Protein 9J4R (pdb70)

Solvent-accessible surface area: 51980 Å² total; per-residue (Å²): 81,15,2,113,86,0,38,52,28,0,14,73,64,0,107,96,53,75,99,116,63,34,152,92,5,84,137,74,111,84,20,133,80,0,62,155,21,2,93,29,0,10,64,21,0,37,33,51,0,20,127,21,0,49,53,1,0,88,22,1,16,62,1,69,13,208,41,62,169,113,30,4,17,32,0,6,28,0,46,1,10,14,10,10,0,10,0,0,6,18,19,8,2,14,11,130,91,26,50,60,130,97,114,107,62,128,16,56,151,0,0,23,69,8,1,1,21,22,2,0,0,63,0,0,74,23,0,40,65,20,4,91,23,11,16,14,2,10,25,19,2,0,85,14,30,25,10,28,72,163,55,8,64,103,102,0,2,58,29,28,0,65,36,12,21,31,47,2,64,16,42,0,9,15,62,3,6,8,23,2,6,0,0,0,1,17,124,26,37,6,5,0,24,3,0,35,58,36,25,40,69,62,167,51,105,36,7,0,0,22,0,0,32,39,0,33,124,35,6,29,56,50,32,135,102,32,54,39,52,80,194,168,36,71,50,109,187,35,99,37,94,127,45,102,56,53,217,33,58,118,94,34,96,114,10,52,100,68,0,57,96,10,37,75,90,5,14,34,50,6,61,119,2,0,108,50,20,24,166,119,47,46,89,99,17,71,89,16,32,70,90,0,54,34,41,2,69,99,3,0,84,60,0,6,149,70,0,21,41,46,0,52,70,17,2,63,73,25,44,31,137,103,62,80,59,4,191,74,72,37,135,39,3,48,75,2,67,8,12,3,23,1,0,0,0,0,0,13,2,6,19,3,66,116,61,65,87,144,33,92,38,47,61,57,2,0,24,60,0,0,0,21,15,20,9,30,68,0,0,29,32,0,86,76,12,4,78,88,0,38,67,86,3,29,51,0,0,52,15,28,29,5,53,70,88,94,0,48,121,64,0,2,87,20,15,25,125,90,8,17,53,24,0,13,31,35,0,26,12,12,6,12,42,16,3,15,0,3,53,25,6,20,29,150,73,28,26,6,2,0,16,72,0,3,25,26,5,72,110,67,65,38,18,37,0,0,16,0,0,42,51,6,2,35,55,4,30,58,61,24,12,77,30,30,167,64,126,97,207,150,171,93,224,51,45,5,0,49,0,70,26,0,88,27,114,138,67,159,116,40,34,0,94,25,2,79,9,28,0,26,58,20,28,0,0,0,0,0,4,53,79,81,6,6,6,57,21,0,0,32,1,0,3,13,22,41,122,12,83,46,26,116,0,41,10,77,57,131,76,3,31,104,72,52,9,29,151,13,48,6,10,12,2,10,82,74,11,1,19,0,29,32,45,34,1,10,20,0,0,4,7,12,7,146,56,218,82,81,75,45,88,0,107,130,11,1,110,121,15,59,10,69,142,47,24,120,102,107,25,70,111,18,70,41,27,32,40,3,78,0,2,6,1,7,7,23,17,61,58,20,112,1,0,0,0,13,16,3,0,30,73,14,121,78,72,128,56,54,63,6,38,60,67,7,58,107,4,0,86,105,46,51,4,0,0,0,0,0,5,51,60,65,84,6,0,9,34,6,7,38,41,0,0,0,0,131,39,0,81,42,53,18,58,10,52,12,73,104,0,10,100,109,6,99,42,31,44,1,0,93,36,4,15,111,11,6,48,1,81,12,80,0,148,27,196,75,0,63,19,55,6,29,142,0,50,13,32,105,68,86,157,28,127,22,48,0,4,0,20,4,48,8,1,140,14,44,101,76,55,194,48,43,36,0,51,1,46,14,52,48,30,74,3,39,15,1,5,0,85,0,78,19,80,39,151,86,122,164,58,78,0,26,0,34,27,34,55,124,16,120,32,123,72,44,56,114,0,4,10,85,42,66,20,104,0,20,16,1,106,80,138,120,244,63,47,6,0,47,3,94,26,0,97,29,137,107,70,164,120,36,22,0,99,17,0,85,12,32,0,63,39,15,13,0,0,0,0,1,2,65,88,67,2,18,10,54,14,0,0,57,0,0,2,11,24,27,115,17,81,45,17,114,0,48,8,79,64,118,60,1,19,93,66,50,12,34,135,11,48,6,9,14,1,26,82,90,14,0,17,0,30,33,46,34,0,9,14,0,0,2,8,11,4,188,23,193,49,114,94,66,100,0,110,127,14,0,115,125,10,60,11,64,162,70,32,100,92,114,10,82,109,19,63,34,12,48,41,0,51,0,4,2,2,8,6,21,18,55,55,15,121,0,0,0,0,11,30,0,3,62,74,10,91,50,34,81,71,70,56,4,21,90,62,3,57,108,12,0,72,105,58,49,5,0,0,0,0,0,3,90,44,75,92,9,0,26,58,3,6,30,64,0,0,3,0,130,31,0,83,34,33,16,51,5,58,10,37,103,1,8,89,118,9,99,8,30,73,1,0,81,37,2,8,77,13,5,41,0,95,17,74,2,161,30,200,112,1,48,19,48,2,36,146,0,27,9,28,136,75,91,140,24,128,21,49,0,4,0,23,2,45,9,1,129,15,44,101,72,51,178,56,33,29,0,66,4,58,15,65,47,17,32,1,60,9,1,5,0,53,0,86,7,60,76,35,180,98,146,62,62,0,37,0,22,35,32,66,124,16,121,32,135,68,54,63,113,0,0,10,77,32,58,21,116,0,18,16,5,134,58

Nearest PDB structures (foldseek):
  3d31-assembly1_C  TM=8.131E-01  e=1.317E-05  unclassified
  2onk-assembly2_I  TM=7.516E-01  e=1.219E-05  Archaeoglobus fulgidus
  8zx1-assembly1_B  TM=7.953E-01  e=6.969E-05  Escherichia coli
  8y5f-assembly1_C  TM=8.022E-01  e=1.246E-04  Escherichia coli
  4jbw-assembly2_I  TM=7.284E-01  e=1.455E-04  Escherichia coli K-12

Organism: Thermus thermophilus (strain ATCC BAA-163 / DSM 7039 / HB27) (NCBI:txid262724)

Structure (mmCIF, N/CA/C/O backbone):
data_9J4R
#
_entry.id   9J4R
#
_cell.length_a   1.00
_cell.length_b   1.00
_cell.length_c   1.00
_cell.angle_alpha   90.00
_cell.angle_beta   90.00
_cell.angle_gamma   90.00
#
_symmetry.space_group_name_H-M   'P 1'
#
loop_
_entity.id
_entity.type
_entity.pdbx_description
1 polymer 'Iron ABC transporter permease'
2 polymer 'Iron ABC transporter, ATP-binding protein'
#
loop_
_atom_site.group_PDB
_atom_site.id
_atom_site.type_symbol
_atom_site.label_atom_id
_atom_site.label_alt_id
_atom_site.label_comp_id
_atom_site.label_asym_id
_atom_site.label_entity_id
_atom_site.label_seq_id
_atom_site.pdbx_PDB_ins_code
_atom_site.Cartn_x
_atom_site.Cartn_y
_atom_site.Cartn_z
_atom_site.occupancy
_atom_site.B_iso_or_equiv
_atom_site.auth_seq_id
_atom_site.auth_comp_id
_atom_site.auth_asym_id
_atom_site.auth_atom_id
_atom_site.pdbx_PDB_model_num
ATOM 1 N N . ALA A 1 1 ? 150.385 125.687 163.117 1.00 92.72 24 ALA A N 1
ATOM 2 C CA . ALA A 1 1 ? 150.187 125.414 164.536 1.00 92.72 24 ALA A CA 1
ATOM 3 C C . ALA A 1 1 ? 150.160 126.709 165.340 1.00 92.72 24 ALA A C 1
ATOM 4 O O . ALA A 1 1 ? 150.009 126.688 166.561 1.00 92.72 24 ALA A O 1
ATOM 6 N N . GLY A 1 2 ? 150.317 127.836 164.643 1.00 88.81 25 GLY A N 1
ATOM 7 C CA . GLY A 1 2 ? 150.268 129.122 165.319 1.00 88.81 25 GLY A CA 1
ATOM 8 C C . GLY A 1 2 ? 148.906 129.412 165.920 1.00 88.81 25 GLY A C 1
ATOM 9 O O . GLY A 1 2 ? 148.807 129.904 167.047 1.00 88.81 25 GLY A O 1
ATOM 10 N N . VAL A 1 3 ? 147.843 129.116 165.179 1.00 89.84 26 VAL A N 1
ATOM 11 C CA . VAL A 1 3 ? 146.487 129.273 165.686 1.00 89.84 26 VAL A CA 1
ATOM 12 C C . VAL A 1 3 ? 145.663 127.998 165.588 1.00 89.84 26 VAL A C 1
ATOM 13 O O . VAL A 1 3 ? 144.626 127.901 166.264 1.00 89.84 26 VAL A O 1
ATOM 17 N N . LEU A 1 4 ? 146.073 127.015 164.784 1.00 93.55 27 LEU A N 1
ATOM 18 C CA . LEU A 1 4 ? 145.274 125.804 164.631 1.00 93.55 27 LEU A CA 1
ATOM 19 C C . LEU A 1 4 ? 145.157 125.045 165.947 1.00 93.55 27 LEU A C 1
ATOM 20 O O . LEU A 1 4 ? 144.078 124.553 166.293 1.00 93.55 27 LEU A O 1
ATOM 25 N N . LEU A 1 5 ? 146.255 124.936 166.689 1.00 92.51 28 LEU A N 1
ATOM 26 C CA . LEU A 1 5 ? 146.256 124.232 167.967 1.00 92.51 28 LEU A CA 1
ATOM 27 C C . LEU A 1 5 ? 145.711 125.082 169.116 1.00 92.51 28 LEU A C 1
ATOM 28 O O . LEU A 1 5 ? 144.891 124.581 169.896 1.00 92.51 28 LEU A O 1
ATOM 33 N N . PRO A 1 6 ? 146.140 126.363 169.284 1.00 88.33 29 PRO A N 1
ATOM 34 C CA . PRO A 1 6 ? 145.640 127.147 170.425 1.00 88.33 29 PRO A CA 1
ATOM 35 C C . PRO A 1 6 ? 144.126 127.289 170.472 1.00 88.33 29 PRO A C 1
ATOM 36 O O . PRO A 1 6 ? 143.500 126.882 171.455 1.00 88.33 29 PRO A O 1
ATOM 40 N N . VAL A 1 7 ? 143.518 127.856 169.424 1.00 90.34 30 VAL A N 1
ATOM 41 C CA . VAL A 1 7 ? 142.078 128.106 169.458 1.00 90.34 30 VAL A CA 1
ATOM 42 C C . VAL A 1 7 ? 141.257 126.840 169.288 1.00 90.34 30 VAL A C 1
ATOM 43 O O . VAL A 1 7 ? 140.027 126.892 169.413 1.00 90.34 30 VAL A O 1
ATOM 47 N N . ALA A 1 8 ? 141.896 125.705 168.996 1.00 95.05 31 ALA A N 1
ATOM 48 C CA . ALA A 1 8 ? 141.172 124.439 168.958 1.00 95.05 31 ALA A CA 1
ATOM 49 C C . ALA A 1 8 ? 140.685 124.047 170.346 1.00 95.05 31 ALA A C 1
ATOM 50 O O . ALA A 1 8 ? 139.523 123.663 170.522 1.00 95.05 31 ALA A O 1
ATOM 52 N N . TYR A 1 9 ? 141.559 124.141 171.349 1.00 93.93 32 TYR A N 1
ATOM 53 C CA . TYR A 1 9 ? 141.172 123.805 172.712 1.00 93.93 32 TYR A CA 1
ATOM 54 C C . TYR A 1 9 ? 140.300 124.876 173.357 1.00 93.93 32 TYR A C 1
ATOM 55 O O . TYR A 1 9 ? 139.642 124.590 174.363 1.00 93.93 32 TYR A O 1
ATOM 64 N N . LEU A 1 10 ? 140.270 126.090 172.801 1.00 90.61 33 LEU A N 1
ATOM 65 C CA . LEU A 1 10 ? 139.376 127.117 173.324 1.00 90.61 33 LEU A CA 1
ATOM 66 C C . LEU A 1 10 ? 137.921 126.675 173.224 1.00 90.61 33 LEU A C 1
ATOM 67 O O . LEU A 1 10 ? 137.132 126.894 174.150 1.00 90.61 33 LEU A O 1
ATOM 72 N N . GLY A 1 11 ? 137.548 126.051 172.106 1.00 96.33 34 GLY A N 1
ATOM 73 C CA . GLY A 1 11 ? 136.227 125.461 172.003 1.00 96.33 34 GLY A CA 1
ATOM 74 C C . GLY A 1 11 ? 136.097 124.146 172.741 1.00 96.33 34 GLY A C 1
ATOM 75 O O . GLY A 1 11 ? 135.004 123.797 173.197 1.00 96.33 34 GLY A O 1
ATOM 76 N N . VAL A 1 12 ? 137.197 123.399 172.866 1.00 98.28 35 VAL A N 1
ATOM 77 C CA . VAL A 1 12 ? 137.164 122.139 173.602 1.00 98.28 35 VAL A CA 1
ATOM 78 C C . VAL A 1 12 ? 136.982 122.395 175.093 1.00 98.28 35 VAL A C 1
ATOM 79 O O . VAL A 1 12 ? 136.206 121.706 175.766 1.00 98.28 35 VAL A O 1
ATOM 83 N N . ARG A 1 13 ? 137.695 123.387 175.633 1.00 97.29 36 ARG A N 1
ATOM 84 C CA . ARG A 1 13 ? 137.565 123.709 177.051 1.00 97.29 36 ARG A CA 1
ATOM 85 C C . ARG A 1 13 ? 136.150 124.162 177.385 1.00 97.29 36 ARG A C 1
ATOM 86 O O . ARG A 1 13 ? 135.586 123.757 178.409 1.00 97.29 36 ARG A O 1
ATOM 94 N N . ALA A 1 14 ? 135.558 125.001 176.532 1.00 96.76 37 ALA A N 1
ATOM 95 C CA . ALA A 1 14 ? 134.200 125.471 176.780 1.00 96.76 37 ALA A CA 1
ATOM 96 C C . ALA A 1 14 ? 133.206 124.319 176.765 1.00 96.76 37 ALA A C 1
ATOM 97 O O . ALA A 1 14 ? 132.313 124.248 177.618 1.00 96.76 37 ALA A O 1
ATOM 99 N N . LEU A 1 15 ? 133.345 123.403 175.810 1.00 103.46 38 LEU A N 1
ATOM 100 C CA . LEU A 1 15 ? 132.453 122.248 175.713 1.00 103.46 38 LEU A CA 1
ATOM 101 C C . LEU A 1 15 ? 132.924 121.100 176.601 1.00 103.46 38 LEU A C 1
ATOM 102 O O . LEU A 1 15 ? 133.054 119.959 176.161 1.00 103.46 38 LEU A O 1
ATOM 107 N N . GLU A 1 16 ? 133.186 121.403 177.875 1.00 110.39 39 GLU A N 1
ATOM 108 C CA . GLU A 1 16 ? 133.537 120.397 178.880 1.00 110.39 39 GLU A CA 1
ATOM 109 C C . GLU A 1 16 ? 132.678 120.669 180.112 1.00 110.39 39 GLU A C 1
ATOM 110 O O . GLU A 1 16 ? 133.126 121.311 181.065 1.00 110.39 39 GLU A O 1
ATOM 116 N N . ALA A 1 17 ? 131.447 120.155 180.090 1.00 116.75 40 ALA A N 1
ATOM 117 C CA . ALA A 1 17 ? 130.492 120.348 181.175 1.00 116.75 40 ALA A CA 1
ATOM 118 C C . ALA A 1 17 ? 129.229 119.535 180.924 1.00 116.75 40 ALA A C 1
ATOM 119 O O . ALA A 1 17 ? 129.113 118.855 179.899 1.00 116.75 40 ALA A O 1
ATOM 121 N N . ASP A 1 18 ? 128.284 119.598 181.856 1.00 117.28 41 ASP A N 1
ATOM 122 C CA . ASP A 1 18 ? 126.991 118.971 181.650 1.00 117.28 41 ASP A CA 1
ATOM 123 C C . ASP A 1 18 ? 126.257 119.665 180.502 1.00 117.28 41 ASP A C 1
ATOM 124 O O . ASP A 1 18 ? 126.416 120.870 180.295 1.00 117.28 41 ASP A O 1
ATOM 129 N N . PRO A 1 19 ? 125.462 118.921 179.728 1.00 117.22 42 PRO A N 1
ATOM 130 C CA . PRO A 1 19 ? 124.679 119.563 178.659 1.00 117.22 42 PRO A CA 1
ATOM 131 C C . PRO A 1 19 ? 123.744 120.650 179.159 1.00 117.22 42 PRO A C 1
ATOM 132 O O . PRO A 1 19 ? 123.462 121.594 178.411 1.00 117.22 42 PRO A O 1
ATOM 136 N N . LEU A 1 20 ? 123.252 120.550 180.394 1.00 115.46 43 LEU A N 1
ATOM 137 C CA . LEU A 1 20 ? 122.441 121.621 180.959 1.00 115.46 43 LEU A CA 1
ATOM 138 C C . LEU A 1 20 ? 123.277 122.845 181.307 1.00 115.46 43 LEU A C 1
ATOM 139 O O . LEU A 1 20 ? 122.766 123.970 181.269 1.00 115.46 43 LEU A O 1
ATOM 144 N N . VAL A 1 21 ? 124.554 122.650 181.645 1.00 111.10 44 VAL A N 1
ATOM 145 C CA . VAL A 1 21 ? 125.425 123.780 181.962 1.00 111.10 44 VAL A CA 1
ATOM 146 C C . VAL A 1 21 ? 125.622 124.663 180.737 1.00 111.10 44 VAL A C 1
ATOM 147 O O . VAL A 1 21 ? 125.603 125.897 180.833 1.00 111.10 44 VAL A O 1
ATOM 151 N N . LEU A 1 22 ? 125.824 124.050 179.568 1.00 107.53 45 LEU A N 1
ATOM 152 C CA . LEU A 1 22 ? 125.978 124.829 178.344 1.00 107.53 45 LEU A CA 1
ATOM 153 C C . LEU A 1 22 ? 124.708 125.606 178.025 1.00 107.53 45 LEU A C 1
ATOM 154 O O . LEU A 1 22 ? 124.771 126.766 177.599 1.00 107.53 45 LEU A O 1
ATOM 159 N N . ARG A 1 23 ? 123.543 124.984 178.223 1.00 108.46 46 ARG A N 1
ATOM 160 C CA . ARG A 1 23 ? 122.282 125.686 178.010 1.00 108.46 46 ARG A CA 1
ATOM 161 C C . ARG A 1 23 ? 122.137 126.862 178.966 1.00 108.46 46 ARG A C 1
ATOM 162 O O . ARG A 1 23 ? 121.686 127.942 178.569 1.00 108.46 46 ARG A O 1
ATOM 170 N N . GLU A 1 24 ? 122.508 126.668 180.233 1.00 100.56 47 GLU A N 1
ATOM 171 C CA . GLU A 1 24 ? 122.433 127.758 181.199 1.00 100.56 47 GLU A CA 1
ATOM 172 C C . GLU A 1 24 ? 123.368 128.898 180.818 1.00 100.56 47 GLU A C 1
ATOM 173 O O . GLU A 1 24 ? 123.000 130.074 180.923 1.00 100.56 47 GLU A O 1
ATOM 179 N N . ILE A 1 25 ? 124.582 128.570 180.374 1.00 94.28 48 ILE A N 1
ATOM 180 C CA . ILE A 1 25 ? 125.534 129.604 179.977 1.00 94.28 48 ILE A CA 1
ATOM 181 C C . ILE A 1 25 ? 125.017 130.369 178.765 1.00 94.28 48 ILE A C 1
ATOM 182 O O . ILE A 1 25 ? 125.105 131.602 178.706 1.00 94.28 48 ILE A O 1
ATOM 187 N N . LEU A 1 26 ? 124.466 129.654 177.782 1.00 94.55 49 LEU A N 1
ATOM 188 C CA . LEU A 1 26 ? 123.876 130.323 176.628 1.00 94.55 49 LEU A CA 1
ATOM 189 C C . LEU A 1 26 ? 122.675 131.170 177.023 1.00 94.55 49 LEU A C 1
ATOM 190 O O . LEU A 1 26 ? 122.483 132.262 176.476 1.00 94.55 49 LEU A O 1
ATOM 195 N N . LEU A 1 27 ? 121.861 130.691 177.961 1.00 96.05 50 LEU A N 1
ATOM 196 C CA . LEU A 1 27 ? 120.649 131.398 178.374 1.00 96.05 50 LEU A CA 1
ATOM 197 C C . LEU A 1 27 ? 120.939 132.326 179.556 1.00 96.05 50 LEU A C 1
ATOM 198 O O . LEU A 1 27 ? 120.472 132.128 180.676 1.00 96.05 50 LEU A O 1
ATOM 203 N N . ARG A 1 28 ? 121.732 133.360 179.280 1.00 87.32 51 ARG A N 1
ATOM 204 C CA . ARG A 1 28 ? 122.025 134.394 180.260 1.00 87.32 51 ARG A CA 1
ATOM 205 C C . ARG A 1 28 ? 121.723 135.751 179.634 1.00 87.32 51 ARG A C 1
ATOM 206 O O . ARG A 1 28 ? 122.106 135.998 178.478 1.00 87.32 51 ARG A O 1
ATOM 214 N N . PRO A 1 29 ? 121.035 136.645 180.347 1.00 81.09 52 PRO A N 1
ATOM 215 C CA . PRO A 1 29 ? 120.690 137.949 179.752 1.00 81.09 52 PRO A CA 1
ATOM 216 C C . PRO A 1 29 ? 121.895 138.818 179.442 1.00 81.09 52 PRO A C 1
ATOM 217 O O . PRO A 1 29 ? 121.774 139.754 178.643 1.00 81.09 52 PRO A O 1
ATOM 221 N N . LYS A 1 30 ? 123.051 138.548 180.052 1.00 73.58 53 LYS A N 1
ATOM 222 C CA . LYS A 1 30 ? 124.223 139.387 179.841 1.00 73.58 53 LYS A CA 1
ATOM 223 C C . LYS A 1 30 ? 124.788 139.259 178.433 1.00 73.58 53 LYS A C 1
ATOM 224 O O . LYS A 1 30 ? 125.430 140.198 177.952 1.00 73.58 53 LYS A O 1
ATOM 230 N N . ASN A 1 31 ? 124.572 138.124 177.766 1.00 71.82 54 ASN A N 1
ATOM 231 C CA . ASN A 1 31 ? 125.109 137.946 176.421 1.00 71.82 54 ASN A CA 1
ATOM 232 C C . ASN A 1 31 ? 124.505 138.951 175.448 1.00 71.82 54 ASN A C 1
ATOM 233 O O . ASN A 1 31 ? 125.215 139.523 174.611 1.00 71.82 54 ASN A O 1
ATOM 238 N N . LEU A 1 32 ? 123.193 139.173 175.539 1.00 69.51 55 LEU A N 1
ATOM 239 C CA . LEU A 1 32 ? 122.543 140.145 174.668 1.00 69.51 55 LEU A CA 1
ATOM 240 C C . LEU A 1 32 ? 123.039 141.556 174.951 1.00 69.51 55 LEU A C 1
ATOM 241 O O . LEU A 1 32 ? 123.235 142.346 174.021 1.00 69.51 55 LEU A O 1
ATOM 246 N N . GLU A 1 33 ? 123.242 141.893 176.227 1.00 66.43 56 GLU A N 1
ATOM 247 C CA . GLU A 1 33 ? 123.785 143.204 176.569 1.00 66.43 56 GLU A CA 1
ATOM 248 C C . GLU A 1 33 ? 125.178 143.390 175.987 1.00 66.43 56 GLU A C 1
ATOM 249 O O . GLU A 1 33 ? 125.493 144.451 175.438 1.00 66.43 56 GLU A O 1
ATOM 255 N N . LEU A 1 34 ? 126.026 142.365 176.096 1.00 59.65 57 LEU A N 1
ATOM 256 C CA . LEU A 1 34 ? 127.372 142.450 175.540 1.00 59.65 57 LEU A CA 1
ATOM 257 C C . LEU A 1 34 ? 127.338 142.606 174.026 1.00 59.65 57 LEU A C 1
ATOM 258 O O . LEU A 1 34 ? 128.079 143.420 173.462 1.00 59.65 57 LEU A O 1
ATOM 263 N N . LEU A 1 35 ? 126.485 141.832 173.351 1.00 58.90 58 LEU A N 1
ATOM 264 C CA . LEU A 1 35 ? 126.382 141.931 171.899 1.00 58.90 58 LEU A CA 1
ATOM 265 C C . LEU A 1 35 ? 125.893 143.308 171.473 1.00 58.90 58 LEU A C 1
ATOM 266 O O . LEU A 1 35 ? 126.440 143.910 170.540 1.00 58.90 58 LEU A O 1
ATOM 271 N N . ARG A 1 36 ? 124.868 143.827 172.152 1.00 60.40 59 ARG A N 1
ATOM 272 C CA . ARG A 1 36 ? 124.350 145.149 171.825 1.00 60.40 59 ARG A CA 1
ATOM 273 C C . ARG A 1 36 ? 125.404 146.224 172.045 1.00 60.40 59 ARG A C 1
ATOM 274 O O . ARG A 1 36 ? 125.585 147.104 171.197 1.00 60.40 59 ARG A O 1
ATOM 282 N N . ASN A 1 37 ? 126.116 146.165 173.173 1.00 55.29 60 ASN A N 1
ATOM 283 C CA . ASN A 1 37 ? 127.140 147.164 173.458 1.00 55.29 60 ASN A CA 1
ATOM 284 C C . ASN A 1 37 ? 128.252 147.119 172.420 1.00 55.29 60 ASN A C 1
ATOM 285 O O . ASN A 1 37 ? 128.683 148.160 171.907 1.00 55.29 60 ASN A O 1
ATOM 290 N N . THR A 1 38 ? 128.718 145.915 172.085 1.00 56.05 61 THR A N 1
ATOM 291 C CA . THR A 1 38 ? 129.808 145.779 171.128 1.00 56.05 61 THR A CA 1
ATOM 292 C C . THR A 1 38 ? 129.397 146.287 169.751 1.00 56.05 61 THR A C 1
ATOM 293 O O . THR A 1 38 ? 130.141 147.034 169.104 1.00 56.05 61 THR A O 1
ATOM 297 N N . LEU A 1 39 ? 128.203 145.902 169.291 1.00 55.65 62 LEU A N 1
ATOM 298 C CA . LEU A 1 39 ? 127.752 146.327 167.970 1.00 55.65 62 LEU A CA 1
ATOM 299 C C . LEU A 1 39 ? 127.509 147.831 167.919 1.00 55.65 62 LEU A C 1
ATOM 300 O O . LEU A 1 39 ? 127.854 148.484 166.927 1.00 55.65 62 LEU A O 1
ATOM 305 N N . GLY A 1 40 ? 126.917 148.400 168.971 1.00 51.87 63 GLY A N 1
ATOM 306 C CA . GLY A 1 40 ? 126.706 149.837 168.997 1.00 51.87 63 GLY A CA 1
ATOM 307 C C . GLY A 1 40 ? 128.005 150.618 168.992 1.00 51.87 63 GLY A C 1
ATOM 308 O O . GLY A 1 40 ? 128.135 151.622 168.285 1.00 51.87 63 GLY A O 1
ATOM 309 N N . LEU A 1 41 ? 128.988 150.168 169.778 1.00 52.10 64 LEU A N 1
ATOM 310 C CA . LEU A 1 41 ? 130.284 150.836 169.772 1.00 52.10 64 LEU A CA 1
ATOM 311 C C . LEU A 1 41 ? 130.950 150.730 168.408 1.00 52.10 64 LEU A C 1
ATOM 312 O O . LEU A 1 41 ? 131.516 151.710 167.910 1.00 52.10 64 LEU A O 1
ATOM 317 N N . ALA A 1 42 ? 130.892 149.549 167.786 1.00 51.20 65 ALA A N 1
ATOM 318 C CA . ALA A 1 42 ? 131.495 149.387 166.468 1.00 51.20 65 ALA A CA 1
ATOM 319 C C . ALA A 1 42 ? 130.838 150.301 165.444 1.00 51.20 65 ALA A C 1
ATOM 320 O O . ALA A 1 42 ? 131.528 150.940 164.641 1.00 51.20 65 ALA A O 1
ATOM 322 N N . ALA A 1 43 ? 129.505 150.389 165.464 1.00 52.87 66 ALA A N 1
ATOM 323 C CA . ALA A 1 43 ? 128.801 151.247 164.516 1.00 52.87 66 ALA A CA 1
ATOM 324 C C . ALA A 1 43 ? 129.140 152.717 164.731 1.00 52.87 66 ALA A C 1
ATOM 325 O O . ALA A 1 43 ? 129.386 153.452 163.766 1.00 52.87 66 ALA A O 1
ATOM 327 N N . GLY A 1 44 ? 129.155 153.167 165.987 1.00 52.62 67 GLY A N 1
ATOM 328 C CA . GLY A 1 44 ? 129.494 154.556 166.252 1.00 52.62 67 GLY A CA 1
ATOM 329 C C . GLY A 1 44 ? 130.912 154.900 165.843 1.00 52.62 67 GLY A C 1
ATOM 330 O O . GLY A 1 44 ? 131.165 155.965 165.270 1.00 52.62 67 GLY A O 1
ATOM 331 N N . VAL A 1 45 ? 131.858 154.002 166.127 1.00 51.54 68 VAL A N 1
ATOM 332 C CA . VAL A 1 45 ? 133.245 154.238 165.744 1.00 51.54 68 VAL A CA 1
ATOM 333 C C . VAL A 1 45 ? 133.385 154.259 164.228 1.00 51.54 68 VAL A C 1
ATOM 334 O O . VAL A 1 45 ? 134.126 155.078 163.675 1.00 51.54 68 VAL A O 1
ATOM 338 N N . LEU A 1 46 ? 132.674 153.367 163.529 1.00 54.71 69 LEU A N 1
ATOM 339 C CA . LEU A 1 46 ? 132.703 153.378 162.069 1.00 54.71 69 LEU A CA 1
ATOM 340 C C . LEU A 1 46 ? 132.167 154.691 161.518 1.00 54.71 69 LEU A C 1
ATOM 341 O O . LEU A 1 46 ? 132.745 155.265 160.588 1.00 54.71 69 LEU A O 1
ATOM 346 N N . GLY A 1 47 ? 131.064 155.185 162.084 1.00 55.85 70 GLY A N 1
ATOM 347 C CA . GLY A 1 47 ? 130.511 156.448 161.619 1.00 55.85 70 GLY A CA 1
ATOM 348 C C . GLY A 1 47 ? 131.454 157.615 161.836 1.00 55.85 70 GLY A C 1
ATOM 349 O O . GLY A 1 47 ? 131.670 158.434 160.937 1.00 55.85 70 GLY A O 1
ATOM 350 N N . LEU A 1 48 ? 132.036 157.705 163.036 1.00 55.98 71 LEU A N 1
ATOM 351 C CA . LEU A 1 48 ? 132.972 158.790 163.319 1.00 55.98 71 LEU A CA 1
ATOM 352 C C . LEU A 1 48 ? 134.205 158.705 162.424 1.00 55.98 71 LEU A C 1
ATOM 353 O O . LEU A 1 48 ? 134.677 159.724 161.900 1.00 55.98 71 LEU A O 1
ATOM 358 N N . ALA A 1 49 ? 134.736 157.496 162.233 1.00 57.00 72 ALA A N 1
ATOM 359 C CA . ALA A 1 49 ? 135.906 157.324 161.383 1.00 57.00 72 ALA A CA 1
ATOM 360 C C . ALA A 1 49 ? 135.603 157.716 159.945 1.00 57.00 72 ALA A C 1
ATOM 361 O O . ALA A 1 49 ? 136.438 158.335 159.281 1.00 57.00 72 ALA A O 1
ATOM 363 N N . THR A 1 50 ? 134.417 157.364 159.443 1.00 61.22 73 THR A N 1
ATOM 364 C CA . THR A 1 50 ? 134.034 157.780 158.097 1.00 61.22 73 THR A CA 1
ATOM 365 C C . THR A 1 50 ? 133.957 159.297 157.997 1.00 61.22 73 THR A C 1
ATOM 366 O O . THR A 1 50 ? 134.510 159.901 157.068 1.00 61.22 73 THR A O 1
ATOM 370 N N . LEU A 1 51 ? 133.287 159.930 158.966 1.00 62.74 74 LEU A N 1
ATOM 371 C CA . LEU A 1 51 ? 133.129 161.380 158.938 1.00 62.74 74 LEU A CA 1
ATOM 372 C C . LEU A 1 51 ? 134.469 162.096 158.980 1.00 62.74 74 LEU A C 1
ATOM 373 O O . LEU A 1 51 ? 134.610 163.179 158.403 1.00 62.74 74 LEU A O 1
ATOM 378 N N . VAL A 1 52 ? 135.459 161.521 159.661 1.00 62.76 75 VAL A N 1
ATOM 379 C CA . VAL A 1 52 ? 136.763 162.176 159.718 1.00 62.76 75 VAL A CA 1
ATOM 380 C C . VAL A 1 52 ? 137.598 161.852 158.483 1.00 62.76 75 VAL A C 1
ATOM 381 O O . VAL A 1 52 ? 138.343 162.703 157.986 1.00 62.76 75 VAL A O 1
ATOM 385 N N . ALA A 1 53 ? 137.476 160.637 157.950 1.00 65.51 76 ALA A N 1
ATOM 386 C CA . ALA A 1 53 ? 138.410 160.149 156.945 1.00 65.51 76 ALA A CA 1
ATOM 387 C C . ALA A 1 53 ? 138.018 160.512 155.519 1.00 65.51 76 ALA A C 1
ATOM 388 O O . ALA A 1 53 ? 138.898 160.815 154.707 1.00 65.51 76 ALA A O 1
ATOM 390 N N . LEU A 1 54 ? 136.729 160.465 155.174 1.00 70.38 77 LEU A N 1
ATOM 391 C CA . LEU A 1 54 ? 136.348 160.760 153.793 1.00 70.38 77 LEU A CA 1
ATOM 392 C C . LEU A 1 54 ? 136.672 162.194 153.386 1.00 70.38 77 LEU A C 1
ATOM 393 O O . LEU A 1 54 ? 137.347 162.381 152.356 1.00 70.38 77 LEU A O 1
ATOM 398 N N . PRO A 1 55 ? 136.250 163.235 154.119 1.00 70.96 78 PRO A N 1
ATOM 399 C CA . PRO A 1 55 ? 136.647 164.595 153.718 1.00 70.96 78 PRO A CA 1
ATOM 400 C C . PRO A 1 55 ? 138.147 164.811 153.731 1.00 70.96 78 PRO A C 1
ATOM 401 O O . PRO A 1 55 ? 138.668 165.533 152.875 1.00 70.96 78 PRO A O 1
ATOM 405 N N . ALA A 1 56 ? 138.861 164.206 154.681 1.00 70.85 79 ALA A N 1
ATOM 406 C CA . ALA A 1 56 ? 140.310 164.371 154.735 1.00 70.85 79 ALA A CA 1
ATOM 407 C C . ALA A 1 56 ? 140.984 163.749 153.520 1.00 70.85 79 ALA A C 1
ATOM 408 O O . ALA A 1 56 ? 141.896 164.346 152.934 1.00 70.85 79 ALA A O 1
ATOM 410 N N . ALA A 1 57 ? 140.549 162.550 153.127 1.00 72.75 80 ALA A N 1
ATOM 411 C CA . ALA A 1 57 ? 141.101 161.916 151.935 1.00 72.75 80 ALA A CA 1
ATOM 412 C C . ALA A 1 57 ? 140.796 162.733 150.688 1.00 72.75 80 ALA A C 1
ATOM 413 O O . ALA A 1 57 ? 141.660 162.898 149.816 1.00 72.75 80 ALA A O 1
ATOM 415 N N . TYR A 1 58 ? 139.574 163.263 150.587 1.00 78.33 81 TYR A N 1
ATOM 416 C CA . TYR A 1 58 ? 139.240 164.112 149.447 1.00 78.33 81 TYR A CA 1
ATOM 417 C C . TYR A 1 58 ? 140.122 165.355 149.408 1.00 78.33 81 TYR A C 1
ATOM 418 O O . TYR A 1 58 ? 140.651 165.722 148.354 1.00 78.33 81 TYR A O 1
ATOM 427 N N . LEU A 1 59 ? 140.298 166.011 150.557 1.00 77.20 82 LEU A N 1
ATOM 428 C CA . LEU A 1 59 ? 141.084 167.239 150.605 1.00 77.20 82 LEU A CA 1
ATOM 429 C C . LEU A 1 59 ? 142.543 166.981 150.261 1.00 77.20 82 LEU A C 1
ATOM 430 O O . LEU A 1 59 ? 143.172 167.785 149.563 1.00 77.20 82 LEU A O 1
ATOM 435 N N . THR A 1 60 ? 143.103 165.875 150.742 1.00 77.96 83 THR A N 1
ATOM 436 C CA . THR A 1 60 ? 144.503 165.565 150.494 1.00 77.96 83 THR A CA 1
ATOM 437 C C . THR A 1 60 ? 144.731 164.826 149.182 1.00 77.96 83 THR A C 1
ATOM 438 O O . THR A 1 60 ? 145.881 164.505 148.866 1.00 77.96 83 THR A O 1
ATOM 442 N N . THR A 1 61 ? 143.680 164.538 148.418 1.00 80.20 84 THR A N 1
ATOM 443 C CA . THR A 1 61 ? 143.852 163.907 147.115 1.00 80.20 84 THR A CA 1
ATOM 444 C C . THR A 1 61 ? 143.363 164.765 145.958 1.00 80.20 84 THR A C 1
ATOM 445 O O . THR A 1 61 ? 144.098 164.953 144.981 1.00 80.20 84 THR A O 1
ATOM 449 N N . ARG A 1 62 ? 142.148 165.298 146.037 1.00 82.05 85 ARG A N 1
ATOM 450 C CA . ARG A 1 62 ? 141.489 165.940 144.904 1.00 82.05 85 ARG A CA 1
ATOM 451 C C . ARG A 1 62 ? 141.315 167.437 145.132 1.00 82.05 85 ARG A C 1
ATOM 452 O O . ARG A 1 62 ? 140.260 168.007 144.848 1.00 82.05 85 ARG A O 1
ATOM 460 N N . THR A 1 63 ? 142.350 168.088 145.651 1.00 92.01 86 THR A N 1
ATOM 461 C CA . THR A 1 63 ? 142.280 169.504 145.975 1.00 92.01 86 THR A CA 1
ATOM 462 C C . THR A 1 63 ? 143.694 170.066 145.979 1.00 92.01 86 THR A C 1
ATOM 463 O O . THR A 1 63 ? 144.629 169.387 146.406 1.00 92.01 86 THR A O 1
ATOM 467 N N . ASP A 1 64 ? 143.844 171.304 145.505 1.00 101.25 87 ASP A N 1
ATOM 468 C CA . ASP A 1 64 ? 145.147 171.968 145.473 1.00 101.25 87 ASP A CA 1
ATOM 469 C C . ASP A 1 64 ? 145.528 172.356 146.900 1.00 101.25 87 ASP A C 1
ATOM 470 O O . ASP A 1 64 ? 145.481 173.518 147.309 1.00 101.25 87 ASP A O 1
ATOM 475 N N . LEU A 1 65 ? 145.923 171.350 147.670 1.00 96.09 88 LEU A N 1
ATOM 476 C CA . LEU A 1 65 ? 146.286 171.523 149.067 1.00 96.09 88 LEU A CA 1
ATOM 477 C C . LEU A 1 65 ? 147.783 171.772 149.182 1.00 96.09 88 LEU A C 1
ATOM 478 O O . LEU A 1 65 ? 148.585 171.141 148.487 1.00 96.09 88 LEU A O 1
ATOM 483 N N . ARG A 1 66 ? 148.154 172.700 150.060 1.00 102.69 89 ARG A N 1
ATOM 484 C CA . ARG A 1 66 ? 149.557 173.030 150.279 1.00 102.69 89 ARG A CA 1
ATOM 485 C C . ARG A 1 66 ? 150.166 171.995 151.217 1.00 102.69 89 ARG A C 1
ATOM 486 O O . ARG A 1 66 ? 149.831 171.949 152.405 1.00 102.69 89 ARG A O 1
ATOM 494 N N . GLY A 1 67 ? 151.058 171.163 150.686 1.00 95.63 90 GLY A N 1
ATOM 495 C CA . GLY A 1 67 ? 151.713 170.149 151.489 1.00 95.63 90 GLY A CA 1
ATOM 496 C C . GLY A 1 67 ? 150.831 168.954 151.780 1.00 95.63 90 GLY A C 1
ATOM 497 O O . GLY A 1 67 ? 150.509 168.683 152.940 1.00 95.63 90 GLY A O 1
ATOM 498 N N . LYS A 1 68 ? 150.430 168.232 150.732 1.00 93.78 91 LYS A N 1
ATOM 499 C CA . LYS A 1 68 ? 149.566 167.071 150.923 1.00 93.78 91 LYS A CA 1
ATOM 500 C C . LYS A 1 68 ? 150.268 165.981 151.721 1.00 93.78 91 LYS A C 1
ATOM 501 O O . LYS A 1 68 ? 149.642 165.313 152.551 1.00 93.78 91 LYS A O 1
ATOM 507 N N . ARG A 1 69 ? 151.563 165.774 151.475 1.00 96.13 92 ARG A N 1
ATOM 508 C CA . ARG A 1 69 ? 152.298 164.749 152.209 1.00 96.13 92 ARG A CA 1
ATOM 509 C C . ARG A 1 69 ? 152.399 165.089 153.691 1.00 96.13 92 ARG A C 1
ATOM 510 O O . ARG A 1 69 ? 152.276 164.204 154.546 1.00 96.13 92 ARG A O 1
ATOM 518 N N . LEU A 1 70 ? 152.620 166.365 154.015 1.00 87.70 93 LEU A N 1
ATOM 519 C CA . LEU A 1 70 ? 152.686 166.775 155.415 1.00 87.70 93 LEU A CA 1
ATOM 520 C C . LEU A 1 70 ? 151.359 166.527 156.122 1.00 87.70 93 LEU A C 1
ATOM 521 O O . LEU A 1 70 ? 151.326 166.006 157.244 1.00 87.70 93 LEU A O 1
ATOM 526 N N . TRP A 1 71 ? 150.250 166.893 155.477 1.00 85.78 94 TRP A N 1
ATOM 527 C CA . TRP A 1 71 ? 148.941 166.677 156.082 1.00 85.78 94 TRP A CA 1
ATOM 528 C C . TRP A 1 71 ? 148.627 165.193 156.209 1.00 85.78 94 TRP A C 1
ATOM 529 O O . TRP A 1 71 ? 148.038 164.763 157.206 1.00 85.78 94 TRP A O 1
ATOM 540 N N . ALA A 1 72 ? 149.008 164.394 155.211 1.00 81.18 95 ALA A N 1
ATOM 541 C CA . ALA A 1 72 ? 148.796 162.953 155.300 1.00 81.18 95 ALA A CA 1
ATOM 542 C C . ALA A 1 72 ? 149.579 162.355 156.460 1.00 81.18 95 ALA A C 1
ATOM 543 O O . ALA A 1 72 ? 149.064 161.503 157.193 1.00 81.18 95 ALA A O 1
ATOM 545 N N . THR A 1 73 ? 150.827 162.790 156.645 1.00 80.54 96 THR A N 1
ATOM 546 C CA . THR A 1 73 ? 151.616 162.316 157.778 1.00 80.54 96 THR A CA 1
ATOM 547 C C . THR A 1 73 ? 150.987 162.737 159.102 1.00 80.54 96 THR A C 1
ATOM 548 O O . THR A 1 73 ? 150.910 161.938 160.044 1.00 80.54 96 THR A O 1
ATOM 552 N N . LEU A 1 74 ? 150.523 163.986 159.188 1.00 75.45 97 LEU A N 1
ATOM 553 C CA . LEU A 1 74 ? 149.902 164.460 160.421 1.00 75.45 97 LEU A CA 1
ATOM 554 C C . LEU A 1 74 ? 148.634 163.679 160.738 1.00 75.45 97 LEU A C 1
ATOM 555 O O . LEU A 1 74 ? 148.340 163.407 161.908 1.00 75.45 97 LEU A O 1
ATOM 560 N N . LEU A 1 75 ? 147.865 163.318 159.712 1.00 71.64 98 LEU A N 1
ATOM 561 C CA . LEU A 1 75 ? 146.638 162.563 159.933 1.00 71.64 98 LEU A CA 1
ATOM 562 C C . LEU A 1 75 ? 146.910 161.096 160.240 1.00 71.64 98 LEU A C 1
ATOM 563 O O . LEU A 1 75 ? 146.118 160.461 160.944 1.00 71.64 98 LEU A O 1
ATOM 568 N N . THR A 1 76 ? 148.004 160.537 159.721 1.00 69.10 99 THR A N 1
ATOM 569 C CA . THR A 1 76 ? 148.366 159.162 160.043 1.00 69.10 99 THR A CA 1
ATOM 570 C C . THR A 1 76 ? 149.031 159.038 161.409 1.00 69.10 99 THR A C 1
ATOM 571 O O . THR A 1 76 ? 149.026 157.947 161.990 1.00 69.10 99 THR A O 1
ATOM 575 N N . LEU A 1 77 ? 149.591 160.126 161.932 1.00 68.23 100 LEU A N 1
ATOM 576 C CA . LEU A 1 77 ? 150.280 160.073 163.221 1.00 68.23 100 LEU A CA 1
ATOM 577 C C . LEU A 1 77 ? 149.443 159.514 164.370 1.00 68.23 100 LEU A C 1
ATOM 578 O O . LEU A 1 77 ? 150.008 158.771 165.190 1.00 68.23 100 LEU A O 1
ATOM 583 N N . PRO A 1 78 ? 148.132 159.831 164.520 1.00 63.22 101 PRO A N 1
ATOM 584 C CA . PRO A 1 78 ? 147.360 159.259 165.638 1.00 63.22 101 PRO A CA 1
ATOM 585 C C . PRO A 1 78 ? 147.391 157.739 165.748 1.00 63.22 101 PRO A C 1
ATOM 586 O O . PRO A 1 78 ? 146.931 157.190 166.754 1.00 63.22 101 PRO A O 1
ATOM 590 N N . LEU A 1 79 ? 147.911 157.043 164.736 1.00 60.10 102 LEU A N 1
ATOM 591 C CA . LEU A 1 79 ? 148.069 155.596 164.835 1.00 60.10 102 LEU A CA 1
ATOM 592 C C . LEU A 1 79 ? 149.082 155.195 165.898 1.00 60.10 102 LEU A C 1
ATOM 593 O O . LEU A 1 79 ? 149.097 154.032 166.314 1.00 60.10 102 LEU A O 1
ATOM 598 N N . ALA A 1 80 ? 149.931 156.123 166.336 1.00 59.02 103 ALA A N 1
ATOM 599 C CA . ALA A 1 80 ? 150.960 155.825 167.320 1.00 59.02 103 ALA A CA 1
ATOM 600 C C . ALA A 1 80 ? 150.443 155.819 168.751 1.00 59.02 103 ALA A C 1
ATOM 601 O O . ALA A 1 80 ? 151.139 155.319 169.639 1.00 59.02 103 ALA A O 1
ATOM 603 N N . VAL A 1 81 ? 149.254 156.353 169.000 1.00 53.32 104 VAL A N 1
ATOM 604 C CA . VAL A 1 81 ? 148.710 156.462 170.349 1.00 53.32 104 VAL A CA 1
ATOM 605 C C . VAL A 1 81 ? 147.916 155.193 170.644 1.00 53.32 104 VAL A C 1
ATOM 606 O O . VAL A 1 81 ? 146.947 154.904 169.924 1.00 53.32 104 VAL A O 1
ATOM 610 N N . PRO A 1 82 ? 148.285 154.417 171.660 1.00 46.35 105 PRO A N 1
ATOM 611 C CA . PRO A 1 82 ? 147.486 153.246 172.024 1.00 46.35 105 PRO A CA 1
ATOM 612 C C . PRO A 1 82 ? 146.144 153.651 172.613 1.00 46.35 105 PRO A C 1
ATOM 613 O O . PRO A 1 82 ? 145.925 154.795 173.015 1.00 46.35 105 PRO A O 1
ATOM 617 N N . GLY A 1 83 ? 145.228 152.683 172.644 1.00 46.43 106 GLY A N 1
ATOM 618 C CA . GLY A 1 83 ? 143.899 152.956 173.162 1.00 46.43 106 GLY A CA 1
ATOM 619 C C . GLY A 1 83 ? 143.891 153.264 174.646 1.00 46.43 106 GLY A C 1
ATOM 620 O O . GLY A 1 83 ? 143.184 154.169 175.098 1.00 46.43 106 GLY A O 1
ATOM 621 N N . TYR A 1 84 ? 144.670 152.514 175.429 1.00 43.10 107 TYR A N 1
ATOM 622 C CA . TYR A 1 84 ? 144.694 152.746 176.867 1.00 43.10 107 TYR A CA 1
ATOM 623 C C . TYR A 1 84 ? 145.324 154.089 177.207 1.00 43.10 107 TYR A C 1
ATOM 624 O O . TYR A 1 84 ? 144.916 154.728 178.181 1.00 43.10 107 TYR A O 1
ATOM 633 N N . VAL A 1 85 ? 146.299 154.542 176.418 1.00 46.03 108 VAL A N 1
ATOM 634 C CA . VAL A 1 85 ? 146.879 155.862 176.648 1.00 46.03 108 VAL A CA 1
ATOM 635 C C . VAL A 1 85 ? 145.841 156.951 176.410 1.00 46.03 108 VAL A C 1
ATOM 636 O O . VAL A 1 85 ? 145.738 157.909 177.185 1.00 46.03 108 VAL A O 1
ATOM 640 N N . GLY A 1 86 ? 145.053 156.823 175.342 1.00 44.57 109 GLY A N 1
ATOM 641 C CA . GLY A 1 86 ? 143.997 157.791 175.092 1.00 44.57 109 GLY A CA 1
ATOM 642 C C . GLY A 1 86 ? 142.923 157.777 176.163 1.00 44.57 109 GLY A C 1
ATOM 643 O O . GLY A 1 86 ? 142.434 158.830 176.577 1.00 44.57 109 GLY A O 1
ATOM 644 N N . ALA A 1 87 ? 142.539 156.584 176.623 1.00 45.15 110 ALA A N 1
ATOM 645 C CA . ALA A 1 87 ? 141.560 156.489 177.703 1.00 45.15 110 ALA A CA 1
ATOM 646 C C . ALA A 1 87 ? 142.090 157.113 178.987 1.00 45.15 110 ALA A C 1
ATOM 647 O O . ALA A 1 87 ? 141.356 157.804 179.701 1.00 45.15 110 ALA A O 1
ATOM 649 N N . TYR A 1 88 ? 143.366 156.879 179.296 1.00 49.30 111 TYR A N 1
ATOM 650 C CA . TYR A 1 88 ? 143.981 157.481 180.473 1.00 49.30 111 TYR A CA 1
ATOM 651 C C . TYR A 1 88 ? 144.028 159.000 180.362 1.00 49.30 111 TYR A C 1
ATOM 652 O O . TYR A 1 88 ? 143.763 159.708 181.339 1.00 49.30 111 TYR A O 1
ATOM 661 N N . VAL A 1 89 ? 144.358 159.518 179.177 1.00 51.63 112 VAL A N 1
ATOM 662 C CA . VAL A 1 89 ? 144.377 160.965 178.971 1.00 51.63 112 VAL A CA 1
ATOM 663 C C . VAL A 1 89 ? 142.981 161.549 179.144 1.00 51.63 112 VAL A C 1
ATOM 664 O O . VAL A 1 89 ? 142.802 162.595 179.779 1.00 51.63 112 VAL A O 1
ATOM 668 N N . LEU A 1 90 ? 141.968 160.882 178.586 1.00 51.35 113 LEU A N 1
ATOM 669 C CA . LEU A 1 90 ? 140.596 161.360 178.727 1.00 51.35 113 LEU A CA 1
ATOM 670 C C . LEU A 1 90 ? 140.152 161.351 180.185 1.00 51.35 113 LEU A C 1
ATOM 671 O O . LEU A 1 90 ? 139.482 162.282 180.642 1.00 51.35 113 LEU A O 1
ATOM 676 N N . LEU A 1 91 ? 140.503 160.299 180.928 1.00 51.09 114 LEU A N 1
ATOM 677 C CA . LEU A 1 91 ? 140.110 160.224 182.331 1.00 51.09 114 LEU A CA 1
ATOM 678 C C . LEU A 1 91 ? 140.815 161.283 183.166 1.00 51.09 114 LEU A C 1
ATOM 679 O O . LEU A 1 91 ? 140.202 161.892 184.049 1.00 51.09 114 LEU A O 1
ATOM 684 N N . SER A 1 92 ? 142.105 161.510 182.913 1.00 55.25 115 SER A N 1
ATOM 685 C CA . SER A 1 92 ? 142.869 162.446 183.728 1.00 55.25 115 SER A CA 1
ATOM 686 C C . SER A 1 92 ? 142.566 163.899 183.389 1.00 55.25 115 SER A C 1
ATOM 687 O O . SER A 1 92 ? 142.643 164.761 184.270 1.00 55.25 115 SER A O 1
ATOM 690 N N . ALA A 1 93 ? 142.223 164.190 182.137 1.00 62.21 116 ALA A N 1
ATOM 691 C CA . ALA A 1 93 ? 142.024 165.557 181.676 1.00 62.21 116 ALA A CA 1
ATOM 692 C C . ALA A 1 93 ? 140.585 166.036 181.822 1.00 62.21 116 ALA A C 1
ATOM 693 O O . ALA A 1 93 ? 140.267 167.138 181.366 1.00 62.21 116 ALA A O 1
ATOM 695 N N . THR A 1 94 ? 139.711 165.241 182.430 1.00 65.21 117 THR A N 1
ATOM 696 C CA . THR A 1 94 ? 138.314 165.606 182.622 1.00 65.21 117 THR A CA 1
ATOM 697 C C . THR A 1 94 ? 137.911 165.317 184.063 1.00 65.21 117 THR A C 1
ATOM 698 O O . THR A 1 94 ? 138.710 164.841 184.873 1.00 65.21 117 THR A O 1
ATOM 702 N N . GLY A 1 95 ? 136.656 165.619 184.381 1.00 72.27 118 GLY A N 1
ATOM 703 C CA . GLY A 1 95 ? 136.101 165.315 185.677 1.00 72.27 118 GLY A CA 1
ATOM 704 C C . GLY A 1 95 ? 136.629 166.217 186.771 1.00 72.27 118 GLY A C 1
ATOM 705 O O . GLY A 1 95 ? 137.250 167.251 186.511 1.00 72.27 118 GLY A O 1
ATOM 706 N N . PRO A 1 96 ? 136.380 165.842 188.026 1.00 80.27 119 PRO A N 1
ATOM 707 C CA . PRO A 1 96 ? 136.883 166.644 189.150 1.00 80.27 119 PRO A CA 1
ATOM 708 C C . PRO A 1 96 ? 138.395 166.528 189.266 1.00 80.27 119 PRO A C 1
ATOM 709 O O . PRO A 1 96 ? 138.953 165.429 189.221 1.00 80.27 119 PRO A O 1
ATOM 713 N N . GLY A 1 97 ? 139.056 167.671 189.424 1.00 78.28 120 GLY A N 1
ATOM 714 C CA . GLY A 1 97 ? 140.498 167.696 189.521 1.00 78.28 120 GLY A CA 1
ATOM 715 C C . GLY A 1 97 ? 141.231 167.531 188.211 1.00 78.28 120 GLY A C 1
ATOM 716 O O . GLY A 1 97 ? 142.456 167.369 188.223 1.00 78.28 120 GLY A O 1
ATOM 717 N N . GLY A 1 98 ? 140.525 167.568 187.081 1.00 72.43 121 GLY A N 1
ATOM 718 C CA . GLY A 1 98 ? 141.161 167.385 185.796 1.00 72.43 121 GLY A CA 1
ATOM 719 C C . GLY A 1 98 ? 141.790 168.655 185.256 1.00 72.43 121 GLY A C 1
ATOM 720 O O . GLY A 1 98 ? 141.660 169.743 185.815 1.00 72.43 121 GLY A O 1
ATOM 721 N N . LEU A 1 99 ? 142.495 168.495 184.134 1.00 70.54 122 LEU A N 1
ATOM 722 C CA . LEU A 1 99 ? 143.126 169.638 183.484 1.00 70.54 122 LEU A CA 1
ATOM 723 C C . LEU A 1 99 ? 142.089 170.574 182.876 1.00 70.54 122 LEU A C 1
ATOM 724 O O . LEU A 1 99 ? 142.260 171.798 182.898 1.00 70.54 122 LEU A O 1
ATOM 729 N N . LEU A 1 100 ? 141.007 170.019 182.331 1.00 70.56 123 LEU A N 1
ATOM 730 C CA . LEU A 1 100 ? 139.966 170.806 181.694 1.00 70.56 123 LEU A CA 1
ATOM 731 C C . LEU A 1 100 ? 138.720 170.863 182.572 1.00 70.56 123 LEU A C 1
ATOM 732 O O . LEU A 1 100 ? 138.433 169.921 183.316 1.00 70.56 123 LEU A O 1
ATOM 737 N N . PRO A 1 101 ? 137.958 171.959 182.512 1.00 75.55 124 PRO A N 1
ATOM 738 C CA . PRO A 1 101 ? 136.730 172.076 183.318 1.00 75.55 124 PRO A CA 1
ATOM 739 C C . PRO A 1 101 ? 135.528 171.413 182.652 1.00 75.55 124 PRO A C 1
ATOM 740 O O . PRO A 1 101 ? 134.522 172.054 182.335 1.00 75.55 124 PRO A O 1
ATOM 744 N N . LEU A 1 102 ? 135.630 170.103 182.434 1.00 72.65 125 LEU A N 1
ATOM 745 C CA . LEU A 1 102 ? 134.552 169.335 181.834 1.00 72.65 125 LEU A CA 1
ATOM 746 C C . LEU A 1 102 ? 134.299 168.075 182.647 1.00 72.65 125 LEU A C 1
ATOM 747 O O . LEU A 1 102 ? 135.240 167.485 183.191 1.00 72.65 125 LEU A O 1
ATOM 752 N N . PRO A 1 103 ? 133.047 167.639 182.752 1.00 70.64 126 PRO A N 1
ATOM 753 C CA . PRO A 1 103 ? 132.764 166.375 183.435 1.00 70.64 126 PRO A CA 1
ATOM 754 C C . PRO A 1 103 ? 133.153 165.186 182.572 1.00 70.64 126 PRO A C 1
ATOM 755 O O . PRO A 1 103 ? 133.238 165.270 181.345 1.00 70.64 126 PRO A O 1
ATOM 759 N N . ARG A 1 104 ? 133.393 164.065 183.235 1.00 64.96 127 ARG A N 1
ATOM 760 C CA . ARG A 1 104 ? 133.747 162.847 182.519 1.00 64.96 127 ARG A CA 1
ATOM 761 C C . ARG A 1 104 ? 132.530 162.320 181.770 1.00 64.96 127 ARG A C 1
ATOM 762 O O . ARG A 1 104 ? 131.462 162.157 182.371 1.00 64.96 127 ARG A O 1
ATOM 770 N N . PRO A 1 105 ? 132.642 162.046 180.469 1.00 65.07 128 PRO A N 1
ATOM 771 C CA . PRO A 1 105 ? 131.480 161.557 179.717 1.00 65.07 128 PRO A CA 1
ATOM 772 C C . PRO A 1 105 ? 131.111 160.134 180.096 1.00 65.07 128 PRO A C 1
ATOM 773 O O . PRO A 1 105 ? 131.772 159.515 180.935 1.00 65.07 128 PRO A O 1
ATOM 777 N N . GLU A 1 106 ? 130.056 159.607 179.483 1.00 63.82 129 GLU A N 1
ATOM 778 C CA . GLU A 1 106 ? 129.654 158.238 179.745 1.00 63.82 129 GLU A CA 1
ATOM 779 C C . GLU A 1 106 ? 130.712 157.270 179.219 1.00 63.82 129 GLU A C 1
ATOM 780 O O . GLU A 1 106 ? 131.641 157.646 178.500 1.00 63.82 129 GLU A O 1
ATOM 786 N N . GLY A 1 107 ? 130.568 156.003 179.603 1.00 56.71 130 GLY A N 1
ATOM 787 C CA . GLY A 1 107 ? 131.495 154.993 179.123 1.00 56.71 130 GLY A CA 1
ATOM 788 C C . GLY A 1 107 ? 131.436 154.824 177.618 1.00 56.71 130 GLY A C 1
ATOM 789 O O . GLY A 1 107 ? 132.453 154.565 176.973 1.00 56.71 130 GLY A O 1
ATOM 790 N N . TYR A 1 108 ? 130.243 154.968 177.040 1.00 52.56 131 TYR A N 1
ATOM 791 C CA . TYR A 1 108 ? 130.093 154.794 175.600 1.00 52.56 131 TYR A CA 1
ATOM 792 C C . TYR A 1 108 ? 130.765 155.922 174.830 1.00 52.56 131 TYR A C 1
ATOM 793 O O . TYR A 1 108 ? 131.470 155.678 173.846 1.00 52.56 131 TYR A O 1
ATOM 802 N N . TRP A 1 109 ? 130.560 157.166 175.263 1.00 52.68 132 TRP A N 1
ATOM 803 C CA . TRP A 1 109 ? 130.988 158.306 174.460 1.00 52.68 132 TRP A CA 1
ATOM 804 C C . TRP A 1 109 ? 132.499 158.494 174.504 1.00 52.68 132 TRP A C 1
ATOM 805 O O . TRP A 1 109 ? 133.118 158.785 173.475 1.00 52.68 132 TRP A O 1
ATOM 816 N N . GLY A 1 110 ? 133.112 158.333 175.677 1.00 50.81 133 GLY A N 1
ATOM 817 C CA . GLY A 1 110 ? 134.560 158.425 175.751 1.00 50.81 133 GLY A CA 1
ATOM 818 C C . GLY A 1 110 ? 135.251 157.342 174.947 1.00 50.81 133 GLY A C 1
ATOM 819 O O . GLY A 1 110 ? 136.214 157.610 174.221 1.00 50.81 133 GLY A O 1
ATOM 820 N N . ALA A 1 111 ? 134.762 156.105 175.058 1.00 48.43 134 ALA A N 1
ATOM 821 C CA . ALA A 1 111 ? 135.322 155.009 174.276 1.00 48.43 134 ALA A CA 1
ATOM 822 C C . ALA A 1 111 ? 135.132 155.247 172.786 1.00 48.43 134 ALA A C 1
ATOM 823 O O . ALA A 1 111 ? 136.044 155.002 171.992 1.00 48.43 134 ALA A O 1
ATOM 825 N N . LEU A 1 112 ? 133.954 155.733 172.389 1.00 50.39 135 LEU A N 1
ATOM 826 C CA . LEU A 1 112 ? 133.701 156.034 170.985 1.00 50.39 135 LEU A CA 1
ATOM 827 C C . LEU A 1 112 ? 134.667 157.091 170.470 1.00 50.39 135 LEU A C 1
ATOM 828 O O . LEU A 1 112 ? 135.256 156.940 169.396 1.00 50.39 135 LEU A O 1
ATOM 833 N N . LEU A 1 113 ? 134.854 158.164 171.240 1.00 51.04 136 LEU A N 1
ATOM 834 C CA . LEU A 1 113 ? 135.738 159.245 170.819 1.00 51.04 136 LEU A CA 1
ATOM 835 C C . LEU A 1 113 ? 137.172 158.753 170.670 1.00 51.04 136 LEU A C 1
ATOM 836 O O . LEU A 1 113 ? 137.811 158.969 169.632 1.00 51.04 136 LEU A O 1
ATOM 841 N N . VAL A 1 114 ? 137.688 158.068 171.694 1.00 46.75 137 VAL A N 1
ATOM 842 C CA . VAL A 1 114 ? 139.072 157.600 171.652 1.00 46.75 137 VAL A CA 1
ATOM 843 C C . VAL A 1 114 ? 139.266 156.597 170.521 1.00 46.75 137 VAL A C 1
ATOM 844 O O . VAL A 1 114 ? 140.234 156.678 169.755 1.00 46.75 137 VAL A O 1
ATOM 848 N N . LEU A 1 115 ? 138.347 155.637 170.395 1.00 48.43 138 LEU A N 1
ATOM 849 C CA . LEU A 1 115 ? 138.501 154.594 169.392 1.00 48.43 138 LEU A CA 1
ATOM 850 C C . LEU A 1 115 ? 138.404 155.159 167.982 1.00 48.43 138 LEU A C 1
ATOM 851 O O . LEU A 1 115 ? 139.166 154.755 167.101 1.00 48.43 138 LEU A O 1
ATOM 856 N N . GLY A 1 116 ? 137.484 156.096 167.744 1.00 51.11 139 GLY A N 1
ATOM 857 C CA . GLY A 1 116 ? 137.430 156.733 166.439 1.00 51.11 139 GLY A CA 1
ATOM 858 C C . GLY A 1 116 ? 138.693 157.508 166.128 1.00 51.11 139 GLY A C 1
ATOM 859 O O . GLY A 1 116 ? 139.251 157.398 165.031 1.00 51.11 139 GLY A O 1
ATOM 860 N N . LEU A 1 117 ? 139.182 158.280 167.106 1.00 53.33 140 LEU A N 1
ATOM 861 C CA . LEU A 1 117 ? 140.381 159.082 166.890 1.00 53.33 140 LEU A CA 1
ATOM 862 C C . LEU A 1 117 ? 141.605 158.218 166.621 1.00 53.33 140 LEU A C 1
ATOM 863 O O . LEU A 1 117 ? 142.511 158.641 165.897 1.00 53.33 140 LEU A O 1
ATOM 868 N N . ILE A 1 118 ? 141.665 157.017 167.198 1.00 53.14 141 ILE A N 1
ATOM 869 C CA . ILE A 1 118 ? 142.828 156.158 166.993 1.00 53.14 141 ILE A CA 1
ATOM 870 C C . ILE A 1 118 ? 142.648 155.160 165.857 1.00 53.14 141 ILE A C 1
ATOM 871 O O . ILE A 1 118 ? 143.638 154.540 165.436 1.00 53.14 141 ILE A O 1
ATOM 876 N N . THR A 1 119 ? 141.429 154.981 165.341 1.00 57.74 142 THR A N 1
ATOM 877 C CA . THR A 1 119 ? 141.191 154.001 164.293 1.00 57.74 142 THR A CA 1
ATOM 878 C C . THR A 1 119 ? 140.819 154.598 162.943 1.00 57.74 142 THR A C 1
ATOM 879 O O . THR A 1 119 ? 140.755 153.848 161.964 1.00 57.74 142 THR A O 1
ATOM 883 N N . TYR A 1 120 ? 140.569 155.905 162.846 1.00 60.00 143 TYR A N 1
ATOM 884 C CA . TYR A 1 120 ? 140.240 156.459 161.537 1.00 60.00 143 TYR A CA 1
ATOM 885 C C . TYR A 1 120 ? 141.384 156.396 160.521 1.00 60.00 143 TYR A C 1
ATOM 886 O O . TYR A 1 120 ? 141.075 156.291 159.321 1.00 60.00 143 TYR A O 1
ATOM 895 N N . PRO A 1 121 ? 142.675 156.469 160.888 1.00 61.73 144 PRO A N 1
ATOM 896 C CA . PRO A 1 121 ? 143.720 156.494 159.850 1.00 61.73 144 PRO A CA 1
ATOM 897 C C . PRO A 1 121 ? 143.729 155.287 158.932 1.00 61.73 144 PRO A C 1
ATOM 898 O O . PRO A 1 121 ? 144.194 155.417 157.798 1.00 61.73 144 PRO A O 1
ATOM 902 N N . TYR A 1 122 ? 143.231 154.130 159.364 1.00 62.95 145 TYR A N 1
ATOM 903 C CA . TYR A 1 122 ? 143.138 152.989 158.459 1.00 62.95 145 TYR A CA 1
ATOM 904 C C . TYR A 1 122 ? 142.198 153.286 157.296 1.00 62.95 145 TYR A C 1
ATOM 905 O O . TYR A 1 122 ? 142.561 153.108 156.124 1.00 62.95 145 TYR A O 1
ATOM 914 N N . LEU A 1 123 ? 140.989 153.758 157.607 1.00 64.10 146 LEU A N 1
ATOM 915 C CA . LEU A 1 123 ? 140.052 154.155 156.563 1.00 64.10 146 LEU A CA 1
ATOM 916 C C . LEU A 1 123 ? 140.596 155.322 155.753 1.00 64.10 146 LEU A C 1
ATOM 917 O O . LEU A 1 123 ? 140.394 155.389 154.538 1.00 64.10 146 LEU A O 1
ATOM 922 N N . PHE A 1 124 ? 141.284 156.255 156.413 1.00 66.07 147 PHE A N 1
ATOM 923 C CA . PHE A 1 124 ? 141.861 157.392 155.704 1.00 66.07 147 PHE A CA 1
ATOM 924 C C . PHE A 1 124 ? 142.869 156.933 154.657 1.00 66.07 147 PHE A C 1
ATOM 925 O O . PHE A 1 124 ? 142.835 157.382 153.507 1.00 66.07 147 PHE A O 1
ATOM 933 N N . LEU A 1 125 ? 143.768 156.023 155.037 1.00 67.42 148 LEU A N 1
ATOM 934 C CA . LEU A 1 125 ? 144.765 155.515 154.102 1.00 67.42 148 LEU A CA 1
ATOM 935 C C . LEU A 1 125 ? 144.117 154.721 152.976 1.00 67.42 148 LEU A C 1
ATOM 936 O O . LEU A 1 125 ? 144.504 154.861 151.808 1.00 67.42 148 LEU A O 1
ATOM 941 N N . ALA A 1 126 ? 143.131 153.879 153.303 1.00 68.78 149 ALA A N 1
ATOM 942 C CA . ALA A 1 126 ? 142.459 153.106 152.264 1.00 68.78 149 ALA A CA 1
ATOM 943 C C . ALA A 1 126 ? 141.752 154.017 151.267 1.00 68.78 149 ALA A C 1
ATOM 944 O O . ALA A 1 126 ? 141.837 153.807 150.050 1.00 68.78 149 ALA A O 1
ATOM 946 N N . LEU A 1 127 ? 141.061 155.046 151.763 1.00 70.42 150 LEU A N 1
ATOM 947 C CA . LEU A 1 127 ? 140.348 155.961 150.880 1.00 70.42 150 LEU A CA 1
ATOM 948 C C . LEU A 1 127 ? 141.313 156.799 150.054 1.00 70.42 150 LEU A C 1
ATOM 949 O O . LEU A 1 127 ? 141.042 157.092 148.886 1.00 70.42 150 LEU A O 1
ATOM 954 N N . ARG A 1 128 ? 142.443 157.199 150.641 1.00 76.21 151 ARG A N 1
ATOM 955 C CA . ARG A 1 128 ? 143.450 157.926 149.878 1.00 76.21 151 ARG A CA 1
ATOM 956 C C . ARG A 1 128 ? 144.004 157.070 148.745 1.00 76.21 151 ARG A C 1
ATOM 957 O O . ARG A 1 128 ? 144.158 157.547 147.614 1.00 76.21 151 ARG A O 1
ATOM 965 N N . ALA A 1 129 ? 144.300 155.799 149.027 1.00 75.15 152 ALA A N 1
ATOM 966 C CA . ALA A 1 129 ? 144.786 154.908 147.979 1.00 75.15 152 ALA A CA 1
ATOM 967 C C . ALA A 1 129 ? 143.738 154.708 146.891 1.00 75.15 152 ALA A C 1
ATOM 968 O O . ALA A 1 129 ? 144.064 154.700 145.698 1.00 75.15 152 ALA A O 1
ATOM 970 N N . ALA A 1 130 ? 142.472 154.542 147.283 1.00 76.70 153 ALA A N 1
ATOM 971 C CA . ALA A 1 130 ? 141.412 154.365 146.294 1.00 76.70 153 ALA A CA 1
ATOM 972 C C . ALA A 1 130 ? 141.251 155.605 145.427 1.00 76.70 153 ALA A C 1
ATOM 973 O O . ALA A 1 130 ? 141.046 155.501 144.212 1.00 76.70 153 ALA A O 1
ATOM 975 N N . PHE A 1 131 ? 141.329 156.790 146.036 1.00 76.96 154 PHE A N 1
ATOM 976 C CA . PHE A 1 131 ? 141.252 158.028 145.271 1.00 76.96 154 PHE A CA 1
ATOM 977 C C . PHE A 1 131 ? 142.424 158.153 144.306 1.00 76.96 154 PHE A C 1
ATOM 978 O O . PHE A 1 131 ? 142.255 158.599 143.166 1.00 76.96 154 PHE A O 1
ATOM 986 N N . LEU A 1 132 ? 143.626 157.773 144.748 1.00 82.83 155 LEU A N 1
ATOM 987 C CA . LEU A 1 132 ? 144.793 157.831 143.874 1.00 82.83 155 LEU A CA 1
ATOM 988 C C . LEU A 1 132 ? 144.760 156.776 142.777 1.00 82.83 155 LEU A C 1
ATOM 989 O O . LEU A 1 132 ? 145.440 156.941 141.760 1.00 82.83 155 LEU A O 1
ATOM 994 N N . GLY A 1 133 ? 143.992 155.706 142.953 1.00 85.24 156 GLY A N 1
ATOM 995 C CA . GLY A 1 133 ? 144.013 154.610 142.004 1.00 85.24 156 GLY A CA 1
ATOM 996 C C . GLY A 1 133 ? 142.948 154.646 140.926 1.00 85.24 156 GLY A C 1
ATOM 997 O O . GLY A 1 133 ? 142.660 153.616 140.312 1.00 85.24 156 GLY A O 1
ATOM 998 N N . VAL A 1 134 ? 142.354 155.810 140.679 1.00 86.25 157 VAL A N 1
ATOM 999 C CA . VAL A 1 134 ? 141.302 155.943 139.678 1.00 86.25 157 VAL A CA 1
ATOM 1000 C C . VAL A 1 134 ? 141.867 156.628 138.441 1.00 86.25 157 VAL A C 1
ATOM 1001 O O . VAL A 1 134 ? 142.834 157.394 138.510 1.00 86.25 157 VAL A O 1
ATOM 1005 N N . ASP A 1 135 ? 141.250 156.340 137.301 1.00 86.55 158 ASP A N 1
ATOM 1006 C CA . ASP A 1 135 ? 141.640 156.957 136.039 1.00 86.55 158 ASP A CA 1
ATOM 1007 C C . ASP A 1 135 ? 140.841 158.237 135.829 1.00 86.55 158 ASP A C 1
ATOM 1008 O O . ASP A 1 135 ? 139.612 158.172 135.719 1.00 86.55 158 ASP A O 1
ATOM 1013 N N . PRO A 1 136 ? 141.484 159.407 135.761 1.00 85.16 159 PRO A N 1
ATOM 1014 C CA . PRO A 1 136 ? 140.722 160.653 135.567 1.00 85.16 159 PRO A CA 1
ATOM 1015 C C . PRO A 1 136 ? 139.932 160.681 134.275 1.00 85.16 159 PRO A C 1
ATOM 1016 O O . PRO A 1 136 ? 138.935 161.413 134.187 1.00 85.16 159 PRO A O 1
ATOM 1020 N N . SER A 1 137 ? 140.349 159.912 133.267 1.00 78.60 160 SER A N 1
ATOM 1021 C CA . SER A 1 137 ? 139.594 159.848 132.024 1.00 78.60 160 SER A CA 1
ATOM 1022 C C . SER A 1 137 ? 138.202 159.279 132.246 1.00 78.60 160 SER A C 1
ATOM 1023 O O . SER A 1 137 ? 137.277 159.607 131.502 1.00 78.60 160 SER A O 1
ATOM 1026 N N . VAL A 1 138 ? 138.025 158.446 133.273 1.00 76.45 161 VAL A N 1
ATOM 1027 C CA . VAL A 1 138 ? 136.706 157.885 133.554 1.00 76.45 161 VAL A CA 1
ATOM 1028 C C . VAL A 1 138 ? 135.751 158.974 134.035 1.00 76.45 161 VAL A C 1
ATOM 1029 O O . VAL A 1 138 ? 134.614 159.080 133.559 1.00 76.45 161 VAL A O 1
ATOM 1033 N N . GLU A 1 139 ? 136.201 159.808 134.977 1.00 76.74 162 GLU A N 1
ATOM 1034 C CA . GLU A 1 139 ? 135.371 160.926 135.416 1.00 76.74 162 GLU A CA 1
ATOM 1035 C C . GLU A 1 139 ? 135.161 161.932 134.294 1.00 76.74 162 GLU A C 1
ATOM 1036 O O . GLU A 1 139 ? 134.077 162.511 134.167 1.00 76.74 162 GLU A O 1
ATOM 1042 N N . GLU A 1 140 ? 136.185 162.157 133.467 1.00 71.82 163 GLU A N 1
ATOM 1043 C CA . GLU A 1 140 ? 136.024 163.066 132.335 1.00 71.82 163 GLU A CA 1
ATOM 1044 C C . GLU A 1 140 ? 134.985 162.548 131.347 1.00 71.82 163 GLU A C 1
ATOM 1045 O O . GLU A 1 140 ? 134.168 163.319 130.833 1.00 71.82 163 GLU A O 1
ATOM 1051 N N . ALA A 1 141 ? 135.000 161.242 131.070 1.00 63.85 164 ALA A N 1
ATOM 1052 C CA . ALA A 1 141 ? 134.000 160.647 130.190 1.00 63.85 164 ALA A CA 1
ATOM 1053 C C . ALA A 1 141 ? 132.610 160.740 130.796 1.00 63.85 164 ALA A C 1
ATOM 1054 O O . ALA A 1 141 ? 131.634 161.013 130.089 1.00 63.85 164 ALA A O 1
ATOM 1056 N N . ALA A 1 142 ? 132.500 160.503 132.105 1.00 63.44 165 ALA A N 1
ATOM 1057 C CA . ALA A 1 142 ? 131.213 160.646 132.776 1.00 63.44 165 ALA A CA 1
ATOM 1058 C C . ALA A 1 142 ? 130.703 162.075 132.685 1.00 63.44 165 ALA A C 1
ATOM 1059 O O . ALA A 1 142 ? 129.495 162.308 132.571 1.00 63.44 165 ALA A O 1
ATOM 1061 N N . ARG A 1 143 ? 131.611 163.046 132.740 1.00 62.82 166 ARG A N 1
ATOM 1062 C CA . ARG A 1 143 ? 131.218 164.447 132.690 1.00 62.82 166 ARG A CA 1
ATOM 1063 C C . ARG A 1 143 ? 130.857 164.899 131.280 1.00 62.82 166 ARG A C 1
ATOM 1064 O O . ARG A 1 143 ? 129.985 165.758 131.117 1.00 62.82 166 ARG A O 1
ATOM 1072 N N . THR A 1 144 ? 131.510 164.345 130.254 1.00 57.90 167 THR A N 1
ATOM 1073 C CA . THR A 1 144 ? 131.154 164.685 128.880 1.00 57.90 167 THR A CA 1
ATOM 1074 C C . THR A 1 144 ? 129.805 164.111 128.474 1.00 57.90 167 THR A C 1
ATOM 1075 O O . THR A 1 144 ? 129.210 164.588 127.502 1.00 57.90 167 THR A O 1
ATOM 1079 N N . LEU A 1 145 ? 129.311 163.100 129.188 1.00 56.45 168 LEU A N 1
ATOM 1080 C CA . LEU A 1 145 ? 128.015 162.513 128.884 1.00 56.45 168 LEU A CA 1
ATOM 1081 C C . LEU A 1 145 ? 126.857 163.291 129.492 1.00 56.45 168 LEU A C 1
ATOM 1082 O O . LEU A 1 145 ? 125.700 162.970 129.204 1.00 56.45 168 LEU A O 1
ATOM 1087 N N . GLY A 1 146 ? 127.135 164.299 130.317 1.00 61.65 169 GLY A N 1
ATOM 1088 C CA . GLY A 1 146 ? 126.097 165.171 130.830 1.00 61.65 169 GLY A CA 1
ATOM 1089 C C . GLY A 1 146 ? 125.884 165.084 132.326 1.00 61.65 169 GLY A C 1
ATOM 1090 O O . GLY A 1 146 ? 124.777 165.328 132.812 1.00 61.65 169 GLY A O 1
ATOM 1091 N N . HIS A 1 147 ? 126.935 164.748 133.071 1.00 64.41 170 HIS A N 1
ATOM 1092 C CA . HIS A 1 147 ? 126.824 164.539 134.507 1.00 64.41 170 HIS A CA 1
ATOM 1093 C C . HIS A 1 147 ? 127.629 165.587 135.257 1.00 64.41 170 HIS A C 1
ATOM 1094 O O . HIS A 1 147 ? 128.855 165.651 135.089 1.00 64.41 170 HIS A O 1
ATOM 1101 N N . PRO A 1 148 ? 126.998 166.419 136.080 1.00 64.70 171 PRO A N 1
ATOM 1102 C CA . PRO A 1 148 ? 127.743 167.396 136.880 1.00 64.70 171 PRO A CA 1
ATOM 1103 C C . PRO A 1 148 ? 128.665 166.702 137.866 1.00 64.70 171 PRO A C 1
ATOM 1104 O O . PRO A 1 148 ? 128.473 165.516 138.171 1.00 64.70 171 PRO A O 1
ATOM 1108 N N . PRO A 1 149 ? 129.680 167.404 138.382 1.00 67.64 172 PRO A N 1
ATOM 1109 C CA . PRO A 1 149 ? 130.706 166.725 139.195 1.00 67.64 172 PRO A CA 1
ATOM 1110 C C . PRO A 1 149 ? 130.162 165.991 140.408 1.00 67.64 172 PRO A C 1
ATOM 1111 O O . PRO A 1 149 ? 130.709 164.945 140.779 1.00 67.64 172 PRO A O 1
ATOM 1115 N N . TRP A 1 150 ? 129.111 166.506 141.050 1.00 69.91 173 TRP A N 1
ATOM 1116 C CA . TRP A 1 150 ? 128.555 165.811 142.207 1.00 69.91 173 TRP A CA 1
ATOM 1117 C C . TRP A 1 150 ? 127.912 164.489 141.806 1.00 69.91 173 TRP A C 1
ATOM 1118 O O . TRP A 1 150 ? 128.097 163.472 142.485 1.00 69.91 173 TRP A O 1
ATOM 1129 N N . ARG A 1 151 ? 127.168 164.474 140.696 1.00 68.48 174 ARG A N 1
ATOM 1130 C CA . ARG A 1 151 ? 126.592 163.214 140.238 1.00 68.48 174 ARG A CA 1
ATOM 1131 C C . ARG A 1 151 ? 127.663 162.291 139.673 1.00 68.48 174 ARG A C 1
ATOM 1132 O O . ARG A 1 151 ? 127.509 161.065 139.717 1.00 68.48 174 ARG A O 1
ATOM 1140 N N . VAL A 1 152 ? 128.761 162.853 139.165 1.00 66.49 175 VAL A N 1
ATOM 1141 C CA . VAL A 1 152 ? 129.906 162.033 138.777 1.00 66.49 175 VAL A CA 1
ATOM 1142 C C . VAL A 1 152 ? 130.482 161.323 139.995 1.00 66.49 175 VAL A C 1
ATOM 1143 O O . VAL A 1 152 ? 130.764 160.121 139.960 1.00 66.49 175 VAL A O 1
ATOM 1147 N N . PHE A 1 153 ? 130.659 162.058 141.096 1.00 68.46 176 PHE A N 1
ATOM 1148 C CA . PHE A 1 153 ? 131.153 161.438 142.321 1.00 68.46 176 PHE A CA 1
ATOM 1149 C C . PHE A 1 153 ? 130.184 160.381 142.831 1.00 68.46 176 PHE A C 1
ATOM 1150 O O . PHE A 1 153 ? 130.602 159.306 143.278 1.00 68.46 176 PHE A O 1
ATOM 1158 N N . LEU A 1 154 ? 128.883 160.671 142.777 1.00 67.23 177 LEU A N 1
ATOM 1159 C CA . LEU A 1 154 ? 127.892 159.713 143.254 1.00 67.23 177 LEU A CA 1
ATOM 1160 C C . LEU A 1 154 ? 127.903 158.432 142.428 1.00 67.23 177 LEU A C 1
ATOM 1161 O O . LEU A 1 154 ? 127.805 157.330 142.981 1.00 67.23 177 LEU A O 1
ATOM 1166 N N . ARG A 1 155 ? 128.025 158.549 141.106 1.00 69.83 178 ARG A N 1
ATOM 1167 C CA . ARG A 1 155 ? 127.822 157.413 140.216 1.00 69.83 178 ARG A CA 1
ATOM 1168 C C . ARG A 1 155 ? 129.100 156.861 139.598 1.00 69.83 178 ARG A C 1
ATOM 1169 O O . ARG A 1 155 ? 129.033 155.849 138.894 1.00 69.83 178 ARG A O 1
ATOM 1177 N N . VAL A 1 156 ? 130.257 157.481 139.828 1.00 69.66 179 VAL A N 1
ATOM 1178 C CA . VAL A 1 156 ? 131.494 156.976 139.239 1.00 69.66 179 VAL A CA 1
ATOM 1179 C C . VAL A 1 156 ? 132.560 156.757 140.306 1.00 69.66 179 VAL A C 1
ATOM 1180 O O . VAL A 1 156 ? 133.135 155.668 140.405 1.00 69.66 179 VAL A O 1
ATOM 1184 N N . THR A 1 157 ? 132.839 157.789 141.106 1.00 70.78 180 THR A N 1
ATOM 1185 C CA . THR A 1 157 ? 133.931 157.697 142.072 1.00 70.78 180 THR A CA 1
ATOM 1186 C C . THR A 1 157 ? 133.562 156.814 143.260 1.00 70.78 180 THR A C 1
ATOM 1187 O O . THR A 1 157 ? 134.382 156.012 143.722 1.00 70.78 180 THR A O 1
ATOM 1191 N N . LEU A 1 158 ? 132.340 156.953 143.771 1.00 71.64 181 LEU A N 1
ATOM 1192 C CA . LEU A 1 158 ? 131.936 156.189 144.948 1.00 71.64 181 LEU A CA 1
ATOM 1193 C C . LEU A 1 158 ? 131.947 154.676 144.735 1.00 71.64 181 LEU A C 1
ATOM 1194 O O . LEU A 1 158 ? 132.388 153.960 145.653 1.00 71.64 181 LEU A O 1
ATOM 1199 N N . PRO A 1 159 ? 131.455 154.125 143.619 1.00 71.00 182 PRO A N 1
ATOM 1200 C CA . PRO A 1 159 ? 131.574 152.671 143.427 1.00 71.00 182 PRO A CA 1
ATOM 1201 C C . PRO A 1 159 ? 133.007 152.173 143.430 1.00 71.00 182 PRO A C 1
ATOM 1202 O O . PRO A 1 159 ? 133.256 151.037 143.853 1.00 71.00 182 PRO A O 1
ATOM 1206 N N . GLN A 1 160 ? 133.959 152.980 142.963 1.00 75.24 183 GLN A N 1
ATOM 1207 C CA . GLN A 1 160 ? 135.361 152.590 143.044 1.00 75.24 183 GLN A CA 1
ATOM 1208 C C . GLN A 1 160 ? 135.925 152.784 144.445 1.00 75.24 183 GLN A C 1
ATOM 1209 O O . GLN A 1 160 ? 136.879 152.096 144.826 1.00 75.24 183 GLN A O 1
ATOM 1215 N N . LEU A 1 161 ? 135.362 153.715 145.218 1.00 73.18 184 LEU A N 1
ATOM 1216 C CA . LEU A 1 161 ? 135.764 153.875 146.611 1.00 73.18 184 LEU A CA 1
ATOM 1217 C C . LEU A 1 161 ? 135.250 152.749 147.494 1.00 73.18 184 LEU A C 1
ATOM 1218 O O . LEU A 1 161 ? 135.836 152.491 148.550 1.00 73.18 184 LEU A O 1
ATOM 1223 N N . LEU A 1 162 ? 134.164 152.094 147.090 1.00 70.51 185 LEU A N 1
ATOM 1224 C CA . LEU A 1 162 ? 133.528 151.086 147.938 1.00 70.51 185 LEU A CA 1
ATOM 1225 C C . LEU A 1 162 ? 134.461 149.986 148.445 1.00 70.51 185 LEU A C 1
ATOM 1226 O O . LEU A 1 162 ? 134.357 149.637 149.633 1.00 70.51 185 LEU A O 1
ATOM 1231 N N . PRO A 1 163 ? 135.343 149.379 147.636 1.00 72.83 186 PRO A N 1
ATOM 1232 C CA . PRO A 1 163 ? 136.255 148.369 148.209 1.00 72.83 186 PRO A CA 1
ATOM 1233 C C . PRO A 1 163 ? 137.150 148.911 149.312 1.00 72.83 186 PRO A C 1
ATOM 1234 O O . PRO A 1 163 ? 137.412 148.210 150.301 1.00 72.83 186 PRO A O 1
ATOM 1238 N N . ALA A 1 164 ? 137.625 150.150 149.171 1.00 68.98 187 ALA A N 1
ATOM 1239 C CA . ALA A 1 164 ? 138.406 150.766 150.238 1.00 68.98 187 ALA A CA 1
ATOM 1240 C C . ALA A 1 164 ? 137.557 150.970 151.483 1.00 68.98 187 ALA A C 1
ATOM 1241 O O . ALA A 1 164 ? 138.042 150.807 152.609 1.00 68.98 187 ALA A O 1
ATOM 1243 N N . PHE A 1 165 ? 136.286 151.333 151.298 1.00 67.51 188 PHE A N 1
ATOM 1244 C CA . PHE A 1 165 ? 135.380 151.441 152.434 1.00 67.51 188 PHE A CA 1
ATOM 1245 C C . PHE A 1 165 ? 135.243 150.108 153.149 1.00 67.51 188 PHE A C 1
ATOM 1246 O O . PHE A 1 165 ? 135.292 150.052 154.380 1.00 67.51 188 PHE A O 1
ATOM 1254 N N . LEU A 1 166 ? 135.084 149.019 152.394 1.00 69.96 189 LEU A N 1
ATOM 1255 C CA . LEU A 1 166 ? 134.957 147.705 153.019 1.00 69.96 189 LEU A CA 1
ATOM 1256 C C . LEU A 1 166 ? 136.223 147.323 153.775 1.00 69.96 189 LEU A C 1
ATOM 1257 O O . LEU A 1 166 ? 136.152 146.819 154.902 1.00 69.96 189 LEU A O 1
ATOM 1262 N N . SER A 1 167 ? 137.393 147.563 153.179 1.00 69.40 190 SER A N 1
ATOM 1263 C CA . SER A 1 167 ? 138.644 147.200 153.840 1.00 69.40 190 SER A CA 1
ATOM 1264 C C . SER A 1 167 ? 138.849 148.003 155.121 1.00 69.40 190 SER A C 1
ATOM 1265 O O . SER A 1 167 ? 139.151 147.439 156.184 1.00 69.40 190 SER A O 1
ATOM 1268 N N . GLY A 1 168 ? 138.686 149.325 155.041 1.00 64.38 191 GLY A N 1
ATOM 1269 C CA . GLY A 1 168 ? 138.845 150.151 156.225 1.00 64.38 191 GLY A CA 1
ATOM 1270 C C . GLY A 1 168 ? 137.823 149.832 157.297 1.00 64.38 191 GLY A C 1
ATOM 1271 O O . GLY A 1 168 ? 138.141 149.829 158.488 1.00 64.38 191 GLY A O 1
ATOM 1272 N N . TYR A 1 169 ? 136.583 149.555 156.890 1.00 59.63 192 TYR A N 1
ATOM 1273 C CA . TYR A 1 169 ? 135.548 149.198 157.849 1.00 59.63 192 TYR A CA 1
ATOM 1274 C C . TYR A 1 169 ? 135.873 147.887 158.544 1.00 59.63 192 TYR A C 1
ATOM 1275 O O . TYR A 1 169 ? 135.661 147.753 159.752 1.00 59.63 192 TYR A O 1
ATOM 1284 N N . LEU A 1 170 ? 136.387 146.904 157.801 1.00 63.45 193 LEU A N 1
ATOM 1285 C CA . LEU A 1 170 ? 136.783 145.649 158.428 1.00 63.45 193 LEU A CA 1
ATOM 1286 C C . LEU A 1 170 ? 137.903 145.870 159.434 1.00 63.45 193 LEU A C 1
ATOM 1287 O O . LEU A 1 170 ? 137.867 145.332 160.545 1.00 63.45 193 LEU A O 1
ATOM 1292 N N . VAL A 1 171 ? 138.910 146.663 159.062 1.00 60.33 194 VAL A N 1
ATOM 1293 C CA . VAL A 1 171 ? 140.024 146.901 159.980 1.00 60.33 194 VAL A CA 1
ATOM 1294 C C . VAL A 1 171 ? 139.537 147.599 161.246 1.00 60.33 194 VAL A C 1
ATOM 1295 O O . VAL A 1 171 ? 139.895 147.211 162.367 1.00 60.33 194 VAL A O 1
ATOM 1299 N N . ILE A 1 172 ? 138.699 148.625 161.090 1.00 58.14 195 ILE A N 1
ATOM 1300 C CA . ILE A 1 172 ? 138.212 149.375 162.244 1.00 58.14 195 ILE A CA 1
ATOM 1301 C C . ILE A 1 172 ? 137.320 148.504 163.121 1.00 58.14 195 ILE A C 1
ATOM 1302 O O . ILE A 1 172 ? 137.404 148.552 164.354 1.00 58.14 195 ILE A O 1
ATOM 1307 N N . ALA A 1 173 ? 136.449 147.699 162.507 1.00 56.80 196 ALA A N 1
ATOM 1308 C CA . ALA A 1 173 ? 135.570 146.828 163.279 1.00 56.80 196 ALA A CA 1
ATOM 1309 C C . ALA A 1 173 ? 136.362 145.770 164.030 1.00 56.80 196 ALA A C 1
ATOM 1310 O O . ALA A 1 173 ? 136.039 145.450 165.177 1.00 56.80 196 ALA A O 1
ATOM 1312 N N . LEU A 1 174 ? 137.399 145.212 163.402 1.00 59.14 197 LEU A N 1
ATOM 1313 C CA . LEU A 1 174 ? 138.250 144.251 164.094 1.00 59.14 197 LEU A CA 1
ATOM 1314 C C . LEU A 1 174 ? 138.967 144.903 165.268 1.00 59.14 197 LEU A C 1
ATOM 1315 O O . LEU A 1 174 ? 139.092 144.301 166.342 1.00 59.14 197 LEU A O 1
ATOM 1320 N N . HIS A 1 175 ? 139.448 146.134 165.082 1.00 59.77 198 HIS A N 1
ATOM 1321 C CA . HIS A 1 175 ? 140.115 146.837 166.174 1.00 59.77 198 HIS A CA 1
ATOM 1322 C C . HIS A 1 175 ? 139.157 147.114 167.324 1.00 59.77 198 HIS A C 1
ATOM 1323 O O . HIS A 1 175 ? 139.541 147.027 168.495 1.00 59.77 198 HIS A O 1
ATOM 1330 N N . VAL A 1 176 ? 137.909 147.464 167.013 1.00 56.17 199 VAL A N 1
ATOM 1331 C CA . VAL A 1 176 ? 136.926 147.713 168.064 1.00 56.17 199 VAL A CA 1
ATOM 1332 C C . VAL A 1 176 ? 136.558 146.416 168.777 1.00 56.17 199 VAL A C 1
ATOM 1333 O O . VAL A 1 176 ? 136.398 146.393 170.003 1.00 56.17 199 VAL A O 1
ATOM 1337 N N . LEU A 1 177 ? 136.415 145.319 168.027 1.00 57.57 200 LEU A N 1
ATOM 1338 C CA . LEU A 1 177 ? 136.109 144.028 168.638 1.00 57.57 200 LEU A CA 1
ATOM 1339 C C . LEU A 1 177 ? 137.219 143.589 169.582 1.00 57.57 200 LEU A C 1
ATOM 1340 O O . LEU A 1 177 ? 136.957 143.161 170.711 1.00 57.57 200 LEU A O 1
ATOM 1345 N N . GLY A 1 178 ? 138.466 143.685 169.135 1.00 55.58 201 GLY A N 1
ATOM 1346 C CA . GLY A 1 178 ? 139.588 143.235 169.926 1.00 55.58 201 GLY A CA 1
ATOM 1347 C C . GLY A 1 178 ? 140.121 144.220 170.935 1.00 55.58 201 GLY A C 1
ATOM 1348 O O . GLY A 1 178 ? 141.056 143.889 171.669 1.00 55.58 201 GLY A O 1
ATOM 1349 N N . ASP A 1 179 ? 139.561 145.423 171.002 1.00 53.10 202 ASP A N 1
ATOM 1350 C CA . ASP A 1 179 ? 140.060 146.423 171.935 1.00 53.10 202 ASP A CA 1
ATOM 1351 C C . ASP A 1 179 ? 139.668 146.073 173.363 1.00 53.10 202 ASP A C 1
ATOM 1352 O O . ASP A 1 179 ? 138.530 145.683 173.636 1.00 53.10 202 ASP A O 1
ATOM 1357 N N . PHE A 1 180 ? 140.613 146.221 174.268 1.00 47.89 203 PHE A N 1
ATOM 1358 C CA . PHE A 1 180 ? 140.403 145.919 175.677 1.00 47.89 203 PHE A CA 1
ATOM 1359 C C . PHE A 1 180 ? 140.796 147.066 176.595 1.00 47.89 203 PHE A C 1
ATOM 1360 O O . PHE A 1 180 ? 140.119 147.297 177.597 1.00 47.89 203 PHE A O 1
ATOM 1368 N N . GLY A 1 181 ? 141.863 147.800 176.272 1.00 46.64 204 GLY A N 1
ATOM 1369 C CA . GLY A 1 181 ? 142.323 148.852 177.167 1.00 46.64 204 GLY A CA 1
ATOM 1370 C C . GLY A 1 181 ? 141.349 150.010 177.282 1.00 46.64 204 GLY A C 1
ATOM 1371 O O . GLY A 1 181 ? 141.066 150.490 178.383 1.00 46.64 204 GLY A O 1
ATOM 1372 N N . THR A 1 182 ? 140.819 150.472 176.147 1.00 47.24 205 THR A N 1
ATOM 1373 C CA . THR A 1 182 ? 139.937 151.637 176.159 1.00 47.24 205 THR A CA 1
ATOM 1374 C C . THR A 1 182 ? 138.635 151.340 176.890 1.00 47.24 205 THR A C 1
ATOM 1375 O O . THR A 1 182 ? 138.178 152.136 177.717 1.00 47.24 205 THR A O 1
ATOM 1379 N N . VAL A 1 183 ? 138.017 150.197 176.592 1.00 48.56 206 VAL A N 1
ATOM 1380 C CA . VAL A 1 183 ? 136.738 149.872 177.209 1.00 48.56 206 VAL A CA 1
ATOM 1381 C C . VAL A 1 183 ? 136.909 149.533 178.683 1.00 48.56 206 VAL A C 1
ATOM 1382 O O . VAL A 1 183 ? 136.010 149.787 179.492 1.00 48.56 206 VAL A O 1
ATOM 1386 N N . SER A 1 184 ? 138.048 148.950 179.063 1.00 47.34 207 SER A N 1
ATOM 1387 C CA . SER A 1 184 ? 138.266 148.609 180.464 1.00 47.34 207 SER A CA 1
ATOM 1388 C C . SER A 1 184 ? 138.574 149.845 181.298 1.00 47.34 207 SER A C 1
ATOM 1389 O O . SER A 1 184 ? 138.080 149.977 182.423 1.00 47.34 207 SER A O 1
ATOM 1392 N N . LEU A 1 185 ? 139.392 150.759 180.772 1.00 46.89 208 LEU A N 1
ATOM 1393 C CA . LEU A 1 185 ? 139.730 151.954 181.536 1.00 46.89 208 LEU A CA 1
ATOM 1394 C C . LEU A 1 185 ? 138.530 152.878 181.691 1.00 46.89 208 LEU A C 1
ATOM 1395 O O . LEU A 1 185 ? 138.401 153.556 182.715 1.00 46.89 208 LEU A O 1
ATOM 1400 N N . LEU A 1 186 ? 137.647 152.915 180.699 1.00 48.82 209 LEU A N 1
ATOM 1401 C CA . LEU A 1 186 ? 136.422 153.698 180.767 1.00 48.82 209 LEU A CA 1
ATOM 1402 C C . LEU A 1 186 ? 135.233 152.888 181.267 1.00 48.82 209 LEU A C 1
ATOM 1403 O O . LEU A 1 186 ? 134.114 153.411 181.292 1.00 48.82 209 LEU A O 1
ATOM 1408 N N . ARG A 1 187 ? 135.455 151.633 181.663 1.00 56.99 210 ARG A N 1
ATOM 1409 C CA . ARG A 1 187 ? 134.425 150.772 182.247 1.00 56.99 210 ARG A CA 1
ATOM 1410 C C . ARG A 1 187 ? 133.226 150.606 181.313 1.00 56.99 210 ARG A C 1
ATOM 1411 O O . ARG A 1 187 ? 132.070 150.745 181.718 1.00 56.99 210 ARG A O 1
ATOM 1419 N N . TYR A 1 188 ? 133.506 150.299 180.050 1.00 51.47 211 TYR A N 1
ATOM 1420 C CA . TYR A 1 188 ? 132.467 149.999 179.073 1.00 51.47 211 TYR A CA 1
ATOM 1421 C C . TYR A 1 188 ? 132.418 148.494 178.850 1.00 51.47 211 TYR A C 1
ATOM 1422 O O . TYR A 1 188 ? 133.458 147.856 178.660 1.00 51.47 211 TYR A O 1
ATOM 1431 N N . GLU A 1 189 ? 131.209 147.933 178.863 1.00 58.94 212 GLU A N 1
ATOM 1432 C CA . GLU A 1 189 ? 131.020 146.486 178.959 1.00 58.94 212 GLU A CA 1
ATOM 1433 C C . GLU A 1 189 ? 130.819 145.891 177.567 1.00 58.94 212 GLU A C 1
ATOM 1434 O O . GLU A 1 189 ? 129.701 145.727 177.077 1.00 58.94 212 GLU A O 1
ATOM 1440 N N . THR A 1 190 ? 131.933 145.558 176.924 1.00 53.35 213 THR A N 1
ATOM 1441 C CA . THR A 1 190 ? 131.941 144.808 175.679 1.00 53.35 213 THR A CA 1
ATOM 1442 C C . THR A 1 190 ? 132.292 143.348 175.975 1.00 53.35 213 THR A C 1
ATOM 1443 O O . THR A 1 190 ? 132.370 142.933 177.134 1.00 53.35 213 THR A O 1
ATOM 1447 N N . PHE A 1 191 ? 132.490 142.546 174.924 1.00 55.23 214 PHE A N 1
ATOM 1448 C CA . PHE A 1 191 ? 132.916 141.163 175.136 1.00 55.23 214 PHE A CA 1
ATOM 1449 C C . PHE A 1 191 ? 134.294 141.078 175.777 1.00 55.23 214 PHE A C 1
ATOM 1450 O O . PHE A 1 191 ? 134.507 140.253 176.667 1.00 55.23 214 PHE A O 1
ATOM 1458 N N . SER A 1 192 ? 135.251 141.891 175.326 1.00 52.80 215 SER A N 1
ATOM 1459 C CA . SER A 1 192 ? 136.603 141.791 175.871 1.00 52.80 215 SER A CA 1
ATOM 1460 C C . SER A 1 192 ? 136.641 142.165 177.348 1.00 52.80 215 SER A C 1
ATOM 1461 O O . SER A 1 192 ? 137.290 141.485 178.154 1.00 52.80 215 SER A O 1
ATOM 1464 N N . TYR A 1 193 ? 135.943 143.236 177.725 1.00 55.01 216 TYR A N 1
ATOM 1465 C CA . TYR A 1 193 ? 135.888 143.613 179.132 1.00 55.01 216 TYR A CA 1
ATOM 1466 C C . TYR A 1 193 ? 135.233 142.518 179.963 1.00 55.01 216 TYR A C 1
ATOM 1467 O O . TYR A 1 193 ? 135.691 142.209 181.068 1.00 55.01 216 TYR A O 1
ATOM 1476 N N . ALA A 1 194 ? 134.167 141.909 179.439 1.00 54.12 217 ALA A N 1
ATOM 1477 C CA . ALA A 1 194 ? 133.499 140.830 180.159 1.00 54.12 217 ALA A CA 1
ATOM 1478 C C . ALA A 1 194 ? 134.405 139.616 180.312 1.00 54.12 217 ALA A C 1
ATOM 1479 O O . ALA A 1 194 ? 134.414 138.972 181.365 1.00 54.12 217 ALA A O 1
ATOM 1481 N N . ILE A 1 195 ? 135.165 139.280 179.269 1.00 55.73 218 ILE A N 1
ATOM 1482 C CA . ILE A 1 195 ? 136.094 138.155 179.345 1.00 55.73 218 ILE A CA 1
ATOM 1483 C C . ILE A 1 195 ? 137.146 138.412 180.414 1.00 55.73 218 ILE A C 1
ATOM 1484 O O . ILE A 1 195 ? 137.462 137.533 181.225 1.00 55.73 218 ILE A O 1
ATOM 1489 N N . TYR A 1 196 ? 137.708 139.622 180.427 1.00 55.62 219 TYR A N 1
ATOM 1490 C CA . TYR A 1 196 ? 138.708 139.950 181.437 1.00 55.62 219 TYR A CA 1
ATOM 1491 C C . TYR A 1 196 ? 138.114 139.888 182.838 1.00 55.62 219 TYR A C 1
ATOM 1492 O O . TYR A 1 196 ? 138.750 139.381 183.769 1.00 55.62 219 TYR A O 1
ATOM 1501 N N . LEU A 1 197 ? 136.890 140.393 183.005 1.00 59.28 220 LEU A N 1
ATOM 1502 C CA . LEU A 1 197 ? 136.251 140.376 184.316 1.00 59.28 220 LEU A CA 1
ATOM 1503 C C . LEU A 1 197 ? 135.980 138.953 184.786 1.00 59.28 220 LEU A C 1
ATOM 1504 O O . LEU A 1 197 ? 136.171 138.637 185.965 1.00 59.28 220 LEU A O 1
ATOM 1509 N N . GLN A 1 198 ? 135.521 138.081 183.886 1.00 65.45 221 GLN A N 1
ATOM 1510 C CA . GLN A 1 198 ? 135.221 136.711 184.288 1.00 65.45 221 GLN A CA 1
ATOM 1511 C C . GLN A 1 198 ? 136.492 135.932 184.588 1.00 65.45 221 GLN A C 1
ATOM 1512 O O . GLN A 1 198 ? 136.532 135.146 185.540 1.00 65.45 221 GLN A O 1
ATOM 1518 N N . TYR A 1 199 ? 137.541 136.128 183.789 1.00 65.01 222 TYR A N 1
ATOM 1519 C CA . TYR A 1 199 ? 138.778 135.393 184.021 1.00 65.01 222 TYR A CA 1
ATOM 1520 C C . TYR A 1 199 ? 139.466 135.858 185.298 1.00 65.01 222 TYR A C 1
ATOM 1521 O O . TYR A 1 199 ? 139.899 135.038 186.115 1.00 65.01 222 TYR A O 1
ATOM 1530 N N . SER A 1 200 ? 139.573 137.172 185.491 1.00 64.49 223 SER A N 1
ATOM 1531 C CA . SER A 1 200 ? 140.334 137.714 186.611 1.00 64.49 223 SER A CA 1
ATOM 1532 C C . SER A 1 200 ? 139.465 137.929 187.847 1.00 64.49 223 SER A C 1
ATOM 1533 O O . SER A 1 200 ? 139.719 137.341 188.902 1.00 64.49 223 SER A O 1
ATOM 1536 N N . ALA A 1 201 ? 138.433 138.764 187.729 1.00 69.99 224 ALA A N 1
ATOM 1537 C CA . ALA A 1 201 ? 137.656 139.152 188.901 1.00 69.99 224 ALA A CA 1
ATOM 1538 C C . ALA A 1 201 ? 136.755 138.018 189.373 1.00 69.99 224 ALA A C 1
ATOM 1539 O O . ALA A 1 201 ? 136.877 137.542 190.507 1.00 69.99 224 ALA A O 1
ATOM 1541 N N . ALA A 1 202 ? 135.839 137.570 188.514 1.00 70.54 225 ALA A N 1
ATOM 1542 C CA . ALA A 1 202 ? 134.840 136.594 188.929 1.00 70.54 225 ALA A CA 1
ATOM 1543 C C . ALA A 1 202 ? 135.392 135.180 189.040 1.00 70.54 225 ALA A C 1
ATOM 1544 O O . ALA A 1 202 ? 134.767 134.344 189.700 1.00 70.54 225 ALA A O 1
ATOM 1546 N N . PHE A 1 203 ? 136.536 134.898 188.420 1.00 74.39 226 PHE A N 1
ATOM 1547 C CA . PHE A 1 203 ? 137.131 133.562 188.405 1.00 74.39 226 PHE A CA 1
ATOM 1548 C C . PHE A 1 203 ? 136.130 132.535 187.875 1.00 74.39 226 PHE A C 1
ATOM 1549 O O . PHE A 1 203 ? 135.713 131.605 188.566 1.00 74.39 226 PHE A O 1
ATOM 1557 N N . ASP A 1 204 ? 135.749 132.733 186.617 1.00 74.56 227 ASP A N 1
ATOM 1558 C CA . ASP A 1 204 ? 134.682 131.994 185.949 1.00 74.56 227 ASP A CA 1
ATOM 1559 C C . ASP A 1 204 ? 135.162 131.491 184.595 1.00 74.56 227 ASP A C 1
ATOM 1560 O O . ASP A 1 204 ? 134.527 131.711 183.563 1.00 74.56 227 ASP A O 1
ATOM 1565 N N . ARG A 1 205 ? 136.317 130.817 184.599 1.00 78.05 228 ARG A N 1
ATOM 1566 C CA . ARG A 1 205 ? 137.037 130.488 183.369 1.00 78.05 228 ARG A CA 1
ATOM 1567 C C . ARG A 1 205 ? 136.136 129.904 182.285 1.00 78.05 228 ARG A C 1
ATOM 1568 O O . ARG A 1 205 ? 136.343 130.166 181.096 1.00 78.05 228 ARG A O 1
ATOM 1576 N N . VAL A 1 206 ? 135.144 129.099 182.667 1.00 78.70 229 VAL A N 1
ATOM 1577 C CA . VAL A 1 206 ? 134.286 128.462 181.670 1.00 78.70 229 VAL A CA 1
ATOM 1578 C C . VAL A 1 206 ? 133.443 129.504 180.941 1.00 78.70 229 VAL A C 1
ATOM 1579 O O . VAL A 1 206 ? 133.337 129.493 179.707 1.00 78.70 229 VAL A O 1
ATOM 1583 N N . TYR A 1 207 ? 132.835 130.426 181.689 1.00 72.97 230 TYR A N 1
ATOM 1584 C CA . TYR A 1 207 ? 132.033 131.466 181.054 1.00 72.97 230 TYR A CA 1
ATOM 1585 C C . TYR A 1 207 ? 132.907 132.430 180.263 1.00 72.97 230 TYR A C 1
ATOM 1586 O O . TYR A 1 207 ? 132.477 132.949 179.227 1.00 72.97 230 TYR A O 1
ATOM 1595 N N . ALA A 1 208 ? 134.140 132.663 180.719 1.00 68.80 231 ALA A N 1
ATOM 1596 C CA . ALA A 1 208 ? 135.085 133.451 179.933 1.00 68.80 231 ALA A CA 1
ATOM 1597 C C . ALA A 1 208 ? 135.408 132.766 178.612 1.00 68.80 231 ALA A C 1
ATOM 1598 O O . ALA A 1 208 ? 135.507 133.423 177.570 1.00 68.80 231 ALA A O 1
ATOM 1600 N N . ALA A 1 209 ? 135.578 131.442 178.634 1.00 73.42 232 ALA A N 1
ATOM 1601 C CA . ALA A 1 209 ? 135.826 130.703 177.401 1.00 73.42 232 ALA A CA 1
ATOM 1602 C C . ALA A 1 209 ? 134.628 130.778 176.466 1.00 73.42 232 ALA A C 1
ATOM 1603 O O . ALA A 1 209 ? 134.789 130.896 175.246 1.00 73.42 232 ALA A O 1
ATOM 1605 N N . TRP A 1 210 ? 133.418 130.701 177.017 1.00 75.69 233 TRP A N 1
ATOM 1606 C CA . TRP A 1 210 ? 132.228 130.818 176.178 1.00 75.69 233 TRP A CA 1
ATOM 1607 C C . TRP A 1 210 ? 132.120 132.206 175.554 1.00 75.69 233 TRP A C 1
ATOM 1608 O O . TRP A 1 210 ? 131.765 132.339 174.376 1.00 75.69 233 TRP A O 1
ATOM 1619 N N . LEU A 1 211 ? 132.424 133.253 176.324 1.00 64.21 234 LEU A N 1
ATOM 1620 C CA . LEU A 1 211 ? 132.416 134.602 175.766 1.00 64.21 234 LEU A CA 1
ATOM 162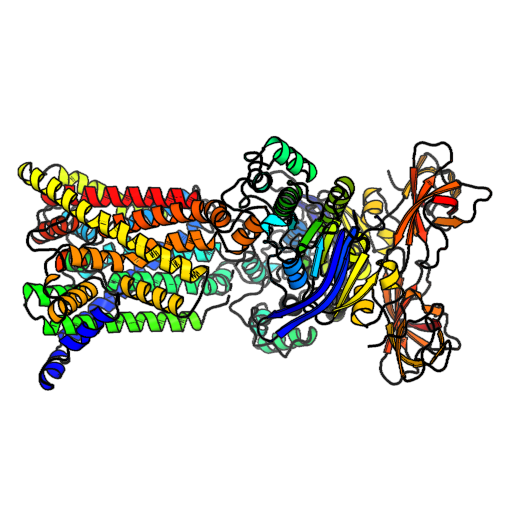1 C C . LEU A 1 211 ? 133.482 134.757 174.689 1.00 64.21 234 LEU A C 1
ATOM 1622 O O . LEU A 1 211 ? 133.259 135.424 173.671 1.00 64.21 234 LEU A O 1
ATOM 1627 N N . ALA A 1 212 ? 134.650 134.146 174.895 1.00 65.51 235 ALA A N 1
ATOM 1628 C CA . ALA A 1 212 ? 135.682 134.159 173.866 1.00 65.51 235 ALA A CA 1
ATOM 1629 C C . ALA A 1 212 ? 135.206 133.456 172.601 1.00 65.51 235 ALA A C 1
ATOM 1630 O O . ALA A 1 212 ? 135.482 133.912 171.488 1.00 65.51 235 ALA A O 1
ATOM 1632 N N . LEU A 1 213 ? 134.495 132.337 172.752 1.00 70.78 236 LEU A N 1
ATOM 1633 C CA . LEU A 1 213 ? 133.941 131.655 171.585 1.00 70.78 236 LEU A CA 1
ATOM 1634 C C . LEU A 1 213 ? 132.940 132.538 170.853 1.00 70.78 236 LEU A C 1
ATOM 1635 O O . LEU A 1 213 ? 132.925 132.577 169.618 1.00 70.78 236 LEU A O 1
ATOM 1640 N N . PHE A 1 214 ? 132.092 133.252 171.596 1.00 65.41 237 PHE A N 1
ATOM 1641 C CA . PHE A 1 214 ? 131.180 134.202 170.961 1.00 65.41 237 PHE A CA 1
ATOM 1642 C C . PHE A 1 214 ? 131.951 135.265 170.185 1.00 65.41 237 PHE A C 1
ATOM 1643 O O . PHE A 1 214 ? 131.561 135.650 169.075 1.00 65.41 237 PHE A O 1
ATOM 1651 N N . LEU A 1 215 ? 133.048 135.755 170.764 1.00 61.46 238 LEU A N 1
ATOM 1652 C CA . LEU A 1 215 ? 133.832 136.800 170.113 1.00 61.46 238 LEU A CA 1
ATOM 1653 C C . LEU A 1 215 ? 134.491 136.292 168.831 1.00 61.46 238 LEU A C 1
ATOM 1654 O O . LEU A 1 215 ? 134.494 136.992 167.810 1.00 61.46 238 LEU A O 1
ATOM 1659 N N . LEU A 1 216 ? 135.054 135.080 168.859 1.00 66.31 239 LEU A N 1
ATOM 1660 C CA . LEU A 1 216 ? 135.581 134.497 167.625 1.00 66.31 239 LEU A CA 1
ATOM 1661 C C . LEU A 1 216 ? 134.489 134.217 166.601 1.00 66.31 239 LEU A C 1
ATOM 1662 O O . LEU A 1 216 ? 134.744 134.318 165.397 1.00 66.31 239 LEU A O 1
ATOM 1667 N N . LEU A 1 217 ? 133.282 133.853 167.037 1.00 65.00 240 LEU A N 1
ATOM 1668 C CA . LEU A 1 217 ? 132.194 133.694 166.077 1.00 65.00 240 LEU A CA 1
ATOM 1669 C C . LEU A 1 217 ? 131.866 135.017 165.397 1.00 65.00 240 LEU A C 1
ATOM 1670 O O . LEU A 1 217 ? 131.653 135.060 164.180 1.00 65.00 240 LEU A O 1
ATOM 1675 N N . LEU A 1 218 ? 131.829 136.111 166.164 1.00 64.99 241 LEU A N 1
ATOM 1676 C CA . LEU A 1 218 ? 131.616 137.423 165.554 1.00 64.99 241 LEU A CA 1
ATOM 1677 C C . LEU A 1 218 ? 132.736 137.776 164.584 1.00 64.99 241 LEU A C 1
ATOM 1678 O O . LEU A 1 218 ? 132.481 138.308 163.498 1.00 64.99 241 LEU A O 1
ATOM 1683 N N . THR A 1 219 ? 133.986 137.506 164.967 1.00 67.60 242 THR A N 1
ATOM 1684 C CA . THR A 1 219 ? 135.109 137.811 164.084 1.00 67.60 242 THR A CA 1
ATOM 1685 C C . THR A 1 219 ? 135.026 137.015 162.786 1.00 67.60 242 THR A C 1
ATOM 1686 O O . THR A 1 219 ? 135.236 137.561 161.695 1.00 67.60 242 THR A O 1
ATOM 1690 N N . GLY A 1 220 ? 134.706 135.724 162.884 1.00 69.06 243 GLY A N 1
ATOM 1691 C CA . GLY A 1 220 ? 134.572 134.910 161.690 1.00 69.06 243 GLY A CA 1
ATOM 1692 C C . GLY A 1 220 ? 133.423 135.352 160.807 1.00 69.06 243 GLY A C 1
ATOM 1693 O O . GLY A 1 220 ? 133.545 135.368 159.580 1.00 69.06 243 GLY A O 1
ATOM 1694 N N . SER A 1 221 ? 132.289 135.711 161.414 1.00 69.16 244 SER A N 1
ATOM 1695 C CA . SER A 1 221 ? 131.160 136.197 160.629 1.00 69.16 244 SER A CA 1
ATOM 1696 C C . SER A 1 221 ? 131.509 137.495 159.913 1.00 69.16 244 SER A C 1
ATOM 1697 O O . SER A 1 221 ? 131.139 137.688 158.750 1.00 69.16 244 SER A O 1
ATOM 1700 N N . LEU A 1 222 ? 132.220 138.400 160.591 1.00 71.40 245 LEU A N 1
ATOM 1701 C CA . LEU A 1 222 ? 132.639 139.640 159.946 1.00 71.40 245 LEU A CA 1
ATOM 1702 C C . LEU A 1 222 ? 133.588 139.368 158.786 1.00 71.40 245 LEU A C 1
ATOM 1703 O O . LEU A 1 222 ? 133.473 139.988 157.722 1.00 71.40 245 LEU A O 1
ATOM 1708 N N . LEU A 1 223 ? 134.538 138.448 158.972 1.00 72.06 246 LEU A N 1
ATOM 1709 C CA . LEU A 1 223 ? 135.458 138.119 157.886 1.00 72.06 246 LEU A CA 1
ATOM 1710 C C . LEU A 1 223 ? 134.720 137.509 156.698 1.00 72.06 246 LEU A C 1
ATOM 1711 O O . LEU A 1 223 ? 134.995 137.853 155.542 1.00 72.06 246 LEU A O 1
ATOM 1716 N N . LEU A 1 224 ? 133.775 136.602 156.965 1.00 75.94 247 LEU A N 1
ATOM 1717 C CA . LEU A 1 224 ? 132.999 135.996 155.886 1.00 75.94 247 LEU A CA 1
ATOM 1718 C C . LEU A 1 224 ? 132.160 137.036 155.155 1.00 75.94 247 LEU A C 1
ATOM 1719 O O . LEU A 1 224 ? 132.066 137.013 153.922 1.00 75.94 247 LEU A O 1
ATOM 1724 N N . LEU A 1 225 ? 131.531 137.949 155.899 1.00 76.98 248 LEU A N 1
ATOM 1725 C CA . LEU A 1 225 ? 130.739 139.001 155.275 1.00 76.98 248 LEU A CA 1
ATOM 1726 C C . LEU A 1 225 ? 131.606 139.898 154.404 1.00 76.98 248 LEU A C 1
ATOM 1727 O O . LEU A 1 225 ? 131.210 140.267 153.292 1.00 76.98 248 LEU A O 1
ATOM 1732 N N . GLU A 1 226 ? 132.794 140.261 154.893 1.00 78.78 249 GLU A N 1
ATOM 1733 C CA . GLU A 1 226 ? 133.692 141.088 154.096 1.00 78.78 249 GLU A CA 1
ATOM 1734 C C . GLU A 1 226 ? 134.128 140.364 152.829 1.00 78.78 249 GLU A C 1
ATOM 1735 O O . GLU A 1 226 ? 134.186 140.968 151.753 1.00 78.78 249 GLU A O 1
ATOM 1741 N N . ALA A 1 227 ? 134.436 139.069 152.934 1.00 83.02 250 ALA A N 1
ATOM 1742 C CA . ALA A 1 227 ? 134.829 138.310 151.749 1.00 83.02 250 ALA A CA 1
ATOM 1743 C C . ALA A 1 227 ? 133.692 138.234 150.736 1.00 83.02 250 ALA A C 1
ATOM 1744 O O . ALA A 1 227 ? 133.914 138.397 149.529 1.00 83.02 250 ALA A O 1
ATOM 1746 N N . ALA A 1 228 ? 132.468 137.987 151.208 1.00 85.34 251 ALA A N 1
ATOM 1747 C CA . ALA A 1 228 ? 131.326 137.913 150.302 1.00 85.34 251 ALA A CA 1
ATOM 1748 C C . ALA A 1 228 ? 131.075 139.250 149.615 1.00 85.34 251 ALA A C 1
ATOM 1749 O O . ALA A 1 228 ? 130.834 139.299 148.403 1.00 85.34 251 ALA A O 1
ATOM 1751 N N . LEU A 1 229 ? 131.131 140.348 150.371 1.00 85.41 252 LEU A N 1
ATOM 1752 C CA . LEU A 1 229 ? 130.925 141.660 149.767 1.00 85.41 252 LEU A CA 1
ATOM 1753 C C . LEU A 1 229 ? 132.033 141.993 148.776 1.00 85.41 252 LEU A C 1
ATOM 1754 O O . LEU A 1 229 ? 131.769 142.572 147.717 1.00 85.41 252 LEU A O 1
ATOM 1759 N N . LEU A 1 230 ? 133.278 141.637 149.098 1.00 90.14 253 LEU A N 1
ATOM 1760 C CA . LEU A 1 230 ? 134.384 141.911 148.188 1.00 90.14 253 LEU A CA 1
ATOM 1761 C C . LEU A 1 230 ? 134.247 141.112 146.898 1.00 90.14 253 LEU A C 1
ATOM 1762 O O . LEU A 1 230 ? 134.533 141.627 145.812 1.00 90.14 253 LEU A O 1
ATOM 1767 N N . ARG A 1 231 ? 133.819 139.850 146.993 1.00 94.28 254 ARG A N 1
ATOM 1768 C CA . ARG A 1 231 ? 133.614 139.066 145.780 1.00 94.28 254 ARG A CA 1
ATOM 1769 C C . ARG A 1 231 ? 132.398 139.553 145.001 1.00 94.28 254 ARG A C 1
ATOM 1770 O O . ARG A 1 231 ? 132.328 139.359 143.782 1.00 94.28 254 ARG A O 1
ATOM 1778 N N . ARG A 1 232 ? 131.434 140.182 145.679 1.00 95.64 255 ARG A N 1
ATOM 1779 C CA . ARG A 1 232 ? 130.273 140.722 144.978 1.00 95.64 255 ARG A CA 1
ATOM 1780 C C . ARG A 1 232 ? 130.652 141.926 144.124 1.00 95.64 255 ARG A C 1
ATOM 1781 O O . ARG A 1 232 ? 130.152 142.080 143.004 1.00 95.64 255 ARG A O 1
ATOM 1789 N N . LEU A 1 233 ? 131.528 142.788 144.632 1.00 93.14 256 LEU A N 1
ATOM 1790 C CA . LEU A 1 233 ? 131.878 144.054 143.993 1.00 93.14 256 LEU A CA 1
ATOM 1791 C C . LEU A 1 233 ? 133.387 144.151 143.788 1.00 93.14 256 LEU A C 1
ATOM 1792 O O . LEU A 1 233 ? 134.018 145.182 144.027 1.00 93.14 256 LEU A O 1
ATOM 1797 N N . SER A 1 234 ? 133.979 143.064 143.285 1.00 97.43 257 SER A N 1
ATOM 1798 C CA . SER A 1 234 ? 135.422 143.035 143.065 1.00 97.43 257 SER A CA 1
ATOM 1799 C C . SER A 1 234 ? 135.858 144.113 142.080 1.00 97.43 257 SER A C 1
ATOM 1800 O O . SER A 1 234 ? 136.893 144.761 142.279 1.00 97.43 257 SER A O 1
ATOM 1803 N N . LEU A 1 235 ? 135.098 144.298 141.000 1.00 94.87 258 LEU A N 1
ATOM 1804 C CA . LEU A 1 235 ? 135.264 145.354 140.003 1.00 94.87 258 LEU A CA 1
ATOM 1805 C C . LEU A 1 235 ? 136.490 145.137 139.121 1.00 94.87 258 LEU A C 1
ATOM 1806 O O . LEU A 1 235 ? 136.637 145.830 138.107 1.00 94.87 258 LEU A O 1
ATOM 1811 N N . GLY A 1 236 ? 137.342 144.166 139.433 1.00 102.38 259 GLY A N 1
ATOM 1812 C CA . GLY A 1 236 ? 138.527 143.905 138.637 1.00 102.38 259 GLY A CA 1
ATOM 1813 C C . GLY A 1 236 ? 139.554 145.019 138.697 1.00 102.38 259 GLY A C 1
ATOM 1814 O O . GLY A 1 236 ? 140.122 145.407 137.677 1.00 102.38 259 GLY A O 1
ATOM 1815 N N . ARG A 1 240 ? 143.650 151.287 136.951 1.00 103.82 263 ARG A N 1
ATOM 1816 C CA . ARG A 1 240 ? 144.544 152.379 137.315 1.00 103.82 263 ARG A CA 1
ATOM 1817 C C . ARG A 1 240 ? 144.516 153.488 136.269 1.00 103.82 263 ARG A C 1
ATOM 1818 O O . ARG A 1 240 ? 144.373 154.664 136.602 1.00 103.82 263 ARG A O 1
ATOM 1826 N N . GLY A 1 241 ? 144.654 153.104 135.003 1.00 104.14 264 GLY A N 1
ATOM 1827 C CA . GLY A 1 241 ? 144.668 154.078 133.922 1.00 104.14 264 GLY A CA 1
ATOM 1828 C C . GLY A 1 241 ? 145.835 155.038 133.987 1.00 104.14 264 GLY A C 1
ATOM 1829 O O . GLY A 1 241 ? 145.670 156.231 133.701 1.00 104.14 264 GLY A O 1
ATOM 1830 N N . ALA A 1 242 ? 147.006 154.546 134.402 1.00 107.79 265 ALA A N 1
ATOM 1831 C CA . ALA A 1 242 ? 148.257 155.299 134.468 1.00 107.79 265 ALA A CA 1
ATOM 1832 C C . ALA A 1 242 ? 148.237 156.339 135.583 1.00 107.79 265 ALA A C 1
ATOM 1833 O O . ALA A 1 242 ? 149.268 156.955 135.874 1.00 107.79 265 ALA A O 1
ATOM 1835 N N . ALA A 1 243 ? 147.079 156.521 136.221 1.00 106.85 266 ALA A N 1
ATOM 1836 C CA . ALA A 1 243 ? 146.917 157.423 137.362 1.00 106.85 266 ALA A CA 1
ATOM 1837 C C . ALA A 1 243 ? 147.497 158.807 137.073 1.00 106.85 266 ALA A C 1
ATOM 1838 O O . ALA A 1 243 ? 148.238 159.381 137.874 1.00 106.85 266 ALA A O 1
ATOM 1840 N N . ARG A 1 244 ? 147.154 159.346 135.906 1.00 101.27 267 ARG A N 1
ATOM 1841 C CA . ARG A 1 244 ? 147.670 160.649 135.518 1.00 101.27 26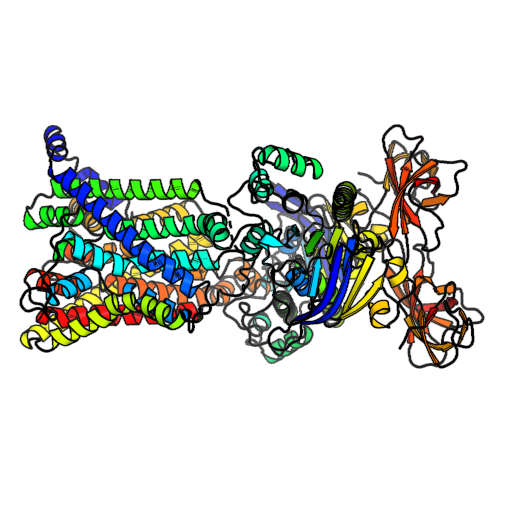7 ARG A CA 1
ATOM 1842 C C . ARG A 1 244 ? 147.037 161.751 136.364 1.00 101.27 267 ARG A C 1
ATOM 1843 O O . ARG A 1 244 ? 146.011 161.559 137.021 1.00 101.27 267 ARG A O 1
ATOM 1851 N N . THR A 1 245 ? 147.674 162.917 136.350 1.00 109.24 268 THR A N 1
ATOM 1852 C CA . THR A 1 245 ? 147.224 164.035 137.166 1.00 109.24 268 THR A CA 1
ATOM 1853 C C . THR A 1 245 ? 146.104 164.797 136.468 1.00 109.24 268 THR A C 1
ATOM 1854 O O . THR A 1 245 ? 146.171 165.071 135.266 1.00 109.24 268 THR A O 1
ATOM 1858 N N . SER A 1 246 ? 145.070 165.137 137.234 1.00 110.15 269 SER A N 1
ATOM 1859 C CA . SER A 1 246 ? 143.940 165.928 136.783 1.00 110.15 269 SER A CA 1
ATOM 1860 C C . SER A 1 246 ? 143.913 167.258 137.529 1.00 110.15 269 SER A C 1
ATOM 1861 O O . SER A 1 246 ? 144.360 167.331 138.678 1.00 110.15 269 SER A O 1
ATOM 1864 N N . PRO A 1 247 ? 143.418 168.325 136.906 1.00 109.85 270 PRO A N 1
ATOM 1865 C CA . PRO A 1 247 ? 143.381 169.632 137.578 1.00 109.85 270 PRO A CA 1
ATOM 1866 C C . PRO A 1 247 ? 142.561 169.572 138.854 1.00 109.85 270 PRO A C 1
ATOM 1867 O O . PRO A 1 247 ? 141.354 169.286 138.817 1.00 109.85 270 PRO A O 1
ATOM 1871 N N . PRO A 1 248 ? 143.180 169.835 140.001 1.00 105.49 271 PRO A N 1
ATOM 1872 C CA . PRO A 1 248 ? 142.453 169.758 141.272 1.00 105.49 271 PRO A CA 1
ATOM 1873 C C . PRO A 1 248 ? 141.419 170.865 141.402 1.00 105.49 271 PRO A C 1
ATOM 1874 O O . PRO A 1 248 ? 141.536 171.944 140.818 1.00 105.49 271 PRO A O 1
ATOM 1878 N N . ALA A 1 249 ? 140.388 170.575 142.192 1.00 103.94 272 ALA A N 1
ATOM 1879 C CA . ALA A 1 249 ? 139.323 171.541 142.423 1.00 103.94 272 ALA A CA 1
ATOM 1880 C C . ALA A 1 249 ? 139.831 172.694 143.279 1.00 103.94 272 ALA A C 1
ATOM 1881 O O . ALA A 1 249 ? 140.443 172.479 144.329 1.00 103.94 272 ALA A O 1
ATOM 1883 N N . ARG A 1 250 ? 139.569 173.918 142.832 1.00 109.36 273 ARG A N 1
ATOM 1884 C CA . ARG A 1 250 ? 140.056 175.095 143.538 1.00 109.36 273 ARG A CA 1
ATOM 1885 C C . ARG A 1 250 ? 139.250 175.341 144.807 1.00 109.36 273 ARG A C 1
ATOM 1886 O O . ARG A 1 250 ? 138.042 175.096 144.854 1.00 109.36 273 ARG A O 1
ATOM 1894 N N . LEU A 1 251 ? 139.931 175.830 145.844 1.00 111.45 274 LEU A N 1
ATOM 1895 C CA . LEU A 1 251 ? 139.278 176.155 147.109 1.00 111.45 274 LEU A CA 1
ATOM 1896 C C . LEU A 1 251 ? 138.878 177.627 147.175 1.00 111.45 274 LEU A C 1
ATOM 1897 O O . LEU A 1 251 ? 137.697 177.950 147.333 1.00 111.45 274 LEU A O 1
ATOM 1902 N N . GLY A 1 252 ? 139.851 178.525 147.054 1.00 112.18 275 GLY A N 1
ATOM 1903 C CA . GLY A 1 252 ? 139.595 179.941 147.152 1.00 112.18 275 GLY A CA 1
ATOM 1904 C C . GLY A 1 252 ? 139.555 180.411 148.591 1.00 112.18 275 GLY A C 1
ATOM 1905 O O . GLY A 1 252 ? 140.566 180.403 149.300 1.00 112.18 275 GLY A O 1
ATOM 1906 N N . PRO A 1 253 ? 138.377 180.837 149.052 1.00 112.70 276 PRO A N 1
ATOM 1907 C CA . PRO A 1 253 ? 138.233 181.265 150.448 1.00 112.70 276 PRO A CA 1
ATOM 1908 C C . PRO A 1 253 ? 138.080 180.121 151.436 1.00 112.70 276 PRO A C 1
ATOM 1909 O O . PRO A 1 253 ? 137.984 180.378 152.642 1.00 112.70 276 PRO A O 1
ATOM 1913 N N . LEU A 1 254 ? 138.052 178.876 150.968 1.00 109.40 277 LEU A N 1
ATOM 1914 C CA . LEU A 1 254 ? 137.924 177.716 151.837 1.00 109.40 277 LEU A CA 1
ATOM 1915 C C . LEU A 1 254 ? 139.269 177.134 152.252 1.00 109.40 277 LEU A C 1
ATOM 1916 O O . LEU A 1 254 ? 139.297 176.148 152.994 1.00 109.40 277 LEU A O 1
ATOM 1921 N N . ALA A 1 255 ? 140.376 177.708 151.785 1.00 104.05 278 ALA A N 1
ATOM 1922 C CA . ALA A 1 255 ? 141.691 177.198 152.168 1.00 104.05 278 ALA A CA 1
ATOM 1923 C C . ALA A 1 255 ? 141.956 177.298 153.666 1.00 104.05 278 ALA A C 1
ATOM 1924 O O . ALA A 1 255 ? 142.399 176.297 154.255 1.00 104.05 278 ALA A O 1
ATOM 1926 N N . PRO A 1 256 ? 141.736 178.435 154.339 1.00 103.10 279 PRO A N 1
ATOM 1927 C CA . PRO A 1 256 ? 141.942 178.449 155.798 1.00 103.10 279 PRO A CA 1
ATOM 1928 C C . PRO A 1 256 ? 141.007 177.518 156.548 1.00 103.10 279 PRO A C 1
ATOM 1929 O O . PRO A 1 256 ? 141.399 176.961 157.581 1.00 103.10 279 PRO A O 1
ATOM 1933 N N . LEU A 1 257 ? 139.777 177.336 156.063 1.00 97.57 280 LEU A N 1
ATOM 1934 C CA . LEU A 1 257 ? 138.829 176.470 156.754 1.00 97.57 280 LEU A CA 1
ATOM 1935 C C . LEU A 1 257 ? 139.247 175.008 156.660 1.00 97.57 280 LEU A C 1
ATOM 1936 O O . LEU A 1 257 ? 139.284 174.297 157.671 1.00 97.57 280 LEU A O 1
ATOM 1941 N N . ALA A 1 258 ? 139.583 174.547 155.452 1.00 93.54 281 ALA A N 1
ATOM 1942 C CA . ALA A 1 258 ? 139.941 173.144 155.266 1.00 93.54 281 ALA A CA 1
ATOM 1943 C C . ALA A 1 258 ? 141.144 172.766 156.118 1.00 93.54 281 ALA A C 1
ATOM 1944 O O . ALA A 1 258 ? 141.149 171.708 156.761 1.00 93.54 281 ALA A O 1
ATOM 1946 N N . HIS A 1 259 ? 142.164 173.628 156.150 1.00 93.74 282 HIS A N 1
ATOM 1947 C CA . HIS A 1 259 ? 143.309 173.397 157.024 1.00 93.74 282 HIS A CA 1
ATOM 1948 C C . HIS A 1 259 ? 142.860 173.175 158.460 1.00 93.74 282 HIS A C 1
ATOM 1949 O O . HIS A 1 259 ? 143.346 172.261 159.138 1.00 93.74 282 HIS A O 1
ATOM 1956 N N . LEU A 1 260 ? 141.906 173.982 158.930 1.00 88.81 283 LEU A N 1
ATOM 1957 C CA . LEU A 1 260 ? 141.381 173.798 160.277 1.00 88.81 283 LEU A CA 1
ATOM 1958 C C . LEU A 1 260 ? 140.790 172.404 160.441 1.00 88.81 283 LEU A C 1
ATOM 1959 O O . LEU A 1 260 ? 141.063 171.713 161.430 1.00 88.81 283 LEU A O 1
ATOM 1964 N N . PHE A 1 261 ? 140.002 171.957 159.458 1.00 82.59 284 PHE A N 1
ATOM 1965 C CA . PHE A 1 261 ? 139.446 170.611 159.528 1.00 82.59 284 PHE A CA 1
ATOM 1966 C C . PHE A 1 261 ? 140.542 169.558 159.501 1.00 82.59 284 PHE A C 1
ATOM 1967 O O . PHE A 1 261 ? 140.372 168.471 160.062 1.00 82.59 284 PHE A O 1
ATOM 1975 N N . LEU A 1 262 ? 141.669 169.858 158.864 1.00 82.41 285 LEU A N 1
ATOM 1976 C CA . LEU A 1 262 ? 142.777 168.916 158.834 1.00 82.41 285 LEU A CA 1
ATOM 1977 C C . LEU A 1 262 ? 143.639 168.995 160.084 1.00 82.41 285 LEU A C 1
ATOM 1978 O O . LEU A 1 262 ? 144.588 168.215 160.215 1.00 82.41 285 LEU A O 1
ATOM 1983 N N . LEU A 1 263 ? 143.333 169.915 161.002 1.00 82.23 286 LEU A N 1
ATOM 1984 C CA . LEU A 1 263 ? 144.096 170.068 162.231 1.00 82.23 286 LEU A CA 1
ATOM 1985 C C . LEU A 1 263 ? 143.371 169.561 163.468 1.00 82.23 286 LEU A C 1
ATOM 1986 O O . LEU A 1 263 ? 144.035 169.215 164.449 1.00 82.23 286 LEU A O 1
ATOM 1991 N N . LEU A 1 264 ? 142.040 169.513 163.448 1.00 80.13 287 LEU A N 1
ATOM 1992 C CA . LEU A 1 264 ? 141.302 169.023 164.610 1.00 80.13 287 LEU A CA 1
ATOM 1993 C C . LEU A 1 264 ? 141.661 167.593 164.997 1.00 80.13 287 LEU A C 1
ATOM 1994 O O . LEU A 1 264 ? 141.822 167.339 166.203 1.00 80.13 287 LEU A O 1
ATOM 1999 N N . PRO A 1 265 ? 141.781 166.627 164.077 1.00 76.79 288 PRO A N 1
ATOM 2000 C CA . PRO A 1 265 ? 142.202 165.282 164.512 1.00 76.79 288 PRO A CA 1
ATOM 2001 C C . PRO A 1 265 ? 143.579 165.261 165.154 1.00 76.79 288 PRO A C 1
ATOM 2002 O O . PRO A 1 265 ? 143.721 164.796 166.293 1.00 76.79 288 PRO A O 1
ATOM 2006 N N . PHE A 1 266 ? 144.597 165.778 164.460 1.00 75.01 289 PHE A N 1
ATOM 2007 C CA . PHE A 1 266 ? 145.962 165.717 164.976 1.00 75.01 289 PHE A CA 1
ATOM 2008 C C . PHE A 1 266 ? 146.078 166.411 166.326 1.00 75.01 289 PHE A C 1
ATOM 2009 O O . PHE A 1 266 ? 146.766 165.920 167.228 1.00 75.01 289 PHE A O 1
ATOM 2017 N N . LEU A 1 267 ? 145.417 167.559 166.483 1.00 74.36 290 LEU A N 1
ATOM 2018 C CA . LEU A 1 267 ? 145.439 168.247 167.768 1.00 74.36 290 LEU A CA 1
ATOM 2019 C C . LEU A 1 267 ? 144.792 167.402 168.856 1.00 74.36 290 LEU A C 1
ATOM 2020 O O . LEU A 1 267 ? 145.270 167.372 169.995 1.00 74.36 290 LEU A O 1
ATOM 2025 N N . LEU A 1 268 ? 143.703 166.707 168.525 1.00 70.30 291 LEU A N 1
ATOM 2026 C CA . LEU A 1 268 ? 142.963 165.968 169.542 1.00 70.30 291 LEU A CA 1
ATOM 2027 C C . LEU A 1 268 ? 143.654 164.671 169.939 1.00 70.30 291 LEU A C 1
ATOM 2028 O O . LEU A 1 268 ? 143.570 164.264 171.101 1.00 70.30 291 LEU A O 1
ATOM 2033 N N . ALA A 1 269 ? 144.337 164.015 169.004 1.00 65.16 292 ALA A N 1
ATOM 2034 C CA . ALA A 1 269 ? 144.882 162.689 169.253 1.00 65.16 292 ALA A CA 1
ATOM 2035 C C . ALA A 1 269 ? 146.382 162.672 169.506 1.00 65.16 292 ALA A C 1
ATOM 2036 O O . ALA A 1 269 ? 146.892 161.661 169.999 1.00 65.16 292 ALA A O 1
ATOM 2038 N N . VAL A 1 270 ? 147.104 163.745 169.186 1.00 70.10 293 VAL A N 1
ATOM 2039 C CA . VAL A 1 270 ? 148.557 163.735 169.329 1.00 70.10 293 VAL A CA 1
ATOM 2040 C C . VAL A 1 270 ? 149.034 164.890 170.201 1.00 70.10 293 VAL A C 1
ATOM 2041 O O . VAL A 1 270 ? 149.721 164.676 171.205 1.00 70.10 293 VAL A O 1
ATOM 2045 N N . ALA A 1 271 ? 148.689 166.121 169.819 1.00 69.87 294 ALA A N 1
ATOM 2046 C CA . ALA A 1 271 ? 149.217 167.286 170.523 1.00 69.87 294 ALA A CA 1
ATOM 2047 C C . ALA A 1 271 ? 148.627 167.411 171.922 1.00 69.87 294 ALA A C 1
ATOM 2048 O O . ALA A 1 271 ? 149.360 167.610 172.900 1.00 69.87 294 ALA A O 1
ATOM 2050 N N . PHE A 1 272 ? 147.303 167.314 172.038 1.00 68.44 295 PHE A N 1
ATOM 2051 C CA . PHE A 1 272 ? 146.681 167.396 173.357 1.00 68.44 295 PHE A CA 1
ATOM 2052 C C . PHE A 1 272 ? 147.095 166.263 174.289 1.00 68.44 295 PHE A C 1
ATOM 2053 O O . PHE A 1 272 ? 147.328 166.543 175.477 1.00 68.44 295 PHE A O 1
ATOM 2061 N N . PRO A 1 273 ? 147.157 164.993 173.864 1.00 66.85 296 PRO A N 1
ATOM 2062 C CA . PRO A 1 273 ? 147.702 163.972 174.771 1.00 66.85 296 PRO A CA 1
ATOM 2063 C C . PRO A 1 273 ? 149.109 164.278 175.243 1.00 66.85 296 PRO A C 1
ATOM 2064 O O . PRO A 1 273 ? 149.417 164.073 176.422 1.00 66.85 296 PRO A O 1
ATOM 2068 N N . LEU A 1 274 ? 149.972 164.782 174.359 1.00 67.87 297 LEU A N 1
ATOM 2069 C CA . LEU A 1 274 ? 151.333 165.114 174.768 1.00 67.87 297 LEU A CA 1
ATOM 2070 C C . LEU A 1 274 ? 151.341 166.238 175.793 1.00 67.87 297 LEU A C 1
ATOM 2071 O O . LEU A 1 274 ? 152.071 166.174 176.789 1.00 67.87 297 LEU A O 1
ATOM 2076 N N . TYR A 1 275 ? 150.533 167.277 175.567 1.00 69.75 298 TYR A N 1
ATOM 2077 C CA . TYR A 1 275 ? 150.468 168.374 176.526 1.00 69.75 298 TYR A CA 1
ATOM 2078 C C . TYR A 1 275 ? 149.929 167.903 177.869 1.00 69.75 298 TYR A C 1
ATOM 2079 O O . TYR A 1 275 ? 150.437 168.300 178.923 1.00 69.75 298 TYR A O 1
ATOM 2088 N N . ALA A 1 276 ? 148.897 167.057 177.853 1.00 64.46 299 ALA A N 1
ATOM 2089 C CA . ALA A 1 276 ? 148.342 166.542 179.101 1.00 64.46 299 ALA A CA 1
ATOM 2090 C C . ALA A 1 276 ? 149.360 165.697 179.853 1.00 64.46 299 ALA A C 1
ATOM 2091 O O . ALA A 1 276 ? 149.495 165.818 181.075 1.00 64.46 299 ALA A O 1
ATOM 2093 N N . LEU A 1 277 ? 150.088 164.835 179.140 1.00 61.44 300 LEU A N 1
ATOM 2094 C CA . LEU A 1 277 ? 151.095 164.002 179.789 1.00 61.44 300 LEU A CA 1
ATOM 2095 C C . LEU A 1 277 ? 152.229 164.842 180.359 1.00 61.44 300 LEU A C 1
ATOM 2096 O O . LEU A 1 277 ? 152.719 164.565 181.458 1.00 61.44 300 LEU A O 1
ATOM 2101 N N . LEU A 1 278 ? 152.666 165.870 179.628 1.00 65.17 301 LEU A N 1
ATOM 2102 C CA . LEU A 1 278 ? 153.726 166.731 180.140 1.00 65.17 301 LEU A CA 1
ATOM 2103 C C . LEU A 1 278 ? 153.254 167.557 181.331 1.00 65.17 301 LEU A C 1
ATOM 2104 O O . LEU A 1 278 ? 154.046 167.846 182.234 1.00 65.17 301 LEU A O 1
ATOM 2109 N N . HIS A 1 279 ? 151.979 167.948 181.349 1.00 70.76 302 HIS A N 1
ATOM 2110 C CA . HIS A 1 279 ? 151.436 168.663 182.499 1.00 70.76 302 HIS A CA 1
ATOM 2111 C C . HIS A 1 279 ? 151.305 167.747 183.709 1.00 70.76 302 HIS A C 1
ATOM 2112 O O . HIS A 1 279 ? 151.497 168.184 184.849 1.00 70.76 302 HIS A O 1
ATOM 2119 N N . LEU A 1 280 ? 150.969 166.476 183.482 1.00 64.60 303 LEU A N 1
ATOM 2120 C CA . LEU A 1 280 ? 150.791 165.535 184.583 1.00 64.60 303 LEU A CA 1
ATOM 2121 C C . LEU A 1 280 ? 152.122 165.059 185.151 1.00 64.60 303 LEU A C 1
ATOM 2122 O O . LEU A 1 280 ? 152.239 164.842 186.361 1.00 64.60 303 LEU A O 1
ATOM 2127 N N . ALA A 1 281 ? 153.133 164.887 184.298 1.00 67.67 304 ALA A N 1
ATOM 2128 C CA . ALA A 1 281 ? 154.409 164.339 184.736 1.00 67.67 304 ALA A CA 1
ATOM 2129 C C . ALA A 1 281 ? 155.205 165.301 185.605 1.00 67.67 304 ALA A C 1
ATOM 2130 O O . ALA A 1 281 ? 156.232 164.896 186.158 1.00 67.67 304 ALA A O 1
ATOM 2132 N N . ARG A 1 282 ? 154.772 166.557 185.727 1.00 75.30 305 ARG A N 1
ATOM 2133 C CA . ARG A 1 282 ? 155.485 167.499 186.582 1.00 75.30 305 ARG A CA 1
ATOM 2134 C C . ARG A 1 282 ? 155.464 167.046 188.036 1.00 75.30 305 ARG A C 1
ATOM 2135 O O . ARG A 1 282 ? 156.473 167.157 188.743 1.00 75.30 305 ARG A O 1
ATOM 2143 N N . ARG A 1 283 ? 154.327 166.539 188.501 1.00 74.09 306 ARG A N 1
ATOM 2144 C CA . ARG A 1 283 ? 154.215 165.992 189.853 1.00 74.09 306 ARG A CA 1
ATOM 2145 C C . ARG A 1 283 ? 154.468 164.487 189.874 1.00 74.09 306 ARG A C 1
ATOM 2146 O O . ARG A 1 283 ? 153.676 163.708 190.400 1.00 74.09 306 ARG A O 1
ATOM 2154 N N . PHE A 1 284 ? 155.596 164.071 189.301 1.00 70.98 307 PHE A N 1
ATOM 2155 C CA . PHE A 1 284 ? 155.970 162.663 189.271 1.00 70.98 307 PHE A CA 1
ATOM 2156 C C . PHE A 1 284 ? 156.817 162.338 190.493 1.00 70.98 307 PHE A C 1
ATOM 2157 O O . PHE A 1 284 ? 157.899 162.918 190.652 1.00 70.98 307 PHE A O 1
ATOM 2165 N N . PRO A 1 285 ? 156.376 161.438 191.370 1.00 73.05 308 PRO A N 1
ATOM 2166 C CA . PRO A 1 285 ? 157.153 161.152 192.580 1.00 73.05 308 PRO A CA 1
ATOM 2167 C C . PRO A 1 285 ? 158.468 160.468 192.247 1.00 73.05 308 PRO A C 1
ATOM 2168 O O . PRO A 1 285 ? 158.524 159.555 191.421 1.00 73.05 308 PRO A O 1
ATOM 2172 N N . ALA A 1 286 ? 159.536 160.918 192.910 1.00 77.23 309 ALA A N 1
ATOM 2173 C CA . ALA A 1 286 ? 160.853 160.339 192.678 1.00 77.23 309 ALA A CA 1
ATOM 2174 C C . ALA A 1 286 ? 160.960 158.915 193.204 1.00 77.23 309 ALA A C 1
ATOM 2175 O O . ALA A 1 286 ? 161.877 158.190 192.805 1.00 77.23 309 ALA A O 1
ATOM 2177 N N . SER A 1 287 ? 160.051 158.501 194.089 1.00 77.76 310 SER A N 1
ATOM 2178 C CA . SER A 1 287 ? 160.073 157.129 194.586 1.00 77.76 310 SER A CA 1
ATOM 2179 C C . SER A 1 287 ? 159.740 156.136 193.480 1.00 77.76 310 SER A C 1
ATOM 2180 O O . SER A 1 287 ? 160.210 154.992 193.502 1.00 77.76 310 SER A O 1
ATOM 2183 N N . ALA A 1 288 ? 158.931 156.553 192.506 1.00 72.57 311 ALA A N 1
ATOM 2184 C CA . ALA A 1 288 ? 158.527 155.680 191.412 1.00 72.57 311 ALA A CA 1
ATOM 2185 C C . ALA A 1 288 ? 159.543 155.629 190.280 1.00 72.57 311 ALA A C 1
ATOM 2186 O O . ALA A 1 288 ? 159.305 154.926 189.293 1.00 72.57 311 ALA A O 1
ATOM 2188 N N . THR A 1 289 ? 160.656 156.357 190.392 1.00 70.01 312 THR A N 1
ATOM 2189 C CA . THR A 1 289 ? 161.651 156.366 189.324 1.00 70.01 312 THR A CA 1
ATOM 2190 C C . THR A 1 289 ? 162.257 154.984 189.117 1.00 70.01 312 THR A C 1
ATOM 2191 O O . THR A 1 289 ? 162.563 154.596 187.983 1.00 70.01 312 THR A O 1
ATOM 2195 N N . SER A 1 290 ? 162.439 154.226 190.201 1.00 68.76 313 SER A N 1
ATOM 2196 C CA . SER A 1 290 ? 163.047 152.904 190.092 1.00 68.76 313 SER A CA 1
ATOM 2197 C C . SER A 1 290 ? 162.180 151.943 189.289 1.00 68.76 313 SER A C 1
ATOM 2198 O O . SER A 1 290 ? 162.709 151.073 188.590 1.00 68.76 313 SER A O 1
ATOM 2201 N N . GLY A 1 291 ? 160.857 152.076 189.379 1.00 62.40 314 GLY A N 1
ATOM 2202 C CA . GLY A 1 291 ? 159.961 151.221 188.625 1.00 62.40 314 GLY A CA 1
ATOM 2203 C C . GLY A 1 291 ? 159.799 151.586 187.169 1.00 62.40 314 GLY A C 1
ATOM 2204 O O . GLY A 1 291 ? 159.282 150.774 186.397 1.00 62.40 314 GLY A O 1
ATOM 2205 N N . LEU A 1 292 ? 160.212 152.792 186.777 1.00 55.59 315 LEU A N 1
ATOM 2206 C CA . LEU A 1 292 ? 160.178 153.167 185.368 1.00 55.59 315 LEU A CA 1
ATOM 2207 C C . LEU A 1 292 ? 161.297 152.488 184.589 1.00 55.59 315 LEU A C 1
ATOM 2208 O O . LEU A 1 292 ? 161.077 151.985 183.480 1.00 55.59 315 LEU A O 1
ATOM 2213 N N . ALA A 1 293 ? 162.503 152.458 185.159 1.00 56.24 316 ALA A N 1
ATOM 2214 C CA . ALA A 1 293 ? 163.621 151.793 184.499 1.00 56.24 316 ALA A CA 1
ATOM 2215 C C . ALA A 1 293 ? 163.376 150.297 184.376 1.00 56.24 316 ALA A C 1
ATOM 2216 O O . ALA A 1 293 ? 163.676 149.693 183.340 1.00 56.24 316 ALA A O 1
ATOM 2218 N N . GLU A 1 294 ? 162.830 149.680 185.425 1.00 59.19 317 GLU A N 1
ATOM 2219 C CA . GLU A 1 294 ? 162.512 148.258 185.370 1.00 59.19 317 GLU A CA 1
ATOM 2220 C C . GLU A 1 294 ? 161.466 147.967 184.304 1.00 59.19 317 GLU A C 1
ATOM 2221 O O . GLU A 1 294 ? 161.581 146.985 183.563 1.00 59.19 317 GLU A O 1
ATOM 2227 N N . ALA A 1 295 ? 160.433 148.809 184.215 1.00 52.81 318 ALA A N 1
ATOM 2228 C CA . ALA A 1 295 ? 159.397 148.610 183.207 1.00 52.81 318 ALA A CA 1
ATOM 2229 C C . ALA A 1 295 ? 159.958 148.759 181.799 1.00 52.81 318 ALA A C 1
ATOM 2230 O O . ALA A 1 295 ? 159.632 147.968 180.907 1.00 52.81 318 ALA A O 1
ATOM 2232 N N . LEU A 1 296 ? 160.805 149.768 181.580 1.00 54.15 319 LEU A N 1
ATOM 2233 C CA . LEU A 1 296 ? 161.417 149.942 180.265 1.00 54.15 319 LEU A CA 1
ATOM 2234 C C . LEU A 1 296 ? 162.313 148.761 179.909 1.00 54.15 319 LEU A C 1
ATOM 2235 O O . LEU A 1 296 ? 162.301 148.284 178.767 1.00 54.15 319 LEU A O 1
ATOM 2240 N N . GLY A 1 297 ? 163.094 148.271 180.874 1.00 54.06 320 GLY A N 1
ATOM 2241 C CA . GLY A 1 297 ? 163.933 147.113 180.616 1.00 54.06 320 GLY A CA 1
ATOM 2242 C C . GLY A 1 297 ? 163.132 145.866 180.301 1.00 54.06 320 GLY A C 1
ATOM 2243 O O . GLY A 1 297 ? 163.490 145.099 179.406 1.00 54.06 320 GLY A O 1
ATOM 2244 N N . HIS A 1 298 ? 162.038 145.645 181.033 1.00 52.84 321 HIS A N 1
ATOM 2245 C CA . HIS A 1 298 ? 161.174 144.501 180.754 1.00 52.84 321 HIS A CA 1
ATOM 2246 C C . HIS A 1 298 ? 160.544 144.609 179.372 1.00 52.84 321 HIS A C 1
ATOM 2247 O O . HIS A 1 298 ? 160.460 143.617 178.635 1.00 52.84 321 HIS A O 1
ATOM 2254 N N . ALA A 1 299 ? 160.097 145.811 179.001 1.00 51.39 322 ALA A N 1
ATOM 2255 C CA . ALA A 1 299 ? 159.515 146.009 177.681 1.00 51.39 322 ALA A CA 1
ATOM 2256 C C . ALA A 1 299 ? 160.531 145.734 176.581 1.00 51.39 322 ALA A C 1
ATOM 2257 O O . ALA A 1 299 ? 160.202 145.095 175.577 1.00 51.39 322 ALA A O 1
ATOM 2259 N N . LEU A 1 300 ? 161.771 146.205 176.750 1.00 52.91 323 LEU A N 1
ATOM 2260 C CA . LEU A 1 300 ? 162.813 145.922 175.764 1.00 52.91 323 LEU A CA 1
ATOM 2261 C C . LEU A 1 300 ? 163.110 144.430 175.683 1.00 52.91 323 LEU A C 1
ATOM 2262 O O . LEU A 1 300 ? 163.223 143.864 174.586 1.00 52.91 323 LEU A O 1
ATOM 2267 N N . LEU A 1 301 ? 163.247 143.780 176.842 1.00 48.31 324 LEU A N 1
ATOM 2268 C CA . LEU A 1 301 ? 163.575 142.363 176.900 1.00 48.31 324 LEU A CA 1
ATOM 2269 C C . LEU A 1 301 ? 162.492 141.497 176.279 1.00 48.31 324 LEU A C 1
ATOM 2270 O O . LEU A 1 301 ? 162.796 140.416 175.765 1.00 48.31 324 LEU A O 1
ATOM 2275 N N . VAL A 1 302 ? 161.239 141.934 176.321 1.00 49.92 325 VAL A N 1
ATOM 2276 C CA . VAL A 1 302 ? 160.187 141.214 175.612 1.00 49.92 325 VAL A CA 1
ATOM 2277 C C . VAL A 1 302 ? 160.170 141.565 174.128 1.00 49.92 325 VAL A C 1
ATOM 2278 O O . VAL A 1 302 ? 160.047 140.680 173.281 1.00 49.92 325 VAL A O 1
ATOM 2282 N N . ALA A 1 303 ? 160.321 142.848 173.784 1.00 50.92 326 ALA A N 1
ATOM 2283 C CA . ALA A 1 303 ? 160.092 143.284 172.412 1.00 50.92 326 ALA A CA 1
ATOM 2284 C C . ALA A 1 303 ? 161.199 142.845 171.464 1.00 50.92 326 ALA A C 1
ATOM 2285 O O . ALA A 1 303 ? 160.940 142.655 170.271 1.00 50.92 326 ALA A O 1
ATOM 2287 N N . LEU A 1 304 ? 162.439 142.691 171.955 1.00 55.85 327 LEU A N 1
ATOM 2288 C CA . LEU A 1 304 ? 163.525 142.313 171.047 1.00 55.85 327 LEU A CA 1
ATOM 2289 C C . LEU A 1 304 ? 163.345 140.902 170.490 1.00 55.85 327 LEU A C 1
ATOM 2290 O O . LEU A 1 304 ? 163.270 140.746 169.255 1.00 55.85 327 LEU A O 1
ATOM 2295 N N . PRO A 1 305 ? 163.269 139.844 171.309 1.00 52.09 328 PRO A N 1
ATOM 2296 C CA . PRO A 1 305 ? 163.082 138.505 170.730 1.00 52.09 328 PRO A CA 1
ATOM 2297 C C . PRO A 1 305 ? 161.796 138.368 169.942 1.00 52.09 328 PRO A C 1
ATOM 2298 O O . PRO A 1 305 ? 161.755 137.596 168.979 1.00 52.09 328 PRO A O 1
ATOM 2302 N N . VAL A 1 306 ? 160.741 139.092 170.322 1.00 53.10 329 VAL A N 1
ATOM 2303 C CA . VAL A 1 306 ? 159.496 139.052 169.560 1.00 53.10 329 VAL A CA 1
ATOM 2304 C C . VAL A 1 306 ? 159.721 139.570 168.147 1.00 53.10 329 VAL A C 1
ATOM 2305 O O . VAL A 1 306 ? 159.270 138.965 167.170 1.00 53.10 329 VAL A O 1
ATOM 2309 N N . ALA A 1 307 ? 160.430 140.694 168.017 1.00 54.90 330 ALA A N 1
ATOM 2310 C CA . ALA A 1 307 ? 160.716 141.232 166.691 1.00 54.90 330 ALA A CA 1
ATOM 2311 C C . ALA A 1 307 ? 161.577 140.274 165.879 1.00 54.90 330 ALA A C 1
ATOM 2312 O O . ALA A 1 307 ? 161.301 140.026 164.696 1.00 54.90 330 ALA A O 1
ATOM 2314 N N . PHE A 1 308 ? 162.619 139.713 166.502 1.00 58.21 331 PHE A N 1
ATOM 2315 C CA . PHE A 1 308 ? 163.490 138.797 165.770 1.00 58.21 331 PHE A CA 1
ATOM 2316 C C . PHE A 1 308 ? 162.739 137.554 165.308 1.00 58.21 331 PHE A C 1
ATOM 2317 O O . PHE A 1 308 ? 162.896 137.119 164.163 1.00 58.21 331 PHE A O 1
ATOM 2325 N N . LEU A 1 309 ? 161.902 136.978 166.174 1.00 57.47 332 LEU A N 1
ATOM 2326 C CA . LEU A 1 309 ? 161.159 135.778 165.800 1.00 57.47 332 LEU A CA 1
ATOM 2327 C C . LEU A 1 309 ? 160.086 136.086 164.765 1.00 57.47 332 LEU A C 1
ATOM 2328 O O . LEU A 1 309 ? 159.826 135.270 163.872 1.00 57.47 332 LEU A O 1
ATOM 2333 N N . SER A 1 310 ? 159.451 137.256 164.862 1.00 55.55 333 SER A N 1
ATOM 2334 C CA . SER A 1 310 ? 158.460 137.639 163.867 1.00 55.55 333 SER A CA 1
ATOM 2335 C C . SER A 1 310 ? 159.092 137.774 162.491 1.00 55.55 333 SER A C 1
ATOM 2336 O O . SER A 1 310 ? 158.531 137.302 161.497 1.00 55.55 333 SER A O 1
ATOM 2339 N N . VAL A 1 311 ? 160.269 138.399 162.412 1.00 59.66 334 VAL A N 1
ATOM 2340 C CA . VAL A 1 311 ? 160.961 138.491 161.127 1.00 59.66 334 VAL A CA 1
ATOM 2341 C C . VAL A 1 311 ? 161.406 137.112 160.652 1.00 59.66 334 VAL A C 1
ATOM 2342 O O . VAL A 1 311 ? 161.292 136.782 159.463 1.00 59.66 334 VAL A O 1
ATOM 2346 N N . GLY A 1 312 ? 161.931 136.289 161.562 1.00 59.50 335 GLY A N 1
ATOM 2347 C CA . GLY A 1 312 ? 162.389 134.964 161.191 1.00 59.50 335 GLY A CA 1
ATOM 2348 C C . GLY A 1 312 ? 161.290 134.040 160.721 1.00 59.50 335 GLY A C 1
ATOM 2349 O O . GLY A 1 312 ? 161.574 133.077 160.004 1.00 59.50 335 GLY A O 1
ATOM 2350 N N . MET A 1 313 ? 160.048 134.292 161.127 1.00 60.96 336 MET A N 1
ATOM 2351 C CA . MET A 1 313 ? 158.927 133.538 160.578 1.00 60.96 336 MET A CA 1
ATOM 2352 C C . MET A 1 313 ? 158.320 134.199 159.350 1.00 60.96 336 MET A C 1
ATOM 2353 O O . MET A 1 313 ? 157.749 133.502 158.504 1.00 60.96 336 MET A O 1
ATOM 2358 N N . ALA A 1 314 ? 158.423 135.524 159.231 1.00 60.83 337 ALA A N 1
ATOM 2359 C CA . ALA A 1 314 ? 157.847 136.219 158.088 1.00 60.83 337 ALA A CA 1
ATOM 2360 C C . ALA A 1 314 ? 158.672 136.038 156.824 1.00 60.83 337 ALA A C 1
ATOM 2361 O O . ALA A 1 314 ? 158.105 135.974 155.729 1.00 60.83 337 ALA A O 1
ATOM 2363 N N . LEU A 1 315 ? 159.997 135.969 156.946 1.00 63.92 338 LEU A N 1
ATOM 2364 C CA . LEU A 1 315 ? 160.831 135.829 155.753 1.00 63.92 338 LEU A CA 1
ATOM 2365 C C . LEU A 1 315 ? 160.543 134.549 154.976 1.00 63.92 338 LEU A C 1
ATOM 2366 O O . LEU A 1 315 ? 160.301 134.637 153.758 1.00 63.92 338 LEU A O 1
ATOM 2371 N N . PRO A 1 316 ? 160.548 133.350 155.580 1.00 62.95 339 PRO A N 1
ATOM 2372 C CA . PRO A 1 316 ? 160.209 132.154 154.790 1.00 62.95 339 PRO A CA 1
ATOM 2373 C C . PRO A 1 316 ? 158.801 132.182 154.226 1.00 62.95 339 PRO A C 1
ATOM 2374 O O . PRO A 1 316 ? 158.586 131.730 153.096 1.00 62.95 339 PRO A O 1
ATOM 2378 N N . ILE A 1 317 ? 157.834 132.708 154.979 1.00 64.92 340 ILE A N 1
ATOM 2379 C CA . ILE A 1 317 ? 156.453 132.734 154.505 1.00 64.92 340 ILE A CA 1
ATOM 2380 C C . ILE A 1 317 ? 156.337 133.603 153.261 1.00 64.92 340 ILE A C 1
ATOM 2381 O O . ILE A 1 317 ? 155.740 133.204 152.256 1.00 64.92 340 ILE A O 1
ATOM 2386 N N . ALA A 1 318 ? 156.923 134.801 153.306 1.00 67.12 341 ALA A N 1
ATOM 2387 C CA . ALA A 1 318 ? 156.865 135.696 152.155 1.00 67.12 341 ALA A CA 1
ATOM 2388 C C . ALA A 1 318 ? 157.644 135.134 150.973 1.00 67.12 341 ALA A C 1
ATOM 2389 O O . ALA A 1 318 ? 157.205 135.253 149.822 1.00 67.12 341 ALA A O 1
ATOM 2391 N N . TYR A 1 319 ? 158.802 134.521 151.232 1.00 69.70 342 TYR A N 1
ATOM 2392 C CA . TYR A 1 319 ? 159.588 133.960 150.139 1.00 69.70 342 TYR A CA 1
ATOM 2393 C C . TYR A 1 319 ? 158.846 132.823 149.448 1.00 69.70 342 TYR A C 1
ATOM 2394 O O . TYR A 1 319 ? 158.840 132.738 148.216 1.00 69.70 342 TYR A O 1
ATOM 2403 N N . LEU A 1 320 ? 158.216 131.937 150.221 1.00 71.88 343 LEU A N 1
ATOM 2404 C CA . LEU A 1 320 ? 157.429 130.866 149.618 1.00 71.88 343 LEU A CA 1
ATOM 2405 C C . LEU A 1 320 ? 156.196 131.412 148.910 1.00 71.88 343 LEU A C 1
ATOM 2406 O O . LEU A 1 320 ? 155.802 130.896 147.860 1.00 71.88 343 LEU A O 1
ATOM 2411 N N . ALA A 1 321 ? 155.567 132.450 149.464 1.00 73.84 344 ALA A N 1
ATOM 2412 C CA . ALA A 1 321 ? 154.391 133.022 148.819 1.00 73.84 344 ALA A CA 1
ATOM 2413 C C . ALA A 1 321 ? 154.743 133.641 147.473 1.00 73.84 344 ALA A C 1
ATOM 2414 O O . ALA A 1 321 ? 153.970 133.534 146.514 1.00 73.84 344 ALA A O 1
ATOM 2416 N N . SER A 1 322 ? 155.900 134.296 147.381 1.00 74.17 345 SER A N 1
ATOM 2417 C CA . SER A 1 322 ? 156.269 134.967 146.139 1.00 74.17 345 SER A CA 1
ATOM 2418 C C . SER A 1 322 ? 156.900 134.001 145.140 1.00 74.17 345 SER A C 1
ATOM 2419 O O . SER A 1 322 ? 156.391 133.820 144.029 1.00 74.17 345 SER A O 1
ATOM 2422 N N . ARG A 1 323 ? 158.015 133.374 145.518 1.00 72.49 346 ARG A N 1
ATOM 2423 C CA . ARG A 1 323 ? 158.803 132.609 144.556 1.00 72.49 346 ARG A CA 1
ATOM 2424 C C . ARG A 1 323 ? 158.120 131.300 144.174 1.00 72.49 346 ARG A C 1
ATOM 2425 O O . ARG A 1 323 ? 158.058 130.948 142.991 1.00 72.49 346 ARG A O 1
ATOM 2433 N N . TYR A 1 324 ? 157.596 130.564 145.153 1.00 79.70 347 TYR A N 1
ATOM 2434 C CA . TYR A 1 324 ? 157.011 129.242 144.920 1.00 79.70 347 TYR A CA 1
ATOM 2435 C C . TYR A 1 324 ? 155.587 129.211 145.458 1.00 79.70 347 TYR A C 1
ATOM 2436 O O . TYR A 1 324 ? 155.311 128.574 146.481 1.00 79.70 347 TYR A O 1
ATOM 2445 N N . PRO A 1 325 ? 154.649 129.875 144.781 1.00 83.05 348 PRO A N 1
ATOM 2446 C CA . PRO A 1 325 ? 153.266 129.919 145.284 1.00 83.05 348 PRO A CA 1
ATOM 2447 C C . PRO A 1 325 ? 152.611 128.547 145.202 1.00 83.05 348 PRO A C 1
ATOM 2448 O O . PRO A 1 325 ? 152.454 127.981 144.119 1.00 83.05 348 PRO A O 1
ATOM 2452 N N . SER A 1 326 ? 152.230 128.018 146.362 1.00 86.36 349 SER A N 1
ATOM 2453 C CA . SER A 1 326 ? 151.559 126.730 146.461 1.00 86.36 349 SER A CA 1
ATOM 2454 C C . SER A 1 326 ? 150.497 126.833 147.548 1.00 86.36 349 SER A C 1
ATOM 2455 O O . SER A 1 326 ? 150.365 127.863 148.214 1.00 86.36 349 SER A O 1
ATOM 2458 N N . ALA A 1 327 ? 149.725 125.756 147.719 1.00 88.06 350 ALA A N 1
ATOM 2459 C CA . ALA A 1 327 ? 148.658 125.768 148.716 1.00 88.06 350 ALA A CA 1
ATOM 2460 C C . ALA A 1 327 ? 149.200 126.050 150.110 1.00 88.06 350 ALA A C 1
ATOM 2461 O O . ALA A 1 327 ? 148.521 126.687 150.927 1.00 88.06 350 ALA A O 1
ATOM 2463 N N . ALA A 1 328 ? 150.425 125.600 150.393 1.00 88.23 351 ALA A N 1
ATOM 2464 C CA . ALA A 1 328 ? 151.045 125.899 151.677 1.00 88.23 351 ALA A CA 1
ATOM 2465 C C . ALA A 1 328 ? 151.193 127.400 151.878 1.00 88.23 351 ALA A C 1
ATOM 2466 O O . ALA A 1 328 ? 151.029 127.901 152.996 1.00 88.23 351 ALA A O 1
ATOM 2468 N N . SER A 1 329 ? 151.490 128.137 150.805 1.00 87.08 352 SER A N 1
ATOM 2469 C CA . SER A 1 329 ? 151.664 129.582 150.920 1.00 87.08 352 SER A CA 1
ATOM 2470 C C . SER A 1 329 ? 150.373 130.263 151.361 1.00 87.08 352 SER A C 1
ATOM 2471 O O . SER A 1 329 ? 150.372 131.054 152.313 1.00 87.08 352 SER A O 1
ATOM 2474 N N . ARG A 1 330 ? 149.261 129.972 150.679 1.00 89.90 353 ARG A N 1
ATOM 2475 C CA . ARG A 1 330 ? 147.991 130.569 151.083 1.00 89.90 353 ARG A CA 1
ATOM 2476 C C . ARG A 1 330 ? 147.571 130.116 152.474 1.00 89.90 353 ARG A C 1
ATOM 2477 O O . ARG A 1 330 ? 147.038 130.916 153.251 1.00 89.90 353 ARG A O 1
ATOM 2485 N N . THR A 1 331 ? 147.787 128.841 152.814 1.00 87.26 354 THR A N 1
ATOM 2486 C CA . THR A 1 331 ? 147.413 128.397 154.155 1.00 87.26 354 THR A CA 1
ATOM 2487 C C . THR A 1 331 ? 148.208 129.140 155.223 1.00 87.26 354 THR A C 1
ATOM 2488 O O . THR A 1 331 ? 147.641 129.586 156.228 1.00 87.26 354 THR A O 1
ATOM 2492 N N . LEU A 1 332 ? 149.517 129.304 155.015 1.00 80.24 355 LEU A N 1
ATOM 2493 C CA . LEU A 1 332 ? 150.337 130.022 155.985 1.00 80.24 355 LEU A CA 1
ATOM 2494 C C . LEU A 1 332 ? 149.926 131.486 156.085 1.00 80.24 355 LEU A C 1
ATOM 2495 O O . LEU A 1 332 ? 149.867 132.047 157.186 1.00 80.24 355 LEU A O 1
ATOM 2500 N N . GLU A 1 333 ? 149.653 132.126 154.947 1.00 82.13 356 GLU A N 1
ATOM 2501 C CA . GLU A 1 333 ? 149.266 133.533 154.976 1.00 82.13 356 GLU A CA 1
ATOM 2502 C C . GLU A 1 333 ? 147.923 133.725 155.671 1.00 82.13 356 GLU A C 1
ATOM 2503 O O . GLU A 1 333 ? 147.750 134.672 156.449 1.00 82.13 356 GLU A O 1
ATOM 2509 N N . ARG A 1 334 ? 146.961 132.835 155.414 1.00 81.90 357 ARG A N 1
ATOM 2510 C CA . ARG A 1 334 ? 145.681 132.920 156.109 1.00 81.90 357 ARG A CA 1
ATOM 2511 C C . ARG A 1 334 ? 145.845 132.660 157.600 1.00 81.90 357 ARG A C 1
ATOM 2512 O O . ARG A 1 334 ? 145.180 133.301 158.419 1.00 81.90 357 ARG A O 1
ATOM 2520 N N . LEU A 1 335 ? 146.717 131.721 157.974 1.00 76.71 358 LEU A N 1
ATOM 2521 C CA . LEU A 1 335 ? 146.964 131.473 159.391 1.00 76.71 358 LEU A CA 1
ATOM 2522 C C . LEU A 1 335 ? 147.562 132.700 160.071 1.00 76.71 358 LEU A C 1
ATOM 2523 O O . LEU A 1 335 ? 147.169 133.052 161.189 1.00 76.71 358 LEU A O 1
ATOM 2528 N N . ALA A 1 336 ? 148.510 133.366 159.408 1.00 72.47 359 ALA A N 1
ATOM 2529 C CA . ALA A 1 336 ? 149.079 134.591 159.961 1.00 72.47 359 ALA A CA 1
ATOM 2530 C C . ALA A 1 336 ? 148.023 135.683 160.092 1.00 72.47 359 ALA A C 1
ATOM 2531 O O . ALA A 1 336 ? 147.973 136.398 161.104 1.00 72.47 359 ALA A O 1
ATOM 2533 N N . TYR A 1 337 ? 147.167 135.827 159.077 1.00 73.02 360 TYR A N 1
ATOM 2534 C CA . TYR A 1 337 ? 146.114 136.834 159.145 1.00 73.02 360 TYR A CA 1
ATOM 2535 C C . TYR A 1 337 ? 145.144 136.546 160.282 1.00 73.02 360 TYR A C 1
ATOM 2536 O O . TYR A 1 337 ? 144.708 137.466 160.979 1.00 73.02 360 TYR A O 1
ATOM 2545 N N . LEU A 1 338 ? 144.780 135.277 160.475 1.00 70.16 361 LEU A N 1
ATOM 2546 C CA . LEU A 1 338 ? 143.903 134.921 161.587 1.00 70.16 361 LEU A CA 1
ATOM 2547 C C . LEU A 1 338 ? 144.573 135.181 162.928 1.00 70.16 361 LEU A C 1
ATOM 2548 O O . LEU A 1 338 ? 143.921 135.629 163.877 1.00 70.16 361 LEU A O 1
ATOM 2553 N N . ALA A 1 339 ? 145.873 134.898 163.031 1.00 66.15 362 ALA A N 1
ATOM 2554 C CA . ALA A 1 339 ? 146.593 135.198 164.265 1.00 66.15 362 ALA A CA 1
ATOM 2555 C C . ALA A 1 339 ? 146.560 136.688 164.567 1.00 66.15 362 ALA A C 1
ATOM 2556 O O . ALA A 1 339 ? 146.440 137.092 165.729 1.00 66.15 362 ALA A O 1
ATOM 2558 N N . TYR A 1 340 ? 146.671 137.522 163.532 1.00 67.56 363 TYR A N 1
ATOM 2559 C CA . TYR A 1 340 ? 146.610 138.965 163.747 1.00 67.56 363 TYR A CA 1
ATOM 2560 C C . TYR A 1 340 ? 145.194 139.445 164.045 1.00 67.56 363 TYR A C 1
ATOM 2561 O O . TYR A 1 340 ? 145.014 140.384 164.828 1.00 67.56 363 TYR A O 1
ATOM 2570 N N . ALA A 1 341 ? 144.182 138.819 163.444 1.00 64.30 364 ALA A N 1
ATOM 2571 C CA . ALA A 1 341 ? 142.813 139.320 163.506 1.00 64.30 364 ALA A CA 1
ATOM 2572 C C . ALA A 1 341 ? 142.026 138.813 164.706 1.00 64.30 364 ALA A C 1
ATOM 2573 O O . ALA A 1 341 ? 141.045 139.456 165.094 1.00 64.30 364 ALA A O 1
ATOM 2575 N N . ILE A 1 342 ? 142.414 137.682 165.289 1.00 62.92 365 ILE A N 1
ATOM 2576 C CA . ILE A 1 342 ? 141.725 137.209 166.494 1.00 62.92 365 ILE A CA 1
ATOM 2577 C C . ILE A 1 342 ? 141.921 138.230 167.606 1.00 62.92 365 ILE A C 1
ATOM 2578 O O . ILE A 1 342 ? 143.041 138.757 167.766 1.00 62.92 365 ILE A O 1
ATOM 2583 N N . PRO A 1 343 ? 140.889 138.573 168.376 1.00 58.78 366 PRO A N 1
ATOM 2584 C CA . PRO A 1 343 ? 141.055 139.551 169.456 1.00 58.78 366 PRO A CA 1
ATOM 2585 C C . PRO A 1 343 ? 142.138 139.117 170.426 1.00 58.78 366 PRO A C 1
ATOM 2586 O O . PRO A 1 343 ? 142.199 137.942 170.817 1.00 58.78 366 PRO A O 1
ATOM 2590 N N . PRO A 1 344 ? 143.010 140.040 170.836 1.00 55.41 367 PRO A N 1
ATOM 2591 C CA . PRO A 1 344 ? 144.186 139.640 171.625 1.00 55.41 367 PRO A CA 1
ATOM 2592 C C . PRO A 1 344 ? 143.850 138.964 172.939 1.00 55.41 367 PRO A C 1
ATOM 2593 O O . PRO A 1 344 ? 144.609 138.098 173.386 1.00 55.41 367 PRO A O 1
ATOM 2597 N N . LEU A 1 345 ? 142.738 139.328 173.576 1.00 58.12 368 LEU A N 1
ATOM 2598 C CA . LEU A 1 345 ? 142.417 138.736 174.870 1.00 58.12 368 LEU A CA 1
ATOM 2599 C C . LEU A 1 345 ? 141.952 137.293 174.710 1.00 58.12 368 LEU A C 1
ATOM 2600 O O . LEU A 1 345 ? 142.375 136.409 175.466 1.00 58.12 368 LEU A O 1
ATOM 2605 N N . ALA A 1 346 ? 141.102 137.029 173.716 1.00 58.07 369 ALA A N 1
ATOM 2606 C CA . ALA A 1 346 ? 140.711 135.654 173.420 1.00 58.07 369 ALA A CA 1
ATOM 2607 C C . ALA A 1 346 ? 141.893 134.845 172.901 1.00 58.07 369 ALA A C 1
ATOM 2608 O O . ALA A 1 346 ? 142.002 133.646 173.179 1.00 58.07 369 ALA A O 1
ATOM 2610 N N . TYR A 1 347 ? 142.787 135.483 172.143 1.00 58.57 370 TYR A N 1
ATOM 2611 C CA . TYR A 1 347 ? 144.007 134.821 171.692 1.00 58.57 370 TYR A CA 1
ATOM 2612 C C . TYR A 1 347 ? 144.866 134.387 172.876 1.00 58.57 370 TYR A C 1
ATOM 2613 O O . TYR A 1 347 ? 145.359 133.253 172.925 1.00 58.57 370 TYR A O 1
ATOM 2622 N N . ALA A 1 348 ? 145.039 135.279 173.852 1.00 56.54 371 ALA A N 1
ATOM 2623 C CA . ALA A 1 348 ? 145.826 134.947 175.033 1.00 56.54 371 ALA A CA 1
ATOM 2624 C C . ALA A 1 348 ? 145.145 133.872 175.870 1.00 56.54 371 ALA A C 1
ATOM 2625 O O . ALA A 1 348 ? 145.820 133.014 176.446 1.00 56.54 371 ALA A O 1
ATOM 2627 N N . LEU A 1 349 ? 143.813 133.903 175.961 1.00 60.76 372 LEU A N 1
ATOM 2628 C CA . LEU A 1 349 ? 143.107 132.841 176.676 1.00 60.76 372 LEU A CA 1
ATOM 2629 C C . LEU A 1 349 ? 143.276 131.494 175.986 1.00 60.76 372 LEU A C 1
ATOM 2630 O O . LEU A 1 349 ? 143.448 130.466 176.652 1.00 60.76 372 LEU A O 1
ATOM 2635 N N . ALA A 1 350 ? 143.212 131.475 174.654 1.00 65.66 373 ALA A N 1
ATOM 2636 C CA . ALA A 1 350 ? 143.451 130.238 173.920 1.00 65.66 373 ALA A CA 1
ATOM 2637 C C . ALA A 1 350 ? 144.861 129.724 174.167 1.00 65.66 373 ALA A C 1
ATOM 2638 O O . ALA A 1 350 ? 145.068 128.519 174.348 1.00 65.66 373 ALA A O 1
ATOM 2640 N N . TRP A 1 351 ? 145.845 130.628 174.187 1.00 61.31 374 TRP A N 1
ATOM 2641 C CA . TRP A 1 351 ? 147.215 130.220 174.486 1.00 61.31 374 TRP A CA 1
ATOM 2642 C C . TRP A 1 351 ? 147.335 129.662 175.899 1.00 61.31 374 TRP A C 1
ATOM 2643 O O . TRP A 1 351 ? 148.020 128.658 176.117 1.00 61.31 374 TRP A O 1
ATOM 2654 N N . ILE A 1 352 ? 146.681 130.301 176.871 1.00 64.50 375 ILE A N 1
ATOM 2655 C CA . ILE A 1 352 ? 146.735 129.825 178.253 1.00 64.50 375 ILE A CA 1
ATOM 2656 C C . ILE A 1 352 ? 146.151 128.424 178.352 1.00 64.50 375 ILE A C 1
ATOM 2657 O O . ILE A 1 352 ? 146.739 127.523 178.963 1.00 64.50 375 ILE A O 1
ATOM 2662 N N . PHE A 1 353 ? 144.978 128.226 177.750 1.00 73.67 376 PHE A N 1
ATOM 2663 C CA . PHE A 1 353 ? 144.316 126.928 177.809 1.00 73.67 376 PHE A CA 1
ATOM 2664 C C . PHE A 1 353 ? 145.147 125.854 177.115 1.00 73.67 376 PHE A C 1
ATOM 2665 O O . PHE A 1 353 ? 145.297 124.741 177.635 1.00 73.67 376 PHE A O 1
ATOM 2673 N N . PHE A 1 354 ? 145.715 126.178 175.950 1.00 78.18 377 PHE A N 1
ATOM 2674 C CA . PHE A 1 354 ? 146.547 125.222 175.227 1.00 78.18 377 PHE A CA 1
ATOM 2675 C C . PHE A 1 354 ? 147.784 124.849 176.036 1.00 78.18 377 PHE A C 1
ATOM 2676 O O . PHE A 1 354 ? 148.143 123.671 176.134 1.00 78.18 377 PHE A O 1
ATOM 2684 N N . SER A 1 355 ? 148.452 125.845 176.624 1.00 71.73 378 SER A N 1
ATOM 2685 C CA . SER A 1 355 ? 149.660 125.569 177.394 1.00 71.73 378 SER A CA 1
ATOM 2686 C C . SER A 1 355 ? 149.351 124.738 178.631 1.00 71.73 378 SER A C 1
ATOM 2687 O O . SER A 1 355 ? 150.118 123.839 178.986 1.00 71.73 378 SER A O 1
ATOM 2690 N N . LEU A 1 356 ? 148.235 125.021 179.307 1.00 75.94 379 LEU A N 1
ATOM 2691 C CA . LEU A 1 356 ? 147.864 124.208 180.460 1.00 75.94 379 LEU A CA 1
ATOM 2692 C C . LEU A 1 356 ? 147.526 122.780 180.050 1.00 75.94 379 LEU A C 1
ATOM 2693 O O . LEU A 1 356 ? 147.862 121.828 180.763 1.00 75.94 379 LEU A O 1
ATOM 2698 N N . ARG A 1 357 ? 146.859 122.606 178.906 1.00 85.11 380 ARG A N 1
ATOM 2699 C CA . ARG A 1 357 ? 146.449 121.266 178.497 1.00 85.11 380 ARG A CA 1
ATOM 2700 C C . ARG A 1 357 ? 147.646 120.434 178.046 1.00 85.11 380 ARG A C 1
ATOM 2701 O O . ARG A 1 357 ? 147.783 119.267 178.430 1.00 85.11 380 ARG A O 1
ATOM 2709 N N . THR A 1 358 ? 148.526 121.017 177.232 1.00 82.40 381 THR A N 1
ATOM 2710 C CA . THR A 1 358 ? 149.548 120.264 176.515 1.00 82.40 381 THR A CA 1
ATOM 2711 C C . THR A 1 358 ? 150.954 120.454 177.063 1.00 82.40 381 THR A C 1
ATOM 2712 O O . THR A 1 358 ? 151.661 119.469 177.293 1.00 82.40 381 THR A O 1
ATOM 2716 N N . LEU A 1 359 ? 151.384 121.696 177.286 1.00 81.95 382 LEU A N 1
ATOM 2717 C CA . LEU A 1 359 ? 152.772 122.010 177.622 1.00 81.95 382 LEU A CA 1
ATOM 2718 C C . LEU A 1 359 ? 152.807 122.807 178.921 1.00 81.95 382 LEU A C 1
ATOM 2719 O O . LEU A 1 359 ? 153.056 124.020 178.912 1.00 81.95 382 LEU A O 1
ATOM 2724 N N . PRO A 1 360 ? 152.559 122.154 180.060 1.00 80.10 383 PRO A N 1
ATOM 2725 C CA . PRO A 1 360 ? 152.446 122.899 181.325 1.00 80.10 383 PRO A CA 1
ATOM 2726 C C . PRO A 1 360 ? 153.708 123.641 181.723 1.00 80.10 383 PRO A C 1
ATOM 2727 O O . PRO A 1 360 ? 153.617 124.618 182.477 1.00 80.10 383 PRO A O 1
ATOM 2731 N N . PHE A 1 361 ? 154.880 123.218 181.248 1.00 80.53 384 PHE A N 1
ATOM 2732 C CA . PHE A 1 361 ? 156.115 123.899 181.613 1.00 80.53 384 PHE A CA 1
ATOM 2733 C C . PHE A 1 361 ? 156.248 125.271 180.966 1.00 80.53 384 PHE A C 1
ATOM 2734 O O . PHE A 1 361 ? 157.108 126.052 181.387 1.00 80.53 384 PHE A O 1
ATOM 2742 N N . LEU A 1 362 ? 155.428 125.585 179.961 1.00 73.00 385 LEU A N 1
ATOM 2743 C CA . LEU A 1 362 ? 155.474 126.893 179.322 1.00 73.00 385 LEU A CA 1
ATOM 2744 C C . LEU A 1 362 ? 154.569 127.920 179.986 1.00 73.00 385 LEU A C 1
ATOM 2745 O O . LEU A 1 362 ? 154.746 129.120 179.750 1.00 73.00 385 LEU A O 1
ATOM 2750 N N . TYR A 1 363 ? 153.614 127.487 180.804 1.00 72.21 386 TYR A N 1
ATOM 2751 C CA . TYR A 1 363 ? 152.688 128.421 181.429 1.00 72.21 386 TYR A CA 1
ATOM 2752 C C . TYR A 1 363 ? 153.398 129.246 182.494 1.00 72.21 386 TYR A C 1
ATOM 2753 O O . TYR A 1 363 ? 154.128 128.705 183.330 1.00 72.21 386 TYR A O 1
ATOM 2762 N N . GLY A 1 364 ? 153.173 130.557 182.469 1.00 66.32 387 GLY A N 1
ATOM 2763 C CA . GLY A 1 364 ? 153.811 131.443 183.421 1.00 66.32 387 GLY A CA 1
ATOM 2764 C C . GLY A 1 364 ? 155.264 131.735 183.140 1.00 66.32 387 GLY A C 1
ATOM 2765 O O . GLY A 1 364 ? 156.000 132.100 184.061 1.00 66.32 387 GLY A O 1
ATOM 2766 N N . THR A 1 365 ? 155.703 131.581 181.896 1.00 63.20 388 THR A N 1
ATOM 2767 C CA . THR A 1 365 ? 157.081 131.821 181.505 1.00 63.20 388 THR A CA 1
ATOM 2768 C C . THR A 1 365 ? 157.135 132.932 180.465 1.00 63.20 388 THR A C 1
ATOM 2769 O O . THR A 1 365 ? 156.121 133.308 179.873 1.00 63.20 388 THR A O 1
ATOM 2773 N N . LEU A 1 366 ? 158.339 133.465 180.257 1.00 57.33 389 LEU A N 1
ATOM 2774 C CA . LEU A 1 366 ? 158.548 134.459 179.214 1.00 57.33 389 LEU A CA 1
ATOM 2775 C C . LEU A 1 366 ? 158.565 133.850 177.821 1.00 57.33 389 LEU A C 1
ATOM 2776 O O . LEU A 1 366 ? 158.287 134.558 176.848 1.00 57.33 389 LEU A O 1
ATOM 2781 N N . ALA A 1 367 ? 158.890 132.561 177.702 1.00 55.37 390 ALA A N 1
ATOM 2782 C CA . ALA A 1 367 ? 158.915 131.920 176.393 1.00 55.37 390 ALA A CA 1
ATOM 2783 C C . ALA A 1 367 ? 157.532 131.904 175.756 1.00 55.37 390 ALA A C 1
ATOM 2784 O O . ALA A 1 367 ? 157.388 132.193 174.563 1.00 55.37 390 ALA A O 1
ATOM 2786 N N . LEU A 1 368 ? 156.503 131.562 176.536 1.00 56.47 391 LEU A N 1
ATOM 2787 C CA . LEU A 1 368 ? 155.146 131.522 176.000 1.00 56.47 391 LEU A CA 1
ATOM 2788 C C . LEU A 1 368 ? 154.688 132.903 175.553 1.00 56.47 391 LEU A C 1
ATOM 2789 O O . LEU A 1 368 ? 154.081 133.048 174.485 1.00 56.47 391 LEU A O 1
ATOM 2794 N N . LEU A 1 369 ? 154.971 133.929 176.357 1.00 49.73 392 LEU A N 1
ATOM 2795 C CA . LEU A 1 369 ? 154.602 135.290 175.986 1.00 49.73 392 LEU A CA 1
ATOM 2796 C C . LEU A 1 369 ? 155.330 135.737 174.726 1.00 49.73 392 LEU A C 1
ATOM 2797 O O . LEU A 1 369 ? 154.728 136.347 173.835 1.00 49.73 392 LEU A O 1
ATOM 2802 N N . VAL A 1 370 ? 156.627 135.439 174.631 1.00 51.00 393 VAL A N 1
ATOM 2803 C CA . VAL A 1 370 ? 157.399 135.844 173.460 1.00 51.00 393 VAL A CA 1
ATOM 2804 C C . VAL A 1 370 ? 156.878 135.146 172.211 1.00 51.00 393 VAL A C 1
ATOM 2805 O O . VAL A 1 370 ? 156.726 135.769 171.155 1.00 51.00 393 VAL A O 1
ATOM 2809 N N . LEU A 1 371 ? 156.584 133.849 172.312 1.00 51.94 394 LEU A N 1
ATOM 2810 C CA . LEU A 1 371 ? 156.063 133.113 171.165 1.00 51.94 394 LEU A CA 1
ATOM 2811 C C . LEU A 1 371 ? 154.692 133.633 170.742 1.00 51.94 394 LEU A C 1
ATOM 2812 O O . LEU A 1 371 ? 154.426 133.799 169.544 1.00 51.94 394 LEU A O 1
ATOM 2817 N N . ALA A 1 372 ? 153.811 133.905 171.710 1.00 49.50 395 ALA A N 1
ATOM 2818 C CA . ALA A 1 372 ? 152.483 134.415 171.387 1.00 49.50 395 ALA A CA 1
ATOM 2819 C C . ALA A 1 372 ? 152.557 135.790 170.739 1.00 49.50 395 ALA A C 1
ATOM 2820 O O . ALA A 1 372 ? 151.823 136.074 169.786 1.00 49.50 395 ALA A O 1
ATOM 2822 N N . LEU A 1 373 ? 153.433 136.661 171.242 1.00 49.04 396 LEU A N 1
ATOM 2823 C CA . LEU A 1 373 ? 153.573 137.983 170.644 1.00 49.04 396 LEU A CA 1
ATOM 2824 C C . LEU A 1 373 ? 154.233 137.915 169.274 1.00 49.04 396 LEU A C 1
ATOM 2825 O O . LEU A 1 373 ? 153.923 138.728 168.398 1.00 49.04 396 LEU A O 1
ATOM 2830 N N . ALA A 1 374 ? 155.148 136.965 169.070 1.00 50.68 397 ALA A N 1
ATOM 2831 C CA . ALA A 1 374 ? 155.754 136.793 167.755 1.00 50.68 397 ALA A CA 1
ATOM 2832 C C . ALA A 1 374 ? 154.730 136.315 166.736 1.00 50.68 397 ALA A C 1
ATOM 2833 O O . ALA A 1 374 ? 154.749 136.749 165.579 1.00 50.68 397 ALA A O 1
ATOM 2835 N N . LEU A 1 375 ? 153.833 135.415 167.143 1.00 54.68 398 LEU A N 1
ATOM 2836 C CA . LEU A 1 375 ? 152.787 134.965 166.230 1.00 54.68 398 LEU A CA 1
ATOM 2837 C C . LEU A 1 375 ? 151.728 136.036 166.007 1.00 54.68 398 LEU A C 1
ATOM 2838 O O . LEU A 1 375 ? 151.139 136.102 164.923 1.00 54.68 398 LEU A O 1
ATOM 2843 N N . HIS A 1 376 ? 151.466 136.874 167.011 1.00 51.86 399 HIS A N 1
ATOM 2844 C CA . HIS A 1 376 ? 150.458 137.918 166.858 1.00 51.86 399 HIS A CA 1
ATOM 2845 C C . HIS A 1 376 ? 150.915 139.014 165.905 1.00 51.86 399 HIS A C 1
ATOM 2846 O O . HIS A 1 376 ? 150.095 139.577 165.172 1.00 51.86 399 HIS A O 1
ATOM 2853 N N . PHE A 1 377 ? 152.210 139.333 165.897 1.00 52.40 400 PHE A N 1
ATOM 2854 C CA . PHE A 1 377 ? 152.761 140.369 165.033 1.00 52.40 400 PHE A CA 1
ATOM 2855 C C . PHE A 1 377 ? 153.405 139.794 163.777 1.00 52.40 400 PHE A C 1
ATOM 2856 O O . PHE A 1 377 ? 154.340 140.386 163.231 1.00 52.40 400 PHE A O 1
ATOM 2864 N N . LEU A 1 378 ? 152.923 138.641 163.311 1.00 60.95 401 LEU A N 1
ATOM 2865 C CA . LEU A 1 378 ? 153.471 138.044 162.100 1.00 60.95 401 LEU A CA 1
ATOM 2866 C C . LEU A 1 378 ? 153.078 138.840 160.862 1.00 60.95 401 LEU A C 1
ATOM 2867 O O . LEU A 1 378 ? 153.904 139.055 159.971 1.00 60.95 401 LEU A O 1
ATOM 2872 N N . THR A 1 379 ? 151.822 139.286 160.788 1.00 66.21 402 THR A N 1
ATOM 2873 C CA . THR A 1 379 ? 151.374 140.068 159.638 1.00 66.21 402 THR A CA 1
ATOM 2874 C C . THR A 1 379 ? 152.022 141.447 159.622 1.00 66.21 402 THR A C 1
ATOM 2875 O O . THR A 1 379 ? 152.357 141.978 158.552 1.00 66.21 402 THR A O 1
ATOM 2879 N N . GLU A 1 380 ? 152.214 142.034 160.805 1.00 68.69 403 GLU A N 1
ATOM 2880 C CA . GLU A 1 380 ? 152.782 143.372 160.904 1.00 68.69 403 GLU A CA 1
ATOM 2881 C C . GLU A 1 380 ? 154.182 143.411 160.305 1.00 68.69 403 GLU A C 1
ATOM 2882 O O . GLU A 1 380 ? 154.544 144.364 159.606 1.00 68.69 403 GLU A O 1
ATOM 2888 N N . SER A 1 381 ? 154.985 142.378 160.570 1.00 65.28 404 SER A N 1
ATOM 2889 C CA . SER A 1 381 ? 156.296 142.246 159.945 1.00 65.28 404 SER A CA 1
ATOM 2890 C C . SER A 1 381 ? 156.202 141.754 158.507 1.00 65.28 404 SER A C 1
ATOM 2891 O O . SER A 1 381 ? 157.020 142.143 157.668 1.00 65.28 404 SER A O 1
ATOM 2894 N N . LEU A 1 382 ? 155.219 140.903 158.210 1.00 64.39 405 LEU A N 1
ATOM 2895 C CA . LEU A 1 382 ? 155.099 140.290 156.894 1.00 64.39 405 LEU A CA 1
ATOM 2896 C C . LEU A 1 382 ? 154.723 141.294 155.816 1.00 64.39 405 LEU A C 1
ATOM 2897 O O . LEU A 1 382 ? 154.978 141.039 154.635 1.00 64.39 405 LEU A O 1
ATOM 2902 N N . GLY A 1 383 ? 154.112 142.413 156.190 1.00 66.85 406 GLY A N 1
ATOM 2903 C CA . GLY A 1 383 ? 153.766 143.446 155.238 1.00 66.85 406 GLY A CA 1
ATOM 2904 C C . GLY A 1 383 ? 154.942 143.978 154.433 1.00 66.85 406 GLY A C 1
ATOM 2905 O O . GLY A 1 383 ? 155.004 143.829 153.205 1.00 66.85 406 GLY A O 1
ATOM 2906 N N . PRO A 1 384 ? 155.889 144.638 155.110 1.00 67.95 407 PRO A N 1
ATOM 2907 C CA . PRO A 1 384 ? 157.056 145.183 154.394 1.00 67.95 407 PRO A CA 1
ATOM 2908 C C . PRO A 1 384 ? 157.876 144.137 153.659 1.00 67.95 407 PRO A C 1
ATOM 2909 O O . PRO A 1 384 ? 158.411 144.431 152.583 1.00 67.95 407 PRO A O 1
ATOM 2913 N N . VAL A 1 385 ? 158.002 142.927 154.207 1.00 66.66 408 VAL A N 1
ATOM 2914 C CA . VAL A 1 385 ? 158.709 141.864 153.496 1.00 66.66 408 VAL A CA 1
ATOM 2915 C C . VAL A 1 385 ? 157.972 141.509 152.213 1.00 66.66 408 VAL A C 1
ATOM 2916 O O . VAL A 1 385 ? 158.589 141.285 151.163 1.00 66.66 408 VAL A O 1
ATOM 2920 N N . ARG A 1 386 ? 156.640 141.449 152.279 1.00 67.26 409 ARG A N 1
ATOM 2921 C CA . ARG A 1 386 ? 155.845 141.206 151.082 1.00 67.26 409 ARG A CA 1
ATOM 2922 C C . ARG A 1 386 ? 156.083 142.287 150.038 1.00 67.26 409 ARG A C 1
ATOM 2923 O O . ARG A 1 386 ? 156.246 141.986 148.852 1.00 67.26 409 ARG A O 1
ATOM 2931 N N . SER A 1 387 ? 156.106 143.553 150.461 1.00 68.32 410 SER A N 1
ATOM 2932 C CA . SER A 1 387 ? 156.348 144.638 149.512 1.00 68.32 410 SER A CA 1
ATOM 2933 C C . SER A 1 387 ? 157.732 144.528 148.881 1.00 68.32 410 SER A C 1
ATOM 2934 O O . SER A 1 387 ? 157.883 144.676 147.661 1.00 68.32 410 SER A O 1
ATOM 2937 N N . ALA A 1 388 ? 158.753 144.256 149.698 1.00 66.06 411 ALA A N 1
ATOM 2938 C CA . ALA A 1 388 ? 160.115 144.162 149.183 1.00 66.06 411 ALA A CA 1
ATOM 2939 C C . ALA A 1 388 ? 160.260 143.013 148.194 1.00 66.06 411 ALA A C 1
ATOM 2940 O O . ALA A 1 388 ? 160.946 143.147 147.175 1.00 66.06 411 ALA A O 1
ATOM 2942 N N . LEU A 1 389 ? 159.631 141.870 148.479 1.00 66.56 412 LEU A N 1
ATOM 2943 C CA . LEU A 1 389 ? 159.725 140.744 147.555 1.00 66.56 412 LEU A CA 1
ATOM 2944 C C . LEU A 1 389 ? 158.877 140.958 146.310 1.00 66.56 412 LEU A C 1
ATOM 2945 O O . LEU A 1 389 ? 159.213 140.439 145.240 1.00 66.56 412 LEU A O 1
ATOM 2950 N N . ALA A 1 390 ? 157.777 141.705 146.422 1.00 67.52 413 ALA A N 1
ATOM 2951 C CA . ALA A 1 390 ? 156.971 141.997 145.243 1.00 67.52 413 ALA A CA 1
ATOM 2952 C C . ALA A 1 390 ? 157.659 143.002 144.335 1.00 67.52 413 ALA A C 1
ATOM 2953 O O . ALA A 1 390 ? 157.412 143.014 143.125 1.00 67.52 413 ALA A O 1
ATOM 2955 N N . GLN A 1 391 ? 158.521 143.850 144.895 1.00 70.36 414 GLN A N 1
ATOM 2956 C CA . GLN A 1 391 ? 159.255 144.803 144.074 1.00 70.36 414 GLN A CA 1
ATOM 2957 C C . GLN A 1 391 ? 160.398 144.145 143.303 1.00 70.36 414 GLN A C 1
ATOM 2958 O O . GLN A 1 391 ? 160.912 144.742 142.351 1.00 70.36 414 GLN A O 1
ATOM 2964 N N . VAL A 1 392 ? 160.785 142.925 143.668 1.00 67.16 415 VAL A N 1
ATOM 2965 C CA . VAL A 1 392 ? 161.837 142.194 142.964 1.00 67.16 415 VAL A CA 1
ATOM 2966 C C . VAL A 1 392 ? 161.323 140.812 142.571 1.00 67.16 415 VAL A C 1
ATOM 2967 O O . VAL A 1 392 ? 161.367 139.879 143.387 1.00 67.16 415 VAL A O 1
ATOM 2971 N N . PRO A 1 393 ? 160.812 140.637 141.357 1.00 67.91 416 PRO A N 1
ATOM 2972 C CA . PRO A 1 393 ? 160.361 139.311 140.915 1.00 67.91 416 PRO A CA 1
ATOM 2973 C C . PRO A 1 393 ? 161.539 138.414 140.581 1.00 67.91 416 PRO A C 1
ATOM 2974 O O . PRO A 1 393 ? 162.667 138.897 140.406 1.00 67.91 416 PRO A O 1
ATOM 2978 N N . PRO A 1 394 ? 161.325 137.096 140.498 1.00 69.70 417 PRO A N 1
ATOM 2979 C CA . PRO A 1 394 ? 162.421 136.199 140.090 1.00 69.70 417 PRO A CA 1
ATOM 2980 C C . PRO A 1 394 ? 162.895 136.416 138.661 1.00 69.70 417 PRO A C 1
ATOM 2981 O O . PRO A 1 394 ? 164.004 135.978 138.319 1.00 69.70 417 PRO A O 1
ATOM 2985 N N . ARG A 1 395 ? 162.093 137.064 137.813 1.00 71.27 418 ARG A N 1
ATOM 2986 C CA . ARG A 1 395 ? 162.561 137.407 136.475 1.00 71.27 418 ARG A CA 1
ATOM 2987 C C . ARG A 1 395 ? 163.768 138.333 136.532 1.00 71.27 418 ARG A C 1
ATOM 2988 O O . ARG A 1 395 ? 164.626 138.293 135.643 1.00 71.27 418 ARG A O 1
ATOM 2996 N N . LEU A 1 396 ? 163.866 139.156 137.577 1.00 63.64 419 LEU A N 1
ATOM 2997 C CA . LEU A 1 396 ? 165.062 139.968 137.764 1.00 63.64 419 LEU A CA 1
ATOM 2998 C C . LEU A 1 396 ? 166.272 139.095 138.066 1.00 63.64 419 LEU A C 1
ATOM 2999 O O . LEU A 1 396 ? 167.385 139.387 137.616 1.00 63.64 419 LEU A O 1
ATOM 3004 N N . GLU A 1 397 ? 166.075 138.017 138.827 1.00 63.53 420 GLU A N 1
ATOM 3005 C CA . GLU A 1 397 ? 167.170 137.085 139.070 1.00 63.53 420 GLU A CA 1
ATOM 3006 C C . GLU A 1 397 ? 167.579 136.376 137.787 1.00 63.53 420 GLU A C 1
ATOM 3007 O O . GLU A 1 397 ? 168.768 136.128 137.562 1.00 63.53 420 GLU A O 1
ATOM 3013 N N . GLU A 1 398 ? 166.610 136.052 136.927 1.00 61.25 421 GLU A N 1
ATOM 3014 C CA . GLU A 1 398 ? 166.946 135.505 135.613 1.00 61.25 421 GLU A CA 1
ATOM 3015 C C . GLU A 1 398 ? 167.766 136.496 134.795 1.00 61.25 421 GLU A C 1
ATOM 3016 O O . GLU A 1 398 ? 168.764 136.123 134.165 1.00 61.25 421 GLU A O 1
ATOM 3022 N N . ALA A 1 399 ? 167.357 137.766 134.797 1.00 55.25 422 ALA A N 1
ATOM 3023 C CA . ALA A 1 399 ? 168.092 138.796 134.069 1.00 55.25 422 ALA A CA 1
ATOM 3024 C C . ALA A 1 399 ? 169.513 138.935 134.593 1.00 55.25 422 ALA A C 1
ATOM 3025 O O . ALA A 1 399 ? 170.455 139.119 133.815 1.00 55.25 422 ALA A O 1
ATOM 3027 N N . ALA A 1 400 ? 169.685 138.868 135.914 1.00 53.64 423 ALA A N 1
ATOM 3028 C CA . ALA A 1 400 ? 171.023 138.893 136.494 1.00 53.64 423 ALA A CA 1
ATOM 3029 C C . ALA A 1 400 ? 171.819 137.651 136.121 1.00 53.64 423 ALA A C 1
ATOM 3030 O O . ALA A 1 400 ? 173.045 137.720 135.989 1.00 53.64 423 ALA A O 1
ATOM 3032 N N . ARG A 1 401 ? 171.147 136.509 135.963 1.00 51.88 424 ARG A N 1
ATOM 3033 C CA . ARG A 1 401 ? 171.839 135.288 135.567 1.00 51.88 424 ARG A CA 1
ATOM 3034 C C . ARG A 1 401 ? 172.319 135.353 134.125 1.00 51.88 424 ARG A C 1
ATOM 3035 O O . ARG A 1 401 ? 173.365 134.782 133.799 1.00 51.88 424 ARG A O 1
ATOM 3043 N N . THR A 1 402 ? 171.572 136.025 133.246 1.00 49.78 425 THR A N 1
ATOM 3044 C CA . THR A 1 402 ? 172.039 136.185 131.873 1.00 49.78 425 THR A CA 1
ATOM 3045 C C . THR A 1 402 ? 173.260 137.091 131.777 1.00 49.78 425 THR A C 1
ATOM 3046 O O . THR A 1 402 ? 174.014 136.989 130.806 1.00 49.78 425 THR A O 1
ATOM 3050 N N . LEU A 1 403 ? 173.472 137.968 132.758 1.00 51.20 426 LEU A N 1
ATOM 3051 C CA . LEU A 1 403 ? 174.579 138.915 132.710 1.00 51.20 426 LEU A CA 1
ATOM 3052 C C . LEU A 1 403 ? 175.891 138.337 133.224 1.00 51.20 426 LEU A C 1
ATOM 3053 O O . LEU A 1 403 ? 176.940 138.952 133.011 1.00 51.20 426 LEU A O 1
ATOM 3058 N N . GLY A 1 404 ? 175.868 137.182 133.880 1.00 53.07 427 GLY A N 1
ATOM 3059 C CA . GLY A 1 404 ? 177.099 136.566 134.329 1.00 53.07 427 GLY A CA 1
ATOM 3060 C C . GLY A 1 404 ? 177.129 136.229 135.805 1.00 53.07 427 GLY A C 1
ATOM 3061 O O . GLY A 1 404 ? 178.206 136.033 136.376 1.00 53.07 427 GLY A O 1
ATOM 3062 N N . ASP A 1 405 ? 175.960 136.149 136.433 1.00 57.25 428 ASP A N 1
ATOM 3063 C CA . ASP A 1 405 ? 175.849 135.936 137.870 1.00 57.25 428 ASP A CA 1
ATOM 3064 C C . ASP A 1 405 ? 175.301 134.546 138.158 1.00 57.25 428 ASP A C 1
ATOM 3065 O O . ASP A 1 405 ? 174.288 134.140 137.581 1.00 57.25 428 ASP A O 1
ATOM 3070 N N . THR A 1 406 ? 175.967 133.828 139.059 1.00 57.34 429 THR A N 1
ATOM 3071 C CA . THR A 1 406 ? 175.464 132.557 139.546 1.00 57.34 429 THR A CA 1
ATOM 3072 C C . THR A 1 406 ? 174.205 132.795 140.379 1.00 57.34 429 THR A C 1
ATOM 3073 O O . THR A 1 406 ? 173.932 133.926 140.786 1.00 57.34 429 THR A O 1
ATOM 3077 N N . PRO A 1 407 ? 173.397 131.752 140.618 1.00 56.58 430 PRO A N 1
ATOM 3078 C CA . PRO A 1 407 ? 172.149 131.973 141.372 1.00 56.58 430 PRO A CA 1
ATOM 3079 C C . PRO A 1 407 ? 172.363 132.609 142.735 1.00 56.58 430 PRO A C 1
ATOM 3080 O O . PRO A 1 407 ? 171.564 133.457 143.152 1.00 56.58 430 PRO A O 1
ATOM 3084 N N . THR A 1 408 ? 173.432 132.232 143.438 1.00 58.82 431 THR A N 1
ATOM 3085 C CA . THR A 1 408 ? 173.731 132.856 144.722 1.00 58.82 431 THR A CA 1
ATOM 3086 C C . THR A 1 408 ? 174.053 134.336 144.551 1.00 58.82 431 THR A C 1
ATOM 3087 O O . THR A 1 408 ? 173.553 135.181 145.300 1.00 58.82 431 THR A O 1
ATOM 3091 N N . ARG A 1 409 ? 174.883 134.671 143.559 1.00 57.34 432 ARG A N 1
ATOM 3092 C CA . ARG A 1 409 ? 175.208 136.074 143.323 1.00 57.34 432 ARG A CA 1
ATOM 3093 C C . ARG A 1 409 ? 174.019 136.839 142.762 1.00 57.34 432 ARG A C 1
ATOM 3094 O O . ARG A 1 409 ? 173.853 138.027 143.059 1.00 57.34 432 ARG A O 1
ATOM 3102 N N . ALA A 1 410 ? 173.187 136.182 141.952 1.00 58.66 433 ALA A N 1
ATOM 3103 C CA . ALA A 1 410 ? 171.968 136.821 141.470 1.00 58.66 433 ALA A CA 1
ATOM 3104 C C . ALA A 1 410 ? 171.032 137.151 142.624 1.00 58.66 433 ALA A C 1
ATOM 3105 O O . ALA A 1 410 ? 170.352 138.182 142.606 1.00 58.66 433 ALA A O 1
ATOM 3107 N N . PHE A 1 411 ? 170.974 136.279 143.633 1.00 58.86 434 PHE A N 1
ATOM 3108 C CA . PHE A 1 411 ? 170.190 136.579 144.827 1.00 58.86 434 PHE A CA 1
ATOM 3109 C C . PHE A 1 411 ? 170.817 137.715 145.626 1.00 58.86 434 PHE A C 1
ATOM 3110 O O . PHE A 1 411 ? 170.130 138.662 146.023 1.00 58.86 434 PHE A O 1
ATOM 3118 N N . PHE A 1 412 ? 172.126 137.642 145.862 1.00 57.50 435 PHE A N 1
ATOM 3119 C CA . PHE A 1 412 ? 172.798 138.584 146.747 1.00 57.50 435 PHE A CA 1
ATOM 3120 C C . PHE A 1 412 ? 173.034 139.948 146.115 1.00 57.50 435 PHE A C 1
ATOM 3121 O O . PHE A 1 412 ? 173.433 140.876 146.827 1.00 57.50 435 PHE A O 1
ATOM 3129 N N . ARG A 1 413 ? 172.806 140.098 144.811 1.00 59.52 436 ARG A N 1
ATOM 3130 C CA . ARG A 1 413 ? 172.985 141.378 144.143 1.00 59.52 436 ARG A CA 1
ATOM 3131 C C . ARG A 1 413 ? 171.683 142.006 143.671 1.00 59.52 436 ARG A C 1
ATOM 3132 O O . ARG A 1 413 ? 171.691 143.178 143.282 1.00 59.52 436 ARG A O 1
ATOM 3140 N N . VAL A 1 414 ? 170.571 141.272 143.696 1.00 62.80 437 VAL A N 1
ATOM 3141 C CA . VAL A 1 414 ? 169.282 141.762 143.225 1.00 62.80 437 VAL A CA 1
ATOM 3142 C C . VAL A 1 414 ? 168.227 141.706 144.325 1.00 62.80 437 VAL A C 1
ATOM 3143 O O . VAL A 1 414 ? 167.520 142.688 144.574 1.00 62.80 437 VAL A O 1
ATOM 3147 N N . THR A 1 415 ? 168.105 140.560 144.995 1.00 63.99 438 THR A N 1
ATOM 3148 C CA . THR A 1 415 ? 167.055 140.351 145.984 1.00 63.99 438 THR A CA 1
ATOM 3149 C C . THR A 1 415 ? 167.455 140.811 147.380 1.00 63.99 438 THR A C 1
ATOM 3150 O O . THR A 1 415 ? 166.657 141.457 148.067 1.00 63.99 438 THR A O 1
ATOM 3154 N N . PHE A 1 416 ? 168.672 140.486 147.811 1.00 64.41 439 PHE A N 1
ATOM 3155 C CA . PHE A 1 416 ? 169.089 140.803 149.175 1.00 64.41 439 PHE A CA 1
ATOM 3156 C C . PHE A 1 416 ? 169.037 142.290 149.517 1.00 64.41 439 PHE A C 1
ATOM 3157 O O . PHE A 1 416 ? 168.554 142.618 150.616 1.00 64.41 439 PHE A O 1
ATOM 3165 N N . PRO A 1 417 ? 169.508 143.221 148.673 1.00 66.31 440 PRO A N 1
ATOM 3166 C CA . PRO A 1 417 ? 169.501 144.636 149.085 1.00 66.31 440 PRO A CA 1
ATOM 3167 C C . PRO A 1 417 ? 168.125 145.181 149.421 1.00 66.31 440 PRO A C 1
ATOM 3168 O O . PRO A 1 417 ? 168.027 146.121 150.218 1.00 66.31 440 PRO A O 1
ATOM 3172 N N . LEU A 1 418 ? 167.060 144.635 148.839 1.00 67.26 441 LEU A N 1
ATOM 3173 C CA . LEU A 1 418 ? 165.712 145.019 149.242 1.00 67.26 441 LEU A CA 1
ATOM 3174 C C . LEU A 1 418 ? 165.151 144.109 150.323 1.00 67.26 441 LEU A C 1
ATOM 3175 O O . LEU A 1 418 ? 164.361 144.562 151.162 1.00 67.26 441 LEU A O 1
ATOM 3180 N N . LEU A 1 419 ? 165.548 142.835 150.316 1.00 67.67 442 LEU A N 1
ATOM 3181 C CA . LEU A 1 419 ? 165.046 141.891 151.306 1.00 67.67 442 LEU A CA 1
ATOM 3182 C C . LEU A 1 419 ? 165.458 142.292 152.715 1.00 67.67 442 LEU A C 1
ATOM 3183 O O . LEU A 1 419 ? 164.644 142.240 153.643 1.00 67.67 442 LEU A O 1
ATOM 3188 N N . TRP A 1 420 ? 166.715 142.703 152.899 1.00 67.79 443 TRP A N 1
ATOM 3189 C CA . TRP A 1 420 ? 167.157 143.054 154.244 1.00 67.79 443 TRP A CA 1
ATOM 3190 C C . TRP A 1 420 ? 166.529 144.359 154.721 1.00 67.79 443 TRP A C 1
ATOM 3191 O O . TRP A 1 420 ? 166.244 144.504 155.914 1.00 67.79 443 TRP A O 1
ATOM 3202 N N . ARG A 1 421 ? 166.283 145.306 153.815 1.00 71.08 444 ARG A N 1
ATOM 3203 C CA . ARG A 1 421 ? 165.589 146.530 154.206 1.00 71.08 444 ARG A CA 1
ATOM 3204 C C . ARG A 1 421 ? 164.143 146.246 154.598 1.00 71.08 444 ARG A C 1
ATOM 3205 O O . ARG A 1 421 ? 163.638 146.803 155.583 1.00 71.08 444 ARG A O 1
ATOM 3213 N N . GLY A 1 422 ? 163.462 145.378 153.847 1.00 66.41 445 GLY A N 1
ATOM 3214 C CA . GLY A 1 422 ? 162.122 144.977 154.242 1.00 66.41 445 GLY A CA 1
ATOM 3215 C C . GLY A 1 422 ? 162.104 144.254 155.575 1.00 66.41 445 GLY A C 1
ATOM 3216 O O . GLY A 1 422 ? 161.206 144.463 156.396 1.00 66.41 445 GLY A O 1
ATOM 3217 N N . ALA A 1 423 ? 163.100 143.397 155.810 1.00 64.07 446 ALA A N 1
ATOM 3218 C CA . ALA A 1 423 ? 163.202 142.707 157.091 1.00 64.07 446 ALA A CA 1
ATOM 3219 C C . ALA A 1 423 ? 163.419 143.690 158.234 1.00 64.07 446 ALA A C 1
ATOM 3220 O O . ALA A 1 423 ? 162.832 143.538 159.309 1.00 64.07 446 ALA A O 1
ATOM 3222 N N . ALA A 1 424 ? 164.263 144.702 158.024 1.00 62.63 447 ALA A N 1
ATOM 3223 C CA . ALA A 1 424 ? 164.481 145.709 159.058 1.00 62.63 447 ALA A CA 1
ATOM 3224 C C . ALA A 1 424 ? 163.206 146.489 159.352 1.00 62.63 447 ALA A C 1
ATOM 3225 O O . ALA A 1 424 ? 162.887 146.757 160.518 1.00 62.63 447 ALA A O 1
ATOM 3227 N N . ALA A 1 425 ? 162.464 146.866 158.307 1.00 64.16 448 ALA A N 1
ATOM 3228 C CA . ALA A 1 425 ? 161.211 147.586 158.521 1.00 64.16 448 ALA A CA 1
ATOM 3229 C C . ALA A 1 425 ? 160.204 146.734 159.286 1.00 64.16 448 ALA A C 1
ATOM 3230 O O . ALA A 1 425 ? 159.551 147.216 160.223 1.00 64.16 448 ALA A O 1
ATOM 3232 N N . GLY A 1 426 ? 160.070 145.460 158.909 1.00 62.65 449 GLY A N 1
ATOM 3233 C CA . GLY A 1 426 ? 159.161 144.579 159.626 1.00 62.65 449 GLY A CA 1
ATOM 3234 C C . GLY A 1 426 ? 159.580 144.353 161.066 1.00 62.65 449 GLY A C 1
ATOM 3235 O O . GLY A 1 426 ? 158.737 144.278 161.964 1.00 62.65 449 GLY A O 1
ATOM 3236 N N . GLY A 1 427 ? 160.886 144.235 161.305 1.00 60.39 450 GLY A N 1
ATOM 3237 C CA . GLY A 1 427 ? 161.370 144.097 162.666 1.00 60.39 450 GLY A CA 1
ATOM 3238 C C . GLY A 1 427 ? 161.067 145.311 163.516 1.00 60.39 450 GLY A C 1
ATOM 3239 O O . GLY A 1 427 ? 160.675 145.183 164.675 1.00 60.39 450 GLY A O 1
ATOM 3240 N N . SER A 1 428 ? 161.238 146.507 162.950 1.00 61.53 451 SER A N 1
ATOM 3241 C CA . SER A 1 428 ? 160.886 147.720 163.682 1.00 61.53 451 SER A CA 1
ATOM 3242 C C . SER A 1 428 ? 159.394 147.765 163.988 1.00 61.53 451 SER A C 1
ATOM 3243 O O . SER A 1 428 ? 158.985 148.149 165.095 1.00 61.53 451 SER A O 1
ATOM 3246 N N . LEU A 1 429 ? 158.564 147.377 163.016 1.00 59.97 452 LEU A N 1
ATOM 3247 C CA . LEU A 1 429 ? 157.120 147.372 163.231 1.00 59.97 452 LEU A CA 1
ATOM 3248 C C . LEU A 1 429 ? 156.734 146.419 164.357 1.00 59.97 452 LEU A C 1
ATOM 3249 O O . LEU A 1 429 ? 155.963 146.779 165.255 1.00 59.97 452 LEU A O 1
ATOM 3254 N N . ALA A 1 430 ? 157.275 145.198 164.335 1.00 55.89 453 ALA A N 1
ATOM 3255 C CA . ALA A 1 430 ? 156.987 144.244 165.402 1.00 55.89 453 ALA A CA 1
ATOM 3256 C C . ALA A 1 430 ? 157.544 144.712 166.741 1.00 55.89 453 ALA A C 1
ATOM 3257 O O . ALA A 1 430 ? 156.933 144.462 167.785 1.00 55.89 453 ALA A O 1
ATOM 3259 N N . PHE A 1 431 ? 158.692 145.391 166.729 1.00 54.18 454 PHE A N 1
ATOM 3260 C CA . PHE A 1 431 ? 159.275 145.920 167.956 1.00 54.18 454 PHE A CA 1
ATOM 3261 C C . PHE A 1 431 ? 158.338 146.917 168.622 1.00 54.18 454 PHE A C 1
ATOM 3262 O O . PHE A 1 431 ? 158.022 146.792 169.812 1.00 54.18 454 PHE A O 1
ATOM 3270 N N . ILE A 1 432 ? 157.866 147.910 167.864 1.00 58.26 455 ILE A N 1
ATOM 3271 C CA . ILE A 1 432 ? 156.967 148.887 168.477 1.00 58.26 455 ILE A CA 1
ATOM 3272 C C . ILE A 1 432 ? 155.621 148.261 168.808 1.00 58.26 455 ILE A C 1
ATOM 3273 O O . ILE A 1 432 ? 154.963 148.677 169.767 1.00 58.26 455 ILE A O 1
ATOM 3278 N N . GLY A 1 433 ? 155.177 147.272 168.033 1.00 53.14 456 GLY A N 1
ATOM 3279 C CA . GLY A 1 433 ? 153.942 146.594 168.383 1.00 53.14 456 GLY A CA 1
ATOM 3280 C C . GLY A 1 433 ? 154.032 145.890 169.722 1.00 53.14 456 GLY A C 1
ATOM 3281 O O . GLY A 1 433 ? 153.126 145.987 170.552 1.00 53.14 456 GLY A O 1
ATOM 3282 N N . ALA A 1 434 ? 155.133 145.173 169.953 1.00 50.77 457 ALA A N 1
ATOM 3283 C CA . ALA A 1 434 ? 155.310 144.441 171.199 1.00 50.77 457 ALA A CA 1
ATOM 3284 C C . ALA A 1 434 ? 155.713 145.340 172.357 1.00 50.77 457 ALA A C 1
ATOM 3285 O O . ALA A 1 434 ? 155.633 144.910 173.511 1.00 50.77 457 ALA A O 1
ATOM 3287 N N . MET A 1 435 ? 156.152 146.569 172.077 1.00 54.41 458 MET A N 1
ATOM 3288 C CA . MET A 1 435 ? 156.468 147.497 173.157 1.00 54.41 458 MET A CA 1
ATOM 3289 C C . MET A 1 435 ? 155.216 148.026 173.846 1.00 54.41 458 MET A C 1
ATOM 3290 O O . MET A 1 435 ? 155.261 148.354 175.037 1.00 54.41 458 MET A O 1
ATOM 3295 N N . LYS A 1 436 ? 154.103 148.120 173.128 1.00 52.57 459 LYS A N 1
ATOM 3296 C CA . LYS A 1 436 ? 152.883 148.737 173.632 1.00 52.57 459 LYS A CA 1
ATOM 3297 C C . LYS A 1 436 ? 151.694 147.787 173.535 1.00 52.57 459 LYS A C 1
ATOM 3298 O O . LYS A 1 436 ? 150.591 148.179 173.153 1.00 52.57 459 LYS A O 1
ATOM 3304 N N . GLU A 1 437 ? 151.900 146.522 173.889 1.00 52.87 460 GLU A N 1
ATOM 3305 C CA . GLU A 1 437 ? 150.845 145.516 173.855 1.00 52.87 460 GLU A CA 1
ATOM 3306 C C . GLU A 1 437 ? 150.305 145.327 175.268 1.00 52.87 460 GLU A C 1
ATOM 3307 O O . GLU A 1 437 ? 151.015 144.835 176.149 1.00 52.87 460 GLU A O 1
ATOM 3313 N N . LEU A 1 438 ? 149.060 145.741 175.489 1.00 45.79 461 LEU A N 1
ATOM 3314 C CA . LEU A 1 438 ? 148.437 145.576 176.796 1.00 45.79 461 LEU A CA 1
ATOM 3315 C C . LEU A 1 438 ? 147.864 144.178 177.035 1.00 45.79 461 LEU A C 1
ATOM 3316 O O . LEU A 1 438 ? 148.277 143.517 177.994 1.00 45.79 461 LEU A O 1
ATOM 3321 N N . PRO A 1 439 ? 146.927 143.670 176.195 1.00 48.09 462 PRO A N 1
ATOM 3322 C CA . PRO A 1 439 ? 146.155 142.483 176.605 1.00 48.09 462 PRO A CA 1
ATOM 3323 C C . PRO A 1 439 ? 146.969 141.203 176.711 1.00 48.09 462 PRO A C 1
ATOM 3324 O O . PRO A 1 439 ? 146.913 140.510 177.733 1.00 48.09 462 PRO A O 1
ATOM 3328 N N . ILE A 1 440 ? 147.718 140.875 175.656 1.00 47.62 463 ILE A N 1
ATOM 3329 C CA . ILE A 1 440 ? 148.497 139.640 175.651 1.00 47.62 463 ILE A CA 1
ATOM 3330 C C . ILE A 1 440 ? 149.558 139.675 176.741 1.00 47.62 463 ILE A C 1
ATOM 3331 O O . ILE A 1 440 ? 149.765 138.690 177.457 1.00 47.62 463 ILE A O 1
ATOM 3336 N N . THR A 1 441 ? 150.249 140.807 176.882 1.00 46.57 464 THR A N 1
ATOM 3337 C CA . THR A 1 441 ? 151.248 140.931 177.937 1.00 46.57 464 THR A CA 1
ATOM 3338 C C . THR A 1 441 ? 150.606 140.876 179.317 1.00 46.57 464 THR A C 1
ATOM 3339 O O . THR A 1 441 ? 151.137 140.238 180.229 1.00 46.57 464 THR A O 1
ATOM 3343 N N . LEU A 1 442 ? 149.459 141.535 179.488 1.00 45.71 465 LEU A N 1
ATOM 3344 C CA . LEU A 1 442 ? 148.789 141.517 180.784 1.00 45.71 465 LEU A CA 1
ATOM 3345 C C . LEU A 1 442 ? 148.394 140.103 181.182 1.00 45.71 465 LEU A C 1
ATOM 3346 O O . LEU A 1 442 ? 148.531 139.717 182.348 1.00 45.71 465 LEU A O 1
ATOM 3351 N N . LEU A 1 443 ? 147.909 139.314 180.226 1.00 48.86 466 LEU A N 1
ATOM 3352 C CA . LEU A 1 443 ? 147.306 138.031 180.552 1.00 48.86 466 LEU A CA 1
ATOM 3353 C C . LEU A 1 443 ? 148.286 136.863 180.471 1.00 48.86 466 LEU A C 1
ATOM 3354 O O . LEU A 1 443 ? 148.013 135.806 181.048 1.00 48.86 466 LEU A O 1
ATOM 3359 N N . LEU A 1 444 ? 149.429 137.030 179.799 1.00 47.45 467 LEU A N 1
ATOM 3360 C CA . LEU A 1 444 ? 150.380 135.944 179.604 1.00 47.45 467 LEU A CA 1
ATOM 3361 C C . LEU A 1 444 ? 151.719 136.133 180.305 1.00 47.45 467 LEU A C 1
ATOM 3362 O O . LEU A 1 444 ? 152.481 135.165 180.402 1.00 47.45 467 LEU A O 1
ATOM 3367 N N . ALA A 1 445 ? 152.039 137.333 180.782 1.00 48.71 468 ALA A N 1
ATOM 3368 C CA . ALA A 1 445 ? 153.323 137.562 181.417 1.00 48.71 468 ALA A CA 1
ATOM 3369 C C . ALA A 1 445 ? 153.394 136.844 182.763 1.00 48.71 468 ALA A C 1
ATOM 3370 O O . ALA A 1 445 ? 152.367 136.560 183.382 1.00 48.71 468 ALA A O 1
ATOM 3372 N N . PRO A 1 446 ? 154.601 136.532 183.232 1.00 54.03 469 PRO A N 1
ATOM 3373 C CA . PRO A 1 446 ? 154.740 135.925 184.559 1.00 54.03 469 PRO A CA 1
ATOM 3374 C C . PRO A 1 446 ? 154.296 136.882 185.653 1.00 54.03 469 PRO A C 1
ATOM 3375 O O . PRO A 1 446 ? 154.300 138.104 185.492 1.00 54.03 469 PRO A O 1
ATOM 3379 N N . THR A 1 447 ? 153.892 136.302 186.779 1.00 60.08 470 THR A N 1
ATOM 3380 C CA . THR A 1 447 ? 153.512 137.108 187.930 1.00 60.08 470 THR A CA 1
ATOM 3381 C C . THR A 1 447 ? 154.709 137.917 188.415 1.00 60.08 470 THR A C 1
ATOM 3382 O O . THR A 1 447 ? 155.811 137.385 188.572 1.00 60.08 470 THR A O 1
ATOM 3386 N N . GLY A 1 448 ? 154.488 139.208 188.652 1.00 62.48 471 GLY A N 1
ATOM 3387 C CA . GLY A 1 448 ? 155.554 140.110 189.026 1.00 62.48 471 GLY A CA 1
ATOM 3388 C C . GLY A 1 448 ? 156.329 140.700 187.868 1.00 62.48 471 GLY A C 1
ATOM 3389 O O . GLY A 1 448 ? 157.296 141.436 188.103 1.00 62.48 471 GLY A O 1
ATOM 3390 N N . PHE A 1 449 ? 155.942 140.400 186.633 1.00 53.31 472 PHE A N 1
ATOM 3391 C CA . PHE A 1 449 ? 156.583 140.937 185.440 1.00 53.31 472 PHE A CA 1
ATOM 3392 C C . PHE A 1 449 ? 155.663 141.986 184.834 1.00 53.31 472 PHE A C 1
ATOM 3393 O O . PHE A 1 449 ? 154.528 141.676 184.458 1.00 53.31 472 PHE A O 1
ATOM 3401 N N . SER A 1 450 ? 156.151 143.220 184.737 1.00 49.45 473 SER A N 1
ATOM 3402 C CA . SER A 1 450 ? 155.352 144.341 184.263 1.00 49.45 473 SER A CA 1
ATOM 3403 C C . SER A 1 450 ? 156.154 145.165 183.270 1.00 49.45 473 SER A C 1
ATOM 3404 O O . SER A 1 450 ? 157.318 145.488 183.524 1.00 49.45 473 SER A O 1
ATOM 3407 N N . THR A 1 451 ? 155.530 145.500 182.146 1.00 46.25 474 THR A N 1
ATOM 3408 C CA . THR A 1 451 ? 156.097 146.376 181.137 1.00 46.25 474 THR A CA 1
ATOM 3409 C C . THR A 1 451 ? 155.446 147.753 181.254 1.00 46.25 474 THR A C 1
ATOM 3410 O O . THR A 1 451 ? 154.659 148.008 182.165 1.00 46.25 474 THR A O 1
ATOM 3414 N N . LEU A 1 452 ? 155.766 148.656 180.325 1.00 46.69 475 LEU A N 1
ATOM 3415 C CA . LEU A 1 452 ? 155.233 150.015 180.405 1.00 46.69 475 LEU A CA 1
ATOM 3416 C C . LEU A 1 452 ? 153.712 150.029 180.292 1.00 46.69 475 LEU A C 1
ATOM 3417 O O . LEU A 1 452 ? 153.033 150.740 181.044 1.00 46.69 475 LEU A O 1
ATOM 3422 N N . ALA A 1 453 ? 153.161 149.252 179.357 1.00 42.71 476 ALA A N 1
ATOM 3423 C CA . ALA A 1 453 ? 151.718 149.249 179.138 1.00 42.71 476 ALA A CA 1
ATOM 3424 C C . ALA A 1 453 ? 150.969 148.743 180.361 1.00 42.71 476 ALA A C 1
ATOM 3425 O O . ALA A 1 453 ? 149.937 149.306 180.746 1.00 42.71 476 ALA A O 1
ATOM 3427 N N . THR A 1 454 ? 151.469 147.674 180.982 1.00 44.32 477 THR A N 1
ATOM 3428 C CA . THR A 1 454 ? 150.821 147.144 182.173 1.00 44.32 477 THR A CA 1
ATOM 3429 C C . THR A 1 454 ? 150.911 148.116 183.340 1.00 44.32 477 THR A C 1
ATOM 3430 O O . THR A 1 454 ? 149.969 148.215 184.129 1.00 44.32 477 THR A O 1
ATOM 3434 N N . ARG A 1 455 ? 152.027 148.839 183.471 1.00 46.33 478 ARG A N 1
ATOM 3435 C CA . ARG A 1 455 ? 152.123 149.851 184.519 1.00 46.33 478 ARG A CA 1
ATOM 3436 C C . ARG A 1 455 ? 151.129 150.981 184.287 1.00 46.33 478 ARG A C 1
ATOM 3437 O O . ARG A 1 455 ? 150.493 151.455 185.233 1.00 46.33 478 ARG A O 1
ATOM 3445 N N . VAL A 1 456 ? 150.972 151.422 183.035 1.00 44.55 479 VAL A N 1
ATOM 3446 C CA . VAL A 1 456 ? 149.981 152.457 182.734 1.00 44.55 479 VAL A CA 1
ATOM 3447 C C . VAL A 1 456 ? 148.581 151.969 183.084 1.00 44.55 479 VAL A C 1
ATOM 3448 O O . VAL A 1 456 ? 147.795 152.682 183.720 1.00 44.55 479 VAL A O 1
ATOM 3452 N N . PHE A 1 457 ? 148.251 150.743 182.672 1.00 46.42 480 PHE A N 1
ATOM 3453 C CA . PHE A 1 457 ? 146.927 150.189 182.944 1.00 46.42 480 PHE A CA 1
ATOM 3454 C C . PHE A 1 457 ? 146.673 150.069 184.442 1.00 46.42 480 PHE A C 1
ATOM 3455 O O . PHE A 1 457 ? 145.607 150.452 184.937 1.00 46.42 480 PHE A O 1
ATOM 3463 N N . GLY A 1 458 ? 147.652 149.551 185.185 1.00 48.36 481 GLY A N 1
ATOM 3464 C CA . GLY A 1 458 ? 147.474 149.378 186.616 1.00 48.36 481 GLY A CA 1
ATOM 3465 C C . GLY A 1 458 ? 147.380 150.691 187.366 1.00 48.36 481 GLY A C 1
ATOM 3466 O O . GLY A 1 458 ? 146.593 150.819 188.306 1.00 48.36 481 GLY A O 1
ATOM 3467 N N . TYR A 1 459 ? 148.186 151.681 186.975 1.00 52.96 482 TYR A N 1
ATOM 3468 C CA . TYR A 1 459 ? 148.131 152.980 187.635 1.00 52.96 482 TYR A CA 1
ATOM 3469 C C . TYR A 1 459 ? 146.825 153.699 187.332 1.00 52.96 482 TYR A C 1
ATOM 3470 O O . TYR A 1 459 ? 146.239 154.329 188.218 1.00 52.96 482 TYR A O 1
ATOM 3479 N N . THR A 1 460 ? 146.354 153.627 186.084 1.00 51.42 483 THR A N 1
ATOM 3480 C CA . THR A 1 460 ? 145.083 154.253 185.739 1.00 51.42 483 THR A CA 1
ATOM 3481 C C . THR A 1 460 ? 143.909 153.537 186.392 1.00 51.42 483 THR A C 1
ATOM 3482 O O . THR A 1 460 ? 142.887 154.165 186.685 1.00 51.42 483 THR A O 1
ATOM 3486 N N . GLN A 1 461 ? 144.031 152.230 186.627 1.00 56.20 484 GLN A N 1
ATOM 3487 C CA . GLN A 1 461 ? 142.953 151.502 187.284 1.00 56.20 484 GLN A CA 1
ATOM 3488 C C . GLN A 1 461 ? 142.794 151.921 188.739 1.00 56.20 484 GLN A C 1
ATOM 3489 O O . GLN A 1 461 ? 141.685 151.857 189.279 1.00 56.20 484 GLN A O 1
ATOM 3495 N N . GLU A 1 462 ? 143.878 152.339 189.389 1.00 59.86 485 GLU A N 1
ATOM 3496 C CA . GLU A 1 462 ? 143.821 152.864 190.745 1.00 59.86 485 GLU A CA 1
ATOM 3497 C C . GLU A 1 462 ? 143.917 154.384 190.784 1.00 59.86 485 GLU A C 1
ATOM 3498 O O . GLU A 1 462 ? 144.099 154.956 191.862 1.00 59.86 485 GLU A O 1
ATOM 3504 N N . ALA A 1 463 ? 143.814 155.042 189.627 1.00 57.03 486 ALA A N 1
ATOM 3505 C CA . ALA A 1 463 ? 143.717 156.500 189.526 1.00 57.03 486 ALA A CA 1
ATOM 3506 C C . ALA A 1 463 ? 144.957 157.200 190.082 1.00 57.03 486 ALA A C 1
ATOM 3507 O O . ALA A 1 463 ? 144.869 158.083 190.937 1.00 57.03 486 ALA A O 1
ATOM 3509 N N . MET A 1 464 ? 146.124 156.807 189.580 1.00 61.04 487 MET A N 1
ATOM 3510 C CA . MET A 1 464 ? 147.379 157.514 189.832 1.00 61.04 487 MET A CA 1
ATOM 3511 C C . MET A 1 464 ? 147.884 158.013 188.482 1.00 61.04 487 MET A C 1
ATOM 3512 O O . MET A 1 464 ? 148.694 157.356 187.825 1.00 61.04 487 MET A O 1
ATOM 3517 N N . PHE A 1 465 ? 147.401 159.186 188.072 1.00 56.49 488 PHE A N 1
ATOM 3518 C CA . PHE A 1 465 ? 147.705 159.701 186.741 1.00 56.49 488 PHE A CA 1
ATOM 3519 C C . PHE A 1 465 ? 149.127 160.244 186.645 1.00 56.49 488 PHE A C 1
ATOM 3520 O O . PHE A 1 465 ? 149.822 160.001 185.649 1.00 56.49 488 PHE A O 1
ATOM 3528 N N . ALA A 1 466 ? 149.575 160.976 187.666 1.00 60.23 489 ALA A N 1
ATOM 3529 C CA . ALA A 1 466 ? 150.918 161.544 187.633 1.00 60.23 489 ALA A CA 1
ATOM 3530 C C . ALA A 1 466 ? 151.980 160.453 187.619 1.00 60.23 489 ALA A C 1
ATOM 3531 O O . ALA A 1 466 ? 153.009 160.587 186.949 1.00 60.23 489 ALA A O 1
ATOM 3533 N N . GLU A 1 467 ? 151.752 159.368 188.363 1.00 60.96 490 GLU A N 1
ATOM 3534 C CA . GLU A 1 467 ? 152.693 158.253 188.356 1.00 60.96 490 GLU A CA 1
ATOM 3535 C C . GLU A 1 467 ? 152.761 157.591 186.986 1.00 60.96 490 GLU A C 1
ATOM 3536 O O . GLU A 1 467 ? 153.847 157.228 186.521 1.00 60.96 490 GLU A O 1
ATOM 3542 N N . ALA A 1 468 ? 151.615 157.420 186.329 1.00 53.90 491 ALA A N 1
ATOM 3543 C CA . ALA A 1 468 ? 151.567 156.771 185.026 1.00 53.90 491 ALA A CA 1
ATOM 3544 C C . ALA A 1 468 ? 151.994 157.683 183.886 1.00 53.90 491 ALA A C 1
ATOM 3545 O O . ALA A 1 468 ? 152.166 157.196 182.765 1.00 53.90 491 ALA A O 1
ATOM 3547 N N . ALA A 1 469 ? 152.155 158.983 184.137 1.00 53.24 492 ALA A N 1
ATOM 3548 C CA . ALA A 1 469 ? 152.503 159.905 183.057 1.00 53.24 492 ALA A CA 1
ATOM 3549 C C . ALA A 1 469 ? 153.816 159.569 182.354 1.00 53.24 492 ALA A C 1
ATOM 3550 O O . ALA A 1 469 ? 153.830 159.558 181.111 1.00 53.24 492 ALA A O 1
ATOM 3552 N N . PRO A 1 470 ? 154.941 159.320 183.043 1.00 55.34 493 PRO A N 1
ATOM 3553 C CA . PRO A 1 470 ? 156.185 159.032 182.300 1.00 55.34 493 PRO A CA 1
ATOM 3554 C C . PRO A 1 470 ? 156.126 157.775 181.447 1.00 55.34 493 PRO A C 1
ATOM 3555 O O . PRO A 1 470 ? 156.723 157.740 180.363 1.00 55.34 493 PRO A O 1
ATOM 3559 N N . PHE A 1 471 ? 155.430 156.735 181.908 1.00 52.15 494 PHE A N 1
ATOM 3560 C CA . PHE A 1 471 ? 155.321 155.509 181.123 1.00 52.15 494 PHE A CA 1
ATOM 3561 C C . PHE A 1 471 ? 154.588 155.768 179.813 1.00 52.15 494 PHE A C 1
ATOM 3562 O O . PHE A 1 471 ? 155.034 155.345 178.737 1.00 52.15 494 PHE A O 1
ATOM 3570 N N . ALA A 1 472 ? 153.457 156.473 179.886 1.00 53.95 495 ALA A N 1
ATOM 3571 C CA . ALA A 1 472 ? 152.720 156.828 178.681 1.00 53.95 495 ALA A CA 1
ATOM 3572 C C . ALA A 1 472 ? 153.517 157.777 177.798 1.00 53.95 495 ALA A C 1
ATOM 3573 O O . ALA A 1 472 ? 153.423 157.700 176.569 1.00 53.95 495 ALA A O 1
ATOM 3575 N N . LEU A 1 473 ? 154.300 158.675 178.400 1.00 55.07 496 LEU A N 1
ATOM 3576 C CA . LEU A 1 473 ? 155.163 159.550 177.615 1.00 55.07 496 LEU A CA 1
ATOM 3577 C C . LEU A 1 473 ? 156.169 158.743 176.810 1.00 55.07 496 LEU A C 1
ATOM 3578 O O . LEU A 1 473 ? 156.377 159.000 175.621 1.00 55.07 496 LEU A O 1
ATOM 3583 N N . LEU A 1 474 ? 156.802 157.754 177.445 1.00 54.29 497 LEU A N 1
ATOM 3584 C CA . LEU A 1 474 ? 157.739 156.894 176.728 1.00 54.29 497 LEU A CA 1
ATOM 3585 C C . LEU A 1 474 ? 157.039 156.135 175.610 1.00 54.29 497 LEU A C 1
ATOM 3586 O O . LEU A 1 474 ? 157.534 156.072 174.477 1.00 54.29 497 LEU A O 1
ATOM 3591 N N . ILE A 1 475 ? 155.873 155.558 175.909 1.00 53.31 498 ILE A N 1
ATOM 3592 C CA . ILE A 1 475 ? 155.156 154.776 174.905 1.00 53.31 498 ILE A CA 1
ATOM 3593 C C . ILE A 1 475 ? 154.831 155.642 173.694 1.00 53.31 498 ILE A C 1
ATOM 3594 O O . ILE A 1 475 ? 155.131 155.280 172.549 1.00 53.31 498 ILE A O 1
ATOM 3599 N N . VAL A 1 476 ? 154.240 156.813 173.935 1.00 57.80 499 VAL A N 1
ATOM 3600 C CA . VAL A 1 476 ? 153.832 157.690 172.843 1.00 57.80 499 VAL A CA 1
ATOM 3601 C C . VAL A 1 476 ? 155.045 158.203 172.079 1.00 57.80 499 VAL A C 1
ATOM 3602 O O . VAL A 1 476 ? 155.029 158.270 170.846 1.00 57.80 499 VAL A O 1
ATOM 3606 N N . GLY A 1 477 ? 156.117 158.569 172.787 1.00 58.46 500 GLY A N 1
ATOM 3607 C CA . GLY A 1 477 ? 157.289 159.092 172.108 1.00 58.46 500 GLY A CA 1
ATOM 3608 C C . GLY A 1 477 ? 157.927 158.080 171.178 1.00 58.46 500 GLY A C 1
ATOM 3609 O O . GLY A 1 477 ? 158.175 158.369 170.004 1.00 58.46 500 GLY A O 1
ATOM 3610 N N . LEU A 1 478 ? 158.191 156.871 171.685 1.00 62.47 501 LEU A N 1
ATOM 3611 C CA . LEU A 1 478 ? 158.772 155.842 170.825 1.00 62.47 501 LEU A CA 1
ATOM 3612 C C . LEU A 1 478 ? 157.836 155.467 169.684 1.00 62.47 501 LEU A C 1
ATOM 3613 O O . LEU A 1 478 ? 158.283 155.300 168.542 1.00 62.47 501 LEU A O 1
ATOM 3618 N N . SER A 1 479 ? 156.534 155.339 169.960 1.00 62.33 502 SER A N 1
ATOM 3619 C CA . SER A 1 479 ? 155.599 154.972 168.903 1.00 62.33 502 SER A CA 1
ATOM 3620 C C . SER A 1 479 ? 155.574 156.023 167.800 1.00 62.33 502 SER A C 1
ATOM 3621 O O . SER A 1 479 ? 155.658 155.693 166.613 1.00 62.33 502 SER A O 1
ATOM 3624 N N . ALA A 1 480 ? 155.468 157.300 168.177 1.00 67.86 503 ALA A N 1
ATOM 3625 C CA . ALA A 1 480 ? 155.413 158.367 167.186 1.00 67.86 503 ALA A CA 1
ATOM 3626 C C . ALA A 1 480 ? 156.715 158.467 166.405 1.00 67.86 503 ALA A C 1
ATOM 3627 O O . ALA A 1 480 ? 156.698 158.647 165.181 1.00 67.86 503 ALA A O 1
ATOM 3629 N N . ALA A 1 481 ? 157.855 158.352 167.091 1.00 71.97 504 ALA A N 1
ATOM 3630 C CA . ALA A 1 481 ? 159.137 158.421 166.400 1.00 71.97 504 ALA A CA 1
ATOM 3631 C C . ALA A 1 481 ? 159.271 157.295 165.384 1.00 71.97 504 ALA A C 1
ATOM 3632 O O . ALA A 1 481 ? 159.690 157.521 164.242 1.00 71.97 504 ALA A O 1
ATOM 3634 N N . PHE A 1 482 ? 158.906 156.071 165.776 1.00 72.24 505 PHE A N 1
ATOM 3635 C CA . PHE A 1 482 ? 159.020 154.952 164.849 1.00 72.24 505 PHE A CA 1
ATOM 3636 C C . PHE A 1 482 ? 158.051 155.089 163.681 1.00 72.24 505 PHE A C 1
ATOM 3637 O O . PHE A 1 482 ? 158.415 154.801 162.537 1.00 72.24 505 PHE A O 1
ATOM 3645 N N . VAL A 1 483 ? 156.815 155.524 163.941 1.00 78.79 506 VAL A N 1
ATOM 3646 C CA . VAL A 1 483 ? 155.866 155.713 162.846 1.00 78.79 506 VAL A CA 1
ATOM 3647 C C . VAL A 1 483 ? 156.383 156.758 161.868 1.00 78.79 506 VAL A C 1
ATOM 3648 O O . VAL A 1 483 ? 156.322 156.568 160.647 1.00 78.79 506 VAL A O 1
ATOM 3652 N N . GLY A 1 484 ? 156.916 157.869 162.382 1.00 85.66 507 GLY A N 1
ATOM 3653 C CA . GLY A 1 484 ? 157.459 158.888 161.500 1.00 85.66 507 GLY A CA 1
ATOM 3654 C C . GLY A 1 484 ? 158.636 158.392 160.682 1.00 85.66 507 GLY A C 1
ATOM 3655 O O . GLY A 1 484 ? 158.727 158.661 159.481 1.00 85.66 507 GLY A O 1
ATOM 3656 N N . VAL A 1 485 ? 159.551 157.655 161.318 1.00 88.04 508 VAL A N 1
ATOM 3657 C CA . VAL A 1 485 ? 160.725 157.156 160.606 1.00 88.04 508 VAL A CA 1
ATOM 3658 C C . VAL A 1 485 ? 160.317 156.168 159.520 1.00 88.04 508 VAL A C 1
ATOM 3659 O O . VAL A 1 485 ? 160.825 156.219 158.393 1.00 88.04 508 VAL A O 1
ATOM 3663 N N . LEU A 1 486 ? 159.398 155.252 159.837 1.00 89.57 509 LEU A N 1
ATOM 3664 C CA . LEU A 1 486 ? 158.941 154.296 158.831 1.00 89.57 509 LEU A CA 1
ATOM 3665 C C . LEU A 1 486 ? 158.194 154.985 157.696 1.00 89.57 509 LEU A C 1
ATOM 3666 O O . LEU A 1 486 ? 158.345 154.600 156.532 1.00 89.57 509 LEU A O 1
ATOM 3671 N N . LEU A 1 487 ? 157.385 156.003 158.003 1.00 95.25 510 LEU A N 1
ATOM 3672 C CA . LEU A 1 487 ? 156.707 156.736 156.938 1.00 95.25 510 LEU A CA 1
ATOM 3673 C C . LEU A 1 487 ? 157.708 157.442 156.031 1.00 95.25 510 LEU A C 1
ATOM 3674 O O . LEU A 1 487 ? 157.571 157.412 154.801 1.00 95.25 510 LEU A O 1
ATOM 3679 N N . TRP A 1 488 ? 158.729 158.073 156.618 1.00 101.47 511 TRP A N 1
ATOM 3680 C CA . TRP A 1 488 ? 159.750 158.734 155.809 1.00 101.47 511 TRP A CA 1
ATOM 3681 C C . TRP A 1 488 ? 160.504 157.732 154.944 1.00 101.47 511 TRP A C 1
ATOM 3682 O O . TRP A 1 488 ? 160.776 157.997 153.767 1.00 101.47 511 TRP A O 1
ATOM 3693 N N . ASN A 1 489 ? 160.850 156.574 155.510 1.00 102.61 512 ASN A N 1
ATOM 3694 C CA . ASN A 1 489 ? 161.561 155.558 154.741 1.00 102.61 512 ASN A CA 1
ATOM 3695 C C . ASN A 1 489 ? 160.702 155.022 153.602 1.00 102.61 512 ASN A C 1
ATOM 3696 O O . ASN A 1 489 ? 161.204 154.776 152.499 1.00 102.61 512 ASN A O 1
ATOM 3701 N N . GLU A 1 490 ? 159.405 154.823 153.852 1.00 106.98 513 GLU A N 1
ATOM 3702 C CA . GLU A 1 490 ? 158.513 154.364 152.793 1.00 106.98 513 GLU A CA 1
ATOM 3703 C C . GLU A 1 490 ? 158.384 155.408 151.691 1.00 106.98 513 GLU A C 1
ATOM 3704 O O . GLU A 1 490 ? 158.337 155.063 150.504 1.00 106.98 513 GLU A O 1
ATOM 3710 N N . ARG A 1 491 ? 158.318 156.690 152.062 1.00 107.10 514 ARG A N 1
ATOM 3711 C CA . ARG A 1 491 ? 158.271 157.742 151.052 1.00 107.10 514 ARG A CA 1
ATOM 3712 C C . ARG A 1 491 ? 159.563 157.785 150.246 1.00 107.10 514 ARG A C 1
ATOM 3713 O O . ARG A 1 491 ? 159.543 158.061 149.041 1.00 107.10 514 ARG A O 1
ATOM 3721 N N . ARG A 1 492 ? 160.700 157.521 150.897 1.00 109.83 515 ARG A N 1
ATOM 3722 C CA . ARG A 1 492 ? 161.959 157.410 150.167 1.00 109.83 515 ARG A CA 1
ATOM 3723 C C . ARG A 1 492 ? 161.923 156.252 149.177 1.00 109.83 515 ARG A C 1
ATOM 3724 O O . ARG A 1 492 ? 162.406 156.377 148.046 1.00 109.83 515 ARG A O 1
ATOM 3732 N N . PHE A 1 493 ? 161.358 155.120 149.584 1.00 109.48 516 PHE A N 1
ATOM 3733 C CA . PHE A 1 493 ? 161.287 153.947 148.720 1.00 109.48 516 PHE A CA 1
ATOM 3734 C C . PHE A 1 493 ? 160.022 153.976 147.869 1.00 109.48 516 PHE A C 1
ATOM 3735 O O . PHE A 1 493 ? 159.702 153.006 147.182 1.00 109.48 516 PHE A O 1
ATOM 3743 N N . MET B 2 1 ? 131.824 171.823 102.317 1.00 96.23 1 MET B N 1
ATOM 3744 C CA . MET B 2 1 ? 131.300 173.176 102.460 1.00 96.23 1 MET B CA 1
ATOM 3745 C C . MET B 2 1 ? 129.776 173.178 102.466 1.00 96.23 1 MET B C 1
ATOM 3746 O O . MET B 2 1 ? 129.139 173.158 101.413 1.00 96.23 1 MET B O 1
ATOM 3751 N N . GLU B 2 2 ? 129.197 173.201 103.663 1.00 94.69 2 GLU B N 1
ATOM 3752 C CA . GLU B 2 2 ? 127.753 173.249 103.837 1.00 94.69 2 GLU B CA 1
ATOM 3753 C C . GLU B 2 2 ? 127.235 174.681 103.911 1.00 94.69 2 GLU B C 1
ATOM 3754 O O . GLU B 2 2 ? 126.021 174.886 104.014 1.00 94.69 2 GLU B O 1
ATOM 3760 N N . ARG B 2 3 ? 128.128 175.669 103.815 1.00 98.20 3 ARG B N 1
ATOM 3761 C CA . ARG B 2 3 ? 127.882 177.104 103.944 1.00 98.20 3 ARG B CA 1
ATOM 3762 C C . ARG B 2 3 ? 127.601 177.522 105.380 1.00 98.20 3 ARG B C 1
ATOM 3763 O O . ARG B 2 3 ? 127.411 178.716 105.635 1.00 98.20 3 ARG B O 1
ATOM 3771 N N . ALA B 2 4 ? 127.571 176.588 106.325 1.00 87.56 4 ALA B N 1
ATOM 3772 C CA . ALA B 2 4 ? 127.368 176.905 107.731 1.00 87.56 4 ALA B CA 1
ATOM 3773 C C . ALA B 2 4 ? 128.157 175.920 108.584 1.00 87.56 4 ALA B C 1
ATOM 3774 O O . ALA B 2 4 ? 127.798 174.738 108.660 1.00 87.56 4 ALA B O 1
ATOM 3776 N N . PRO B 2 5 ? 129.237 176.360 109.225 1.00 81.74 5 PRO B N 1
ATOM 3777 C CA . PRO B 2 5 ? 130.065 175.428 109.995 1.00 81.74 5 PRO B CA 1
ATOM 3778 C C . PRO B 2 5 ? 129.328 174.882 111.206 1.00 81.74 5 PRO B C 1
ATOM 3779 O O . PRO B 2 5 ? 128.471 175.541 111.798 1.00 81.74 5 PRO B O 1
ATOM 3783 N N . LEU B 2 6 ? 129.676 173.649 111.567 1.00 73.13 6 LEU B N 1
ATOM 3784 C CA . LEU B 2 6 ? 129.173 173.027 112.784 1.00 73.13 6 LEU B CA 1
ATOM 3785 C C . LEU B 2 6 ? 130.055 173.393 113.973 1.00 73.13 6 LEU B C 1
ATOM 3786 O O . LEU B 2 6 ? 129.596 174.028 114.925 1.00 73.13 6 LEU B O 1
ATOM 3791 N N . LEU B 2 7 ? 131.327 173.017 113.915 1.00 69.29 7 LEU B N 1
ATOM 3792 C CA . LEU B 2 7 ? 132.317 173.394 114.911 1.00 69.29 7 LEU B CA 1
ATOM 3793 C C . LEU B 2 7 ? 133.246 174.432 114.303 1.00 69.29 7 LEU B C 1
ATOM 3794 O O . LEU B 2 7 ? 133.723 174.255 113.178 1.00 69.29 7 LEU B O 1
ATOM 3799 N N . GLU B 2 8 ? 133.498 175.511 115.037 1.00 71.37 8 GLU B N 1
ATOM 3800 C CA . GLU B 2 8 ? 134.346 176.586 114.532 1.00 71.37 8 GLU B CA 1
ATOM 3801 C C . GLU B 2 8 ? 135.143 177.174 115.688 1.00 71.37 8 GLU B C 1
ATOM 3802 O O . GLU B 2 8 ? 134.569 177.781 116.596 1.00 71.37 8 GLU B O 1
ATOM 3808 N N . LEU B 2 9 ? 136.457 176.987 115.659 1.00 69.74 9 LEU B N 1
ATOM 3809 C CA . LEU B 2 9 ? 137.346 177.575 116.648 1.00 69.74 9 LEU B CA 1
ATOM 3810 C C . LEU B 2 9 ? 137.920 178.873 116.102 1.00 69.74 9 LEU B C 1
ATOM 3811 O O . LEU B 2 9 ? 138.212 178.981 114.909 1.00 69.74 9 LEU B O 1
ATOM 3816 N N . LYS B 2 10 ? 138.076 179.863 116.979 1.00 73.60 10 LYS B N 1
ATOM 3817 C CA . LYS B 2 10 ? 138.517 181.194 116.561 1.00 73.60 10 LYS B CA 1
ATOM 3818 C C . LYS B 2 10 ? 139.597 181.667 117.528 1.00 73.60 10 LYS B C 1
ATOM 3819 O O . LYS B 2 10 ? 139.295 182.129 118.631 1.00 73.60 10 LYS B O 1
ATOM 3825 N N . GLY B 2 11 ? 140.852 181.544 117.109 1.00 77.23 11 GLY B N 1
ATOM 3826 C CA . GLY B 2 11 ? 141.974 182.032 117.891 1.00 77.23 11 GLY B CA 1
ATOM 3827 C C . GLY B 2 11 ? 142.185 181.334 119.216 1.00 77.23 11 GLY B C 1
ATOM 3828 O O . GLY B 2 11 ? 142.558 181.987 120.198 1.00 77.23 11 GLY B O 1
ATOM 3829 N N . ILE B 2 12 ? 141.972 180.020 119.267 1.00 77.32 12 ILE B N 1
ATOM 3830 C CA . ILE B 2 12 ? 142.126 179.284 120.516 1.00 77.32 12 ILE B CA 1
ATOM 3831 C C . ILE B 2 12 ? 143.580 179.332 120.961 1.00 77.32 12 ILE B C 1
ATOM 3832 O O . ILE B 2 12 ? 144.491 179.012 120.188 1.00 77.32 12 ILE B O 1
ATOM 3837 N N . ARG B 2 13 ? 143.802 179.739 122.209 1.00 82.62 13 ARG B N 1
ATOM 3838 C CA . ARG B 2 13 ? 145.128 179.801 122.803 1.00 82.62 13 ARG B CA 1
ATOM 3839 C C . ARG B 2 13 ? 145.096 179.113 124.159 1.00 82.62 13 ARG B C 1
ATOM 3840 O O . ARG B 2 13 ? 144.066 179.101 124.838 1.00 82.62 13 ARG B O 1
ATOM 3848 N N . LYS B 2 14 ? 146.228 178.533 124.549 1.00 85.54 14 LYS B N 1
ATOM 3849 C CA . LYS B 2 14 ? 146.310 177.843 125.830 1.00 85.54 14 LYS B CA 1
ATOM 3850 C C . LYS B 2 14 ? 147.773 177.720 126.224 1.00 85.54 14 LYS B C 1
ATOM 3851 O O . LYS B 2 14 ? 148.592 177.243 125.433 1.00 85.54 14 LYS B O 1
ATOM 3857 N N . ARG B 2 15 ? 148.092 178.146 127.444 1.00 94.73 15 ARG B N 1
ATOM 3858 C CA . ARG B 2 15 ? 149.456 178.159 127.954 1.00 94.73 15 ARG B CA 1
ATOM 3859 C C . ARG B 2 15 ? 149.552 177.210 129.139 1.00 94.73 15 ARG B C 1
ATOM 3860 O O . ARG B 2 15 ? 148.788 177.336 130.102 1.00 94.73 15 ARG B O 1
ATOM 3868 N N . PHE B 2 16 ? 150.490 176.267 129.070 1.00 101.28 16 PHE B N 1
ATOM 3869 C CA . PHE B 2 16 ? 150.748 175.335 130.167 1.00 101.28 16 PHE B CA 1
ATOM 3870 C C . PHE B 2 16 ? 152.068 175.734 130.811 1.00 101.28 16 PHE B C 1
ATOM 3871 O O . PHE B 2 16 ? 153.147 175.339 130.368 1.00 101.28 16 PHE B O 1
ATOM 3879 N N . GLY B 2 17 ? 151.982 176.520 131.879 1.00 103.44 17 GLY B N 1
ATOM 3880 C CA . GLY B 2 17 ? 153.177 177.105 132.460 1.00 103.44 17 GLY B CA 1
ATOM 3881 C C . GLY B 2 17 ? 153.848 178.097 131.535 1.00 103.44 17 GLY B C 1
ATOM 3882 O O . GLY B 2 17 ? 155.081 178.093 131.417 1.00 103.44 17 GLY B O 1
ATOM 3883 N N . GLU B 2 18 ? 153.059 178.946 130.872 1.00 102.41 18 GLU B N 1
ATOM 3884 C CA . GLU B 2 18 ? 153.561 179.921 129.902 1.00 102.41 18 GLU B CA 1
ATOM 3885 C C . GLU B 2 18 ? 154.340 179.242 128.778 1.00 102.41 18 GLU B C 1
ATOM 3886 O O . GLU B 2 18 ? 155.349 179.761 128.295 1.00 102.41 18 GLU B O 1
ATOM 3892 N N . LEU B 2 19 ? 153.869 178.067 128.359 1.00 98.56 19 LEU B N 1
ATOM 3893 C CA . LEU B 2 19 ? 154.440 177.357 127.224 1.00 98.56 19 LEU B CA 1
ATOM 3894 C C . LEU B 2 19 ? 153.674 177.587 125.929 1.00 98.56 19 LEU B C 1
ATOM 3895 O O . LEU B 2 19 ? 154.209 177.291 124.856 1.00 98.56 19 LEU B O 1
ATOM 3900 N N . GLU B 2 20 ? 152.448 178.104 126.004 1.00 92.37 20 GLU B N 1
ATOM 3901 C CA . GLU B 2 20 ? 151.624 178.409 124.833 1.00 92.37 20 GLU B CA 1
ATOM 3902 C C . GLU B 2 20 ? 151.506 177.191 123.914 1.00 92.37 20 GLU B C 1
ATOM 3903 O O . GLU B 2 20 ? 152.054 177.141 122.814 1.00 92.37 20 GLU B O 1
ATOM 3909 N N . VAL B 2 21 ? 150.791 176.187 124.423 1.00 86.51 21 VAL B N 1
ATOM 3910 C CA . VAL B 2 21 ? 150.595 174.958 123.661 1.00 86.51 21 VAL B CA 1
ATOM 3911 C C . VAL B 2 21 ? 149.880 175.250 122.347 1.00 86.51 21 VAL B C 1
ATOM 3912 O O . VAL B 2 21 ? 150.194 174.654 121.311 1.00 86.51 21 VAL B O 1
ATOM 3916 N N . LEU B 2 22 ? 148.923 176.174 122.361 1.00 82.93 22 LEU B N 1
ATOM 3917 C CA . LEU B 2 22 ? 148.159 176.544 121.176 1.00 82.93 22 LEU B CA 1
ATOM 3918 C C . LEU B 2 22 ? 148.381 178.017 120.865 1.00 82.93 22 LEU B C 1
ATOM 3919 O O . LEU B 2 22 ? 148.309 178.860 121.763 1.00 82.93 22 LEU B O 1
ATOM 3924 N N . ARG B 2 23 ? 148.642 178.324 119.596 1.00 86.93 23 ARG B N 1
ATOM 3925 C CA . ARG B 2 23 ? 148.925 179.687 119.146 1.00 86.93 23 ARG B CA 1
ATOM 3926 C C . ARG B 2 23 ? 147.839 180.094 118.156 1.00 86.93 23 ARG B C 1
ATOM 3927 O O . ARG B 2 23 ? 148.026 179.980 116.942 1.00 86.93 23 ARG B O 1
ATOM 3935 N N . GLY B 2 24 ? 146.713 180.578 118.667 1.00 80.95 24 GLY B N 1
ATOM 3936 C CA . GLY B 2 24 ? 145.671 181.089 117.789 1.00 80.95 24 GLY B CA 1
ATOM 3937 C C . GLY B 2 24 ? 145.103 180.065 116.831 1.00 80.95 24 GLY B C 1
ATOM 3938 O O . GLY B 2 24 ? 144.904 180.368 115.649 1.00 80.95 24 GLY B O 1
ATOM 3939 N N . VAL B 2 25 ? 144.832 178.854 117.318 1.00 78.23 25 VAL B N 1
ATOM 3940 C CA . VAL B 2 25 ? 144.306 177.798 116.461 1.00 78.23 25 VAL B CA 1
ATOM 3941 C C . VAL B 2 25 ? 142.931 178.197 115.944 1.00 78.23 25 VAL B C 1
ATOM 3942 O O . VAL B 2 25 ? 142.059 178.623 116.712 1.00 78.23 25 VAL B O 1
ATOM 3946 N N . ASP B 2 26 ? 142.734 178.064 114.636 1.00 74.70 26 ASP B N 1
ATOM 3947 C CA . ASP B 2 26 ? 141.459 178.337 113.993 1.00 74.70 26 ASP B CA 1
ATOM 3948 C C . ASP B 2 26 ? 141.052 177.121 113.177 1.00 74.70 26 ASP B C 1
ATOM 3949 O O . ASP B 2 26 ? 141.903 176.433 112.605 1.00 74.70 26 ASP B O 1
ATOM 3954 N N . LEU B 2 27 ? 139.750 176.858 113.127 1.00 70.56 27 LEU B N 1
ATOM 3955 C CA . LEU B 2 27 ? 139.233 175.671 112.467 1.00 70.56 27 LEU B CA 1
ATOM 3956 C C . LEU B 2 27 ? 137.774 175.910 112.114 1.00 70.56 27 LEU B C 1
ATOM 3957 O O . LEU B 2 27 ? 137.113 176.765 112.706 1.00 70.56 27 LEU B O 1
ATOM 3962 N N . ALA B 2 28 ? 137.280 175.157 111.132 1.00 66.08 28 ALA B N 1
ATOM 3963 C CA . ALA B 2 28 ? 135.873 175.222 110.730 1.00 66.08 28 ALA B CA 1
ATOM 3964 C C . ALA B 2 28 ? 135.466 173.841 110.224 1.00 66.08 28 ALA B C 1
ATOM 3965 O O . ALA B 2 28 ? 135.646 173.521 109.047 1.00 66.08 28 ALA B O 1
ATOM 3967 N N . LEU B 2 29 ? 134.917 173.028 111.119 1.00 67.13 29 LEU B N 1
ATOM 3968 C CA . LEU B 2 29 ? 134.370 171.742 110.726 1.00 67.13 29 LEU B CA 1
ATOM 3969 C C . LEU B 2 29 ? 132.951 171.923 110.198 1.00 67.13 29 LEU B C 1
ATOM 3970 O O . LEU B 2 29 ? 132.251 172.877 110.539 1.00 67.13 29 LEU B O 1
ATOM 3975 N N . TYR B 2 30 ? 132.527 170.992 109.358 1.00 75.13 30 TYR B N 1
ATOM 3976 C CA . TYR B 2 30 ? 131.247 171.077 108.679 1.00 75.13 30 TYR B CA 1
ATOM 3977 C C . TYR B 2 30 ? 130.418 169.831 108.958 1.00 75.13 30 TYR B C 1
ATOM 3978 O O . TYR B 2 30 ? 130.964 168.780 109.312 1.00 75.13 30 TYR B O 1
ATOM 3987 N N . PRO B 2 31 ? 129.092 169.920 108.837 1.00 73.20 31 PRO B N 1
ATOM 3988 C CA . PRO B 2 31 ? 128.247 168.761 109.142 1.00 73.20 31 PRO B CA 1
ATOM 3989 C C . PRO B 2 31 ? 128.614 167.546 108.303 1.00 73.20 31 PRO B C 1
ATOM 3990 O O . PRO B 2 31 ? 128.745 167.624 107.081 1.00 73.20 31 PRO B O 1
ATOM 3994 N N . GLY B 2 32 ? 128.778 166.413 108.980 1.00 69.79 32 GLY B N 1
ATOM 3995 C CA . GLY B 2 32 ? 129.067 165.156 108.330 1.00 69.79 32 GLY B CA 1
ATOM 3996 C C . GLY B 2 32 ? 130.521 164.912 107.994 1.00 69.79 32 GLY B C 1
ATOM 3997 O O . GLY B 2 32 ? 130.853 163.813 107.535 1.00 69.79 32 GLY B O 1
ATOM 3998 N N . GLU B 2 33 ? 131.402 165.884 108.216 1.00 65.81 33 GLU B N 1
ATOM 3999 C CA . GLU B 2 33 ? 132.800 165.747 107.838 1.00 65.81 33 GLU B CA 1
ATOM 4000 C C . GLU B 2 33 ? 133.607 165.039 108.914 1.00 65.81 33 GLU B C 1
ATOM 4001 O O . GLU B 2 33 ? 133.327 165.148 110.109 1.00 65.81 33 GLU B O 1
ATOM 4007 N N . ILE B 2 34 ? 134.629 164.316 108.469 1.00 58.88 34 ILE B N 1
ATOM 4008 C CA . ILE B 2 34 ? 135.652 163.754 109.338 1.00 58.88 34 ILE B CA 1
ATOM 4009 C C . ILE B 2 34 ? 136.948 164.495 109.046 1.00 58.88 34 ILE B C 1
ATOM 4010 O O . ILE B 2 34 ? 137.468 164.434 107.925 1.00 58.88 34 ILE B O 1
ATOM 4015 N N . LEU B 2 35 ? 137.461 165.205 110.045 1.00 56.71 35 LEU B N 1
ATOM 4016 C CA . LEU B 2 35 ? 138.685 165.983 109.916 1.00 56.71 35 LEU B CA 1
ATOM 4017 C C . LEU B 2 35 ? 139.715 165.394 110.865 1.00 56.71 35 LEU B C 1
ATOM 4018 O O . LEU B 2 35 ? 139.464 165.294 112.070 1.00 56.71 35 LEU B O 1
ATOM 4023 N N . ALA B 2 36 ? 140.866 165.005 110.327 1.00 57.81 36 ALA B N 1
ATOM 4024 C CA . ALA B 2 36 ? 141.912 164.359 111.106 1.00 57.81 36 ALA B CA 1
ATOM 4025 C C . ALA B 2 36 ? 143.081 165.312 111.291 1.00 57.81 36 ALA B C 1
ATOM 4026 O O . ALA B 2 36 ? 143.556 165.914 110.322 1.00 57.81 36 ALA B O 1
ATOM 4028 N N . LEU B 2 37 ? 143.545 165.435 112.530 1.00 63.29 37 LEU B N 1
ATOM 4029 C CA . LEU B 2 37 ? 144.664 166.301 112.872 1.00 63.29 37 LEU B CA 1
ATOM 4030 C C . LEU B 2 37 ? 145.914 165.453 113.066 1.00 63.29 37 LEU B C 1
ATOM 4031 O O . LEU B 2 37 ? 145.955 164.594 113.953 1.00 63.29 37 LEU B O 1
ATOM 4036 N N . LEU B 2 38 ? 146.924 165.696 112.239 1.00 72.88 38 LEU B N 1
ATOM 4037 C CA . LEU B 2 38 ? 148.220 165.049 112.347 1.00 72.88 38 LEU B CA 1
ATOM 4038 C C . LEU B 2 38 ? 149.250 166.038 112.870 1.00 72.88 38 LEU B C 1
ATOM 4039 O O . LEU B 2 38 ? 149.042 167.251 112.849 1.00 72.88 38 LEU B O 1
ATOM 4044 N N . GLY B 2 39 ? 150.370 165.502 113.341 1.00 78.48 39 GLY B N 1
ATOM 4045 C CA . GLY B 2 39 ? 151.465 166.323 113.790 1.00 78.48 39 GLY B CA 1
ATOM 4046 C C . GLY B 2 39 ? 152.441 165.563 114.661 1.00 78.48 39 GLY B C 1
ATOM 4047 O O . GLY B 2 39 ? 152.200 164.418 115.056 1.00 78.48 39 GLY B O 1
ATOM 4048 N N . PRO B 2 40 ? 153.574 166.188 114.968 1.00 83.31 40 PRO B N 1
ATOM 4049 C CA . PRO B 2 40 ? 154.517 165.578 115.909 1.00 83.31 40 PRO B CA 1
ATOM 4050 C C . PRO B 2 40 ? 153.927 165.521 117.307 1.00 83.31 40 PRO B C 1
ATOM 4051 O O . PRO B 2 40 ? 153.028 166.289 117.657 1.00 83.31 40 PRO B O 1
ATOM 4055 N N . SER B 2 41 ? 154.435 164.585 118.105 1.00 88.76 41 SER B N 1
ATOM 4056 C CA . SER B 2 41 ? 153.954 164.436 119.472 1.00 88.76 41 SER B CA 1
ATOM 4057 C C . SER B 2 41 ? 154.163 165.727 120.253 1.00 88.76 41 SER B C 1
ATOM 4058 O O . SER B 2 41 ? 155.238 166.331 120.206 1.00 88.76 41 SER B O 1
ATOM 4061 N N . GLY B 2 42 ? 153.125 166.151 120.968 1.00 86.81 42 GLY B N 1
ATOM 4062 C CA . GLY B 2 42 ? 153.189 167.368 121.749 1.00 86.81 42 GLY B CA 1
ATOM 4063 C C . GLY B 2 42 ? 152.948 168.649 120.986 1.00 86.81 42 GLY B C 1
ATOM 4064 O O . GLY B 2 42 ? 153.423 169.705 121.419 1.00 86.81 42 GLY B O 1
ATOM 4065 N N . CYS B 2 43 ? 152.231 168.598 119.864 1.00 83.06 43 CYS B N 1
ATOM 4066 C CA . CYS B 2 43 ? 151.946 169.785 119.070 1.00 83.06 43 CYS B CA 1
ATOM 4067 C C . CYS B 2 43 ? 150.594 170.407 119.398 1.00 83.06 43 CYS B C 1
ATOM 4068 O O . CYS B 2 43 ? 150.199 171.379 118.747 1.00 83.06 43 CYS B O 1
ATOM 4071 N N . GLY B 2 44 ? 149.878 169.874 120.385 1.00 77.30 44 GLY B N 1
ATOM 4072 C CA . GLY B 2 44 ? 148.648 170.489 120.843 1.00 77.30 44 GLY B CA 1
ATOM 4073 C C . GLY B 2 44 ? 147.367 169.949 120.251 1.00 77.30 44 GLY B C 1
ATOM 4074 O O . GLY B 2 44 ? 146.335 170.621 120.346 1.00 77.30 44 GLY B O 1
ATOM 4075 N N . LYS B 2 45 ? 147.394 168.769 119.630 1.00 70.50 45 LYS B N 1
ATOM 4076 C CA . LYS B 2 45 ? 146.164 168.186 119.102 1.00 70.50 45 LYS B CA 1
ATOM 4077 C C . LYS B 2 45 ? 145.252 167.710 120.227 1.00 70.50 45 LYS B C 1
ATOM 4078 O O . LYS B 2 45 ? 144.048 167.996 120.232 1.00 70.50 45 LYS B O 1
ATOM 4084 N N . THR B 2 46 ? 145.811 166.965 121.183 1.00 68.47 46 THR B N 1
ATOM 4085 C CA . THR B 2 46 ? 145.020 166.487 122.311 1.00 68.47 46 THR B CA 1
ATOM 4086 C C . THR B 2 46 ? 144.500 167.649 123.143 1.00 68.47 46 THR B C 1
ATOM 4087 O O . THR B 2 46 ? 143.358 167.626 123.616 1.00 68.47 46 THR B O 1
ATOM 4091 N N . THR B 2 47 ? 145.331 168.675 123.334 1.00 70.16 47 THR B N 1
ATOM 4092 C CA . THR B 2 47 ? 144.870 169.887 124.001 1.00 70.16 47 THR B CA 1
ATOM 4093 C C . THR B 2 47 ? 143.734 170.535 123.223 1.00 70.16 47 THR B C 1
ATOM 4094 O O . THR B 2 47 ? 142.790 171.065 123.816 1.00 70.16 47 THR B O 1
ATOM 4098 N N . LEU B 2 48 ? 143.803 170.496 121.892 1.00 65.31 48 LEU B N 1
ATOM 4099 C CA . LEU B 2 48 ? 142.719 171.041 121.082 1.00 65.31 48 LEU B CA 1
ATOM 4100 C C . LEU B 2 48 ? 141.422 170.272 121.304 1.00 65.31 48 LEU B C 1
ATOM 4101 O O . LEU B 2 48 ? 140.352 170.875 121.450 1.00 65.31 48 LEU B O 1
ATOM 4106 N N . LEU B 2 49 ? 141.496 168.939 121.334 1.00 62.34 49 LEU B N 1
ATOM 4107 C CA . LEU B 2 49 ? 140.295 168.147 121.592 1.00 62.34 49 LEU B CA 1
ATOM 4108 C C . LEU B 2 49 ? 139.731 168.433 122.975 1.00 62.34 49 LEU B C 1
ATOM 4109 O O . LEU B 2 49 ? 138.512 168.543 123.145 1.00 62.34 49 LEU B O 1
ATOM 4114 N N . ARG B 2 50 ? 140.602 168.542 123.980 1.00 66.64 50 ARG B N 1
ATOM 4115 C CA . ARG B 2 50 ? 140.134 168.826 125.332 1.00 66.64 50 ARG B CA 1
ATOM 4116 C C . ARG B 2 50 ? 139.495 170.205 125.419 1.00 66.64 50 ARG B C 1
ATOM 4117 O O . ARG B 2 50 ? 138.491 170.387 126.115 1.00 66.64 50 ARG B O 1
ATOM 4125 N N . VAL B 2 51 ? 140.063 171.192 124.725 1.00 64.10 51 VAL B N 1
ATOM 4126 C CA . VAL B 2 51 ? 139.479 172.529 124.716 1.00 64.10 51 VAL B CA 1
ATOM 4127 C C . VAL B 2 51 ? 138.110 172.509 124.049 1.00 64.10 51 VAL B C 1
ATOM 4128 O O . VAL B 2 51 ? 137.156 173.126 124.538 1.00 64.10 51 VAL B O 1
ATOM 4132 N N . VAL B 2 52 ? 137.989 171.801 122.922 1.00 61.65 52 VAL B N 1
ATOM 4133 C CA . VAL B 2 52 ? 136.701 171.723 122.234 1.00 61.65 52 VAL B CA 1
ATOM 4134 C C . VAL B 2 52 ? 135.666 171.034 123.113 1.00 61.65 52 VAL B C 1
ATOM 4135 O O . VAL B 2 52 ? 134.512 171.471 123.199 1.00 61.65 52 VAL B O 1
ATOM 4139 N N . ALA B 2 53 ? 136.059 169.948 123.781 1.00 62.01 53 ALA B N 1
ATOM 4140 C CA . ALA B 2 53 ? 135.139 169.200 124.627 1.00 62.01 53 ALA B CA 1
ATOM 4141 C C . ALA B 2 53 ? 134.801 169.918 125.923 1.00 62.01 53 ALA B C 1
ATOM 4142 O O . ALA B 2 53 ? 133.861 169.506 126.609 1.00 62.01 53 ALA B O 1
ATOM 4144 N N . GLY B 2 54 ? 135.533 170.970 126.276 1.00 61.90 54 GLY B N 1
ATOM 4145 C CA . GLY B 2 54 ? 135.330 171.651 127.534 1.00 61.90 54 GLY B CA 1
ATOM 4146 C C . GLY B 2 54 ? 136.158 171.124 128.681 1.00 61.90 54 GLY B C 1
ATOM 4147 O O . GLY B 2 54 ? 136.089 171.685 129.781 1.00 61.90 54 GLY B O 1
ATOM 4148 N N . LEU B 2 55 ? 136.938 170.065 128.463 1.00 65.47 55 LEU B N 1
ATOM 4149 C CA . LEU B 2 55 ? 137.791 169.525 129.511 1.00 65.47 55 LEU B CA 1
ATOM 4150 C C . LEU B 2 55 ? 138.943 170.453 129.867 1.00 65.47 55 LEU B C 1
ATOM 4151 O O . LEU B 2 55 ? 139.622 170.211 130.869 1.00 65.47 55 LEU B O 1
ATOM 4156 N N . GLU B 2 56 ? 139.183 171.495 129.073 1.00 70.43 56 GLU B N 1
ATOM 4157 C CA . GLU B 2 56 ? 140.198 172.491 129.377 1.00 70.43 56 GLU B CA 1
ATOM 4158 C C . GLU B 2 56 ? 139.675 173.867 128.997 1.00 70.43 56 GLU B C 1
ATOM 4159 O O . GLU B 2 56 ? 138.785 174.007 128.155 1.00 70.43 56 GLU B O 1
ATOM 4165 N N . VAL B 2 57 ? 140.241 174.885 129.630 1.00 75.88 57 VAL B N 1
ATOM 4166 C CA . VAL B 2 57 ? 139.805 176.268 129.464 1.00 75.88 57 VAL B CA 1
ATOM 4167 C C . VAL B 2 57 ? 140.808 176.978 128.561 1.00 75.88 57 VAL B C 1
ATOM 4168 O O . VAL B 2 57 ? 141.994 177.055 128.917 1.00 75.88 57 VAL B O 1
ATOM 4172 N N . PRO B 2 58 ? 140.396 177.490 127.404 1.00 78.98 58 PRO B N 1
ATOM 4173 C CA . PRO B 2 58 ? 141.324 178.265 126.577 1.00 78.98 58 PRO B CA 1
ATOM 4174 C C . PRO B 2 58 ? 141.586 179.633 127.186 1.00 78.98 58 PRO B C 1
ATOM 4175 O O . PRO B 2 58 ? 140.684 180.276 127.727 1.00 78.98 58 PRO B O 1
ATOM 4179 N N . ASP B 2 59 ? 142.843 180.072 127.101 1.00 82.27 59 ASP B N 1
ATOM 4180 C CA . ASP B 2 59 ? 143.187 181.405 127.583 1.00 82.27 59 ASP B CA 1
ATOM 4181 C C . ASP B 2 59 ? 142.479 182.480 126.770 1.00 82.27 59 ASP B C 1
ATOM 4182 O O . ASP B 2 59 ? 141.969 183.458 127.328 1.00 82.27 59 ASP B O 1
ATOM 4187 N N . ALA B 2 60 ? 142.433 182.314 125.449 1.00 77.15 60 ALA B N 1
ATOM 4188 C CA . ALA B 2 60 ? 141.729 183.231 124.566 1.00 77.15 60 ALA B CA 1
ATOM 4189 C C . ALA B 2 60 ? 140.962 182.417 123.532 1.00 77.15 60 ALA B C 1
ATOM 4190 O O . ALA B 2 60 ? 140.882 181.188 123.611 1.00 77.15 60 ALA B O 1
ATOM 4192 N N . GLY B 2 61 ? 140.385 183.114 122.559 1.00 76.41 61 GLY B N 1
ATOM 4193 C CA . GLY B 2 61 ? 139.661 182.473 121.485 1.00 76.41 61 GLY B CA 1
ATOM 4194 C C . GLY B 2 61 ? 138.238 182.115 121.867 1.00 76.41 61 GLY B C 1
ATOM 4195 O O . GLY B 2 61 ? 137.802 182.260 123.010 1.00 76.41 61 GLY B O 1
ATOM 4196 N N . ARG B 2 62 ? 137.499 181.633 120.871 1.00 74.48 62 ARG B N 1
ATOM 4197 C CA . ARG B 2 62 ? 136.112 181.234 121.046 1.00 74.48 62 ARG B CA 1
ATOM 4198 C C . ARG B 2 62 ? 135.870 179.893 120.371 1.00 74.48 62 ARG B C 1
ATOM 4199 O O . ARG B 2 62 ? 136.579 179.511 119.438 1.00 74.48 62 ARG B O 1
ATOM 4207 N N . VAL B 2 63 ? 134.864 179.176 120.865 1.00 69.81 63 VAL B N 1
ATOM 4208 C CA . VAL B 2 63 ? 134.421 177.912 120.288 1.00 69.81 63 VAL B CA 1
ATOM 4209 C C . VAL B 2 63 ? 132.944 178.052 119.955 1.00 69.81 63 VAL B C 1
ATOM 4210 O O . VAL B 2 63 ? 132.135 178.377 120.831 1.00 69.81 63 VAL B O 1
ATOM 4214 N N . PHE B 2 64 ? 132.589 177.803 118.698 1.00 71.97 64 PHE B N 1
ATOM 4215 C CA . PHE B 2 64 ? 131.216 177.908 118.229 1.00 71.97 64 PHE B CA 1
ATOM 4216 C C . PHE B 2 64 ? 130.725 176.531 117.819 1.00 71.97 64 PHE B C 1
ATOM 4217 O O . PHE B 2 64 ? 131.370 175.854 117.013 1.00 71.97 64 PHE B O 1
ATOM 4225 N N . LEU B 2 65 ? 129.588 176.121 118.373 1.00 72.34 65 LEU B N 1
ATOM 4226 C CA . LEU B 2 65 ? 128.919 174.886 117.985 1.00 72.34 65 LEU B CA 1
ATOM 4227 C C . LEU B 2 65 ? 127.523 175.240 117.500 1.00 72.34 65 LEU B C 1
ATOM 4228 O O . LEU B 2 65 ? 126.705 175.746 118.276 1.00 72.34 65 LEU B O 1
ATOM 4233 N N . GLU B 2 66 ? 127.258 174.980 116.220 1.00 77.57 66 GLU B N 1
ATOM 4234 C CA . GLU B 2 66 ? 125.988 175.326 115.582 1.00 77.57 66 GLU B CA 1
ATOM 4235 C C . GLU B 2 66 ? 125.686 176.818 115.693 1.00 77.57 66 GLU B C 1
ATOM 4236 O O . GLU B 2 66 ? 124.525 177.224 115.782 1.00 77.57 66 GLU B O 1
ATOM 4242 N N . GLY B 2 67 ? 126.729 177.646 115.686 1.00 78.38 67 GLY B N 1
ATOM 4243 C CA . GLY B 2 67 ? 126.583 179.080 115.768 1.00 78.38 67 GLY B CA 1
ATOM 4244 C C . GLY B 2 67 ? 126.556 179.643 117.172 1.00 78.38 67 GLY B C 1
ATOM 4245 O O . GLY B 2 67 ? 126.755 180.850 117.344 1.00 78.38 67 GLY B O 1
ATOM 4246 N N . ARG B 2 68 ? 126.331 178.805 118.181 1.00 74.49 68 ARG B N 1
ATOM 4247 C CA . ARG B 2 68 ? 126.227 179.259 119.560 1.00 74.49 68 ARG B CA 1
ATOM 4248 C C . ARG B 2 68 ? 127.576 179.129 120.253 1.00 74.49 68 ARG B C 1
ATOM 4249 O O . ARG B 2 68 ? 128.169 178.047 120.267 1.00 74.49 68 ARG B O 1
ATOM 4257 N N . ASP B 2 69 ? 128.054 180.232 120.822 1.00 71.43 69 ASP B N 1
ATOM 4258 C CA . ASP B 2 69 ? 129.301 180.203 121.575 1.00 71.43 69 ASP B CA 1
ATOM 4259 C C . ASP B 2 69 ? 129.168 179.260 122.764 1.00 71.43 69 ASP B C 1
ATOM 4260 O O . ASP B 2 69 ? 128.201 179.334 123.526 1.00 71.43 69 ASP B O 1
ATOM 4265 N N . ILE B 2 70 ? 130.145 178.369 122.919 1.00 66.13 70 ILE B N 1
ATOM 4266 C CA . ILE B 2 70 ? 130.123 177.391 124.001 1.00 66.13 70 ILE B CA 1
ATOM 4267 C C . ILE B 2 70 ? 131.445 177.427 124.754 1.00 66.13 70 ILE B C 1
ATOM 4268 O O . ILE B 2 70 ? 131.793 176.473 125.458 1.00 66.13 70 ILE B O 1
ATOM 4273 N N . THR B 2 71 ? 132.190 178.525 124.615 1.00 67.23 71 THR B N 1
ATOM 4274 C CA . THR B 2 71 ? 133.501 178.607 125.252 1.00 67.23 71 THR B CA 1
ATOM 4275 C C . THR B 2 71 ? 133.384 178.577 126.770 1.00 67.23 71 THR B C 1
ATOM 4276 O O . THR B 2 71 ? 134.208 177.957 127.452 1.00 67.23 71 THR B O 1
ATOM 4280 N N . ALA B 2 72 ? 132.370 179.243 127.317 1.00 67.14 72 ALA B N 1
ATOM 4281 C CA . ALA B 2 72 ? 132.176 179.330 128.757 1.00 67.14 72 ALA B CA 1
ATOM 4282 C C . ALA B 2 72 ? 131.309 178.210 129.316 1.00 67.14 72 ALA B C 1
ATOM 4283 O O . ALA B 2 72 ? 131.121 178.143 130.534 1.00 67.14 72 ALA B O 1
ATOM 4285 N N . LEU B 2 73 ? 130.780 177.336 128.467 1.00 63.35 73 LEU B N 1
ATOM 4286 C CA . LEU B 2 73 ? 129.928 176.257 128.934 1.00 63.35 73 LEU B CA 1
ATOM 4287 C C . LEU B 2 73 ? 130.758 175.146 129.576 1.00 63.35 73 LEU B C 1
ATOM 4288 O O . LEU B 2 73 ? 131.932 174.967 129.246 1.00 63.35 73 LEU B O 1
ATOM 4293 N N . PRO B 2 74 ? 130.172 174.400 130.506 1.00 63.23 74 PRO B N 1
ATOM 4294 C CA . PRO B 2 74 ? 130.850 173.228 131.056 1.00 63.23 74 PRO B CA 1
ATOM 4295 C C . PRO B 2 74 ? 130.669 172.030 130.143 1.00 63.23 74 PRO B C 1
ATOM 4296 O O . PRO B 2 74 ? 129.839 172.067 129.223 1.00 63.23 74 PRO B O 1
ATOM 4300 N N . PRO B 2 75 ? 131.426 170.949 130.355 1.00 61.33 75 PRO B N 1
ATOM 4301 C CA . PRO B 2 75 ? 131.293 169.779 129.472 1.00 61.33 75 PRO B CA 1
ATOM 4302 C C . PRO B 2 75 ? 129.903 169.167 129.459 1.00 61.33 75 PRO B C 1
ATOM 4303 O O . PRO B 2 75 ? 129.541 168.522 128.468 1.00 61.33 75 PRO B O 1
ATOM 4307 N N . GLU B 2 76 ? 129.116 169.336 130.523 1.00 62.33 76 GLU B N 1
ATOM 4308 C CA . GLU B 2 76 ? 127.783 168.744 130.550 1.00 62.33 76 GLU B CA 1
ATOM 4309 C C . GLU B 2 76 ? 126.871 169.384 129.512 1.00 62.33 76 GLU B C 1
ATOM 4310 O O . GLU B 2 76 ? 126.067 168.695 128.873 1.00 62.33 76 GLU B O 1
ATOM 4316 N N . LYS B 2 77 ? 126.975 170.699 129.335 1.00 63.07 77 LYS B N 1
ATOM 4317 C CA . LYS B 2 77 ? 126.023 171.455 128.535 1.00 63.07 77 LYS B CA 1
ATOM 4318 C C . LYS B 2 77 ? 126.406 171.556 127.065 1.00 63.07 77 LYS B C 1
ATOM 4319 O O . LYS B 2 77 ? 125.598 172.041 126.266 1.00 63.07 77 LYS B O 1
ATOM 4325 N N . ARG B 2 78 ? 127.610 171.120 126.688 1.00 61.73 78 ARG B N 1
ATOM 4326 C CA . ARG B 2 78 ? 128.028 171.224 125.293 1.00 61.73 78 ARG B CA 1
ATOM 4327 C C . ARG B 2 78 ? 127.332 170.186 124.421 1.00 61.73 78 ARG B C 1
ATOM 4328 O O . ARG B 2 78 ? 126.885 170.499 123.312 1.00 61.73 78 ARG B O 1
ATOM 4336 N N . GLY B 2 79 ? 127.225 168.952 124.902 1.00 61.70 79 GLY B N 1
ATOM 4337 C CA . GLY B 2 79 ? 126.617 167.896 124.115 1.00 61.70 79 GLY B CA 1
ATOM 4338 C C . GLY B 2 79 ? 127.498 167.335 123.021 1.00 61.70 79 GLY B C 1
ATOM 4339 O O . GLY B 2 79 ? 126.995 166.965 121.954 1.00 61.70 79 GLY B O 1
ATOM 4340 N N . ILE B 2 80 ? 128.804 167.258 123.258 1.00 56.92 80 ILE B N 1
ATOM 4341 C CA . ILE B 2 80 ? 129.770 166.771 122.279 1.00 56.92 80 ILE B CA 1
ATOM 4342 C C . ILE B 2 80 ? 130.301 165.432 122.766 1.00 56.92 80 ILE B C 1
ATOM 4343 O O . ILE B 2 80 ? 130.811 165.331 123.888 1.00 56.92 80 ILE B O 1
ATOM 4348 N N . GLY B 2 81 ? 130.190 164.407 121.924 1.00 53.80 81 GLY B N 1
ATOM 4349 C CA . GLY B 2 81 ? 130.738 163.113 122.268 1.00 53.80 81 GLY B CA 1
ATOM 4350 C C . GLY B 2 81 ? 132.252 163.132 122.315 1.00 53.80 81 GLY B C 1
ATOM 4351 O O . GLY B 2 81 ? 132.909 164.041 121.810 1.00 53.80 81 GLY B O 1
ATOM 4352 N N . PHE B 2 82 ? 132.819 162.108 122.946 1.00 51.11 82 PHE B N 1
ATOM 4353 C CA . PHE B 2 82 ? 134.267 162.033 123.118 1.00 51.11 82 PHE B CA 1
ATOM 4354 C C . PHE B 2 82 ? 134.648 160.578 123.339 1.00 51.11 82 PHE B C 1
ATOM 4355 O O . PHE B 2 82 ? 134.228 159.972 124.327 1.00 51.11 82 PHE B O 1
ATOM 4363 N N . VAL B 2 83 ? 135.442 160.027 122.430 1.00 54.96 83 VAL B N 1
ATOM 4364 C CA . VAL B 2 83 ? 136.000 158.690 122.592 1.00 54.96 83 VAL B CA 1
ATOM 4365 C C . VAL B 2 83 ? 137.434 158.842 123.082 1.00 54.96 83 VAL B C 1
ATOM 4366 O O . VAL B 2 83 ? 138.274 159.429 122.393 1.00 54.96 83 VAL B O 1
ATOM 4370 N N . PHE B 2 84 ? 137.711 158.321 124.270 1.00 62.93 84 PHE B N 1
ATOM 4371 C CA . PHE B 2 84 ? 139.018 158.472 124.887 1.00 62.93 84 PHE B CA 1
ATOM 4372 C C . PHE B 2 84 ? 139.978 157.401 124.382 1.00 62.93 84 PHE B C 1
ATOM 4373 O O . PHE B 2 84 ? 139.571 156.360 123.862 1.00 62.93 84 PHE B O 1
ATOM 4381 N N . GLN B 2 85 ? 141.275 157.679 124.534 1.00 77.49 85 GLN B N 1
ATOM 4382 C CA . GLN B 2 85 ? 142.293 156.762 124.032 1.00 77.49 85 GLN B CA 1
ATOM 4383 C C . GLN B 2 85 ? 142.241 155.422 124.756 1.00 77.49 85 GLN B C 1
ATOM 4384 O O . GLN B 2 85 ? 142.420 154.368 124.135 1.00 77.49 85 GLN B O 1
ATOM 4390 N N . ASP B 2 86 ? 142.005 155.442 126.064 1.00 79.75 86 ASP B N 1
ATOM 4391 C CA . ASP B 2 86 ? 141.818 154.231 126.849 1.00 79.75 86 ASP B CA 1
ATOM 4392 C C . ASP B 2 86 ? 140.358 153.805 126.915 1.00 79.75 86 ASP B C 1
ATOM 4393 O O . ASP B 2 86 ? 140.025 152.890 127.675 1.00 79.75 86 ASP B O 1
ATOM 4398 N N . TYR B 2 87 ? 139.487 154.481 126.161 1.00 79.76 87 TYR B N 1
ATOM 4399 C CA . TYR B 2 87 ? 138.057 154.210 126.037 1.00 79.76 87 TYR B CA 1
ATOM 4400 C C . TYR B 2 87 ? 137.284 154.632 127.281 1.00 79.76 87 TYR B C 1
ATOM 4401 O O . TYR B 2 87 ? 136.052 154.702 127.242 1.00 79.76 87 TYR B O 1
ATOM 4410 N N . ALA B 2 88 ? 137.999 154.959 128.355 1.00 73.05 88 ALA B N 1
ATOM 4411 C CA . ALA B 2 88 ? 137.438 155.496 129.598 1.00 73.05 88 ALA B CA 1
ATOM 4412 C C . ALA B 2 88 ? 136.113 154.828 129.965 1.00 73.05 88 ALA B C 1
ATOM 4413 O O . ALA B 2 88 ? 135.078 155.474 130.126 1.00 73.05 88 ALA B O 1
ATOM 4415 N N . LEU B 2 89 ? 136.163 153.506 130.093 1.00 72.40 89 LEU B N 1
ATOM 4416 C CA . LEU B 2 89 ? 134.971 152.716 130.364 1.00 72.40 89 LEU B CA 1
ATOM 4417 C C . LEU B 2 89 ? 134.768 152.557 131.864 1.00 72.40 89 LEU B C 1
ATOM 4418 O O . LEU B 2 89 ? 135.718 152.299 132.607 1.00 72.40 89 LEU B O 1
ATOM 4423 N N . PHE B 2 90 ? 133.525 152.711 132.302 1.00 71.73 90 PHE B N 1
ATOM 4424 C CA . PHE B 2 90 ? 133.202 152.561 133.717 1.00 71.73 90 PHE B CA 1
ATOM 4425 C C . PHE B 2 90 ? 133.306 151.093 134.107 1.00 71.73 90 PHE B C 1
ATOM 4426 O O . PHE B 2 90 ? 132.589 150.260 133.538 1.00 71.73 90 PHE B O 1
ATOM 4434 N N . PRO B 2 91 ? 134.166 150.729 135.063 1.00 80.11 91 PRO B N 1
ATOM 4435 C CA . PRO B 2 91 ? 134.355 149.305 135.373 1.00 80.11 91 PRO B CA 1
ATOM 4436 C C . PRO B 2 91 ? 133.244 148.693 136.206 1.00 80.11 91 PRO B C 1
ATOM 4437 O O . PRO B 2 91 ? 133.147 147.460 136.258 1.00 80.11 91 PRO B O 1
ATOM 4441 N N . HIS B 2 92 ? 132.405 149.500 136.850 1.00 79.01 92 HIS B N 1
ATOM 4442 C CA . HIS B 2 92 ? 131.346 148.996 137.712 1.00 79.01 92 HIS B CA 1
ATOM 4443 C C . HIS B 2 92 ? 130.031 148.785 136.974 1.00 79.01 92 HIS B C 1
ATOM 4444 O O . HIS B 2 92 ? 129.010 148.522 137.616 1.00 79.01 92 HIS B O 1
ATOM 4451 N N . LEU B 2 93 ? 130.030 148.897 135.648 1.00 79.99 93 LEU B N 1
ATOM 4452 C CA . LEU B 2 93 ? 128.826 148.743 134.848 1.00 79.99 93 LEU B CA 1
ATOM 4453 C C . LEU B 2 93 ? 129.078 147.735 133.736 1.00 79.99 93 LEU B C 1
ATOM 4454 O O . LEU B 2 93 ? 130.218 147.491 133.337 1.00 79.99 93 LEU B O 1
ATOM 4459 N N . THR B 2 94 ? 127.995 147.143 133.243 1.00 80.96 94 THR B N 1
ATOM 4460 C CA . THR B 2 94 ? 128.084 146.259 132.095 1.00 80.96 94 THR B CA 1
ATOM 4461 C C . THR B 2 94 ? 128.181 147.077 130.809 1.00 80.96 94 THR B C 1
ATOM 4462 O O . THR B 2 94 ? 128.093 148.307 130.814 1.00 80.96 94 THR B O 1
ATOM 4466 N N . ALA B 2 95 ? 128.374 146.374 129.690 1.00 77.32 95 ALA B N 1
ATOM 4467 C CA . ALA B 2 95 ? 128.491 147.052 128.404 1.00 77.32 95 ALA B CA 1
ATOM 4468 C C . ALA B 2 95 ? 127.216 147.815 128.069 1.00 77.32 95 ALA B C 1
ATOM 4469 O O . ALA B 2 95 ? 127.264 148.974 127.641 1.00 77.32 95 ALA B O 1
ATOM 4471 N N . LEU B 2 96 ? 126.060 147.182 128.270 1.00 75.97 96 LEU B N 1
ATOM 4472 C CA . LEU B 2 96 ? 124.794 147.880 128.076 1.00 75.97 96 LEU B CA 1
ATOM 4473 C C . LEU B 2 96 ? 124.632 149.007 129.087 1.00 75.97 96 LEU B C 1
ATOM 4474 O O . LEU B 2 96 ? 124.131 150.087 128.752 1.00 75.97 96 LEU B O 1
ATOM 4479 N N . GLY B 2 97 ? 125.051 148.774 130.331 1.00 73.34 97 GLY B N 1
ATOM 4480 C CA . GLY B 2 97 ? 125.011 149.833 131.325 1.00 73.34 97 GLY B CA 1
ATOM 4481 C C . GLY B 2 97 ? 125.964 150.967 131.005 1.00 73.34 97 GLY B C 1
ATOM 4482 O O . GLY B 2 97 ? 125.673 152.132 131.289 1.00 73.34 97 GLY B O 1
ATOM 4483 N N . ASN B 2 98 ? 127.123 150.643 130.428 1.00 68.87 98 ASN B N 1
ATOM 4484 C CA . ASN B 2 98 ? 128.041 151.680 129.968 1.00 68.87 98 ASN B CA 1
ATOM 4485 C C . ASN B 2 98 ? 127.413 152.509 128.855 1.00 68.87 98 ASN B C 1
ATOM 4486 O O . ASN B 2 98 ? 127.482 153.742 128.868 1.00 68.87 98 ASN B O 1
ATOM 4491 N N . VAL B 2 99 ? 126.784 151.842 127.885 1.00 65.35 99 VAL B N 1
ATOM 4492 C CA . VAL B 2 99 ? 126.213 152.548 126.743 1.00 65.35 99 VAL B CA 1
ATOM 4493 C C . VAL B 2 99 ? 125.037 153.415 127.177 1.00 65.35 99 VAL B C 1
ATOM 4494 O O . VAL B 2 99 ? 124.851 154.528 126.671 1.00 65.35 99 VAL B O 1
ATOM 4498 N N . ALA B 2 100 ? 124.237 152.935 128.126 1.00 68.76 100 ALA B N 1
ATOM 4499 C CA . ALA B 2 100 ? 123.059 153.670 128.570 1.00 68.76 100 ALA B CA 1
ATOM 4500 C C . ALA B 2 100 ? 123.376 154.767 129.579 1.00 68.76 100 ALA B C 1
ATOM 4501 O O . ALA B 2 100 ? 122.444 155.392 130.095 1.00 68.76 100 ALA B O 1
ATOM 4503 N N . PHE B 2 101 ? 124.655 155.011 129.876 1.00 67.38 101 PHE B N 1
ATOM 4504 C CA . PHE B 2 101 ? 125.011 156.016 130.874 1.00 67.38 101 PHE B CA 1
ATOM 4505 C C . PHE B 2 101 ? 124.600 157.416 130.433 1.00 67.38 101 PHE B C 1
ATOM 4506 O O . PHE B 2 101 ? 124.066 158.193 131.231 1.00 67.38 101 PHE B O 1
ATOM 4514 N N . GLY B 2 102 ? 124.843 157.758 129.172 1.00 66.96 102 GLY B N 1
ATOM 4515 C CA . GLY B 2 102 ? 124.553 159.085 128.677 1.00 66.96 102 GLY B CA 1
ATOM 4516 C C . GLY B 2 102 ? 123.152 159.309 128.166 1.00 66.96 102 GLY B C 1
ATOM 4517 O O . GLY B 2 102 ? 122.838 160.415 127.715 1.00 66.96 102 GLY B O 1
ATOM 4518 N N . LEU B 2 103 ? 122.292 158.300 128.223 1.00 73.26 103 LEU B N 1
ATOM 4519 C CA . LEU B 2 103 ? 120.943 158.401 127.689 1.00 73.26 103 LEU B CA 1
ATOM 4520 C C . LEU B 2 103 ? 119.973 158.887 128.758 1.00 73.26 103 LEU B C 1
ATOM 4521 O O . LEU B 2 103 ? 120.225 158.764 129.959 1.00 73.26 103 LEU B O 1
ATOM 4526 N N . LYS B 2 104 ? 118.856 159.452 128.304 1.00 86.23 104 LYS B N 1
ATOM 4527 C CA . LYS B 2 104 ? 117.811 159.940 129.191 1.00 86.23 104 LYS B CA 1
ATOM 4528 C C . LYS B 2 104 ? 116.453 159.591 128.600 1.00 86.23 104 LYS B C 1
ATOM 4529 O O . LYS B 2 104 ? 116.305 159.425 127.387 1.00 86.23 104 LYS B O 1
ATOM 4535 N N . GLY B 2 105 ? 115.456 159.481 129.477 1.00 93.74 105 GLY B N 1
ATOM 4536 C CA . GLY B 2 105 ? 114.095 159.225 129.068 1.00 93.74 105 GLY B CA 1
ATOM 4537 C C . GLY B 2 105 ? 113.516 158.054 129.827 1.00 93.74 105 GLY B C 1
ATOM 4538 O O . GLY B 2 105 ? 114.028 157.652 130.878 1.00 93.74 105 GLY B O 1
ATOM 4539 N N . LYS B 2 106 ? 112.432 157.501 129.282 1.00 99.14 106 LYS B N 1
ATOM 4540 C CA . LYS B 2 106 ? 111.747 156.367 129.887 1.00 99.14 106 LYS B CA 1
ATOM 4541 C C . LYS B 2 106 ? 112.174 155.028 129.305 1.00 99.14 106 LYS B C 1
ATOM 4542 O O . LYS B 2 106 ? 111.910 153.990 129.922 1.00 99.14 106 LYS B O 1
ATOM 4548 N N . ASP B 2 107 ? 112.821 155.026 128.143 1.00 94.21 107 ASP B N 1
ATOM 4549 C CA . ASP B 2 107 ? 113.217 153.813 127.434 1.00 94.21 107 ASP B CA 1
ATOM 4550 C C . ASP B 2 107 ? 114.698 153.864 127.074 1.00 94.21 107 ASP B C 1
ATOM 4551 O O . ASP B 2 107 ? 115.104 153.596 125.942 1.00 94.21 107 ASP B O 1
ATOM 4556 N N . ARG B 2 108 ? 115.528 154.213 128.061 1.00 87.35 108 ARG B N 1
ATOM 4557 C CA . ARG B 2 108 ? 116.962 154.341 127.821 1.00 87.35 108 ARG B CA 1
ATOM 4558 C C . ARG B 2 108 ? 117.573 153.018 127.381 1.00 87.35 108 ARG B C 1
ATOM 4559 O O . ARG B 2 108 ? 118.473 152.994 126.535 1.00 87.35 108 ARG B O 1
ATOM 4567 N N . LEU B 2 109 ? 117.112 151.907 127.961 1.00 86.53 109 LEU B N 1
ATOM 4568 C CA . LEU B 2 109 ? 117.737 150.618 127.686 1.00 86.53 109 LEU B CA 1
ATOM 4569 C C . LEU B 2 109 ? 117.491 150.176 126.249 1.00 86.53 109 LEU B C 1
ATOM 4570 O O . LEU B 2 109 ? 118.378 149.596 125.614 1.00 86.53 109 LEU B O 1
ATOM 4575 N N . ALA B 2 110 ? 116.297 150.443 125.716 1.00 86.79 110 ALA B N 1
ATOM 4576 C CA . ALA B 2 110 ? 116.025 150.118 124.319 1.00 86.79 110 ALA B CA 1
ATOM 4577 C C . ALA B 2 110 ? 116.920 150.918 123.381 1.00 86.79 110 ALA B C 1
ATOM 4578 O O . ALA B 2 110 ? 117.427 150.384 122.387 1.00 86.79 110 ALA B O 1
ATOM 4580 N N . ARG B 2 111 ? 117.125 152.203 123.677 1.00 86.34 111 ARG B N 1
ATOM 4581 C CA . ARG B 2 111 ? 117.998 153.020 122.841 1.00 86.34 111 ARG B CA 1
ATOM 4582 C C . ARG B 2 111 ? 119.450 152.572 122.954 1.00 86.34 111 ARG B C 1
ATOM 4583 O O . ARG B 2 111 ? 120.191 152.606 121.967 1.00 86.34 111 ARG B O 1
ATOM 4591 N N . ALA B 2 112 ? 119.876 152.152 124.146 1.00 82.71 112 ALA B N 1
ATOM 4592 C CA . ALA B 2 112 ? 121.217 151.593 124.290 1.00 82.71 112 ALA B CA 1
ATOM 4593 C C . ALA B 2 112 ? 121.364 150.310 123.483 1.00 82.71 112 ALA B C 1
ATOM 4594 O O . ALA B 2 112 ? 122.409 150.068 122.867 1.00 82.71 112 ALA B O 1
ATOM 4596 N N . ARG B 2 113 ? 120.324 149.475 123.474 1.00 87.76 113 ARG B N 1
ATOM 4597 C CA . ARG B 2 113 ? 120.359 148.257 122.672 1.00 87.76 113 ARG B CA 1
ATOM 4598 C C . ARG B 2 113 ? 120.427 148.579 121.184 1.00 87.76 113 ARG B C 1
ATOM 4599 O O . ARG B 2 113 ? 121.150 147.917 120.434 1.00 87.76 113 ARG B O 1
ATOM 4607 N N . LYS B 2 114 ? 119.684 149.594 120.738 1.00 87.01 114 LYS B N 1
ATOM 4608 C CA . LYS B 2 114 ? 119.768 150.006 119.338 1.00 87.01 114 LYS B CA 1
ATOM 4609 C C . LYS B 2 114 ? 121.154 150.546 118.999 1.00 87.01 114 LYS B C 1
ATOM 4610 O O . LYS B 2 114 ? 121.689 150.271 117.918 1.00 87.01 114 LYS B O 1
ATOM 4616 N N . ALA B 2 115 ? 121.744 151.330 119.905 1.00 83.94 115 ALA B N 1
ATOM 4617 C CA . ALA B 2 115 ? 123.087 151.852 119.678 1.00 83.94 115 ALA B CA 1
ATOM 4618 C C . ALA B 2 115 ? 124.122 150.738 119.645 1.00 83.94 115 ALA B C 1
ATOM 4619 O O . ALA B 2 115 ? 125.146 150.862 118.965 1.00 83.94 115 ALA B O 1
ATOM 4621 N N . LEU B 2 116 ? 123.888 149.655 120.387 1.00 87.40 116 LEU B N 1
ATOM 4622 C CA . LEU B 2 116 ? 124.756 148.489 120.266 1.00 87.40 116 LEU B CA 1
ATOM 4623 C C . LEU B 2 116 ? 124.481 147.721 118.979 1.00 87.40 116 LEU B C 1
ATOM 4624 O O . LEU B 2 116 ? 125.387 147.077 118.437 1.00 87.40 116 LEU B O 1
ATOM 4629 N N . GLU B 2 117 ? 123.240 147.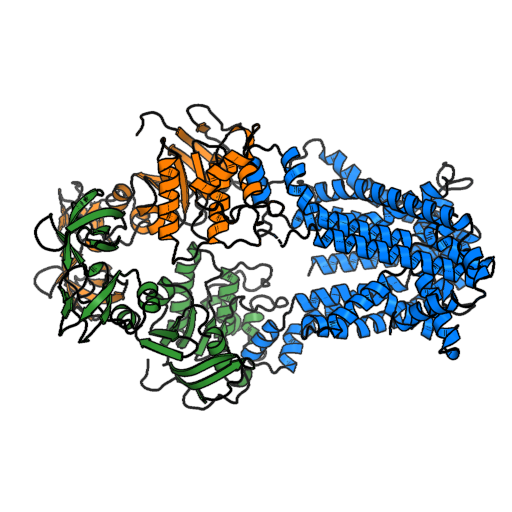762 118.486 1.00 92.10 117 GLU B N 1
ATOM 4630 C CA . GLU B 2 117 ? 122.933 147.171 117.186 1.00 92.10 117 GLU B CA 1
ATOM 4631 C C . GLU B 2 117 ? 123.679 147.886 116.068 1.00 92.10 117 GLU B C 1
ATOM 4632 O O . GLU B 2 117 ? 124.182 147.244 115.139 1.00 92.10 117 GLU B O 1
ATOM 4638 N N . ARG B 2 118 ? 123.744 149.220 116.133 1.00 88.18 118 ARG B N 1
ATOM 4639 C CA . ARG B 2 118 ? 124.457 149.976 115.107 1.00 88.18 118 ARG B CA 1
ATOM 4640 C C . ARG B 2 118 ? 125.916 149.553 115.032 1.00 88.18 118 ARG B C 1
ATOM 4641 O O . ARG B 2 118 ? 126.456 149.344 113.941 1.00 88.18 118 ARG B O 1
ATOM 4649 N N . VAL B 2 119 ? 126.571 149.425 116.185 1.00 87.69 119 VAL B N 1
ATOM 4650 C CA . VAL B 2 119 ? 127.904 148.836 116.212 1.00 87.69 119 VAL B CA 1
ATOM 4651 C C . VAL B 2 119 ? 127.828 147.348 115.897 1.00 87.69 119 VAL B C 1
ATOM 4652 O O . VAL B 2 119 ? 128.700 146.797 115.215 1.00 87.69 119 VAL B O 1
ATOM 4656 N N . GLY B 2 120 ? 126.783 146.678 116.377 1.00 93.00 120 GLY B N 1
ATOM 4657 C CA . GLY B 2 120 ? 126.604 145.264 116.120 1.00 93.00 120 GLY B CA 1
ATOM 4658 C C . GLY B 2 120 ? 127.181 144.394 117.214 1.00 93.00 120 GLY B C 1
ATOM 4659 O O . GLY B 2 120 ? 127.935 143.456 116.938 1.00 93.00 120 GLY B O 1
ATOM 4660 N N . MET B 2 121 ? 126.839 144.695 118.464 1.00 97.09 121 MET B N 1
ATOM 4661 C CA . MET B 2 121 ? 127.398 143.988 119.610 1.00 97.09 121 MET B CA 1
ATOM 4662 C C . MET B 2 121 ? 126.290 143.702 120.626 1.00 97.09 121 MET B C 1
ATOM 4663 O O . MET B 2 121 ? 126.417 143.960 121.823 1.00 97.09 121 MET B O 1
ATOM 4668 N N . THR B 2 122 ? 125.163 143.183 120.147 1.00 99.45 122 THR B N 1
ATOM 4669 C CA . THR B 2 122 ? 124.089 142.764 121.049 1.00 99.45 122 THR B CA 1
ATOM 4670 C C . THR B 2 122 ? 124.237 141.297 121.438 1.00 99.45 122 THR B C 1
ATOM 4671 O O . THR B 2 122 ? 123.300 140.504 121.363 1.00 99.45 122 THR B O 1
ATOM 4675 N N . LEU B 2 123 ? 125.443 140.937 121.867 1.00 102.40 123 LEU B N 1
ATOM 4676 C CA . LEU B 2 123 ? 125.730 139.599 122.363 1.00 102.40 123 LEU B CA 1
ATOM 4677 C C . LEU B 2 123 ? 126.407 139.705 123.721 1.00 102.40 123 LEU B C 1
ATOM 4678 O O . LEU B 2 123 ? 126.193 138.868 124.604 1.00 102.40 123 LEU B O 1
ATOM 4683 N N . PHE B 2 124 ? 127.226 140.743 123.889 1.00 100.23 124 PHE B N 1
ATOM 4684 C CA . PHE B 2 124 ? 127.985 140.975 125.110 1.00 100.23 124 PHE B CA 1
ATOM 4685 C C . PHE B 2 124 ? 127.411 142.123 125.934 1.00 100.23 124 PHE B C 1
ATOM 4686 O O . PHE B 2 124 ? 128.164 142.861 126.577 1.00 100.23 124 PHE B O 1
ATOM 4694 N N . GLN B 2 125 ? 126.086 142.287 125.919 1.00 93.40 125 GLN B N 1
ATOM 4695 C CA . GLN B 2 125 ? 125.463 143.396 126.635 1.00 93.40 125 GLN B CA 1
ATOM 4696 C C . GLN B 2 125 ? 125.686 143.287 128.137 1.00 93.40 125 GLN B C 1
ATOM 4697 O O . GLN B 2 125 ? 125.865 144.301 128.820 1.00 93.40 125 GLN B O 1
ATOM 4703 N N . ASP B 2 126 ? 125.675 142.066 128.671 1.00 99.03 126 ASP B N 1
ATOM 4704 C CA . ASP B 2 126 ? 125.770 141.834 130.106 1.00 99.03 126 ASP B CA 1
ATOM 4705 C C . ASP B 2 126 ? 127.186 141.480 130.546 1.00 99.03 126 ASP B C 1
ATOM 4706 O O . ASP B 2 126 ? 127.367 140.677 131.467 1.00 99.03 126 ASP B O 1
ATOM 4711 N N . ARG B 2 127 ? 128.196 142.060 129.904 1.00 95.67 127 ARG B N 1
ATOM 4712 C CA . ARG B 2 127 ? 129.590 141.801 130.236 1.00 95.67 127 ARG B CA 1
ATOM 4713 C C . ARG B 2 127 ? 130.268 143.099 130.643 1.00 95.67 127 ARG B C 1
ATOM 4714 O O . ARG B 2 127 ? 130.214 144.091 129.910 1.00 95.67 127 ARG B O 1
ATOM 4722 N N . ARG B 2 128 ? 130.904 143.086 131.810 1.00 90.05 128 ARG B N 1
ATOM 4723 C CA . ARG B 2 128 ? 131.638 144.242 132.289 1.00 90.05 128 ARG B CA 1
ATOM 4724 C C . ARG B 2 128 ? 132.913 144.426 131.469 1.00 90.05 128 ARG B C 1
ATOM 4725 O O . ARG B 2 128 ? 133.369 143.495 130.802 1.00 90.05 128 ARG B O 1
ATOM 4733 N N . PRO B 2 129 ? 133.515 145.625 131.498 1.00 91.01 129 PRO B N 1
ATOM 4734 C CA . PRO B 2 129 ? 134.743 145.832 130.718 1.00 91.01 129 PRO B CA 1
ATOM 4735 C C . PRO B 2 129 ? 135.961 145.178 131.350 1.00 91.01 129 PRO B C 1
ATOM 4736 O O . PRO B 2 129 ? 137.038 145.777 131.424 1.00 91.01 129 PRO B O 1
ATOM 4740 N N . GLY B 2 130 ? 135.791 143.941 131.809 1.00 95.14 130 GLY B N 1
ATOM 4741 C CA . GLY B 2 130 ? 136.901 143.078 132.152 1.00 95.14 130 GLY B CA 1
ATOM 4742 C C . GLY B 2 130 ? 136.785 141.786 131.374 1.00 95.14 130 GLY B C 1
ATOM 4743 O O . GLY B 2 130 ? 137.785 141.125 131.080 1.00 95.14 130 GLY B O 1
ATOM 4744 N N . GLU B 2 131 ? 135.551 141.423 131.035 1.00 98.16 131 GLU B N 1
ATOM 4745 C CA . GLU B 2 131 ? 135.273 140.319 130.118 1.00 98.16 131 GLU B CA 1
ATOM 4746 C C . GLU B 2 131 ? 135.110 140.831 128.691 1.00 98.16 131 GLU B C 1
ATOM 4747 O O . GLU B 2 131 ? 134.148 140.502 127.999 1.00 98.16 131 GLU B O 1
ATOM 4753 N N . LEU B 2 132 ? 136.065 141.640 128.239 1.00 94.00 132 LEU B N 1
ATOM 4754 C CA . LEU B 2 132 ? 135.963 142.294 126.944 1.00 94.00 132 LEU B CA 1
ATOM 4755 C C . LEU B 2 132 ? 137.358 142.477 126.370 1.00 94.00 132 LEU B C 1
ATOM 4756 O O . LEU B 2 132 ? 138.281 142.880 127.083 1.00 94.00 132 LEU B O 1
ATOM 4761 N N . SER B 2 133 ? 137.505 142.180 125.083 1.00 91.69 133 SER B N 1
ATOM 4762 C CA . SER B 2 133 ? 138.775 142.389 124.411 1.00 91.69 133 SER B CA 1
ATOM 4763 C C . SER B 2 133 ? 138.954 143.863 124.060 1.00 91.69 133 SER B C 1
ATOM 4764 O O . SER B 2 133 ? 138.003 144.649 124.053 1.00 91.69 133 SER B O 1
ATOM 4767 N N . GLY B 2 134 ? 140.202 144.233 123.767 1.00 90.92 134 GLY B N 1
ATOM 4768 C CA . GLY B 2 134 ? 140.498 145.609 123.409 1.00 90.92 134 GLY B CA 1
ATOM 4769 C C . GLY B 2 134 ? 139.840 146.067 122.126 1.00 90.92 134 GLY B C 1
ATOM 4770 O O . GLY B 2 134 ? 139.615 147.269 121.953 1.00 90.92 134 GLY B O 1
ATOM 4771 N N . GLY B 2 135 ? 139.527 145.137 121.220 1.00 89.51 135 GLY B N 1
ATOM 4772 C CA . GLY B 2 135 ? 138.851 145.498 119.988 1.00 89.51 135 GLY B CA 1
ATOM 4773 C C . GLY B 2 135 ? 137.363 145.723 120.130 1.00 89.51 135 GLY B C 1
ATOM 4774 O O . GLY B 2 135 ? 136.753 146.327 119.243 1.00 89.51 135 GLY B O 1
ATOM 4775 N N . GLN B 2 136 ? 136.763 145.249 121.224 1.00 89.63 136 GLN B N 1
ATOM 4776 C CA . GLN B 2 136 ? 135.346 145.460 121.480 1.00 89.63 136 GLN B CA 1
ATOM 4777 C C . GLN B 2 136 ? 135.071 146.396 122.647 1.00 89.63 136 GLN B C 1
ATOM 4778 O O . GLN B 2 136 ? 133.970 146.949 122.726 1.00 89.63 136 GLN B O 1
ATOM 4784 N N . GLN B 2 137 ? 136.049 146.623 123.527 1.00 85.12 137 GLN B N 1
ATOM 4785 C CA . GLN B 2 137 ? 135.948 147.752 124.444 1.00 85.12 137 GLN B CA 1
ATOM 4786 C C . GLN B 2 137 ? 135.883 149.064 123.674 1.00 85.12 137 GLN B C 1
ATOM 4787 O O . GLN B 2 137 ? 135.159 149.988 124.062 1.00 85.12 137 GLN B O 1
ATOM 4793 N N . GLN B 2 138 ? 136.633 149.162 122.574 1.00 82.30 138 GLN B N 1
ATOM 4794 C CA . GLN B 2 138 ? 136.549 150.345 121.726 1.00 82.30 138 GLN B CA 1
ATOM 4795 C C . GLN B 2 138 ? 135.163 150.489 121.114 1.00 82.30 138 GLN B C 1
ATOM 4796 O O . GLN B 2 138 ? 134.643 151.603 120.993 1.00 82.30 138 GLN B O 1
ATOM 4802 N N . ARG B 2 139 ? 134.561 149.376 120.696 1.00 79.54 139 ARG B N 1
ATOM 4803 C CA . ARG B 2 139 ? 133.209 149.432 120.151 1.00 79.54 139 ARG B CA 1
ATOM 4804 C C . ARG B 2 139 ? 132.207 149.862 121.213 1.00 79.54 139 ARG B C 1
ATOM 4805 O O . ARG B 2 139 ? 131.275 150.622 120.927 1.00 79.54 139 ARG B O 1
ATOM 4813 N N . VAL B 2 140 ? 132.384 149.384 122.446 1.00 74.33 140 VAL B N 1
ATOM 4814 C CA . VAL B 2 140 ? 131.528 149.827 123.544 1.00 74.33 140 VAL B CA 1
ATOM 4815 C C . VAL B 2 140 ? 131.690 151.324 123.775 1.00 74.33 140 VAL B C 1
ATOM 4816 O O . VAL B 2 140 ? 130.708 152.042 123.988 1.00 74.33 140 VAL B O 1
ATOM 4820 N N . ALA B 2 141 ? 132.931 151.816 123.737 1.00 67.50 141 ALA B N 1
ATOM 4821 C CA . ALA B 2 141 ? 133.173 153.245 123.922 1.00 67.50 141 ALA B CA 1
ATOM 4822 C C . ALA B 2 141 ? 132.532 154.067 122.812 1.00 67.50 141 ALA B C 1
ATOM 4823 O O . ALA B 2 141 ? 131.937 155.119 123.072 1.00 67.50 141 ALA B O 1
ATOM 4825 N N . LEU B 2 142 ? 132.651 153.606 121.565 1.00 62.65 142 LEU B N 1
ATOM 4826 C CA . LEU B 2 142 ? 132.045 154.320 120.446 1.00 62.65 142 LEU B CA 1
ATOM 4827 C C . LEU B 2 142 ? 130.527 154.337 120.559 1.00 62.65 142 LEU B C 1
ATOM 4828 O O . LEU B 2 142 ? 129.889 155.367 120.309 1.00 62.65 142 LEU B O 1
ATOM 4833 N N . ALA B 2 143 ? 129.929 153.205 120.937 1.00 61.30 143 ALA B N 1
ATOM 4834 C CA . ALA B 2 143 ? 128.481 153.156 121.108 1.00 61.30 143 ALA B CA 1
ATOM 4835 C C . ALA B 2 143 ? 128.029 154.049 122.255 1.00 61.30 143 ALA B C 1
ATOM 4836 O O . ALA B 2 143 ? 126.972 154.681 122.175 1.00 61.30 143 ALA B O 1
ATOM 4838 N N . ARG B 2 144 ? 128.811 154.104 123.335 1.00 58.36 144 ARG B N 1
ATOM 4839 C CA . ARG B 2 144 ? 128.487 154.989 124.448 1.00 58.36 144 ARG B CA 1
ATOM 4840 C C . ARG B 2 144 ? 128.553 156.449 124.027 1.00 58.36 144 ARG B C 1
ATOM 4841 O O . ARG B 2 144 ? 127.699 157.255 124.415 1.00 58.36 144 ARG B O 1
ATOM 4849 N N . ALA B 2 145 ? 129.568 156.810 123.238 1.00 54.90 145 ALA B N 1
ATOM 4850 C CA . ALA B 2 145 ? 129.701 158.188 122.775 1.00 54.90 145 ALA B CA 1
ATOM 4851 C C . ALA B 2 145 ? 128.576 158.572 121.823 1.00 54.90 145 ALA B C 1
ATOM 4852 O O . ALA B 2 145 ? 128.053 159.689 121.893 1.00 54.90 145 ALA B O 1
ATOM 4854 N N . LEU B 2 146 ? 128.190 157.666 120.927 1.00 55.37 146 LEU B N 1
ATOM 4855 C CA . LEU B 2 146 ? 127.193 157.972 119.909 1.00 55.37 146 LEU B CA 1
ATOM 4856 C C . LEU B 2 146 ? 125.760 157.706 120.354 1.00 55.37 146 LEU B C 1
ATOM 4857 O O . LEU B 2 146 ? 124.831 158.059 119.620 1.00 55.37 146 LEU B O 1
ATOM 4862 N N . ALA B 2 147 ? 125.556 157.097 121.522 1.00 56.84 147 ALA B N 1
ATOM 4863 C CA . ALA B 2 147 ? 124.204 156.764 121.967 1.00 56.84 147 ALA B CA 1
ATOM 4864 C C . ALA B 2 147 ? 123.316 157.984 122.183 1.00 56.84 147 ALA B C 1
ATOM 4865 O O . ALA B 2 147 ? 122.162 157.963 121.720 1.00 56.84 147 ALA B O 1
ATOM 4867 N N . PRO B 2 148 ? 123.750 159.054 122.864 1.00 55.31 148 PRO B N 1
ATOM 4868 C CA . PRO B 2 148 ? 122.868 160.224 123.005 1.00 55.31 148 PRO B CA 1
ATOM 4869 C C . PRO B 2 148 ? 122.520 160.881 121.685 1.00 55.31 148 PRO B C 1
ATOM 4870 O O . PRO B 2 148 ? 121.555 161.653 121.627 1.00 55.31 148 PRO B O 1
ATOM 4874 N N . GLY B 2 149 ? 123.277 160.607 120.629 1.00 54.79 149 GLY B N 1
ATOM 4875 C CA . GLY B 2 149 ? 123.029 161.177 119.328 1.00 54.79 149 GLY B CA 1
ATOM 4876 C C . GLY B 2 149 ? 123.537 162.596 119.191 1.00 54.79 149 GLY B C 1
ATOM 4877 O O . GLY B 2 149 ? 122.765 163.526 118.940 1.00 54.79 149 GLY B O 1
ATOM 4878 N N . PRO B 2 150 ? 124.842 162.798 119.350 1.00 56.62 150 PRO B N 1
ATOM 4879 C CA . PRO B 2 150 ? 125.405 164.133 119.161 1.00 56.62 150 PRO B CA 1
ATOM 4880 C C . PRO B 2 150 ? 125.669 164.417 117.690 1.00 56.62 150 PRO B C 1
ATOM 4881 O O . PRO B 2 150 ? 125.675 163.524 116.841 1.00 56.62 150 PRO B O 1
ATOM 4885 N N . LYS B 2 151 ? 125.879 165.696 117.397 1.00 62.12 151 LYS B N 1
ATOM 4886 C CA . LYS B 2 151 ? 126.222 166.115 116.048 1.00 62.12 151 LYS B CA 1
ATOM 4887 C C . LYS B 2 151 ? 127.724 166.152 115.801 1.00 62.12 151 LYS B C 1
ATOM 4888 O O . LYS B 2 151 ? 128.141 166.341 114.655 1.00 62.12 151 LYS B O 1
ATOM 4894 N N . LEU B 2 152 ? 128.540 165.965 116.836 1.00 55.13 152 LEU B N 1
ATOM 4895 C CA . LEU B 2 152 ? 129.987 166.016 116.701 1.00 55.13 152 LEU B CA 1
ATOM 4896 C C . LEU B 2 152 ? 130.609 165.068 117.714 1.00 55.13 152 LEU B C 1
ATOM 4897 O O . LEU B 2 152 ? 130.184 165.022 118.870 1.00 55.13 152 LEU B O 1
ATOM 4902 N N . VAL B 2 153 ? 131.612 164.314 117.272 1.00 53.74 153 VAL B N 1
ATOM 4903 C CA . VAL B 2 153 ? 132.297 163.334 118.105 1.00 53.74 153 VAL B CA 1
ATOM 4904 C C . VAL B 2 153 ? 133.796 163.573 118.001 1.00 53.74 153 VAL B C 1
ATOM 4905 O O . VAL B 2 153 ? 134.331 163.698 116.895 1.00 53.74 153 VAL B O 1
ATOM 4909 N N . LEU B 2 154 ? 134.469 163.634 119.145 1.00 50.48 154 LEU B N 1
ATOM 4910 C CA . LEU B 2 154 ? 135.913 163.807 119.201 1.00 50.48 154 LEU B CA 1
ATOM 4911 C C . LEU B 2 154 ? 136.574 162.459 119.449 1.00 50.48 154 LEU B C 1
ATOM 4912 O O . LEU B 2 154 ? 136.243 161.771 120.418 1.00 50.48 154 LEU B O 1
ATOM 4917 N N . LEU B 2 155 ? 137.507 162.085 118.575 1.00 58.51 155 LEU B N 1
ATOM 4918 C CA . LEU B 2 155 ? 138.143 160.771 118.596 1.00 58.51 155 LEU B CA 1
ATOM 4919 C C . LEU B 2 155 ? 139.629 160.946 118.881 1.00 58.51 155 LEU B C 1
ATOM 4920 O O . LEU B 2 155 ? 140.390 161.360 118.000 1.00 58.51 155 LEU B O 1
ATOM 4925 N N . ASP B 2 156 ? 140.045 160.593 120.098 1.00 71.23 156 ASP B N 1
ATOM 4926 C CA . ASP B 2 156 ? 141.430 160.752 120.537 1.00 71.23 156 ASP B CA 1
ATOM 4927 C C . ASP B 2 156 ? 142.164 159.427 120.350 1.00 71.23 156 ASP B C 1
ATOM 4928 O O . ASP B 2 156 ? 142.322 158.634 121.277 1.00 71.23 156 ASP B O 1
ATOM 4933 N N . GLU B 2 157 ? 142.634 159.203 119.120 1.00 76.48 157 GLU B N 1
ATOM 4934 C CA . GLU B 2 157 ? 143.365 158.001 118.729 1.00 76.48 157 GLU B CA 1
ATOM 4935 C C . GLU B 2 157 ? 142.598 156.743 119.118 1.00 76.48 157 GLU B C 1
ATOM 4936 O O . GLU B 2 157 ? 143.019 156.016 120.026 1.00 76.48 157 GLU B O 1
ATOM 4942 N N . PRO B 2 158 ? 141.477 156.449 118.460 1.00 77.15 158 PRO B N 1
ATOM 4943 C CA . PRO B 2 158 ? 140.655 155.309 118.884 1.00 77.15 158 PRO B CA 1
ATOM 4944 C C . PRO B 2 158 ? 141.143 153.972 118.345 1.00 77.15 158 PRO B C 1
ATOM 4945 O O . PRO B 2 158 ? 140.929 152.932 118.976 1.00 77.15 158 PRO B O 1
ATOM 4949 N N . PHE B 2 159 ? 141.796 153.979 117.185 1.00 81.25 159 PHE B N 1
ATOM 4950 C CA . PHE B 2 159 ? 142.256 152.754 116.548 1.00 81.25 159 PHE B CA 1
ATOM 4951 C C . PHE B 2 159 ? 143.719 152.440 116.831 1.00 81.25 159 PHE B C 1
ATOM 4952 O O . PHE B 2 159 ? 144.235 151.448 116.309 1.00 81.25 159 PHE B O 1
ATOM 4960 N N . SER B 2 160 ? 144.400 153.256 117.638 1.00 87.14 160 SER B N 1
ATOM 4961 C CA . SER B 2 160 ? 145.820 153.027 117.887 1.00 87.14 160 SER B CA 1
ATOM 4962 C C . SER B 2 160 ? 146.048 151.772 118.721 1.00 87.14 160 SER B C 1
ATOM 4963 O O . SER B 2 160 ? 146.985 151.009 118.459 1.00 87.14 160 SER B O 1
ATOM 4966 N N . SER B 2 161 ? 145.205 151.541 119.730 1.00 91.62 161 SER B N 1
ATOM 4967 C CA . SER B 2 161 ? 145.418 150.419 120.637 1.00 91.62 161 SER B CA 1
ATOM 4968 C C . SER B 2 161 ? 145.093 149.075 120.000 1.00 91.62 161 SER B C 1
ATOM 4969 O O . SER B 2 161 ? 145.514 148.039 120.525 1.00 91.62 161 SER B O 1
ATOM 4972 N N . LEU B 2 162 ? 144.360 149.064 118.892 1.00 92.93 162 LEU B N 1
ATOM 4973 C CA . LEU B 2 162 ? 143.943 147.814 118.280 1.00 92.93 162 LEU B CA 1
ATOM 4974 C C . LEU B 2 162 ? 145.108 147.134 117.567 1.00 92.93 162 LEU B C 1
ATOM 4975 O O . LEU B 2 162 ? 146.097 147.766 117.184 1.00 92.93 162 LEU B O 1
ATOM 4980 N N . ASP B 2 163 ? 144.975 145.822 117.395 1.00 100.97 163 ASP B N 1
ATOM 4981 C CA . ASP B 2 163 ? 145.945 145.066 116.618 1.00 100.97 163 ASP B CA 1
ATOM 4982 C C . ASP B 2 163 ? 145.877 145.481 115.154 1.00 100.97 163 ASP B C 1
ATOM 4983 O O . ASP B 2 163 ? 144.798 145.745 114.616 1.00 100.97 163 ASP B O 1
ATOM 4988 N N . ALA B 2 164 ? 147.042 145.531 114.505 1.00 96.87 164 ALA B N 1
ATOM 4989 C CA . ALA B 2 164 ? 147.124 146.020 113.135 1.00 96.87 164 ALA B CA 1
ATOM 4990 C C . ALA B 2 164 ? 146.397 145.131 112.135 1.00 96.87 164 ALA B C 1
ATOM 4991 O O . ALA B 2 164 ? 146.153 145.575 111.008 1.00 96.87 164 ALA B O 1
ATOM 4993 N N . GLY B 2 165 ? 146.052 143.899 112.510 1.00 97.84 165 GLY B N 1
ATOM 4994 C CA . GLY B 2 165 ? 145.365 143.021 111.578 1.00 97.84 165 GLY B CA 1
ATOM 4995 C C . GLY B 2 165 ? 143.972 143.503 111.221 1.00 97.84 165 GLY B C 1
ATOM 4996 O O . GLY B 2 165 ? 143.578 143.481 110.052 1.00 97.84 165 GLY B O 1
ATOM 4997 N N . LEU B 2 166 ? 143.209 143.950 112.218 1.00 97.95 166 LEU B N 1
ATOM 4998 C CA . LEU B 2 166 ? 141.829 144.375 112.020 1.00 97.95 166 LEU B CA 1
ATOM 4999 C C . LEU B 2 166 ? 141.660 145.887 112.093 1.00 97.95 166 LEU B C 1
ATOM 5000 O O . LEU B 2 166 ? 140.523 146.369 112.163 1.00 97.95 166 LEU B O 1
ATOM 5005 N N . ARG B 2 167 ? 142.760 146.645 112.088 1.00 93.20 167 ARG B N 1
ATOM 5006 C CA . ARG B 2 167 ? 142.657 148.097 112.187 1.00 93.20 167 ARG B CA 1
ATOM 5007 C C . ARG B 2 167 ? 141.894 148.683 111.008 1.00 93.20 167 ARG B C 1
ATOM 5008 O O . ARG B 2 167 ? 141.039 149.553 111.190 1.00 93.20 167 ARG B O 1
ATOM 5016 N N . ALA B 2 168 ? 142.193 148.225 109.790 1.00 88.43 168 ALA B N 1
ATOM 5017 C CA . ALA B 2 168 ? 141.523 148.769 108.612 1.00 88.43 168 ALA B CA 1
ATOM 5018 C C . ALA B 2 168 ? 140.033 148.449 108.624 1.00 88.43 168 ALA B C 1
ATOM 5019 O O . ALA B 2 168 ? 139.202 149.304 108.292 1.00 88.43 168 ALA B O 1
ATOM 5021 N N . ALA B 2 169 ? 139.677 147.218 108.999 1.00 87.59 169 ALA B N 1
ATOM 5022 C CA . ALA B 2 169 ? 138.268 146.849 109.080 1.00 87.59 169 ALA B CA 1
ATOM 5023 C C . ALA B 2 169 ? 137.543 147.676 110.133 1.00 87.59 169 ALA B C 1
ATOM 5024 O O . ALA B 2 169 ? 136.417 148.136 109.906 1.00 87.59 169 ALA B O 1
ATOM 5026 N N . THR B 2 170 ? 138.175 147.880 111.293 1.00 86.93 170 THR B N 1
ATOM 5027 C CA . THR B 2 170 ? 137.561 148.702 112.330 1.00 86.93 170 THR B CA 1
ATOM 5028 C C . THR B 2 170 ? 137.394 150.143 111.864 1.00 86.93 170 THR B C 1
ATOM 5029 O O . THR B 2 170 ? 136.360 150.768 112.119 1.00 86.93 170 THR B O 1
ATOM 5033 N N . ARG B 2 171 ? 138.403 150.685 111.180 1.00 81.06 171 ARG B N 1
ATOM 5034 C CA . ARG B 2 171 ? 138.312 152.050 110.674 1.00 81.06 171 ARG B CA 1
ATOM 5035 C C . ARG B 2 171 ? 137.165 152.190 109.688 1.00 81.06 171 ARG B C 1
ATOM 5036 O O . ARG B 2 171 ? 136.394 153.154 109.748 1.00 81.06 171 ARG B O 1
ATOM 5044 N N . GLU B 2 172 ? 137.037 151.234 108.766 1.00 83.52 172 GLU B N 1
ATOM 5045 C CA . GLU B 2 172 ? 135.972 151.324 107.775 1.00 83.52 172 GLU B CA 1
ATOM 5046 C C . GLU B 2 172 ? 134.601 151.169 108.423 1.00 83.52 172 GLU B C 1
ATOM 5047 O O . GLU B 2 172 ? 133.654 151.875 108.056 1.00 83.52 172 GLU B O 1
ATOM 5053 N N . GLU B 2 173 ? 134.475 150.264 109.399 1.00 82.26 173 GLU B N 1
ATOM 5054 C CA . GLU B 2 173 ? 133.205 150.113 110.105 1.00 82.26 173 GLU B CA 1
ATOM 5055 C C . GLU B 2 173 ? 132.835 151.382 110.864 1.00 82.26 173 GLU B C 1
ATOM 5056 O O . GLU B 2 173 ? 131.676 151.814 110.840 1.00 82.26 173 GLU B O 1
ATOM 5062 N N . VAL B 2 174 ? 133.808 151.994 111.544 1.00 74.60 174 VAL B N 1
ATOM 5063 C CA . VAL B 2 174 ? 133.544 153.221 112.290 1.00 74.60 174 VAL B CA 1
ATOM 5064 C C . VAL B 2 174 ? 133.151 154.344 111.343 1.00 74.60 174 VAL B C 1
ATOM 5065 O O . VAL B 2 174 ? 132.238 155.128 111.630 1.00 74.60 174 VAL B O 1
ATOM 5069 N N . ARG B 2 175 ? 133.835 154.444 110.202 1.00 70.50 175 ARG B N 1
ATOM 5070 C CA . ARG B 2 175 ? 133.490 155.471 109.228 1.00 70.50 175 ARG B CA 1
ATOM 5071 C C . ARG B 2 175 ? 132.085 155.260 108.682 1.00 70.50 175 ARG B C 1
ATOM 5072 O O . ARG B 2 175 ? 131.334 156.224 108.501 1.00 70.50 175 ARG B O 1
ATOM 5080 N N . LYS B 2 176 ? 131.707 154.006 108.418 1.00 78.76 176 LYS B N 1
ATOM 5081 C CA . LYS B 2 176 ? 130.346 153.727 107.964 1.00 78.76 176 LYS B CA 1
ATOM 5082 C C . LYS B 2 176 ? 129.320 154.105 109.023 1.00 78.76 176 LYS B C 1
ATOM 5083 O O . LYS B 2 176 ? 128.266 154.663 108.701 1.00 78.76 176 LYS B O 1
ATOM 5089 N N . VAL B 2 177 ? 129.606 153.802 110.292 1.00 75.73 177 VAL B N 1
ATOM 5090 C CA . VAL B 2 177 ? 128.684 154.163 111.369 1.00 75.73 177 VAL B CA 1
ATOM 5091 C C . VAL B 2 177 ? 128.514 155.676 111.437 1.00 75.73 177 VAL B C 1
ATOM 5092 O O . VAL B 2 177 ? 127.391 156.194 111.500 1.00 75.73 177 VAL B O 1
ATOM 5096 N N . LEU B 2 178 ? 129.630 156.407 111.407 1.00 68.95 178 LEU B N 1
ATOM 5097 C CA . LEU B 2 178 ? 129.565 157.862 111.500 1.00 68.95 178 LEU B CA 1
ATOM 5098 C C . LEU B 2 178 ? 128.859 158.463 110.292 1.00 68.95 178 LEU B C 1
ATOM 5099 O O . LEU B 2 178 ? 128.147 159.466 110.416 1.00 68.95 178 LEU B O 1
ATOM 5104 N N . LYS B 2 179 ? 129.045 157.868 109.113 1.00 74.55 179 LYS B N 1
ATOM 5105 C CA . LYS B 2 179 ? 128.424 158.408 107.911 1.00 74.55 179 LYS B CA 1
ATOM 5106 C C . LYS B 2 179 ? 126.933 158.106 107.859 1.00 74.55 179 LYS B C 1
ATOM 5107 O O . LYS B 2 179 ? 126.154 158.933 107.372 1.00 74.55 179 LYS B O 1
ATOM 5113 N N . GLU B 2 180 ? 126.514 156.936 108.346 1.00 79.69 180 GLU B N 1
ATOM 5114 C CA . GLU B 2 180 ? 125.092 156.617 108.361 1.00 79.69 180 GLU B CA 1
ATOM 5115 C C . GLU B 2 180 ? 124.353 157.369 109.460 1.00 79.69 180 GLU B C 1
ATOM 5116 O O . GLU B 2 180 ? 123.170 157.687 109.295 1.00 79.69 180 GLU B O 1
ATOM 5122 N N . THR B 2 181 ? 125.022 157.670 110.574 1.00 75.67 181 THR B N 1
ATOM 5123 C CA . THR B 2 181 ? 124.401 158.472 111.621 1.00 75.67 181 THR B CA 1
ATOM 5124 C C . THR B 2 181 ? 124.476 159.967 111.342 1.00 75.67 181 THR B C 1
ATOM 5125 O O . THR B 2 181 ? 123.875 160.748 112.087 1.00 75.67 181 THR B O 1
ATOM 5129 N N . GLY B 2 182 ? 125.187 160.380 110.298 1.00 70.43 182 GLY B N 1
ATOM 5130 C CA . GLY B 2 182 ? 125.330 161.797 110.002 1.00 70.43 182 GLY B CA 1
ATOM 5131 C C . GLY B 2 182 ? 126.089 162.560 111.063 1.00 70.43 182 GLY B C 1
ATOM 5132 O O . GLY B 2 182 ? 125.752 163.712 111.360 1.00 70.43 182 GLY B O 1
ATOM 5133 N N . THR B 2 183 ? 127.117 161.945 111.639 1.00 65.17 183 THR B N 1
ATOM 5134 C CA . THR B 2 183 ? 127.872 162.524 112.742 1.00 65.17 183 THR B CA 1
ATOM 5135 C C . THR B 2 183 ? 129.219 163.013 112.229 1.00 65.17 183 THR B C 1
ATOM 5136 O O . THR B 2 183 ? 129.973 162.244 111.621 1.00 65.17 183 THR B O 1
ATOM 5140 N N . ALA B 2 184 ? 129.513 164.288 112.465 1.00 57.64 184 ALA B N 1
ATOM 5141 C CA . ALA B 2 184 ? 130.835 164.819 112.173 1.00 57.64 184 ALA B CA 1
ATOM 5142 C C . ALA B 2 184 ? 131.833 164.337 113.216 1.00 57.64 184 ALA B C 1
ATOM 5143 O O . ALA B 2 184 ? 131.497 164.150 114.386 1.00 57.64 184 ALA B O 1
ATOM 5145 N N . ALA B 2 185 ? 133.070 164.127 112.785 1.00 53.41 185 ALA B N 1
ATOM 5146 C CA . ALA B 2 185 ? 134.111 163.623 113.667 1.00 53.41 185 ALA B CA 1
ATOM 5147 C C . ALA B 2 185 ? 135.346 164.502 113.578 1.00 53.41 185 ALA B C 1
ATOM 5148 O O . ALA B 2 185 ? 135.728 164.945 112.493 1.00 53.41 185 ALA B O 1
ATOM 5150 N N . LEU B 2 186 ? 135.957 164.758 114.729 1.00 54.99 186 LEU B N 1
ATOM 5151 C CA . LEU B 2 186 ? 137.246 165.434 114.818 1.00 54.99 186 LEU B CA 1
ATOM 5152 C C . LEU B 2 186 ? 138.240 164.430 115.384 1.00 54.99 186 LEU B C 1
ATOM 5153 O O . LEU B 2 186 ? 138.157 164.062 116.560 1.00 54.99 186 LEU B O 1
ATOM 5158 N N . LEU B 2 187 ? 139.168 163.984 114.546 1.00 59.44 187 LEU B N 1
ATOM 5159 C CA . LEU B 2 187 ? 140.056 162.879 114.867 1.00 59.44 187 LEU B CA 1
ATOM 5160 C C . LEU B 2 187 ? 141.469 163.382 115.121 1.00 59.44 187 LEU B C 1
ATOM 5161 O O . LEU B 2 187 ? 141.964 164.261 114.412 1.00 59.44 187 LEU B O 1
ATOM 5166 N N . VAL B 2 188 ? 142.110 162.825 116.144 1.00 66.30 188 VAL B N 1
ATOM 5167 C CA . VAL B 2 188 ? 143.525 163.046 116.415 1.00 66.30 188 VAL B CA 1
ATOM 5168 C C . VAL B 2 188 ? 144.244 161.711 116.325 1.00 66.30 188 VAL B C 1
ATOM 5169 O O . VAL B 2 188 ? 143.845 160.740 116.976 1.00 66.30 188 VAL B O 1
ATOM 5173 N N . THR B 2 189 ? 145.299 161.666 115.518 1.00 76.18 189 THR B N 1
ATOM 5174 C CA . THR B 2 189 ? 146.035 160.431 115.302 1.00 76.18 189 THR B CA 1
ATOM 5175 C C . THR B 2 189 ? 147.454 160.769 114.876 1.00 76.18 189 THR B C 1
ATOM 5176 O O . THR B 2 189 ? 147.750 161.896 114.471 1.00 76.18 189 THR B O 1
ATOM 5180 N N . HIS B 2 190 ? 148.331 159.773 114.983 1.00 83.55 190 HIS B N 1
ATOM 5181 C CA . HIS B 2 190 ? 149.715 159.910 114.551 1.00 83.55 190 HIS B CA 1
ATOM 5182 C C . HIS B 2 190 ? 149.978 159.300 113.183 1.00 83.55 190 HIS B C 1
ATOM 5183 O O . HIS B 2 190 ? 150.820 159.816 112.440 1.00 83.55 190 HIS B O 1
ATOM 5190 N N . ASP B 2 191 ? 149.279 158.223 112.833 1.00 86.30 191 ASP B N 1
ATOM 5191 C CA . ASP B 2 191 ? 149.503 157.558 111.557 1.00 86.30 191 ASP B CA 1
ATOM 5192 C C . ASP B 2 191 ? 149.055 158.444 110.403 1.00 86.30 191 ASP B C 1
ATOM 5193 O O . ASP B 2 191 ? 147.956 159.003 110.425 1.00 86.30 191 ASP B O 1
ATOM 5198 N N . GLN B 2 192 ? 149.911 158.569 109.390 1.00 82.91 192 GLN B N 1
ATOM 5199 C CA . GLN B 2 192 ? 149.545 159.283 108.174 1.00 82.91 192 GLN B CA 1
ATOM 5200 C C . GLN B 2 192 ? 148.658 158.455 107.259 1.00 82.91 192 GLN B C 1
ATOM 5201 O O . GLN B 2 192 ? 147.751 159.005 106.626 1.00 82.91 192 GLN B O 1
ATOM 5207 N N . GLU B 2 193 ? 148.902 157.145 107.173 1.00 84.00 193 GLU B N 1
ATOM 5208 C CA . GLU B 2 193 ? 148.066 156.285 106.344 1.00 84.00 193 GLU B CA 1
ATOM 5209 C C . GLU B 2 193 ? 146.650 156.188 106.891 1.00 84.00 193 GLU B C 1
ATOM 5210 O O . GLU B 2 193 ? 145.696 156.041 106.119 1.00 84.00 193 GLU B O 1
ATOM 5216 N N . GLU B 2 194 ? 146.497 156.258 108.214 1.00 80.73 194 GLU B N 1
ATOM 5217 C CA . GLU B 2 194 ? 145.168 156.251 108.816 1.00 80.73 194 GLU B CA 1
ATOM 5218 C C . GLU B 2 194 ? 144.373 157.484 108.411 1.00 80.73 194 GLU B C 1
ATOM 5219 O O . GLU B 2 194 ? 143.218 157.382 107.982 1.00 80.73 194 GLU B O 1
ATOM 5225 N N . ALA B 2 195 ? 144.981 158.662 108.535 1.00 72.39 195 ALA B N 1
ATOM 5226 C CA . ALA B 2 195 ? 144.272 159.905 108.270 1.00 72.39 195 ALA B CA 1
ATOM 5227 C C . ALA B 2 195 ? 144.099 160.172 106.783 1.00 72.39 195 ALA B C 1
ATOM 5228 O O . ALA B 2 195 ? 143.133 160.835 106.389 1.00 72.39 195 ALA B O 1
ATOM 5230 N N . LEU B 2 196 ? 145.016 159.681 105.947 1.00 71.76 196 LEU B N 1
ATOM 5231 C CA . LEU B 2 196 ? 144.920 159.937 104.514 1.00 71.76 196 LEU B CA 1
ATOM 5232 C C . LEU B 2 196 ? 143.689 159.281 103.906 1.00 71.76 196 LEU B C 1
ATOM 5233 O O . LEU B 2 196 ? 143.143 159.784 102.918 1.00 71.76 196 LEU B O 1
ATOM 5238 N N . SER B 2 197 ? 143.236 158.169 104.476 1.00 72.27 197 SER B N 1
ATOM 5239 C CA . SER B 2 197 ? 142.092 157.429 103.958 1.00 72.27 197 SER B CA 1
ATOM 5240 C C . SER B 2 197 ? 140.841 157.559 104.811 1.00 72.27 197 SER B C 1
ATOM 5241 O O . SER B 2 197 ? 139.749 157.727 104.265 1.00 72.27 197 SER B O 1
ATOM 5244 N N . PHE B 2 198 ? 140.968 157.479 106.138 1.00 67.75 198 PHE B N 1
ATOM 5245 C CA . PHE B 2 198 ? 139.794 157.543 107.002 1.00 67.75 198 PHE B CA 1
ATOM 5246 C C . PHE B 2 198 ? 139.115 158.906 106.931 1.00 67.75 198 PHE B C 1
ATOM 5247 O O . PHE B 2 198 ? 137.883 158.990 106.886 1.00 67.75 198 PHE B O 1
ATOM 5255 N N . ALA B 2 199 ? 139.897 159.979 106.912 1.00 63.10 199 ALA B N 1
ATOM 5256 C CA . ALA B 2 199 ? 139.350 161.315 107.072 1.00 63.10 199 ALA B CA 1
ATOM 5257 C C . ALA B 2 199 ? 138.822 161.870 105.754 1.00 63.10 199 ALA B C 1
ATOM 5258 O O . ALA B 2 199 ? 139.202 161.438 104.664 1.00 63.10 199 ALA B O 1
ATOM 5260 N N . ASP B 2 200 ? 137.926 162.848 105.877 1.00 60.74 200 ASP B N 1
ATOM 5261 C CA . ASP B 2 200 ? 137.488 163.651 104.743 1.00 60.74 200 ASP B CA 1
ATOM 5262 C C . ASP B 2 200 ? 138.372 164.869 104.530 1.00 60.74 200 ASP B C 1
ATOM 5263 O O . ASP B 2 200 ? 138.522 165.327 103.392 1.00 60.74 200 ASP B O 1
ATOM 5268 N N . ARG B 2 201 ? 138.952 165.407 105.602 1.00 60.66 201 ARG B N 1
ATOM 5269 C CA . ARG B 2 201 ? 139.857 166.541 105.516 1.00 60.66 201 ARG B CA 1
ATOM 5270 C C . ARG B 2 201 ? 141.024 166.321 106.466 1.00 60.66 201 ARG B C 1
ATOM 5271 O O . ARG B 2 201 ? 140.923 165.588 107.453 1.00 60.66 201 ARG B O 1
ATOM 5279 N N . LEU B 2 202 ? 142.141 166.970 106.155 1.00 62.36 202 LEU B N 1
ATOM 5280 C CA . LEU B 2 202 ? 143.378 166.814 106.903 1.00 62.36 202 LEU B CA 1
ATOM 5281 C C . LEU B 2 202 ? 143.826 168.154 107.466 1.00 62.36 202 LEU B C 1
ATOM 5282 O O . LEU B 2 202 ? 143.607 169.205 106.859 1.00 62.36 202 LEU B O 1
ATOM 5287 N N . GLY B 2 203 ? 144.452 168.107 108.638 1.00 65.08 203 GLY B N 1
ATOM 5288 C CA . GLY B 2 203 ? 145.066 169.286 109.212 1.00 65.08 203 GLY B CA 1
ATOM 5289 C C . GLY B 2 203 ? 146.386 168.972 109.884 1.00 65.08 203 GLY B C 1
ATOM 5290 O O . GLY B 2 203 ? 146.436 168.148 110.799 1.00 65.08 203 GLY B O 1
ATOM 5291 N N . VAL B 2 204 ? 147.459 169.626 109.450 1.00 71.68 204 VAL B N 1
ATOM 5292 C CA . VAL B 2 204 ? 148.794 169.401 109.993 1.00 71.68 204 VAL B CA 1
ATOM 5293 C C . VAL B 2 204 ? 149.063 170.444 111.067 1.00 71.68 204 VAL B C 1
ATOM 5294 O O . VAL B 2 204 ? 148.791 171.634 110.870 1.00 71.68 204 VAL B O 1
ATOM 5298 N N . MET B 2 205 ? 149.582 169.999 112.209 1.00 80.22 205 MET B N 1
ATOM 5299 C CA . MET B 2 205 ? 149.837 170.862 113.352 1.00 80.22 205 MET B CA 1
ATOM 5300 C C . MET B 2 205 ? 151.327 170.886 113.648 1.00 80.22 205 MET B C 1
ATOM 5301 O O . MET B 2 205 ? 151.974 169.834 113.689 1.00 80.22 205 MET B O 1
ATOM 5306 N N . ARG B 2 206 ? 151.865 172.084 113.848 1.00 83.53 206 ARG B N 1
ATOM 5307 C CA . ARG B 2 206 ? 153.243 172.255 114.291 1.00 83.53 206 ARG B CA 1
ATOM 5308 C C . ARG B 2 206 ? 153.272 173.332 115.362 1.00 83.53 206 ARG B C 1
ATOM 5309 O O . ARG B 2 206 ? 152.839 174.463 115.115 1.00 83.53 206 ARG B O 1
ATOM 5317 N N . GLY B 2 207 ? 153.757 172.974 116.546 1.00 85.80 207 GLY B N 1
ATOM 5318 C CA . GLY B 2 207 ? 153.919 173.957 117.610 1.00 85.80 207 GLY B CA 1
ATOM 5319 C C . GLY B 2 207 ? 152.642 174.680 117.966 1.00 85.80 207 GLY B C 1
ATOM 5320 O O . GLY B 2 207 ? 152.665 175.882 118.258 1.00 85.80 207 GLY B O 1
ATOM 5321 N N . GLY B 2 208 ? 151.518 173.972 117.949 1.00 82.87 208 GLY B N 1
ATOM 5322 C CA . GLY B 2 208 ? 150.248 174.597 118.242 1.00 82.87 208 GLY B CA 1
ATOM 5323 C C . GLY B 2 208 ? 149.698 175.485 117.154 1.00 82.87 208 GLY B C 1
ATOM 5324 O O . GLY B 2 208 ? 148.841 176.327 117.437 1.00 82.87 208 GLY B O 1
ATOM 5325 N N . GLU B 2 209 ? 150.159 175.334 115.916 1.00 83.61 209 GLU B N 1
ATOM 5326 C CA . GLU B 2 209 ? 149.607 176.083 114.798 1.00 83.61 209 GLU B CA 1
ATOM 5327 C C . GLU B 2 209 ? 149.184 175.130 113.693 1.00 83.61 209 GLU B C 1
ATOM 5328 O O . GLU B 2 209 ? 149.781 174.069 113.500 1.00 83.61 209 GLU B O 1
ATOM 5334 N N . ILE B 2 210 ? 148.143 175.527 112.969 1.00 78.23 210 ILE B N 1
ATOM 5335 C CA . ILE B 2 210 ? 147.610 174.748 111.859 1.00 78.23 210 ILE B CA 1
ATOM 5336 C C . ILE B 2 210 ? 148.318 175.204 110.588 1.00 78.23 210 ILE B C 1
ATOM 5337 O O . ILE B 2 210 ? 148.039 176.286 110.064 1.00 78.23 210 ILE B O 1
ATOM 5342 N N . LEU B 2 211 ? 149.241 174.378 110.093 1.00 74.48 211 LEU B N 1
ATOM 5343 C CA . LEU B 2 211 ? 150.027 174.765 108.927 1.00 74.48 211 LEU B CA 1
ATOM 5344 C C . LEU B 2 211 ? 149.199 174.725 107.650 1.00 74.48 211 LEU B C 1
ATOM 5345 O O . LEU B 2 211 ? 149.262 175.652 106.836 1.00 74.48 211 LEU B O 1
ATOM 5350 N N . GLN B 2 212 ? 148.419 173.665 107.452 1.00 67.32 212 GLN B N 1
ATOM 5351 C CA . GLN B 2 212 ? 147.632 173.543 106.235 1.00 67.32 212 GLN B CA 1
ATOM 5352 C C . GLN B 2 212 ? 146.437 172.639 106.491 1.00 67.32 212 GLN B C 1
ATOM 5353 O O . GLN B 2 212 ? 146.568 171.596 107.135 1.00 67.32 212 GLN B O 1
ATOM 5359 N N . VAL B 2 213 ? 145.279 173.048 105.976 1.00 66.23 213 VAL B N 1
ATOM 5360 C CA . VAL B 2 213 ? 144.048 172.273 106.063 1.00 66.23 213 VAL B CA 1
ATOM 5361 C C . VAL B 2 213 ? 143.507 172.070 104.657 1.00 66.23 213 VAL B C 1
ATOM 5362 O O . VAL B 2 213 ? 143.412 173.025 103.879 1.00 66.23 213 VAL B O 1
ATOM 5366 N N . GLY B 2 214 ? 143.162 170.831 104.336 1.00 61.13 214 GLY B N 1
ATOM 5367 C CA . GLY B 2 214 ? 142.548 170.520 103.061 1.00 61.13 214 GLY B CA 1
ATOM 5368 C C . GLY B 2 214 ? 142.252 169.041 103.003 1.00 61.13 214 GLY B C 1
ATOM 5369 O O . GLY B 2 214 ? 142.511 168.295 103.951 1.00 61.13 214 GLY B O 1
ATOM 5370 N N . THR B 2 215 ? 141.694 168.623 101.874 1.00 60.86 215 THR B N 1
ATOM 5371 C CA . THR B 2 215 ? 141.479 167.205 101.663 1.00 60.86 215 THR B CA 1
ATOM 5372 C C . THR B 2 215 ? 142.832 166.500 101.588 1.00 60.86 215 THR B C 1
ATOM 5373 O O . THR B 2 215 ? 143.839 167.119 101.239 1.00 60.86 215 THR B O 1
ATOM 5377 N N . PRO B 2 216 ? 142.889 165.211 101.939 1.00 62.83 216 PRO B N 1
ATOM 5378 C CA . PRO B 2 216 ? 144.191 164.524 101.938 1.00 62.83 216 PRO B CA 1
ATOM 5379 C C . PRO B 2 216 ? 144.912 164.603 100.605 1.00 62.83 216 PRO B C 1
ATOM 5380 O O . PRO B 2 216 ? 146.141 164.741 100.577 1.00 62.83 216 PRO B O 1
ATOM 5384 N N . GLU B 2 217 ? 144.177 164.538 99.493 1.00 66.50 217 GLU B N 1
ATOM 5385 C CA . GLU B 2 217 ? 144.808 164.655 98.184 1.00 66.50 217 GLU B CA 1
ATOM 5386 C C . GLU B 2 217 ? 145.374 166.051 97.960 1.00 66.50 217 GLU B C 1
ATOM 5387 O O . GLU B 2 217 ? 146.431 166.199 97.342 1.00 66.50 217 GLU B O 1
ATOM 5393 N N . GLU B 2 218 ? 144.691 167.088 98.446 1.00 64.47 218 GLU B N 1
ATOM 5394 C CA . GLU B 2 218 ? 145.202 168.443 98.266 1.00 64.47 218 GLU B CA 1
ATOM 5395 C C . GLU B 2 218 ? 146.412 168.704 99.153 1.00 64.47 218 GLU B C 1
ATOM 5396 O O . GLU B 2 218 ? 147.363 169.372 98.733 1.00 64.47 218 GLU B O 1
ATOM 5402 N N . VAL B 2 219 ? 146.392 168.198 100.386 1.00 63.56 219 VAL B N 1
ATOM 5403 C CA . VAL B 2 219 ? 147.526 168.389 101.284 1.00 63.56 219 VAL B CA 1
ATOM 5404 C C . VAL B 2 219 ? 148.735 167.599 100.798 1.00 63.56 219 VAL B C 1
ATOM 5405 O O . VAL B 2 219 ? 149.879 168.048 100.930 1.00 63.56 219 VAL B O 1
ATOM 5409 N N . TYR B 2 220 ? 148.508 166.413 100.231 1.00 65.28 220 TYR B N 1
ATOM 5410 C CA . TYR B 2 220 ? 149.611 165.590 99.745 1.00 65.28 220 TYR B CA 1
ATOM 5411 C C . TYR B 2 220 ? 150.159 166.113 98.422 1.00 65.28 220 TYR B C 1
ATOM 5412 O O . TYR B 2 220 ? 151.355 166.396 98.300 1.00 65.28 220 TYR B O 1
ATOM 5421 N N . LEU B 2 221 ? 149.292 166.239 97.418 1.00 63.57 221 LEU B N 1
ATOM 5422 C CA . LEU B 2 221 ? 149.737 166.617 96.083 1.00 63.57 221 LEU B CA 1
ATOM 5423 C C . LEU B 2 221 ? 150.268 168.043 96.049 1.00 63.57 221 LEU B C 1
ATOM 5424 O O . LEU B 2 221 ? 151.234 168.330 95.334 1.00 63.57 221 LEU B O 1
ATOM 5429 N N . ARG B 2 222 ? 149.656 168.951 96.805 1.00 69.83 222 ARG B N 1
ATOM 5430 C CA . ARG B 2 222 ? 150.001 170.373 96.771 1.00 69.83 222 ARG B CA 1
ATOM 5431 C C . ARG B 2 222 ? 150.266 170.886 98.180 1.00 69.83 222 ARG B C 1
ATOM 5432 O O . ARG B 2 222 ? 149.434 171.588 98.765 1.00 69.83 222 ARG B O 1
ATOM 5440 N N . PRO B 2 223 ? 151.418 170.557 98.755 1.00 68.10 223 PRO B N 1
ATOM 5441 C CA . PRO B 2 223 ? 151.798 171.150 100.038 1.00 68.10 223 PRO B CA 1
ATOM 5442 C C . PRO B 2 223 ? 152.329 172.564 99.857 1.00 68.10 223 PRO B C 1
ATOM 5443 O O . PRO B 2 223 ? 152.708 172.985 98.762 1.00 68.10 223 PRO B O 1
ATOM 5447 N N . LYS B 2 224 ? 152.351 173.303 100.964 1.00 76.17 224 LYS B N 1
ATOM 5448 C CA . LYS B 2 224 ? 152.750 174.704 100.946 1.00 76.17 224 LYS B CA 1
ATOM 5449 C C . LYS B 2 224 ? 154.091 174.974 101.605 1.00 76.17 224 LYS B C 1
ATOM 5450 O O . LYS B 2 224 ? 154.774 175.922 101.214 1.00 76.17 224 LYS B O 1
ATOM 5456 N N . THR B 2 225 ? 154.484 174.176 102.586 1.00 76.24 225 THR B N 1
ATOM 5457 C CA . THR B 2 225 ? 155.715 174.370 103.333 1.00 76.24 225 THR B CA 1
ATOM 5458 C C . THR B 2 225 ? 156.530 173.089 103.299 1.00 76.24 225 THR B C 1
ATOM 5459 O O . THR B 2 225 ? 155.981 172.000 103.107 1.00 76.24 225 THR B O 1
ATOM 5463 N N . PRO B 2 226 ? 157.853 173.190 103.457 1.00 75.95 226 PRO B N 1
ATOM 5464 C CA . PRO B 2 226 ? 158.676 171.972 103.483 1.00 75.95 226 PRO B CA 1
ATOM 5465 C C . PRO B 2 226 ? 158.303 171.001 104.588 1.00 75.95 226 PRO B C 1
ATOM 5466 O O . PRO B 2 226 ? 158.431 169.787 104.392 1.00 75.95 226 PRO B O 1
ATOM 5470 N N . PHE B 2 227 ? 157.852 171.491 105.746 1.00 75.31 227 PHE B N 1
ATOM 5471 C CA . PHE B 2 227 ? 157.506 170.577 106.830 1.00 75.31 227 PHE B CA 1
ATOM 5472 C C . PHE B 2 227 ? 156.321 169.698 106.462 1.00 75.31 227 PHE B C 1
ATOM 5473 O O . PHE B 2 227 ? 156.316 168.504 106.769 1.00 75.31 227 PHE B O 1
ATOM 5481 N N . VAL B 2 228 ? 155.300 170.269 105.820 1.00 73.72 228 VAL B N 1
ATOM 5482 C CA . VAL B 2 228 ? 154.141 169.475 105.421 1.00 73.72 228 VAL B CA 1
ATOM 5483 C C . VAL B 2 228 ? 154.550 168.404 104.419 1.00 73.72 228 VAL B C 1
ATOM 5484 O O . VAL B 2 228 ? 154.149 167.237 104.532 1.00 73.72 228 VAL B O 1
ATOM 5488 N N . ALA B 2 229 ? 155.366 168.782 103.432 1.00 70.61 229 ALA B N 1
ATOM 5489 C CA . ALA B 2 229 ? 155.813 167.827 102.424 1.00 70.61 229 ALA B CA 1
ATOM 5490 C C . ALA B 2 229 ? 156.633 166.706 103.048 1.00 70.61 229 ALA B C 1
ATOM 5491 O O . ALA B 2 229 ? 156.455 165.535 102.700 1.00 70.61 229 ALA B O 1
ATOM 5493 N N . GLN B 2 230 ? 157.538 167.044 103.971 1.00 75.37 230 GLN B N 1
ATOM 5494 C CA . GLN B 2 230 ? 158.299 166.013 104.673 1.00 75.37 230 GLN B CA 1
ATOM 5495 C C . GLN B 2 230 ? 157.391 165.124 105.513 1.00 75.37 230 GLN B C 1
ATOM 5496 O O . GLN B 2 230 ? 157.575 163.902 105.555 1.00 75.37 230 GLN B O 1
ATOM 5502 N N . PHE B 2 231 ? 156.411 165.720 106.194 1.00 75.42 231 PHE B N 1
ATOM 5503 C CA . PHE B 2 231 ? 155.631 165.004 107.195 1.00 75.42 231 PHE B CA 1
ATOM 5504 C C . PHE B 2 231 ? 154.632 164.045 106.569 1.00 75.42 231 PHE B C 1
ATOM 5505 O O . PHE B 2 231 ? 154.460 162.924 107.059 1.00 75.42 231 PHE B O 1
ATOM 5513 N N . LEU B 2 232 ? 153.965 164.456 105.497 1.00 73.07 232 LEU B N 1
ATOM 5514 C CA . LEU B 2 232 ? 152.909 163.634 104.926 1.00 73.07 232 LEU B CA 1
ATOM 5515 C C . LEU B 2 232 ? 153.449 162.578 103.967 1.00 73.07 232 LEU B C 1
ATOM 5516 O O . LEU B 2 232 ? 152.665 161.808 103.404 1.00 73.07 232 LEU B O 1
ATOM 5521 N N . GLY B 2 233 ? 154.758 162.518 103.781 1.00 76.60 233 GLY B N 1
ATOM 5522 C CA . GLY B 2 233 ? 155.369 161.489 102.965 1.00 76.60 233 GLY B CA 1
ATOM 5523 C C . GLY B 2 233 ? 156.797 161.849 102.634 1.00 76.60 233 GLY B C 1
ATOM 5524 O O . GLY B 2 233 ? 157.236 162.983 102.806 1.00 76.60 233 GLY B O 1
ATOM 5525 N N . ARG B 2 234 ? 157.531 160.848 102.160 1.00 77.50 234 ARG B N 1
ATOM 5526 C CA . ARG B 2 234 ? 158.890 161.086 101.699 1.00 77.50 234 ARG B CA 1
ATOM 5527 C C . ARG B 2 234 ? 158.869 161.947 100.444 1.00 77.50 234 ARG B C 1
ATOM 5528 O O . ARG B 2 234 ? 157.979 161.818 99.603 1.00 77.50 234 ARG B O 1
ATOM 5536 N N . THR B 2 235 ? 159.852 162.836 100.324 1.00 70.94 235 THR B N 1
ATOM 5537 C CA . THR B 2 235 ? 159.962 163.700 99.158 1.00 70.94 235 THR B CA 1
ATOM 5538 C C . THR B 2 235 ? 161.405 164.164 99.026 1.00 70.94 235 THR B C 1
ATOM 5539 O O . THR B 2 235 ? 162.249 163.885 99.880 1.00 70.94 235 THR B O 1
ATOM 5543 N N . ASN B 2 236 ? 161.684 164.877 97.936 1.00 70.75 236 ASN B N 1
ATOM 5544 C CA . ASN B 2 236 ? 163.003 165.426 97.655 1.00 70.75 236 ASN B CA 1
ATOM 5545 C C . ASN B 2 236 ? 162.883 166.939 97.588 1.00 70.75 236 ASN B C 1
ATOM 5546 O O . ASN B 2 236 ? 162.188 167.467 96.714 1.00 70.75 236 ASN B O 1
ATOM 5551 N N . LEU B 2 237 ? 163.555 167.631 98.502 1.00 79.32 237 LEU B N 1
ATOM 5552 C CA . LEU B 2 237 ? 163.533 169.092 98.544 1.00 79.32 237 LEU B CA 1
ATOM 5553 C C . LEU B 2 237 ? 164.677 169.599 97.675 1.00 79.32 237 LEU B C 1
ATOM 5554 O O . LEU B 2 237 ? 165.840 169.584 98.085 1.00 79.32 237 LEU B O 1
ATOM 5559 N N . LEU B 2 238 ? 164.345 170.050 96.469 1.00 84.80 238 LEU B N 1
ATOM 5560 C CA . LEU B 2 238 ? 165.342 170.398 95.465 1.00 84.80 238 LEU B CA 1
ATOM 5561 C C . LEU B 2 238 ? 165.407 171.904 95.281 1.00 84.80 238 LEU B C 1
ATOM 5562 O O . LEU B 2 238 ? 164.423 172.501 94.827 1.00 84.80 238 LEU B O 1
ATOM 5567 N N . PRO B 2 239 ? 166.519 172.565 95.598 1.00 91.56 239 PRO B N 1
ATOM 5568 C CA . PRO B 2 239 ? 166.643 173.991 95.260 1.00 91.56 239 PRO B CA 1
ATOM 5569 C C . PRO B 2 239 ? 166.780 174.155 93.754 1.00 91.56 239 PRO B C 1
ATOM 5570 O O . PRO B 2 239 ? 167.616 173.505 93.124 1.00 91.56 239 PRO B O 1
ATOM 5574 N N . GLY B 2 240 ? 165.948 175.022 93.172 1.00 97.43 240 GLY B N 1
ATOM 5575 C CA . GLY B 2 240 ? 165.954 175.227 91.739 1.00 97.43 240 GLY B CA 1
ATOM 5576 C C . GLY B 2 240 ? 165.611 176.660 91.385 1.00 97.43 240 GLY B C 1
ATOM 5577 O O . GLY B 2 240 ? 165.362 177.493 92.258 1.00 97.43 240 GLY B O 1
ATOM 5578 N N . GLU B 2 241 ? 165.616 176.934 90.083 1.00 105.31 241 GLU B N 1
ATOM 5579 C CA . GLU B 2 241 ? 165.222 178.235 89.547 1.00 105.31 241 GLU B CA 1
ATOM 5580 C C . GLU B 2 241 ? 164.077 178.016 88.559 1.00 105.31 241 GLU B C 1
ATOM 5581 O O . GLU B 2 241 ? 164.282 177.531 87.443 1.00 105.31 241 GLU B O 1
ATOM 5587 N N . GLY B 2 242 ? 162.863 178.350 88.985 1.00 104.64 242 GLY B N 1
ATOM 5588 C CA . GLY B 2 242 ? 161.723 178.240 88.097 1.00 104.64 242 GLY B CA 1
ATOM 5589 C C . GLY B 2 242 ? 161.824 179.241 86.960 1.00 104.64 242 GLY B C 1
ATOM 5590 O O . GLY B 2 242 ? 162.209 180.395 87.151 1.00 104.64 242 GLY B O 1
ATOM 5591 N N . ARG B 2 243 ? 161.465 178.783 85.760 1.00 105.69 243 ARG B N 1
ATOM 5592 C CA . ARG B 2 243 ? 161.579 179.579 84.546 1.00 105.69 243 ARG B CA 1
ATOM 5593 C C . ARG B 2 243 ? 160.277 179.569 83.754 1.00 105.69 243 ARG B C 1
ATOM 5594 O O . ARG B 2 243 ? 160.296 179.648 82.523 1.00 105.69 243 ARG B O 1
ATOM 5602 N N . GLY B 2 244 ? 159.137 179.468 84.436 1.00 103.66 244 GLY B N 1
ATOM 5603 C CA . GLY B 2 244 ? 157.862 179.367 83.758 1.00 103.66 244 GLY B CA 1
ATOM 5604 C C . GLY B 2 244 ? 157.068 178.174 84.245 1.00 103.66 244 GLY B C 1
ATOM 5605 O O . GLY B 2 244 ? 156.732 178.085 85.430 1.00 103.66 244 GLY B O 1
ATOM 5606 N N . ARG B 2 245 ? 156.765 177.247 83.338 1.00 105.63 245 ARG B N 1
ATOM 5607 C CA . ARG B 2 245 ? 156.105 175.997 83.684 1.00 105.63 245 ARG B CA 1
ATOM 5608 C C . ARG B 2 245 ? 157.101 174.873 83.944 1.00 105.63 245 ARG B C 1
ATOM 5609 O O . ARG B 2 245 ? 156.737 173.696 83.860 1.00 105.63 245 ARG B O 1
ATOM 5617 N N . TYR B 2 246 ? 158.349 175.216 84.250 1.00 104.11 246 TYR B N 1
ATOM 5618 C CA . TYR B 2 246 ? 159.379 174.229 84.537 1.00 104.11 246 TYR B CA 1
ATOM 5619 C C . TYR B 2 246 ? 160.467 174.890 85.367 1.00 104.11 246 TYR B C 1
ATOM 5620 O O . TYR B 2 246 ? 160.561 176.118 85.437 1.00 104.11 246 TYR B O 1
ATOM 5629 N N . ALA B 2 247 ? 161.289 174.056 85.992 1.00 101.47 247 ALA B N 1
ATOM 5630 C CA . ALA B 2 247 ? 162.386 174.515 86.826 1.00 101.47 247 ALA B CA 1
ATOM 5631 C C . ALA B 2 247 ? 163.656 173.762 86.460 1.00 101.47 247 ALA B C 1
ATOM 5632 O O . ALA B 2 247 ? 163.619 172.581 86.096 1.00 101.47 247 ALA B O 1
ATOM 5634 N N . GLU B 2 248 ? 164.782 174.462 86.563 1.00 102.43 248 GLU B N 1
ATOM 5635 C CA . GLU B 2 248 ? 166.097 173.898 86.287 1.00 102.43 248 GLU B CA 1
ATOM 5636 C C . GLU B 2 248 ? 166.754 173.547 87.616 1.00 102.43 248 GLU B C 1
ATOM 5637 O O . GLU B 2 248 ? 167.170 174.437 88.365 1.00 102.43 248 GLU B O 1
ATOM 5643 N N . THR B 2 249 ? 166.847 172.256 87.906 1.00 99.67 249 THR B N 1
ATOM 5644 C CA . THR B 2 249 ? 167.436 171.759 89.141 1.00 99.67 249 THR B CA 1
ATOM 5645 C C . THR B 2 249 ? 168.627 170.864 88.817 1.00 99.67 249 THR B C 1
ATOM 5646 O O . THR B 2 249 ? 169.026 170.714 87.659 1.00 99.67 249 THR B O 1
ATOM 5650 N N . CYS B 2 250 ? 169.194 170.260 89.864 1.00 102.41 250 CYS B N 1
ATOM 5651 C CA . CYS B 2 250 ? 170.288 169.314 89.679 1.00 102.41 250 CYS B CA 1
ATOM 5652 C C . CYS B 2 250 ? 169.866 168.109 88.851 1.00 102.41 250 CYS B C 1
ATOM 5653 O O . CYS B 2 250 ? 170.725 167.429 88.279 1.00 102.41 250 CYS B O 1
ATOM 5656 N N . LEU B 2 251 ? 168.568 167.829 88.778 1.00 98.49 251 LEU B N 1
ATOM 5657 C CA . LEU B 2 251 ? 168.036 166.746 87.966 1.00 98.49 251 LEU B CA 1
ATOM 5658 C C . LEU B 2 251 ? 167.626 167.205 86.575 1.00 98.49 251 LEU B C 1
ATOM 5659 O O . LEU B 2 251 ? 167.138 166.388 85.787 1.00 98.49 251 LEU B O 1
ATOM 5664 N N . GLY B 2 252 ? 167.800 168.480 86.260 1.00 99.97 252 GLY B N 1
ATOM 5665 C CA . GLY B 2 252 ? 167.521 168.986 84.927 1.00 99.97 252 GLY B CA 1
ATOM 5666 C C . GLY B 2 252 ? 166.195 169.733 84.871 1.00 99.97 252 GLY B C 1
ATOM 5667 O O . GLY B 2 252 ? 165.928 170.601 85.701 1.00 99.97 252 GLY B O 1
ATOM 5668 N N . ARG B 2 253 ? 165.371 169.391 83.885 1.00 102.65 253 ARG B N 1
ATOM 5669 C CA . ARG B 2 253 ? 164.092 170.050 83.648 1.00 102.65 253 ARG B CA 1
ATOM 5670 C C . ARG B 2 253 ? 162.998 169.326 84.422 1.00 102.65 253 ARG B C 1
ATOM 5671 O O . ARG B 2 253 ? 162.692 168.165 84.126 1.00 102.65 253 ARG B O 1
ATOM 5679 N N . VAL B 2 254 ? 162.405 170.002 85.400 1.00 95.30 254 VAL B N 1
ATOM 5680 C CA . VAL B 2 254 ? 161.301 169.436 86.167 1.00 95.30 254 VAL B CA 1
ATOM 5681 C C . VAL B 2 254 ? 160.060 170.285 85.896 1.00 95.30 254 VAL B C 1
ATOM 5682 O O . VAL B 2 254 ? 160.054 171.480 86.217 1.00 95.30 254 VAL B O 1
ATOM 5686 N N . PRO B 2 255 ? 159.002 169.729 85.307 1.00 93.30 255 PRO B N 1
ATOM 5687 C CA . PRO B 2 255 ? 157.783 170.519 85.098 1.00 93.30 255 PRO B CA 1
ATOM 5688 C C . PRO B 2 255 ? 157.168 170.946 86.422 1.00 93.30 255 PRO B C 1
ATOM 5689 O O . PRO B 2 255 ? 157.221 170.225 87.419 1.00 93.30 255 PRO B O 1
ATOM 5693 N N . LEU B 2 256 ? 156.575 172.135 86.421 1.00 94.24 256 LEU B N 1
ATOM 5694 C CA . LEU B 2 256 ? 155.993 172.721 87.620 1.00 94.24 256 LEU B CA 1
ATOM 5695 C C . LEU B 2 256 ? 154.476 172.598 87.596 1.00 94.24 256 LEU B C 1
ATOM 5696 O O . LEU B 2 256 ? 153.842 172.785 86.554 1.00 94.24 256 LEU B O 1
ATOM 5701 N N . ALA B 2 257 ? 153.900 172.276 88.757 1.00 93.58 257 ALA B N 1
ATOM 5702 C CA . ALA B 2 257 ? 152.448 172.272 88.885 1.00 93.58 257 ALA B CA 1
ATOM 5703 C C . ALA B 2 257 ? 151.878 173.671 88.692 1.00 93.58 257 ALA B C 1
ATOM 5704 O O . ALA B 2 257 ? 150.838 173.844 88.045 1.00 93.58 257 ALA B O 1
ATOM 5706 N N . GLU B 2 258 ? 152.545 174.682 89.246 1.00 97.46 258 GLU B N 1
ATOM 5707 C CA . GLU B 2 258 ? 152.161 176.076 89.074 1.00 97.46 258 GLU B CA 1
ATOM 5708 C C . GLU B 2 258 ? 153.357 176.863 88.564 1.00 97.46 258 GLU B C 1
ATOM 5709 O O . GLU B 2 258 ? 154.479 176.683 89.046 1.00 97.46 258 GLU B O 1
ATOM 5715 N N . ALA B 2 259 ? 153.112 177.740 87.592 1.00 99.87 259 ALA B N 1
ATOM 5716 C CA . ALA B 2 259 ? 154.193 178.493 86.971 1.00 99.87 259 ALA B CA 1
ATOM 5717 C C . ALA B 2 259 ? 154.855 179.424 87.978 1.00 99.87 259 ALA B C 1
ATOM 5718 O O . ALA B 2 259 ? 154.187 180.045 88.808 1.00 99.87 259 ALA B O 1
ATOM 5720 N N . ARG B 2 260 ? 156.182 179.517 87.900 1.00 100.39 260 ARG B N 1
ATOM 5721 C CA . ARG B 2 260 ? 156.945 180.352 88.815 1.00 100.39 260 ARG B CA 1
ATOM 5722 C C . ARG B 2 260 ? 158.228 180.814 88.141 1.00 100.39 260 ARG B C 1
ATOM 5723 O O . ARG B 2 260 ? 158.743 180.169 87.224 1.00 100.39 260 ARG B O 1
ATOM 5731 N N . GLU B 2 261 ? 158.751 181.938 88.622 1.00 105.04 261 GLU B N 1
ATOM 5732 C CA . GLU B 2 261 ? 159.993 182.498 88.114 1.00 105.04 261 GLU B CA 1
ATOM 5733 C C . GLU B 2 261 ? 160.913 182.839 89.276 1.00 105.04 261 GLU B C 1
ATOM 5734 O O . GLU B 2 261 ? 160.460 183.310 90.324 1.00 105.04 261 GLU B O 1
ATOM 5740 N N . GLY B 2 262 ? 162.205 182.586 89.087 1.00 103.51 262 GLY B N 1
ATOM 5741 C CA . GLY B 2 262 ? 163.197 182.904 90.088 1.00 103.51 262 GLY B CA 1
ATOM 5742 C C . GLY B 2 262 ? 163.531 181.721 90.971 1.00 103.51 262 GLY B C 1
ATOM 5743 O O . GLY B 2 262 ? 163.053 180.605 90.754 1.00 103.51 262 GLY B O 1
ATOM 5744 N N . PRO B 2 263 ? 164.355 181.940 91.992 1.00 100.82 263 PRO B N 1
ATOM 5745 C CA . PRO B 2 263 ? 164.788 180.822 92.830 1.00 100.82 263 PRO B CA 1
ATOM 5746 C C . PRO B 2 263 ? 163.687 180.353 93.769 1.00 100.82 263 PRO B C 1
ATOM 5747 O O . PRO B 2 263 ? 162.872 181.140 94.255 1.00 100.82 263 PRO B O 1
ATOM 5751 N N . LEU B 2 264 ? 163.671 179.048 94.024 1.00 92.66 264 LEU B N 1
ATOM 5752 C CA . LEU B 2 264 ? 162.581 178.429 94.770 1.00 92.66 264 LEU B CA 1
ATOM 5753 C C . LEU B 2 264 ? 163.009 177.019 95.168 1.00 92.66 264 LEU B C 1
ATOM 5754 O O . LEU B 2 264 ? 164.117 176.571 94.853 1.00 92.66 264 LEU B O 1
ATOM 5759 N N . LEU B 2 265 ? 162.117 176.320 95.870 1.00 83.61 265 LEU B N 1
ATOM 5760 C CA . LEU B 2 265 ? 162.388 174.991 96.410 1.00 83.61 265 LEU B CA 1
ATOM 5761 C C . LEU B 2 265 ? 161.290 174.036 95.956 1.00 83.61 265 LEU B C 1
ATOM 5762 O O . LEU B 2 265 ? 160.142 174.153 96.395 1.00 83.61 265 LEU B O 1
ATOM 5767 N N . LEU B 2 266 ? 161.638 173.097 95.080 1.00 79.59 266 LEU B N 1
ATOM 5768 C CA . LEU B 2 266 ? 160.715 172.066 94.639 1.00 79.59 266 LEU B CA 1
ATOM 5769 C C . LEU B 2 266 ? 160.578 170.981 95.699 1.00 79.59 266 LEU B C 1
ATOM 5770 O O . LEU B 2 266 ? 161.508 170.694 96.454 1.00 79.59 266 LEU B O 1
ATOM 5775 N N . SER B 2 267 ? 159.405 170.357 95.727 1.00 70.51 267 SER B N 1
ATOM 5776 C CA . SER B 2 267 ? 159.176 169.128 96.485 1.00 70.51 267 SER B CA 1
ATOM 5777 C C . SER B 2 267 ? 158.845 168.031 95.479 1.00 70.51 267 SER B C 1
ATOM 5778 O O . SER B 2 267 ? 157.674 167.770 95.198 1.00 70.51 267 SER B O 1
ATOM 5781 N N . LEU B 2 268 ? 159.879 167.382 94.949 1.00 69.36 268 LEU B N 1
ATOM 5782 C CA . LEU B 2 268 ? 159.691 166.311 93.979 1.00 69.36 268 LEU B CA 1
ATOM 5783 C C . LEU B 2 268 ? 159.414 165.006 94.717 1.00 69.36 268 LEU B C 1
ATOM 5784 O O . LEU B 2 268 ? 160.262 164.517 95.466 1.00 69.36 268 LEU B O 1
ATOM 5789 N N . ARG B 2 269 ? 158.237 164.465 94.532 1.00 67.00 269 ARG B N 1
ATOM 5790 C CA . ARG B 2 269 ? 157.880 163.236 95.221 1.00 67.00 269 ARG B CA 1
ATOM 5791 C C . ARG B 2 269 ? 158.568 162.047 94.548 1.00 67.00 269 ARG B C 1
ATOM 5792 O O . ARG B 2 269 ? 158.769 162.059 93.332 1.00 67.00 269 ARG B O 1
ATOM 5800 N N . PRO B 2 270 ? 158.958 161.020 95.313 1.00 67.59 270 PRO B N 1
ATOM 5801 C CA . PRO B 2 270 ? 159.701 159.899 94.713 1.00 67.59 270 PRO B CA 1
ATOM 5802 C C . PRO B 2 270 ? 158.972 159.196 93.583 1.00 67.59 270 PRO B C 1
ATOM 5803 O O . PRO B 2 270 ? 159.626 158.713 92.652 1.00 67.59 270 PRO B O 1
ATOM 5807 N N . GLU B 2 271 ? 157.642 159.121 93.625 1.00 71.57 271 GLU B N 1
ATOM 5808 C CA . GLU B 2 271 ? 156.911 158.457 92.554 1.00 71.57 271 GLU B CA 1
ATOM 5809 C C . GLU B 2 271 ? 156.943 159.239 91.250 1.00 71.57 271 GLU B C 1
ATOM 5810 O O . GLU B 2 271 ? 156.495 158.716 90.224 1.00 71.57 271 GLU B O 1
ATOM 5816 N N . ALA B 2 272 ? 157.449 160.469 91.264 1.00 74.36 272 ALA B N 1
ATOM 5817 C CA . ALA B 2 272 ? 157.606 161.271 90.062 1.00 74.36 272 ALA B CA 1
ATOM 5818 C C . ALA B 2 272 ? 158.924 161.005 89.350 1.00 74.36 272 ALA B C 1
ATOM 5819 O O . ALA B 2 272 ? 159.236 161.690 88.372 1.00 74.36 272 ALA B O 1
ATOM 5821 N N . LEU B 2 273 ? 159.701 160.030 89.818 1.00 78.74 273 LEU B N 1
ATOM 5822 C CA . LEU B 2 273 ? 161.013 159.731 89.267 1.00 78.74 273 LEU B CA 1
ATOM 5823 C C . LEU B 2 273 ? 161.087 158.266 88.864 1.00 78.74 273 LEU B C 1
ATOM 5824 O O . LEU B 2 273 ? 160.468 157.400 89.486 1.00 78.74 273 LEU B O 1
ATOM 5829 N N . ARG B 2 274 ? 161.859 158.001 87.814 1.00 91.44 274 ARG B N 1
ATOM 5830 C CA . ARG B 2 274 ? 162.084 156.653 87.321 1.00 91.44 274 ARG B CA 1
ATOM 5831 C C . ARG B 2 274 ? 163.564 156.457 87.029 1.00 91.44 274 ARG B C 1
ATOM 5832 O O . ARG B 2 274 ? 164.301 157.411 86.764 1.00 91.44 274 ARG B O 1
ATOM 5840 N N . LEU B 2 275 ? 163.990 155.200 87.083 1.00 93.82 275 LEU B N 1
ATOM 5841 C CA . LEU B 2 275 ? 165.357 154.811 86.775 1.00 93.82 275 LEU B CA 1
ATOM 5842 C C . LEU B 2 275 ? 165.418 154.241 85.366 1.00 93.82 275 LEU B C 1
ATOM 5843 O O . LEU B 2 275 ? 164.529 153.494 84.949 1.00 93.82 275 LEU B O 1
ATOM 5848 N N . THR B 2 276 ? 166.463 154.599 84.634 1.00 102.84 276 THR B N 1
ATOM 5849 C CA . THR B 2 276 ? 166.676 154.150 83.270 1.00 102.84 276 THR B CA 1
ATOM 5850 C C . THR B 2 276 ? 168.124 153.724 83.100 1.00 102.84 276 THR B C 1
ATOM 5851 O O . THR B 2 276 ? 168.992 154.119 83.887 1.00 102.84 276 THR B O 1
ATOM 5855 N N . PRO B 2 277 ? 168.415 152.901 82.093 1.00 107.72 277 PRO B N 1
ATOM 5856 C CA . PRO B 2 277 ? 169.808 152.583 81.798 1.00 107.72 277 PRO B CA 1
ATOM 5857 C C . PRO B 2 277 ? 170.590 153.848 81.509 1.00 107.72 277 PRO B C 1
ATOM 5858 O O . PRO B 2 277 ? 170.048 154.820 80.951 1.00 107.72 277 PRO B O 1
ATOM 5862 N N . PRO B 2 278 ? 171.873 153.885 81.878 1.00 111.54 278 PRO B N 1
ATOM 5863 C CA . PRO B 2 278 ? 172.645 155.128 81.745 1.00 111.54 278 PRO B CA 1
ATOM 5864 C C . PRO B 2 278 ? 172.785 155.587 80.303 1.00 111.54 278 PRO B C 1
ATOM 5865 O O . PRO B 2 278 ? 173.450 154.936 79.490 1.00 111.54 278 PRO B O 1
ATOM 5869 N N . GLY B 2 279 ? 172.156 156.713 79.980 1.00 118.44 279 GLY B N 1
ATOM 5870 C CA . GLY B 2 279 ? 172.214 157.268 78.643 1.00 118.44 279 GLY B CA 1
ATOM 5871 C C . GLY B 2 279 ? 172.703 158.700 78.625 1.00 118.44 279 GLY B C 1
ATOM 5872 O O . GLY B 2 279 ? 173.811 158.991 79.087 1.00 118.44 279 GLY B O 1
ATOM 5873 N N . GLN B 2 280 ? 171.884 159.604 78.094 1.00 124.49 280 GLN B N 1
ATOM 5874 C CA . GLN B 2 280 ? 172.208 161.028 78.013 1.00 124.49 280 GLN B CA 1
ATOM 5875 C C . GLN B 2 280 ? 171.235 161.784 78.912 1.00 124.49 280 GLN B C 1
ATOM 5876 O O . GLN B 2 280 ? 170.056 161.936 78.576 1.00 124.49 280 GLN B O 1
ATOM 5882 N N . GLY B 2 281 ? 171.730 162.257 80.052 1.00 118.18 281 GLY B N 1
ATOM 5883 C CA . GLY B 2 281 ? 170.918 162.979 81.001 1.00 118.18 281 GLY B CA 1
ATOM 5884 C C . GLY B 2 281 ? 171.549 162.985 82.377 1.00 118.18 281 GLY B C 1
ATOM 5885 O O . GLY B 2 281 ? 172.750 162.739 82.532 1.00 118.18 281 GLY B O 1
ATOM 5886 N N . PRO B 2 282 ? 170.755 163.283 83.405 1.00 112.30 282 PRO B N 1
ATOM 5887 C CA . PRO B 2 282 ? 171.265 163.174 84.777 1.00 112.30 282 PRO B CA 1
ATOM 5888 C C . PRO B 2 282 ? 171.683 161.744 85.084 1.00 112.30 282 PRO B C 1
ATOM 5889 O O . PRO B 2 282 ? 171.039 160.783 84.658 1.00 112.30 282 PRO B O 1
ATOM 5893 N N . GLN B 2 283 ? 172.774 161.610 85.832 1.00 113.12 283 GLN B N 1
ATOM 5894 C CA . GLN B 2 283 ? 173.373 160.314 86.107 1.00 113.12 283 GLN B CA 1
ATOM 5895 C C . GLN B 2 283 ? 173.545 160.136 87.607 1.00 113.12 283 GLN B C 1
ATOM 5896 O O . GLN B 2 283 ? 173.734 161.106 88.345 1.00 113.12 283 GLN B O 1
ATOM 5902 N N . GLY B 2 284 ? 173.483 158.884 88.052 1.00 107.13 284 GLY B N 1
ATOM 5903 C CA . GLY B 2 284 ? 173.626 158.602 89.468 1.00 107.13 284 GLY B CA 1
ATOM 5904 C C . GLY B 2 284 ? 174.012 157.162 89.709 1.00 107.13 284 GLY B C 1
ATOM 5905 O O . GLY B 2 284 ? 174.049 156.335 88.795 1.00 107.13 284 GLY B O 1
ATOM 5906 N N . GLU B 2 285 ? 174.302 156.874 90.975 1.00 103.85 285 GLU B N 1
ATOM 5907 C CA . GLU B 2 285 ? 174.677 155.537 91.414 1.00 103.85 285 GLU B CA 1
ATOM 5908 C C . GLU B 2 285 ? 173.749 155.103 92.537 1.00 103.85 285 GLU B C 1
ATOM 5909 O O . GLU B 2 285 ? 173.524 155.860 93.486 1.00 103.85 285 GLU B O 1
ATOM 5915 N N . VAL B 2 286 ? 173.212 153.888 92.427 1.00 95.87 286 VAL B N 1
ATOM 5916 C CA . VAL B 2 286 ? 172.307 153.373 93.446 1.00 95.87 286 VAL B CA 1
ATOM 5917 C C . VAL B 2 286 ? 173.100 153.026 94.697 1.00 95.87 286 VAL B C 1
ATOM 5918 O O . VAL B 2 286 ? 174.102 152.303 94.636 1.00 95.87 286 VAL B O 1
ATOM 5922 N N . VAL B 2 287 ? 172.658 153.543 95.841 1.00 93.69 287 VAL B N 1
ATOM 5923 C CA . VAL B 2 287 ? 173.309 153.272 97.117 1.00 93.69 287 VAL B CA 1
ATOM 5924 C C . VAL B 2 287 ? 172.432 152.477 98.071 1.00 93.69 287 VAL B C 1
ATOM 5925 O O . VAL B 2 287 ? 172.939 151.999 99.096 1.00 93.69 287 VAL B O 1
ATOM 5929 N N . ALA B 2 288 ? 171.144 152.320 97.779 1.00 89.98 288 ALA B N 1
ATOM 5930 C CA . ALA B 2 288 ? 170.261 151.527 98.620 1.00 89.98 288 ALA B CA 1
ATOM 5931 C C . ALA B 2 288 ? 169.073 151.072 97.790 1.00 89.98 288 ALA B C 1
ATOM 5932 O O . ALA B 2 288 ? 168.799 151.610 96.715 1.00 89.98 288 ALA B O 1
ATOM 5934 N N . ARG B 2 289 ? 168.374 150.062 98.305 1.00 84.54 289 ARG B N 1
ATOM 5935 C CA . ARG B 2 289 ? 167.185 149.525 97.646 1.00 84.54 289 ARG B CA 1
ATOM 5936 C C . ARG B 2 289 ? 166.287 148.972 98.748 1.00 84.54 289 ARG B C 1
ATOM 5937 O O . ARG B 2 289 ? 166.495 147.850 99.216 1.00 84.54 289 ARG B O 1
ATOM 5945 N N . GLU B 2 290 ? 165.301 149.764 99.156 1.00 84.63 290 GLU B N 1
ATOM 5946 C CA . GLU B 2 290 ? 164.450 149.423 100.288 1.00 84.63 290 GLU B CA 1
ATOM 5947 C C . GLU B 2 290 ? 163.205 148.699 99.794 1.00 84.63 290 GLU B C 1
ATOM 5948 O O . GLU B 2 290 ? 162.540 149.159 98.861 1.00 84.63 290 GLU B O 1
ATOM 5954 N N . PHE B 2 291 ? 162.895 147.571 100.424 1.00 76.99 291 PHE B N 1
ATOM 5955 C CA . PHE B 2 291 ? 161.735 146.764 100.068 1.00 76.99 291 PHE B CA 1
ATOM 5956 C C . PHE B 2 291 ? 160.571 147.152 100.973 1.00 76.99 291 PHE B C 1
ATOM 5957 O O . PHE B 2 291 ? 160.548 146.798 102.155 1.00 76.99 291 PHE B O 1
ATOM 5965 N N . LYS B 2 292 ? 159.608 147.885 100.418 1.00 80.97 292 LYS B N 1
ATOM 5966 C CA . LYS B 2 292 ? 158.406 148.283 101.136 1.00 80.97 292 LYS B CA 1
ATOM 5967 C C . LYS B 2 292 ? 157.273 147.277 101.006 1.00 80.97 292 LYS B C 1
ATOM 5968 O O . LYS B 2 292 ? 156.215 147.477 101.608 1.00 80.97 292 LYS B O 1
ATOM 5974 N N . GLY B 2 293 ? 157.465 146.202 100.249 1.00 77.49 293 GLY B N 1
ATOM 5975 C CA . GLY B 2 293 ? 156.372 145.299 99.964 1.00 77.49 293 GLY B CA 1
ATOM 5976 C C . GLY B 2 293 ? 155.969 145.349 98.507 1.00 77.49 293 GLY B C 1
ATOM 5977 O O . GLY B 2 293 ? 156.660 144.806 97.641 1.00 77.49 293 GLY B O 1
ATOM 5978 N N . HIS B 2 294 ? 154.836 145.994 98.227 1.00 78.54 294 HIS B N 1
ATOM 5979 C CA . HIS B 2 294 ? 154.344 146.110 96.861 1.00 78.54 294 HIS B CA 1
ATOM 5980 C C . HIS B 2 294 ? 155.266 146.925 95.963 1.00 78.54 294 HIS B C 1
ATOM 5981 O O . HIS B 2 294 ? 155.149 146.834 94.737 1.00 78.54 294 HIS B O 1
ATOM 5988 N N . ASP B 2 295 ? 156.172 147.718 96.531 1.00 79.44 295 ASP B N 1
ATOM 5989 C CA . ASP B 2 295 ? 157.019 148.594 95.735 1.00 79.44 295 ASP B CA 1
ATOM 5990 C C . ASP B 2 295 ? 158.390 148.708 96.387 1.00 79.44 295 ASP B C 1
ATOM 5991 O O . ASP B 2 295 ? 158.634 148.177 97.472 1.00 79.44 295 ASP B O 1
ATOM 5996 N N . LEU B 2 296 ? 159.286 149.417 95.705 1.00 82.13 296 LEU B N 1
ATOM 5997 C CA . LEU B 2 296 ? 160.667 149.584 96.125 1.00 82.13 296 LEU B CA 1
ATOM 5998 C C . LEU B 2 296 ? 160.998 151.067 96.198 1.00 82.13 296 LEU B C 1
ATOM 5999 O O . LEU B 2 296 ? 160.464 151.873 95.432 1.00 82.13 296 LEU B O 1
ATOM 6004 N N . THR B 2 297 ? 161.895 151.423 97.113 1.00 85.69 297 THR B N 1
ATOM 6005 C CA . THR B 2 297 ? 162.327 152.807 97.300 1.00 85.69 297 THR B CA 1
ATOM 6006 C C . THR B 2 297 ? 163.847 152.862 97.155 1.00 85.69 297 THR B C 1
ATOM 6007 O O . THR B 2 297 ? 164.584 152.705 98.130 1.00 85.69 297 THR B O 1
ATOM 6011 N N . TYR B 2 298 ? 164.307 153.092 95.931 1.00 86.80 298 TYR B N 1
ATOM 6012 C CA . TYR B 2 298 ? 165.731 153.228 95.673 1.00 86.80 298 TYR B CA 1
ATOM 6013 C C . TYR B 2 298 ? 166.251 154.565 96.186 1.00 86.80 298 TYR B C 1
ATOM 6014 O O . TYR B 2 298 ? 165.541 155.573 96.195 1.00 86.80 298 TYR B O 1
ATOM 6023 N N . ARG B 2 299 ? 167.511 154.566 96.607 1.00 91.31 299 ARG B N 1
ATOM 6024 C CA . ARG B 2 299 ? 168.242 155.781 96.933 1.00 91.31 299 ARG B CA 1
ATOM 6025 C C . ARG B 2 299 ? 169.394 155.912 95.951 1.00 91.31 299 ARG B C 1
ATOM 6026 O O . ARG B 2 299 ? 170.146 154.956 95.746 1.00 91.31 299 ARG B O 1
ATOM 6034 N N . VAL B 2 300 ? 169.524 157.080 95.332 1.00 94.17 300 VAL B N 1
ATOM 6035 C CA . VAL B 2 300 ? 170.496 157.294 94.269 1.00 94.17 300 VAL B CA 1
ATOM 6036 C C . VAL B 2 300 ? 171.312 158.534 94.598 1.00 94.17 300 VAL B C 1
ATOM 6037 O O . VAL B 2 300 ? 170.747 159.592 94.893 1.00 94.17 300 VAL B O 1
ATOM 6041 N N . ARG B 2 301 ? 172.635 158.407 94.549 1.00 103.73 301 ARG B N 1
ATOM 6042 C CA . ARG B 2 301 ? 173.518 159.549 94.743 1.00 103.73 301 ARG B CA 1
ATOM 6043 C C . ARG B 2 301 ? 173.922 160.105 93.384 1.00 103.73 301 ARG B C 1
ATOM 6044 O O . ARG B 2 301 ? 174.356 159.355 92.504 1.00 103.73 301 ARG B O 1
ATOM 6052 N N . LEU B 2 302 ? 173.768 161.416 93.219 1.00 108.00 302 LEU B N 1
ATOM 6053 C CA . LEU B 2 302 ? 174.016 162.067 91.941 1.00 108.00 302 LEU B CA 1
ATOM 6054 C C . LEU B 2 302 ? 175.508 162.194 91.667 1.00 108.00 302 LEU B C 1
ATOM 6055 O O . LEU B 2 302 ? 176.311 162.383 92.585 1.00 108.00 302 LEU B O 1
ATOM 6060 N N . HIS B 2 303 ? 175.874 162.093 90.391 1.00 114.82 303 HIS B N 1
ATOM 6061 C CA . HIS B 2 303 ? 177.257 162.208 89.941 1.00 114.82 303 HIS B CA 1
ATOM 6062 C C . HIS B 2 303 ? 177.437 163.366 88.964 1.00 114.82 303 HIS B C 1
ATOM 6063 O O . HIS B 2 303 ? 178.162 163.258 87.973 1.00 114.82 303 HIS B O 1
ATOM 6070 N N . GLY B 2 304 ? 176.778 164.488 89.233 1.00 122.03 304 GLY B N 1
ATOM 6071 C CA . GLY B 2 304 ? 176.890 165.674 88.412 1.00 122.03 304 GLY B CA 1
ATOM 6072 C C . GLY B 2 304 ? 177.901 166.691 88.892 1.00 122.03 304 GLY B C 1
ATOM 6073 O O . GLY B 2 304 ? 177.841 167.849 88.465 1.00 122.03 304 GLY B O 1
ATOM 6074 N N . VAL B 2 305 ? 178.822 166.291 89.770 1.00 127.83 305 VAL B N 1
ATOM 6075 C CA . VAL B 2 305 ? 179.857 167.159 90.329 1.00 127.83 305 VAL B CA 1
ATOM 6076 C C . VAL B 2 305 ? 179.193 168.304 91.091 1.00 127.83 305 VAL B C 1
ATOM 6077 O O . VAL B 2 305 ? 179.488 169.483 90.864 1.00 127.83 305 VAL B O 1
ATOM 6081 N N . GLN B 2 306 ? 178.268 167.964 91.977 1.00 126.85 306 GLN B N 1
ATOM 6082 C CA . GLN B 2 306 ? 177.716 168.867 92.972 1.00 126.85 306 GLN B CA 1
ATOM 6083 C C . GLN B 2 306 ? 178.070 168.366 94.366 1.00 126.85 306 GLN B C 1
ATOM 6084 O O . GLN B 2 306 ? 178.643 167.282 94.521 1.00 126.85 306 GLN B O 1
ATOM 6090 N N . PRO B 2 307 ? 177.763 169.138 95.411 1.00 123.59 307 PRO B N 1
ATOM 6091 C CA . PRO B 2 307 ? 177.842 168.579 96.764 1.00 123.59 307 PRO B CA 1
ATOM 6092 C C . PRO B 2 307 ? 176.945 167.358 96.888 1.00 123.59 307 PRO B C 1
ATOM 6093 O O . PRO B 2 307 ? 175.875 167.284 96.279 1.00 123.59 307 PRO B O 1
ATOM 6097 N N . GLU B 2 308 ? 177.410 166.384 97.674 1.00 118.93 308 GLU B N 1
ATOM 6098 C CA . GLU B 2 308 ? 176.781 165.069 97.761 1.00 118.93 308 GLU B CA 1
ATOM 6099 C C . GLU B 2 308 ? 175.282 165.170 98.007 1.00 118.93 308 GLU B C 1
ATOM 6100 O O . GLU B 2 308 ? 174.846 165.660 99.053 1.00 118.93 308 GLU B O 1
ATOM 6106 N N . ARG B 2 309 ? 174.489 164.705 97.044 1.00 102.60 309 ARG B N 1
ATOM 6107 C CA . ARG B 2 309 ? 173.039 164.785 97.116 1.00 102.60 309 ARG B CA 1
ATOM 6108 C C . ARG B 2 309 ? 172.441 163.412 96.853 1.00 102.60 309 ARG B C 1
ATOM 6109 O O . ARG B 2 309 ? 172.890 162.689 95.959 1.00 102.60 309 ARG B O 1
ATOM 6117 N N . GLU B 2 310 ? 171.425 163.061 97.636 1.00 97.48 310 GLU B N 1
ATOM 6118 C CA . GLU B 2 310 ? 170.771 161.762 97.564 1.00 97.48 310 GLU B CA 1
ATOM 6119 C C . GLU B 2 310 ? 169.298 161.966 97.242 1.00 97.48 310 GLU B C 1
ATOM 6120 O O . GLU B 2 310 ? 168.638 162.811 97.855 1.00 97.48 310 GLU B O 1
ATOM 6126 N N . VAL B 2 311 ? 168.786 161.195 96.285 1.00 85.84 311 VAL B N 1
ATOM 6127 C CA . VAL B 2 311 ? 167.411 161.319 95.822 1.00 85.84 311 VAL B CA 1
ATOM 6128 C C . VAL B 2 311 ? 166.708 159.977 95.978 1.00 85.84 311 VAL B C 1
ATOM 6129 O O . VAL B 2 311 ? 167.309 158.918 95.770 1.00 85.84 311 VAL B O 1
ATOM 6133 N N . LEU B 2 312 ? 165.437 160.031 96.361 1.00 79.07 312 LEU B N 1
ATOM 6134 C CA . LEU B 2 312 ? 164.600 158.851 96.517 1.00 79.07 312 LEU B CA 1
ATOM 6135 C C . LEU B 2 312 ? 163.798 158.617 95.244 1.00 79.07 312 LEU B C 1
ATOM 6136 O O . LEU B 2 312 ? 163.267 159.560 94.652 1.00 79.07 312 LEU B O 1
ATOM 6141 N N . VAL B 2 313 ? 163.715 157.357 94.825 1.00 78.36 313 VAL B N 1
ATOM 6142 C CA . VAL B 2 313 ? 162.977 156.968 93.629 1.00 78.36 313 VAL B CA 1
ATOM 6143 C C . VAL B 2 313 ? 162.041 155.824 93.991 1.00 78.36 313 VAL B C 1
ATOM 6144 O O . VAL B 2 313 ? 162.447 154.878 94.672 1.00 78.36 313 VAL B O 1
ATOM 6148 N N . GLN B 2 314 ? 160.793 155.911 93.544 1.00 79.78 314 GLN B N 1
ATOM 6149 C CA . GLN B 2 314 ? 159.799 154.870 93.776 1.00 79.78 314 GLN B CA 1
ATOM 6150 C C . GLN B 2 314 ? 159.719 153.993 92.533 1.00 79.78 314 GLN B C 1
ATOM 6151 O O . GLN B 2 314 ? 159.559 154.505 91.420 1.00 79.78 314 GLN B O 1
ATOM 6157 N N . GLU B 2 315 ? 159.829 152.679 92.720 1.00 82.06 315 GLU B N 1
ATOM 6158 C CA . GLU B 2 315 ? 159.866 151.738 91.612 1.00 82.06 315 GLU B CA 1
ATOM 6159 C C . GLU B 2 315 ? 158.968 150.544 91.902 1.00 82.06 315 GLU B C 1
ATOM 6160 O O . GLU B 2 315 ? 158.577 150.293 93.044 1.00 82.06 315 GLU B O 1
ATOM 6166 N N . GLY B 2 316 ? 158.645 149.809 90.845 1.00 86.15 316 GLY B N 1
ATOM 6167 C CA . GLY B 2 316 ? 157.831 148.622 90.965 1.00 86.15 316 GLY B CA 1
ATOM 6168 C C . GLY B 2 316 ? 158.591 147.468 91.576 1.00 86.15 316 GLY B C 1
ATOM 6169 O O . GLY B 2 316 ? 159.827 147.463 91.672 1.00 86.15 316 GLY B O 1
ATOM 6170 N N . PRO B 2 317 ? 157.841 146.451 92.009 1.00 89.17 317 PRO B N 1
ATOM 6171 C CA . PRO B 2 317 ? 158.477 145.292 92.655 1.00 89.17 317 PRO B CA 1
ATOM 6172 C C . PRO B 2 317 ? 159.369 144.484 91.728 1.00 89.17 317 PRO B C 1
ATOM 6173 O O . PRO B 2 317 ? 160.226 143.740 92.218 1.00 89.17 317 PRO B O 1
ATOM 6177 N N . THR B 2 318 ? 159.195 144.600 90.412 1.00 94.20 318 THR B N 1
ATOM 6178 C CA . THR B 2 318 ? 159.989 143.859 89.439 1.00 94.20 318 THR B CA 1
ATOM 6179 C C . THR B 2 318 ? 161.121 144.698 88.852 1.00 94.20 318 THR B C 1
ATOM 6180 O O . THR B 2 318 ? 161.582 144.430 87.738 1.00 94.20 318 THR B O 1
ATOM 6184 N N . CYS B 2 319 ? 161.586 145.697 89.588 1.00 95.58 319 CYS B N 1
ATOM 6185 C CA . CYS B 2 319 ? 162.654 146.564 89.103 1.00 95.58 319 CYS B CA 1
ATOM 6186 C C . CYS B 2 319 ? 163.971 145.799 89.059 1.00 95.58 319 CYS B C 1
ATOM 6187 O O . CYS B 2 319 ? 164.390 145.248 90.085 1.00 95.58 319 CYS B O 1
ATOM 6190 N N . PRO B 2 320 ? 164.654 145.740 87.914 1.00 97.65 320 PRO B N 1
ATOM 6191 C CA . PRO B 2 320 ? 165.868 144.922 87.806 1.00 97.65 320 PRO B CA 1
ATOM 6192 C C . PRO B 2 320 ? 167.137 145.592 88.309 1.00 97.65 320 PRO B C 1
ATOM 6193 O O . PRO B 2 320 ? 168.204 144.973 88.241 1.00 97.65 320 PRO B O 1
ATOM 6197 N N . PHE B 2 321 ? 167.067 146.823 88.804 1.00 97.36 321 PHE B N 1
ATOM 6198 C CA . PHE B 2 321 ? 168.265 147.505 89.265 1.00 97.36 321 PHE B CA 1
ATOM 6199 C C . PHE B 2 321 ? 168.675 147.001 90.646 1.00 97.36 321 PHE B C 1
ATOM 6200 O O . PHE B 2 321 ? 167.884 146.402 91.380 1.00 97.36 321 PHE B O 1
ATOM 6208 N N . LYS B 2 322 ? 169.935 147.251 90.994 1.00 99.26 322 LYS B N 1
ATOM 6209 C CA . LYS B 2 322 ? 170.489 146.762 92.248 1.00 99.26 322 LYS B CA 1
ATOM 6210 C C . LYS B 2 322 ? 171.541 147.753 92.731 1.00 99.26 322 LYS B C 1
ATOM 6211 O O . LYS B 2 322 ? 172.059 148.559 91.955 1.00 99.26 322 LYS B O 1
ATOM 6217 N N . VAL B 2 323 ? 171.840 147.688 94.032 1.00 96.52 323 VAL B N 1
ATOM 6218 C CA . VAL B 2 323 ? 172.760 148.634 94.655 1.00 96.52 323 VAL B CA 1
ATOM 6219 C C . VAL B 2 323 ? 174.097 148.641 93.925 1.00 96.52 323 VAL B C 1
ATOM 6220 O O . VAL B 2 323 ? 174.618 147.593 93.523 1.00 96.52 323 VAL B O 1
ATOM 6224 N N . GLY B 2 324 ? 174.658 149.837 93.748 1.00 99.69 324 GLY B N 1
ATOM 6225 C CA . GLY B 2 324 ? 175.921 150.009 93.067 1.00 99.69 324 GLY B CA 1
ATOM 6226 C C . GLY B 2 324 ? 175.825 150.209 91.571 1.00 99.69 324 GLY B C 1
ATOM 6227 O O . GLY B 2 324 ? 176.855 150.448 90.928 1.00 99.69 324 GLY B O 1
ATOM 6228 N N . ASP B 2 325 ? 174.628 150.126 90.997 1.00 103.54 325 ASP B N 1
ATOM 6229 C CA . ASP B 2 325 ? 174.469 150.255 89.558 1.00 103.54 325 ASP B CA 1
ATOM 6230 C C . ASP B 2 325 ? 174.660 151.703 89.113 1.00 103.54 325 ASP B C 1
ATOM 6231 O O . ASP B 2 325 ? 174.650 152.640 89.914 1.00 103.54 325 ASP B O 1
ATOM 6236 N N . ARG B 2 326 ? 174.844 151.870 87.807 1.00 108.67 326 ARG B N 1
ATOM 6237 C CA . ARG B 2 326 ? 174.906 153.178 87.169 1.00 108.67 326 ARG B CA 1
ATOM 6238 C C . ARG B 2 326 ? 173.571 153.424 86.479 1.00 108.67 326 ARG B C 1
ATOM 6239 O O . ARG B 2 326 ? 173.186 152.664 85.584 1.00 108.67 326 ARG B O 1
ATOM 6247 N N . VAL B 2 327 ? 172.863 154.477 86.893 1.00 105.01 327 VAL B N 1
ATOM 6248 C CA . VAL B 2 327 ? 171.495 154.707 86.452 1.00 105.01 327 VAL B CA 1
ATOM 6249 C C . VAL B 2 327 ? 171.346 156.140 85.964 1.00 105.01 327 VAL B C 1
ATOM 6250 O O . VAL B 2 327 ? 172.156 157.018 86.268 1.00 105.01 327 VAL B O 1
ATOM 6254 N N . GLY B 2 328 ? 170.286 156.364 85.191 1.00 103.58 328 GLY B N 1
ATOM 6255 C CA . GLY B 2 328 ? 169.899 157.698 84.785 1.00 103.58 328 GLY B CA 1
ATOM 6256 C C . GLY B 2 328 ? 168.508 158.025 85.283 1.00 103.58 328 GLY B C 1
ATOM 6257 O O . GLY B 2 328 ? 167.594 157.204 85.168 1.00 103.58 328 GLY B O 1
ATOM 6258 N N . LEU B 2 329 ? 168.332 159.212 85.850 1.00 96.61 329 LEU B N 1
ATOM 6259 C CA . LEU B 2 329 ? 167.052 159.602 86.420 1.00 96.61 329 LEU B CA 1
ATOM 6260 C C . LEU B 2 329 ? 166.181 160.269 85.366 1.00 96.61 329 LEU B C 1
ATOM 6261 O O . LEU B 2 329 ? 166.644 161.129 84.613 1.00 96.61 329 LEU B O 1
ATOM 6266 N N . GLU B 2 330 ? 164.916 159.867 85.318 1.00 92.11 330 GLU B N 1
ATOM 6267 C CA . GLU B 2 330 ? 163.934 160.475 84.435 1.00 92.11 330 GLU B CA 1
ATOM 6268 C C . GLU B 2 330 ? 162.779 161.005 85.268 1.00 92.11 330 GLU B C 1
ATOM 6269 O O . GLU B 2 330 ? 162.330 160.347 86.210 1.00 92.11 330 GLU B O 1
ATOM 6275 N N . VAL B 2 331 ? 162.305 162.198 84.927 1.00 87.55 331 VAL B N 1
ATOM 6276 C CA . VAL B 2 331 ? 161.199 162.832 85.632 1.00 87.55 331 VAL B CA 1
ATOM 6277 C C . VAL B 2 331 ? 159.909 162.515 84.887 1.00 87.55 331 VAL B C 1
ATOM 6278 O O . VAL B 2 331 ? 159.777 162.809 83.692 1.00 87.55 331 VAL B O 1
ATOM 6282 N N . VAL B 2 332 ? 158.963 161.890 85.585 1.00 84.31 332 VAL B N 1
ATOM 6283 C CA . VAL B 2 332 ? 157.673 161.530 85.014 1.00 84.31 332 VAL B CA 1
ATOM 6284 C C . VAL B 2 332 ? 156.520 162.273 85.667 1.00 84.31 332 VAL B C 1
ATOM 6285 O O . VAL B 2 332 ? 155.374 162.111 85.240 1.00 84.31 332 VAL B O 1
ATOM 6289 N N . GLY B 2 333 ? 156.786 163.080 86.689 1.00 82.42 333 GLY B N 1
ATOM 6290 C CA . GLY B 2 333 ? 155.747 163.847 87.343 1.00 82.42 333 GLY B CA 1
ATOM 6291 C C . GLY B 2 333 ? 156.089 165.319 87.425 1.00 82.42 333 GLY B C 1
ATOM 6292 O O . GLY B 2 333 ? 156.959 165.800 86.695 1.00 82.42 333 GLY B O 1
ATOM 6293 N N . GLU B 2 334 ? 155.418 166.042 88.315 1.00 85.20 334 GL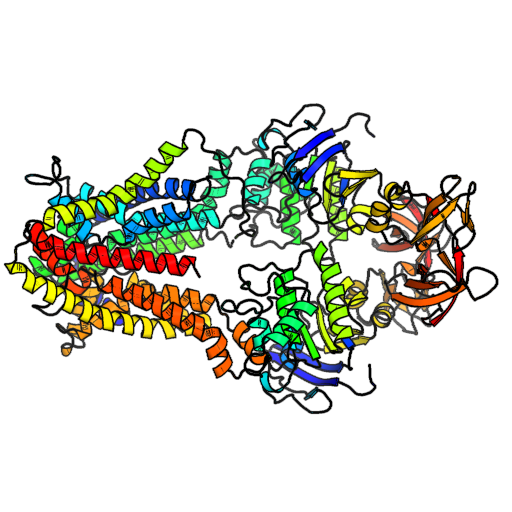U B N 1
ATOM 6294 C CA . GLU B 2 334 ? 155.604 167.475 88.464 1.00 85.20 334 GLU B CA 1
ATOM 6295 C C . GLU B 2 334 ? 156.095 167.797 89.867 1.00 85.20 334 GLU B C 1
ATOM 6296 O O . GLU B 2 334 ? 155.805 167.077 90.826 1.00 85.20 334 GLU B O 1
ATOM 6302 N N . GLY B 2 335 ? 156.850 168.884 89.975 1.00 80.62 335 GLY B N 1
ATOM 6303 C CA . GLY B 2 335 ? 157.333 169.369 91.251 1.00 80.62 335 GLY B CA 1
ATOM 6304 C C . GLY B 2 335 ? 156.475 170.509 91.766 1.00 80.62 335 GLY B C 1
ATOM 6305 O O . GLY B 2 335 ? 155.941 171.301 90.996 1.00 80.62 335 GLY B O 1
ATOM 6306 N N . VAL B 2 336 ? 156.348 170.582 93.084 1.00 75.16 336 VAL B N 1
ATOM 6307 C CA . VAL B 2 336 ? 155.553 171.608 93.745 1.00 75.16 336 VAL B CA 1
ATOM 6308 C C . VAL B 2 336 ? 156.508 172.648 94.309 1.00 75.16 336 VAL B C 1
ATOM 6309 O O . VAL B 2 336 ? 157.387 172.319 95.111 1.00 75.16 336 VAL B O 1
ATOM 6313 N N . ALA B 2 337 ? 156.347 173.899 93.886 1.00 80.61 337 ALA B N 1
ATOM 6314 C CA . ALA B 2 337 ? 157.210 174.984 94.347 1.00 80.61 337 ALA B CA 1
ATOM 6315 C C . ALA B 2 337 ? 156.718 175.443 95.711 1.00 80.61 337 ALA B C 1
ATOM 6316 O O . ALA B 2 337 ? 155.737 176.181 95.816 1.00 80.61 337 ALA B O 1
ATOM 6318 N N . LEU B 2 338 ? 157.398 175.003 96.765 1.00 80.67 338 LEU B N 1
ATOM 6319 C CA . LEU B 2 338 ? 156.973 175.313 98.118 1.00 80.67 338 LEU B CA 1
ATOM 6320 C C . LEU B 2 338 ? 157.149 176.798 98.416 1.00 80.67 338 LEU B C 1
ATOM 6321 O O . LEU B 2 338 ? 157.996 177.485 97.840 1.00 80.67 338 LEU B O 1
ATOM 6326 N N . GLU B 2 339 ? 156.322 177.293 99.336 1.00 88.64 339 GLU B N 1
ATOM 6327 C CA . GLU B 2 339 ? 156.374 178.692 99.758 1.00 88.64 339 GLU B CA 1
ATOM 6328 C C . GLU B 2 339 ? 157.417 178.847 100.865 1.00 88.64 339 GLU B C 1
ATOM 6329 O O . GLU B 2 339 ? 157.112 179.070 102.038 1.00 88.64 339 GLU B O 1
ATOM 6335 N N . GLY B 2 340 ? 158.676 178.719 100.461 1.00 87.80 340 GLY B N 1
ATOM 6336 C CA . GLY B 2 340 ? 159.790 178.829 101.384 1.00 87.80 340 GLY B CA 1
ATOM 6337 C C . GLY B 2 340 ? 159.865 177.681 102.370 1.00 87.80 340 GLY B C 1
ATOM 6338 O O . GLY B 2 340 ? 159.415 177.800 103.510 1.00 87.80 340 GLY B O 1
ATOM 6339 N N . MET C 2 1 ? 176.990 137.571 108.473 1.00 91.49 1 MET C N 1
ATOM 6340 C CA . MET C 2 1 ? 177.590 138.206 107.308 1.00 91.49 1 MET C CA 1
ATOM 6341 C C . MET C 2 1 ? 178.749 137.371 106.774 1.00 91.49 1 MET C C 1
ATOM 6342 O O . MET C 2 1 ? 179.381 137.730 105.780 1.00 91.49 1 MET C O 1
ATOM 6347 N N . GLU C 2 2 ? 179.019 136.255 107.439 1.00 94.65 2 GLU C N 1
ATOM 6348 C CA . GLU C 2 2 ? 180.093 135.340 107.079 1.00 94.65 2 GLU C CA 1
ATOM 6349 C C . GLU C 2 2 ? 179.497 134.049 106.524 1.00 94.65 2 GLU C C 1
ATOM 6350 O O . GLU C 2 2 ? 178.280 133.912 106.376 1.00 94.65 2 GLU C O 1
ATOM 6356 N N . ARG C 2 3 ? 180.374 133.094 106.213 1.00 92.92 3 ARG C N 1
ATOM 6357 C CA . ARG C 2 3 ? 179.963 131.781 105.736 1.00 92.92 3 ARG C CA 1
ATOM 6358 C C . ARG C 2 3 ? 180.000 130.725 106.835 1.00 92.92 3 ARG C C 1
ATOM 6359 O O . ARG C 2 3 ? 179.826 129.535 106.550 1.00 92.92 3 ARG C O 1
ATOM 6367 N N . ALA C 2 4 ? 180.221 131.136 108.081 1.00 82.42 4 ALA C N 1
ATOM 6368 C CA . ALA C 2 4 ? 180.218 130.242 109.222 1.00 82.42 4 ALA C CA 1
ATOM 6369 C C . ALA C 2 4 ? 179.086 130.628 110.164 1.00 82.42 4 ALA C C 1
ATOM 6370 O O . ALA C 2 4 ? 178.871 131.825 110.406 1.00 82.42 4 ALA C O 1
ATOM 6372 N N . PRO C 2 5 ? 178.342 129.664 110.711 1.00 72.68 5 PRO C N 1
ATOM 6373 C CA . PRO C 2 5 ? 177.179 129.999 111.547 1.00 72.68 5 PRO C CA 1
ATOM 6374 C C . PRO C 2 5 ? 177.614 130.428 112.941 1.00 72.68 5 PRO C C 1
ATOM 6375 O O . PRO C 2 5 ? 178.260 129.668 113.666 1.00 72.68 5 PRO C O 1
ATOM 6379 N N . LEU C 2 6 ? 177.259 131.659 113.311 1.00 65.40 6 LEU C N 1
ATOM 6380 C CA . LEU C 2 6 ? 177.453 132.111 114.684 1.00 65.40 6 LEU C CA 1
ATOM 6381 C C . LEU C 2 6 ? 176.600 131.293 115.643 1.00 65.40 6 LEU C C 1
ATOM 6382 O O . LEU C 2 6 ? 177.119 130.558 116.489 1.00 65.40 6 LEU C O 1
ATOM 6387 N N . LEU C 2 7 ? 175.283 131.397 115.509 1.00 61.47 7 LEU C N 1
ATOM 6388 C CA . LEU C 2 7 ? 174.333 130.628 116.296 1.00 61.47 7 LEU C CA 1
ATOM 6389 C C . LEU C 2 7 ? 173.713 129.550 115.421 1.00 61.47 7 LEU C C 1
ATOM 6390 O O . LEU C 2 7 ? 173.334 129.812 114.277 1.00 61.47 7 LEU C O 1
ATOM 6395 N N . GLU C 2 8 ? 173.617 128.338 115.956 1.00 66.42 8 GLU C N 1
ATOM 6396 C CA . GLU C 2 8 ? 173.067 127.228 115.187 1.00 66.42 8 GLU C CA 1
ATOM 6397 C C . GLU C 2 8 ? 172.324 126.284 116.117 1.00 66.42 8 GLU C C 1
ATOM 6398 O O . GLU C 2 8 ? 172.934 125.672 116.996 1.00 66.42 8 GLU C O 1
ATOM 6404 N N . LEU C 2 9 ? 171.018 126.165 115.924 1.00 65.62 9 LEU C N 1
ATOM 6405 C CA . LEU C 2 9 ? 170.231 125.175 116.640 1.00 65.62 9 LEU C CA 1
ATOM 6406 C C . LEU C 2 9 ? 170.100 123.924 115.785 1.00 65.62 9 LEU C C 1
ATOM 6407 O O . LEU C 2 9 ? 170.068 123.993 114.554 1.00 65.62 9 LEU C O 1
ATOM 6412 N N . LYS C 2 10 ? 170.043 122.769 116.445 1.00 67.56 10 LYS C N 1
ATOM 6413 C CA . LYS C 2 10 ? 169.974 121.487 115.741 1.00 67.56 10 LYS C CA 1
ATOM 6414 C C . LYS C 2 10 ? 168.938 120.606 116.433 1.00 67.56 10 LYS C C 1
ATOM 6415 O O . LYS C 2 10 ? 169.243 119.942 117.427 1.00 67.56 10 LYS C O 1
ATOM 6421 N N . GLY C 2 11 ? 167.722 120.601 115.899 1.00 70.46 11 GLY C N 1
ATOM 6422 C CA . GLY C 2 11 ? 166.667 119.742 116.407 1.00 70.46 11 GLY C CA 1
ATOM 6423 C C . GLY C 2 11 ? 166.191 120.069 117.804 1.00 70.46 11 GLY C C 1
ATOM 6424 O O . GLY C 2 11 ? 165.932 119.153 118.593 1.00 70.46 11 GLY C O 1
ATOM 6425 N N . ILE C 2 12 ? 166.050 121.354 118.126 1.00 71.67 12 ILE C N 1
ATOM 6426 C CA . ILE C 2 12 ? 165.643 121.746 119.470 1.00 71.67 12 ILE C CA 1
ATOM 6427 C C . ILE C 2 12 ? 164.209 121.300 119.720 1.00 71.67 12 ILE C C 1
ATOM 6428 O O . ILE C 2 12 ? 163.309 121.572 118.916 1.00 71.67 12 ILE C O 1
ATOM 6433 N N . ARG C 2 13 ? 163.998 120.603 120.835 1.00 77.90 13 ARG C N 1
ATOM 6434 C CA . ARG C 2 13 ? 162.688 120.137 121.263 1.00 77.90 13 ARG C CA 1
ATOM 6435 C C . ARG C 2 13 ? 162.489 120.506 122.725 1.00 77.90 13 ARG C C 1
ATOM 6436 O O . ARG C 2 13 ? 163.448 120.574 123.497 1.00 77.90 13 ARG C O 1
ATOM 6444 N N . LYS C 2 14 ? 161.236 120.749 123.105 1.00 80.61 14 LYS C N 1
ATOM 6445 C CA . LYS C 2 14 ? 160.944 121.180 124.466 1.00 80.61 14 LYS C CA 1
ATOM 6446 C C . LYS C 2 14 ? 159.489 120.885 124.792 1.00 80.61 14 LYS C C 1
ATOM 6447 O O . LYS C 2 14 ? 158.593 121.267 124.034 1.00 80.61 14 LYS C O 1
ATOM 6453 N N . ARG C 2 15 ? 159.262 120.216 125.921 1.00 91.27 15 ARG C N 1
ATOM 6454 C CA . ARG C 2 15 ? 157.928 119.905 126.415 1.00 91.27 15 ARG C CA 1
ATOM 6455 C C . ARG C 2 15 ? 157.699 120.626 127.734 1.00 91.27 15 ARG C C 1
ATOM 6456 O O . ARG C 2 15 ? 158.540 120.557 128.636 1.00 91.27 15 ARG C O 1
ATOM 6464 N N . PHE C 2 16 ? 156.562 121.310 127.847 1.00 97.40 16 PHE C N 1
ATOM 6465 C CA . PHE C 2 16 ? 156.133 121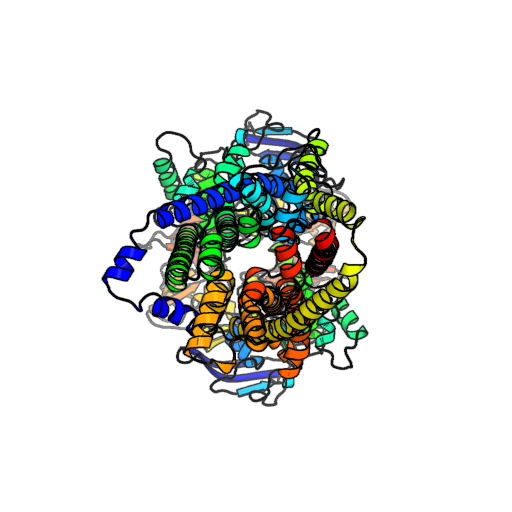.883 129.123 1.00 97.40 16 PHE C CA 1
ATOM 6466 C C . PHE C 2 16 ? 155.331 120.832 129.892 1.00 97.40 16 PHE C C 1
ATOM 6467 O O . PHE C 2 16 ? 154.119 120.934 130.091 1.00 97.40 16 PHE C O 1
ATOM 6475 N N . GLY C 2 17 ? 156.049 119.799 130.327 1.00 103.79 17 GLY C N 1
ATOM 6476 C CA . GLY C 2 17 ? 155.431 118.653 130.963 1.00 103.79 17 GLY C CA 1
ATOM 6477 C C . GLY C 2 17 ? 154.908 117.661 129.945 1.00 103.79 17 GLY C C 1
ATOM 6478 O O . GLY C 2 17 ? 155.504 116.600 129.734 1.00 103.79 17 GLY C O 1
ATOM 6479 N N . GLU C 2 18 ? 153.795 118.001 129.305 1.00 106.62 18 GLU C N 1
ATOM 6480 C CA . GLU C 2 18 ? 153.213 117.198 128.238 1.00 106.62 18 GLU C CA 1
ATOM 6481 C C . GLU C 2 18 ? 153.042 117.972 126.943 1.00 106.62 18 GLU C C 1
ATOM 6482 O O . GLU C 2 18 ? 153.188 117.396 125.861 1.00 106.62 18 GLU C O 1
ATOM 6488 N N . LEU C 2 19 ? 152.735 119.263 127.026 1.00 101.38 19 LEU C N 1
ATOM 6489 C CA . LEU C 2 19 ? 152.549 120.080 125.834 1.00 101.38 19 LEU C CA 1
ATOM 6490 C C . LEU C 2 19 ? 153.900 120.390 125.204 1.00 101.38 19 LEU C C 1
ATOM 6491 O O . LEU C 2 19 ? 154.758 121.015 125.835 1.00 101.38 19 LEU C O 1
ATOM 6496 N N . GLU C 2 20 ? 154.089 119.952 123.962 1.00 92.75 20 GLU C N 1
ATOM 6497 C CA . GLU C 2 20 ? 155.334 120.199 123.243 1.00 92.75 20 GLU C CA 1
ATOM 6498 C C . GLU C 2 20 ? 155.263 121.577 122.599 1.00 92.75 20 GLU C C 1
ATOM 6499 O O . GLU C 2 20 ? 154.471 121.801 121.678 1.00 92.75 20 GLU C O 1
ATOM 6505 N N . VAL C 2 21 ? 156.088 122.502 123.084 1.00 87.92 21 VAL C N 1
ATOM 6506 C CA . VAL C 2 21 ? 156.104 123.852 122.536 1.00 87.92 21 VAL C CA 1
ATOM 6507 C C . VAL C 2 21 ? 157.073 123.979 121.365 1.00 87.92 21 VAL C C 1
ATOM 6508 O O . VAL C 2 21 ? 156.899 124.857 120.516 1.00 87.92 21 VAL C O 1
ATOM 6512 N N . LEU C 2 22 ? 158.094 123.129 121.305 1.00 80.15 22 LEU C N 1
ATOM 6513 C CA . LEU C 2 22 ? 159.025 123.085 120.188 1.00 80.15 22 LEU C CA 1
ATOM 6514 C C . LEU C 2 22 ? 159.091 121.657 119.673 1.00 80.15 22 LEU C C 1
ATOM 6515 O O . LEU C 2 22 ? 159.116 120.708 120.461 1.00 80.15 22 LEU C O 1
ATOM 6520 N N . ARG C 2 23 ? 159.121 121.507 118.353 1.00 82.94 23 ARG C N 1
ATOM 6521 C CA . ARG C 2 23 ? 158.986 120.205 117.709 1.00 82.94 23 ARG C CA 1
ATOM 6522 C C . ARG C 2 23 ? 160.057 120.012 116.646 1.00 82.94 23 ARG C C 1
ATOM 6523 O O . ARG C 2 23 ? 159.783 119.604 115.516 1.00 82.94 23 ARG C O 1
ATOM 6531 N N . GLY C 2 24 ? 161.305 120.303 116.999 1.00 75.95 24 GLY C N 1
ATOM 6532 C CA . GLY C 2 24 ? 162.404 120.077 116.082 1.00 75.95 24 GLY C CA 1
ATOM 6533 C C . GLY C 2 24 ? 162.864 121.330 115.372 1.00 75.95 24 GLY C C 1
ATOM 6534 O O . GLY C 2 24 ? 163.025 121.340 114.149 1.00 75.95 24 GLY C O 1
ATOM 6535 N N . VAL C 2 25 ? 163.076 122.399 116.138 1.00 70.98 25 VAL C N 1
ATOM 6536 C CA . VAL C 2 25 ? 163.510 123.665 115.561 1.00 70.98 25 VAL C CA 1
ATOM 6537 C C . VAL C 2 25 ? 164.941 123.536 115.059 1.00 70.98 25 VAL C C 1
ATOM 6538 O O . VAL C 2 25 ? 165.838 123.099 115.791 1.00 70.98 25 VAL C O 1
ATOM 6542 N N . ASP C 2 26 ? 165.156 123.908 113.799 1.00 70.25 26 ASP C N 1
ATOM 6543 C CA . ASP C 2 26 ? 166.483 124.027 113.210 1.00 70.25 26 ASP C CA 1
ATOM 6544 C C . ASP C 2 26 ? 166.648 125.446 112.691 1.00 70.25 26 ASP C C 1
ATOM 6545 O O . ASP C 2 26 ? 165.771 125.956 111.987 1.00 70.25 26 ASP C O 1
ATOM 6550 N N . LEU C 2 27 ? 167.765 126.080 113.035 1.00 64.43 27 LEU C N 1
ATOM 6551 C CA . LEU C 2 27 ? 167.952 127.483 112.701 1.00 64.43 27 LEU C CA 1
ATOM 6552 C C . LEU C 2 27 ? 169.433 127.816 112.755 1.00 64.43 27 LEU C C 1
ATOM 6553 O O . LEU C 2 27 ? 170.141 127.369 113.658 1.00 64.43 27 LEU C O 1
ATOM 6558 N N . ALA C 2 28 ? 169.891 128.603 111.786 1.00 64.48 28 ALA C N 1
ATOM 6559 C CA . ALA C 2 28 ? 171.274 129.052 111.721 1.00 64.48 28 ALA C CA 1
ATOM 6560 C C . ALA C 2 28 ? 171.305 130.569 111.624 1.00 64.48 28 ALA C C 1
ATOM 6561 O O . ALA C 2 28 ? 170.599 131.157 110.799 1.00 64.48 28 ALA C O 1
ATOM 6563 N N . LEU C 2 29 ? 172.119 131.196 112.466 1.00 62.41 29 LEU C N 1
ATOM 6564 C CA . LEU C 2 29 ? 172.313 132.635 112.462 1.00 62.41 29 LEU C CA 1
ATOM 6565 C C . LEU C 2 29 ? 173.752 132.936 112.071 1.00 62.41 29 LEU C C 1
ATOM 6566 O O . LEU C 2 29 ? 174.641 132.096 112.212 1.00 62.41 29 LEU C O 1
ATOM 6571 N N . TYR C 2 30 ? 173.982 134.141 111.576 1.00 69.92 30 TYR C N 1
ATOM 6572 C CA . TYR C 2 30 ? 175.280 134.538 111.060 1.00 69.92 30 TYR C CA 1
ATOM 6573 C C . TYR C 2 30 ? 175.703 135.860 111.680 1.00 69.92 30 TYR C C 1
ATOM 6574 O O . TYR C 2 30 ? 174.863 136.618 112.174 1.00 69.92 30 TYR C O 1
ATOM 6583 N N . PRO C 2 31 ? 177.005 136.149 111.701 1.00 70.75 31 PRO C N 1
ATOM 6584 C CA . PRO C 2 31 ? 177.473 137.388 112.333 1.00 70.75 31 PRO C CA 1
ATOM 6585 C C . PRO C 2 31 ? 176.832 138.621 111.718 1.00 70.75 31 PRO C C 1
ATOM 6586 O O . PRO C 2 31 ? 176.595 138.686 110.511 1.00 70.75 31 PRO C O 1
ATOM 6590 N N . GLY C 2 32 ? 176.540 139.602 112.570 1.00 71.75 32 GLY C N 1
ATOM 6591 C CA . GLY C 2 32 ? 175.978 140.860 112.115 1.00 71.75 32 GLY C CA 1
ATOM 6592 C C . GLY C 2 32 ? 174.613 140.750 111.484 1.00 71.75 32 GLY C C 1
ATOM 6593 O O . GLY C 2 32 ? 174.189 141.671 110.783 1.00 71.75 32 GLY C O 1
ATOM 6594 N N . GLU C 2 33 ? 173.904 139.652 111.717 1.00 65.06 33 GLU C N 1
ATOM 6595 C CA . GLU C 2 33 ? 172.626 139.383 111.074 1.00 65.06 33 GLU C CA 1
ATOM 6596 C C . GLU C 2 33 ? 171.501 139.523 112.086 1.00 65.06 33 GLU C C 1
ATOM 6597 O O . GLU C 2 33 ? 171.574 138.961 113.183 1.00 65.06 33 GLU C O 1
ATOM 6603 N N . ILE C 2 34 ? 170.466 140.266 111.716 1.00 61.12 34 ILE C N 1
ATOM 6604 C CA . ILE C 2 34 ? 169.270 140.417 112.533 1.00 61.12 34 ILE C CA 1
ATOM 660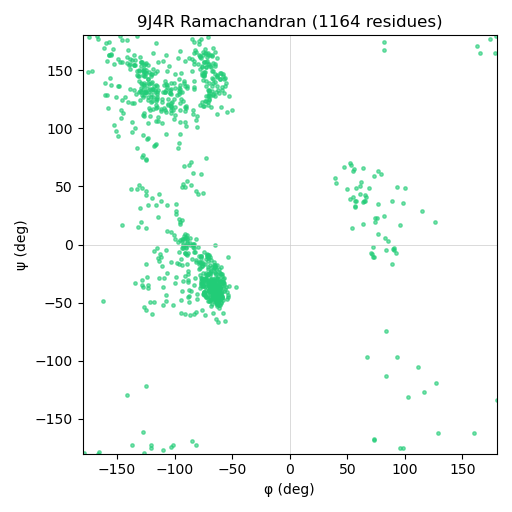5 C C . ILE C 2 34 ? 168.198 139.510 111.945 1.00 61.12 34 ILE C C 1
ATOM 6606 O O . ILE C 2 34 ? 167.757 139.705 110.808 1.00 61.12 34 ILE C O 1
ATOM 6611 N N . LEU C 2 35 ? 167.782 138.510 112.715 1.00 56.95 35 LEU C N 1
ATOM 6612 C CA . LEU C 2 35 ? 166.750 137.571 112.305 1.00 56.95 35 LEU C CA 1
ATOM 6613 C C . LEU C 2 35 ? 165.547 137.738 113.217 1.00 56.95 35 LEU C C 1
ATOM 6614 O O . LEU C 2 35 ? 165.678 137.659 114.442 1.00 56.95 35 LEU C O 1
ATOM 6619 N N . ALA C 2 36 ? 164.383 137.970 112.621 1.00 62.22 36 ALA C N 1
ATOM 6620 C CA . ALA C 2 36 ? 163.151 138.172 113.372 1.00 62.22 36 ALA C CA 1
ATOM 6621 C C . ALA C 2 36 ? 162.290 136.922 113.286 1.00 62.22 36 ALA C C 1
ATOM 6622 O O . ALA C 2 36 ? 162.087 136.376 112.197 1.00 62.22 36 ALA C O 1
ATOM 6624 N N . LEU C 2 37 ? 161.781 136.478 114.431 1.00 66.68 37 LEU C N 1
ATOM 6625 C CA . LEU C 2 37 ? 160.943 135.291 114.513 1.00 66.68 37 LEU C CA 1
ATOM 6626 C C . LEU C 2 37 ? 159.478 135.701 114.495 1.00 66.68 37 LEU C C 1
ATOM 6627 O O . LEU C 2 37 ? 159.071 136.607 115.229 1.00 66.68 37 LEU C O 1
ATOM 6632 N N . LEU C 2 38 ? 158.693 135.031 113.656 1.00 74.33 38 LEU C N 1
ATOM 6633 C CA . LEU C 2 38 ? 157.290 135.353 113.451 1.00 74.33 38 LEU C CA 1
ATOM 6634 C C . LEU C 2 38 ? 156.451 134.094 113.608 1.00 74.33 38 LEU C C 1
ATOM 6635 O O . LEU C 2 38 ? 156.933 132.976 113.398 1.00 74.33 38 LEU C O 1
ATOM 6640 N N . GLY C 2 39 ? 155.193 134.285 113.993 1.00 81.57 39 GLY C N 1
ATOM 6641 C CA . GLY C 2 39 ? 154.275 133.185 114.160 1.00 81.57 39 GLY C CA 1
ATOM 6642 C C . GLY C 2 39 ? 152.946 133.621 114.739 1.00 81.57 39 GLY C C 1
ATOM 6643 O O . GLY C 2 39 ? 152.742 134.791 115.078 1.00 81.57 39 GLY C O 1
ATOM 6644 N N . PRO C 2 40 ? 152.009 132.679 114.869 1.00 85.05 40 PRO C N 1
ATOM 6645 C CA . PRO C 2 40 ? 150.662 133.037 115.335 1.00 85.05 40 PRO C CA 1
ATOM 6646 C C . PRO C 2 40 ? 150.566 133.209 116.843 1.00 85.05 40 PRO C C 1
ATOM 6647 O O . PRO C 2 40 ? 149.609 132.731 117.461 1.00 85.05 40 PRO C O 1
ATOM 6651 N N . SER C 2 41 ? 151.546 133.888 117.442 1.00 88.75 41 SER C N 1
ATOM 6652 C CA . SER C 2 41 ? 151.564 134.207 118.869 1.00 88.75 41 SER C CA 1
ATOM 6653 C C . SER C 2 41 ? 151.402 132.977 119.759 1.00 88.75 41 SER C C 1
ATOM 6654 O O . SER C 2 41 ? 151.129 133.107 120.956 1.00 88.75 41 SER C O 1
ATOM 6657 N N . GLY C 2 42 ? 151.565 131.785 119.190 1.00 90.83 42 GLY C N 1
ATOM 6658 C CA . GLY C 2 42 ? 151.448 130.558 119.952 1.00 90.83 42 GLY C CA 1
ATOM 6659 C C . GLY C 2 42 ? 152.400 129.483 119.475 1.00 90.83 42 GLY C C 1
ATOM 6660 O O . GLY C 2 42 ? 152.227 128.303 119.792 1.00 90.83 42 GLY C O 1
ATOM 6661 N N . CYS C 2 43 ? 153.409 129.883 118.706 1.00 82.64 43 CYS C N 1
ATOM 6662 C CA . CYS C 2 43 ? 154.352 128.949 118.107 1.00 82.64 43 CYS C CA 1
ATOM 6663 C C . CYS C 2 43 ? 155.596 128.730 118.953 1.00 82.64 43 CYS C C 1
ATOM 6664 O O . CYS C 2 43 ? 156.499 128.007 118.521 1.00 82.64 43 CYS C O 1
ATOM 6667 N N . GLY C 2 44 ? 155.676 129.337 120.133 1.00 75.75 44 GLY C N 1
ATOM 6668 C CA . GLY C 2 44 ? 156.826 129.144 120.991 1.00 75.75 44 GLY C CA 1
ATOM 6669 C C . GLY C 2 44 ? 158.073 129.846 120.498 1.00 75.75 44 GLY C C 1
ATOM 6670 O O . GLY C 2 44 ? 159.094 129.203 120.241 1.00 75.75 44 GLY C O 1
ATOM 6671 N N . LYS C 2 45 ? 157.996 131.168 120.351 1.00 68.88 45 LYS C N 1
ATOM 6672 C CA . LYS C 2 45 ? 159.158 131.982 120.020 1.00 68.88 45 LYS C CA 1
ATOM 6673 C C . LYS C 2 45 ? 159.893 132.429 121.276 1.00 68.88 45 LYS C C 1
ATOM 6674 O O . LYS C 2 45 ? 161.125 132.366 121.339 1.00 68.88 45 LYS C O 1
ATOM 6680 N N . THR C 2 46 ? 159.144 132.891 122.279 1.00 65.63 46 THR C N 1
ATOM 6681 C CA . THR C 2 46 ? 159.749 133.231 123.560 1.00 65.63 46 THR C CA 1
ATOM 6682 C C . THR C 2 46 ? 160.400 132.013 124.197 1.00 65.63 46 THR C C 1
ATOM 6683 O O . THR C 2 46 ? 161.463 132.128 124.819 1.00 65.63 46 THR C O 1
ATOM 6687 N N . THR C 2 47 ? 159.788 130.838 124.041 1.00 66.57 47 THR C N 1
ATOM 6688 C CA . THR C 2 47 ? 160.415 129.609 124.511 1.00 66.57 47 THR C CA 1
ATOM 6689 C C . THR C 2 47 ? 161.726 129.349 123.783 1.00 66.57 47 THR C C 1
ATOM 6690 O O . THR C 2 47 ? 162.702 128.898 124.391 1.00 66.57 47 THR C O 1
ATOM 6694 N N . LEU C 2 48 ? 161.767 129.625 122.478 1.00 59.70 48 LEU C N 1
ATOM 6695 C CA . LEU C 2 48 ? 163.010 129.470 121.729 1.00 59.70 48 LEU C CA 1
ATOM 6696 C C . LEU C 2 48 ? 164.085 130.424 122.234 1.00 59.70 48 LEU C C 1
ATOM 6697 O O . LEU C 2 48 ? 165.251 130.038 122.381 1.00 59.70 48 LEU C O 1
ATOM 6702 N N . LEU C 2 49 ? 163.711 131.678 122.502 1.00 56.15 49 LEU C N 1
ATOM 6703 C CA . LEU C 2 49 ? 164.674 132.634 123.038 1.00 56.15 49 LEU C CA 1
ATOM 6704 C C . LEU C 2 49 ? 165.194 132.187 124.396 1.00 56.15 49 LEU C C 1
ATOM 6705 O O . LEU C 2 49 ? 166.390 132.310 124.683 1.00 56.15 49 LEU C O 1
ATOM 6710 N N . ARG C 2 50 ? 164.306 131.675 125.249 1.00 57.93 50 ARG C N 1
ATOM 6711 C CA . ARG C 2 50 ? 164.725 131.217 126.569 1.00 57.93 50 ARG C CA 1
ATOM 6712 C C . ARG C 2 50 ? 165.632 129.997 126.472 1.00 57.93 50 ARG C C 1
ATOM 6713 O O . ARG C 2 50 ? 166.582 129.863 127.250 1.00 57.93 50 ARG C O 1
ATOM 6721 N N . VAL C 2 51 ? 165.355 129.095 125.530 1.00 56.78 51 VAL C N 1
ATOM 6722 C CA . VAL C 2 51 ? 166.216 127.932 125.341 1.00 56.78 51 VAL C CA 1
ATOM 6723 C C . VAL C 2 51 ? 167.592 128.361 124.847 1.00 56.78 51 VAL C C 1
ATOM 6724 O O . VAL C 2 51 ? 168.618 127.838 125.297 1.00 56.78 51 VAL C O 1
ATOM 6728 N N . VAL C 2 52 ? 167.640 129.317 123.916 1.00 55.20 52 VAL C N 1
ATOM 6729 C CA . VAL C 2 52 ? 168.925 129.802 123.414 1.00 55.20 52 VAL C CA 1
ATOM 6730 C C . VAL C 2 52 ? 169.710 130.494 124.522 1.00 55.20 52 VAL C C 1
ATOM 6731 O O . VAL C 2 52 ? 170.923 130.294 124.662 1.00 55.20 52 VAL C O 1
ATOM 6735 N N . ALA C 2 53 ? 169.034 131.314 125.330 1.00 52.73 53 ALA C N 1
ATOM 6736 C CA . ALA C 2 53 ? 169.698 132.054 126.396 1.00 52.73 53 ALA C CA 1
ATOM 6737 C C . ALA C 2 53 ? 170.150 131.170 127.549 1.00 52.73 53 ALA C C 1
ATOM 6738 O O . ALA C 2 53 ? 170.902 131.644 128.405 1.00 52.73 53 ALA C O 1
ATOM 6740 N N . GLY C 2 54 ? 169.716 129.914 127.595 1.00 51.12 54 GLY C N 1
ATOM 6741 C CA . GLY C 2 54 ? 170.031 129.032 128.694 1.00 51.12 54 GLY C CA 1
ATOM 6742 C C . GLY C 2 54 ? 169.033 129.047 129.827 1.00 51.12 54 GLY C C 1
ATOM 6743 O O . GLY C 2 54 ? 169.173 128.253 130.765 1.00 51.12 54 GLY C O 1
ATOM 6744 N N . LEU C 2 55 ? 168.026 129.921 129.772 1.00 54.53 55 LEU C N 1
ATOM 6745 C CA . LEU C 2 55 ? 167.027 130.002 130.828 1.00 54.53 55 LEU C CA 1
ATOM 6746 C C . LEU C 2 55 ? 166.097 128.799 130.853 1.00 54.53 55 LEU C C 1
ATOM 6747 O O . LEU C 2 55 ? 165.338 128.648 131.815 1.00 54.53 55 LEU C O 1
ATOM 6752 N N . GLU C 2 56 ? 166.128 127.953 129.826 1.00 62.73 56 GLU C N 1
ATOM 6753 C CA . GLU C 2 56 ? 165.351 126.724 129.802 1.00 62.73 56 GLU C CA 1
ATOM 6754 C C . GLU C 2 56 ? 166.205 125.607 129.223 1.00 62.73 56 GLU C C 1
ATOM 6755 O O . GLU C 2 56 ? 167.104 125.846 128.413 1.00 62.73 56 GLU C O 1
ATOM 6761 N N . VAL C 2 57 ? 165.917 124.383 129.652 1.00 72.66 57 VAL C N 1
ATOM 6762 C CA . VAL C 2 57 ? 166.677 123.204 129.248 1.00 72.66 57 VAL C CA 1
ATOM 6763 C C . VAL C 2 57 ? 165.856 122.459 128.198 1.00 72.66 57 VAL C C 1
ATOM 6764 O O . VAL C 2 57 ? 164.779 121.936 128.529 1.00 72.66 57 VAL C O 1
ATOM 6768 N N . PRO C 2 58 ? 166.302 122.395 126.947 1.00 73.48 58 PRO C N 1
ATOM 6769 C CA . PRO C 2 58 ? 165.562 121.626 125.946 1.00 73.48 58 PRO C CA 1
ATOM 6770 C C . PRO C 2 58 ? 165.608 120.139 126.251 1.00 73.48 58 PRO C C 1
ATOM 6771 O O . PRO C 2 58 ? 166.571 119.624 126.823 1.00 73.48 58 PRO C O 1
ATOM 6775 N N . ASP C 2 59 ? 164.541 119.446 125.858 1.00 77.98 59 ASP C N 1
ATOM 6776 C CA . ASP C 2 59 ? 164.468 118.004 126.033 1.00 77.98 59 ASP C CA 1
ATOM 6777 C C . ASP C 2 59 ? 165.290 117.246 125.002 1.00 77.98 59 ASP C C 1
ATOM 6778 O O . ASP C 2 59 ? 165.486 116.036 125.160 1.00 77.98 59 ASP C O 1
ATOM 6783 N N . ALA C 2 60 ? 165.768 117.922 123.964 1.00 72.90 60 ALA C N 1
ATOM 6784 C CA . ALA C 2 60 ? 166.611 117.325 122.935 1.00 72.90 60 ALA C CA 1
ATOM 6785 C C . ALA C 2 60 ? 167.245 118.462 122.143 1.00 72.90 60 ALA C C 1
ATOM 6786 O O . ALA C 2 60 ? 167.037 119.642 122.439 1.00 72.90 60 ALA C O 1
ATOM 6788 N N . GLY C 2 61 ? 168.026 118.097 121.134 1.00 69.89 61 GLY C N 1
ATOM 6789 C CA . GLY C 2 61 ? 168.629 119.068 120.249 1.00 69.89 61 GLY C CA 1
ATOM 6790 C C . GLY C 2 61 ? 169.892 119.680 120.822 1.00 69.89 61 GLY C C 1
ATOM 6791 O O . GLY C 2 61 ? 170.213 119.555 122.003 1.00 69.89 61 GLY C O 1
ATOM 6792 N N . ARG C 2 62 ? 170.621 120.370 119.952 1.00 68.81 62 ARG C N 1
ATOM 6793 C CA . ARG C 2 62 ? 171.896 120.968 120.304 1.00 68.81 62 ARG C CA 1
ATOM 6794 C C . ARG C 2 62 ? 171.845 122.465 120.023 1.00 68.81 62 ARG C C 1
ATOM 6795 O O . ARG C 2 62 ? 171.082 122.924 119.168 1.00 68.81 62 ARG C O 1
ATOM 6803 N N . VAL C 2 63 ? 172.669 123.223 120.745 1.00 64.64 63 VAL C N 1
ATOM 6804 C CA . VAL C 2 63 ? 172.839 124.654 120.521 1.00 64.64 63 VAL C CA 1
ATOM 6805 C C . VAL C 2 63 ? 174.325 124.932 120.351 1.00 64.64 63 VAL C C 1
ATOM 6806 O O . VAL C 2 63 ? 175.133 124.525 121.191 1.00 64.64 63 VAL C O 1
ATOM 6810 N N . PHE C 2 64 ? 174.685 125.627 119.276 1.00 67.18 64 PHE C N 1
ATOM 6811 C CA . PHE C 2 64 ? 176.068 125.964 118.976 1.00 67.18 64 PHE C CA 1
ATOM 6812 C C . PHE C 2 64 ? 176.218 127.474 118.894 1.00 67.18 64 PHE C C 1
ATOM 6813 O O . PHE C 2 64 ? 175.411 128.149 118.248 1.00 67.18 64 PHE C O 1
ATOM 6821 N N . LEU C 2 65 ? 177.255 127.999 119.542 1.00 63.53 65 LEU C N 1
ATOM 6822 C CA . LEU C 2 65 ? 177.596 129.415 119.468 1.00 63.53 65 LEU C CA 1
ATOM 6823 C C . LEU C 2 65 ? 179.076 129.535 119.144 1.00 63.53 65 LEU C C 1
ATOM 6824 O O . LEU C 2 65 ? 179.914 128.987 119.865 1.00 63.53 65 LEU C O 1
ATOM 6829 N N . GLU C 2 66 ? 179.391 130.247 118.062 1.00 71.35 66 GLU C N 1
ATOM 6830 C CA . GLU C 2 66 ? 180.766 130.419 117.589 1.00 71.35 66 GLU C CA 1
ATOM 6831 C C . GLU C 2 66 ? 181.447 129.081 117.320 1.00 71.35 66 GLU C C 1
ATOM 6832 O O . GLU C 2 66 ? 182.658 128.941 117.503 1.00 71.35 66 GLU C O 1
ATOM 6838 N N . GLY C 2 67 ? 180.679 128.089 116.880 1.00 73.06 67 GLY C N 1
ATOM 6839 C CA . GLY C 2 67 ? 181.231 126.801 116.525 1.00 73.06 67 GLY C CA 1
ATOM 6840 C C . GLY C 2 67 ? 181.459 125.846 117.674 1.00 73.06 67 GLY C C 1
ATOM 6841 O O . GLY C 2 67 ? 182.023 124.767 117.453 1.00 73.06 67 GLY C O 1
ATOM 6842 N N . ARG C 2 68 ? 181.046 126.195 118.889 1.00 72.33 68 ARG C N 1
ATOM 6843 C CA . ARG C 2 68 ? 181.214 125.337 120.052 1.00 72.33 68 ARG C CA 1
ATOM 6844 C C . ARG C 2 68 ? 179.858 125.081 120.697 1.00 72.33 68 ARG C C 1
ATOM 6845 O O . ARG C 2 68 ? 179.002 125.970 120.740 1.00 72.33 68 ARG C O 1
ATOM 6853 N N . ASP C 2 69 ? 179.662 123.857 121.179 1.00 67.12 69 ASP C N 1
ATOM 6854 C CA . ASP C 2 69 ? 178.401 123.492 121.810 1.00 67.12 69 ASP C CA 1
ATOM 6855 C C . ASP C 2 69 ? 178.257 124.208 123.150 1.00 67.12 69 ASP C C 1
ATOM 6856 O O . ASP C 2 69 ? 179.188 124.223 123.961 1.00 67.12 69 ASP C O 1
ATOM 6861 N N . ILE C 2 70 ? 177.089 124.810 123.378 1.00 59.93 70 ILE C N 1
ATOM 6862 C CA . ILE C 2 70 ? 176.832 125.558 124.605 1.00 59.93 70 ILE C CA 1
ATOM 6863 C C . ILE C 2 70 ? 175.499 125.141 125.210 1.00 59.93 70 ILE C C 1
ATOM 6864 O O . ILE C 2 70 ? 174.959 125.837 126.075 1.00 59.93 70 ILE C O 1
ATOM 6869 N N . THR C 2 71 ? 174.953 124.011 124.762 1.00 60.59 71 THR C N 1
ATOM 6870 C CA . THR C 2 71 ? 173.623 123.620 125.215 1.00 60.59 71 THR C CA 1
ATOM 6871 C C . THR C 2 71 ? 173.596 123.223 126.684 1.00 60.59 71 THR C C 1
ATOM 6872 O O . THR C 2 71 ? 172.538 123.315 127.315 1.00 60.59 71 THR C O 1
ATOM 6876 N N . ALA C 2 72 ? 174.725 122.787 127.243 1.00 60.33 72 ALA C N 1
ATOM 6877 C CA . ALA C 2 72 ? 174.788 122.357 128.632 1.00 60.33 72 ALA C CA 1
ATOM 6878 C C . ALA C 2 72 ? 175.276 123.444 129.579 1.00 60.33 72 ALA C C 1
ATOM 6879 O O . ALA C 2 72 ? 175.252 123.235 130.796 1.00 60.33 72 ALA C O 1
ATOM 6881 N N . LEU C 2 73 ? 175.712 124.587 129.059 1.00 54.45 73 LEU C N 1
ATOM 6882 C CA . LEU C 2 73 ? 176.224 125.648 129.906 1.00 54.45 73 LEU C CA 1
ATOM 6883 C C . LEU C 2 73 ? 175.082 126.364 130.626 1.00 54.45 73 LEU C C 1
ATOM 6884 O O . LEU C 2 73 ? 173.968 126.456 130.104 1.00 54.45 73 LEU C O 1
ATOM 6889 N N . PRO C 2 74 ? 175.330 126.870 131.830 1.00 52.85 74 PRO C N 1
ATOM 6890 C CA . PRO C 2 74 ? 174.339 127.714 132.503 1.00 52.85 74 PRO C CA 1
ATOM 6891 C C . PRO C 2 74 ? 174.240 129.068 131.824 1.00 52.85 74 PRO C C 1
ATOM 6892 O O . PRO C 2 74 ? 175.119 129.432 131.030 1.00 52.85 74 PRO C O 1
ATOM 6896 N N . PRO C 2 75 ? 173.187 129.843 132.105 1.00 49.24 75 PRO C N 1
ATOM 6897 C CA . PRO C 2 75 ? 173.012 131.120 131.393 1.00 49.24 75 PRO C CA 1
ATOM 6898 C C . PRO C 2 75 ? 174.183 132.075 131.534 1.00 49.24 75 PRO C C 1
ATOM 6899 O O . PRO C 2 75 ? 174.424 132.878 130.625 1.00 49.24 75 PRO C O 1
ATOM 6903 N N . GLU C 2 76 ? 174.918 132.019 132.642 1.00 52.64 76 GLU C N 1
ATOM 6904 C CA . GLU C 2 76 ? 175.997 132.965 132.888 1.00 52.64 76 GLU C CA 1
ATOM 6905 C C . GLU C 2 76 ? 177.296 132.604 132.177 1.00 52.64 76 GLU C C 1
ATOM 6906 O O . GLU C 2 76 ? 178.195 133.449 132.108 1.00 52.64 76 GLU C O 1
ATOM 6912 N N . LYS C 2 77 ? 177.425 131.386 131.654 1.00 54.46 77 LYS C N 1
ATOM 6913 C CA . LYS C 2 77 ? 178.651 130.954 130.999 1.00 54.46 77 LYS C CA 1
ATOM 6914 C C . LYS C 2 77 ? 178.580 131.034 129.480 1.00 54.46 77 LYS C C 1
ATOM 6915 O O . LYS C 2 77 ? 179.528 130.617 128.808 1.00 54.46 77 LYS C O 1
ATOM 6921 N N . ARG C 2 78 ? 177.492 131.566 128.925 1.00 52.50 78 ARG C N 1
ATOM 6922 C CA . ARG C 2 78 ? 177.278 131.559 127.483 1.00 52.50 78 ARG C CA 1
ATOM 6923 C C . ARG C 2 78 ? 177.753 132.846 126.818 1.00 52.50 78 ARG C C 1
ATOM 6924 O O . ARG C 2 78 ? 178.450 132.799 125.800 1.00 52.50 78 ARG C O 1
ATOM 6932 N N . GLY C 2 79 ? 177.388 133.997 127.372 1.00 50.56 79 GLY C N 1
ATOM 6933 C CA . GLY C 2 79 ? 177.787 135.263 126.792 1.00 50.56 79 GLY C CA 1
ATOM 6934 C C . GLY C 2 79 ? 176.807 135.776 125.759 1.00 50.56 79 GLY C C 1
ATOM 6935 O O . GLY C 2 79 ? 177.206 136.350 124.742 1.00 50.56 79 GLY C O 1
ATOM 6936 N N . ILE C 2 80 ? 175.519 135.571 126.011 1.00 47.47 80 ILE C N 1
ATOM 6937 C CA . ILE C 2 80 ? 174.452 135.971 125.103 1.00 47.47 80 ILE C CA 1
ATOM 6938 C C . ILE C 2 80 ? 173.614 137.022 125.812 1.00 47.47 80 ILE C C 1
ATOM 6939 O O . ILE C 2 80 ? 173.039 136.750 126.873 1.00 47.47 80 ILE C O 1
ATOM 6944 N N . GLY C 2 81 ? 173.542 138.218 125.232 1.00 45.84 81 GLY C N 1
ATOM 6945 C CA . GLY C 2 81 ? 172.755 139.271 125.835 1.00 45.84 81 GLY C CA 1
ATOM 6946 C C . GLY C 2 81 ? 171.269 139.025 125.684 1.00 45.84 81 GLY C C 1
ATOM 6947 O O . GLY C 2 81 ? 170.811 138.370 124.754 1.00 45.84 81 GLY C O 1
ATOM 6948 N N . PHE C 2 82 ? 170.495 139.570 126.618 1.00 47.12 82 PHE C N 1
ATOM 6949 C CA . PHE C 2 82 ? 169.048 139.387 126.593 1.00 47.12 82 PHE C CA 1
ATOM 6950 C C . PHE C 2 82 ? 168.373 140.703 126.942 1.00 47.12 82 PHE C C 1
ATOM 6951 O O . PHE C 2 82 ? 168.765 141.364 127.907 1.00 47.12 82 PHE C O 1
ATOM 6959 N N . VAL C 2 83 ? 167.365 141.075 126.161 1.00 51.86 83 VAL C N 1
ATOM 6960 C CA . VAL C 2 83 ? 166.522 142.232 126.434 1.00 51.86 83 VAL C CA 1
ATOM 6961 C C . VAL C 2 83 ? 165.095 141.725 126.580 1.00 51.86 83 VAL C C 1
ATOM 6962 O O . VAL C 2 83 ? 164.563 141.068 125.672 1.00 51.86 83 VAL C O 1
ATOM 6966 N N . PHE C 2 84 ? 164.484 142.023 127.722 1.00 59.17 84 PHE C N 1
ATOM 6967 C CA . PHE C 2 84 ? 163.176 141.509 128.097 1.00 59.17 84 PHE C CA 1
ATOM 6968 C C . PHE C 2 84 ? 162.083 142.509 127.729 1.00 59.17 84 PHE C C 1
ATOM 6969 O O . PHE C 2 84 ? 162.347 143.672 127.418 1.00 59.17 84 PHE C O 1
ATOM 6977 N N . GLN C 2 85 ? 160.835 142.034 127.763 1.00 75.16 85 GLN C N 1
ATOM 6978 C CA . GLN C 2 85 ? 159.706 142.906 127.450 1.00 75.16 85 GLN C CA 1
ATOM 6979 C C . GLN C 2 85 ? 159.581 144.038 128.461 1.00 75.16 85 GLN C C 1
ATOM 6980 O O . GLN C 2 85 ? 159.337 145.191 128.088 1.00 75.16 85 GLN C O 1
ATOM 6986 N N . ASP C 2 86 ? 159.737 143.729 129.746 1.00 79.14 86 ASP C N 1
ATOM 6987 C CA . ASP C 2 86 ? 159.653 144.720 130.808 1.00 79.14 86 ASP C CA 1
ATOM 6988 C C . ASP C 2 86 ? 161.012 145.309 131.159 1.00 79.14 86 ASP C C 1
ATOM 6989 O O . ASP C 2 86 ? 161.114 146.069 132.128 1.00 79.14 86 ASP C O 1
ATOM 6994 N N . TYR C 2 87 ? 162.054 144.941 130.410 1.00 76.11 87 TYR C N 1
ATOM 6995 C CA . TYR C 2 87 ? 163.415 145.458 130.526 1.00 76.11 87 TYR C CA 1
ATOM 6996 C C . TYR C 2 87 ? 164.124 144.942 131.772 1.00 76.11 87 TYR C C 1
ATOM 6997 O O . TYR C 2 87 ? 165.344 145.089 131.890 1.00 76.11 87 TYR C O 1
ATOM 7006 N N . ALA C 2 88 ? 163.380 144.295 132.670 1.00 68.74 88 ALA C N 1
ATOM 7007 C CA . ALA C 2 88 ? 163.910 143.688 133.894 1.00 68.74 88 ALA C CA 1
ATOM 7008 C C . ALA C 2 88 ? 164.972 144.564 134.554 1.00 68.74 88 ALA C C 1
ATOM 7009 O O . ALA C 2 88 ? 166.086 144.126 134.848 1.00 68.74 88 ALA C O 1
ATOM 7011 N N . LEU C 2 89 ? 164.618 145.825 134.783 1.00 69.20 89 LEU C N 1
ATOM 7012 C CA . LEU C 2 89 ? 165.551 146.774 135.375 1.00 69.20 89 LEU C CA 1
ATOM 7013 C C . LEU C 2 89 ? 165.550 146.635 136.892 1.00 69.20 89 LEU C C 1
ATOM 7014 O O . LEU C 2 89 ? 164.488 146.569 137.518 1.00 69.20 89 LEU C O 1
ATOM 7019 N N . PHE C 2 90 ? 166.739 146.589 137.476 1.00 66.12 90 PHE C N 1
ATOM 7020 C CA . PHE C 2 90 ? 166.873 146.451 138.922 1.00 66.12 90 PHE C CA 1
ATOM 7021 C C . PHE C 2 90 ? 166.505 147.764 139.601 1.00 66.12 90 PHE C C 1
ATOM 7022 O O . PHE C 2 90 ? 167.109 148.799 139.293 1.00 66.12 90 PHE C O 1
ATOM 7030 N N . PRO C 2 91 ? 165.538 147.774 140.524 1.00 72.26 91 PRO C N 1
ATOM 7031 C CA . PRO C 2 91 ? 165.027 149.053 141.040 1.00 72.26 91 PRO C CA 1
ATOM 7032 C C . PRO C 2 91 ? 165.936 149.747 142.039 1.00 72.26 91 PRO C C 1
ATOM 7033 O O . PRO C 2 91 ? 165.766 150.954 142.257 1.00 72.26 91 PRO C O 1
ATOM 7037 N N . HIS C 2 92 ? 166.884 149.045 142.651 1.00 71.48 92 HIS C N 1
ATOM 7038 C CA . HIS C 2 92 ? 167.743 149.642 143.664 1.00 71.48 92 HIS C CA 1
ATOM 7039 C C . HIS C 2 92 ? 168.998 150.276 143.084 1.00 71.48 92 HIS C C 1
ATOM 7040 O O . HIS C 2 92 ? 169.835 150.768 143.847 1.00 71.48 92 HIS C O 1
ATOM 7047 N N . LEU C 2 93 ? 169.150 150.279 141.765 1.00 75.49 93 LEU C N 1
ATOM 7048 C CA . LEU C 2 93 ? 170.332 150.816 141.110 1.00 75.49 93 LEU C CA 1
ATOM 7049 C C . LEU C 2 93 ? 169.935 151.951 140.180 1.00 75.49 93 LEU C C 1
ATOM 7050 O O . LEU C 2 93 ? 168.915 151.871 139.490 1.00 75.49 93 LEU C O 1
ATOM 7055 N N . THR C 2 94 ? 170.743 153.008 140.166 1.00 81.91 94 THR C N 1
ATOM 7056 C CA . THR C 2 94 ? 170.571 154.055 139.176 1.00 81.91 94 THR C CA 1
ATOM 7057 C C . THR C 2 94 ? 170.841 153.490 137.784 1.00 81.91 94 THR C C 1
ATOM 7058 O O . THR C 2 94 ? 171.407 152.406 137.624 1.00 81.91 94 THR C O 1
ATOM 7062 N N . ALA C 2 95 ? 170.444 154.241 136.759 1.00 79.70 95 ALA C N 1
ATOM 7063 C CA . ALA C 2 95 ? 170.619 153.722 135.411 1.00 79.70 95 ALA C CA 1
ATOM 7064 C C . ALA C 2 95 ? 172.045 153.945 134.927 1.00 79.70 95 ALA C C 1
ATOM 7065 O O . ALA C 2 95 ? 172.265 154.393 133.798 1.00 79.70 95 ALA C O 1
ATOM 7067 N N . LEU C 2 96 ? 173.016 153.631 135.781 1.00 78.04 96 LEU C N 1
ATOM 7068 C CA . LEU C 2 96 ? 174.404 153.449 135.383 1.00 78.04 96 LEU C CA 1
ATOM 7069 C C . LEU C 2 96 ? 174.902 152.180 136.059 1.00 78.04 96 LEU C C 1
ATOM 7070 O O . LEU C 2 96 ? 175.721 151.440 135.504 1.00 78.04 96 LEU C O 1
ATOM 7075 N N . GLY C 2 97 ? 174.385 151.917 137.261 1.00 72.67 97 GLY C N 1
ATOM 7076 C CA . GLY C 2 97 ? 174.673 150.656 137.921 1.00 72.67 97 GLY C CA 1
ATOM 7077 C C . GLY C 2 97 ? 174.061 149.481 137.187 1.00 72.67 97 GLY C C 1
ATOM 7078 O O . GLY C 2 97 ? 174.646 148.397 137.134 1.00 72.67 97 GLY C O 1
ATOM 7079 N N . ASN C 2 98 ? 172.879 149.684 136.603 1.00 67.84 98 ASN C N 1
ATOM 7080 C CA . ASN C 2 98 ? 172.291 148.663 135.745 1.00 67.84 98 ASN C CA 1
ATOM 7081 C C . ASN C 2 98 ? 173.230 148.315 134.598 1.00 67.84 98 ASN C C 1
ATOM 7082 O O . ASN C 2 98 ? 173.489 147.139 134.325 1.00 67.84 98 ASN C O 1
ATOM 7087 N N . VAL C 2 99 ? 173.771 149.334 133.929 1.00 65.75 99 VAL C N 1
ATOM 7088 C CA . VAL C 2 99 ? 174.653 149.094 132.792 1.00 65.75 99 VAL C CA 1
ATOM 7089 C C . VAL C 2 99 ? 175.955 148.445 133.246 1.00 65.75 99 VAL C C 1
ATOM 7090 O O . VAL C 2 99 ? 176.499 147.571 132.561 1.00 65.75 99 VAL C O 1
ATOM 7094 N N . ALA C 2 100 ? 176.473 148.850 134.406 1.00 68.46 100 ALA C N 1
ATOM 7095 C CA . ALA C 2 100 ? 177.711 148.280 134.922 1.00 68.46 100 ALA C CA 1
ATOM 7096 C C . ALA C 2 100 ? 177.528 146.900 135.541 1.00 68.46 100 ALA C C 1
ATOM 7097 O O . ALA C 2 100 ? 178.530 146.247 135.853 1.00 68.46 100 ALA C O 1
ATOM 7099 N N . PHE C 2 101 ? 176.284 146.453 135.736 1.00 62.93 101 PHE C N 1
ATOM 7100 C CA . PHE C 2 101 ? 176.032 145.124 136.288 1.00 62.93 101 PHE C CA 1
ATOM 7101 C C . PHE C 2 101 ? 176.737 144.038 135.484 1.00 62.93 101 PHE C C 1
ATOM 7102 O O . PHE C 2 101 ? 177.382 143.149 136.049 1.00 62.93 101 PHE C O 1
ATOM 7110 N N . GLY C 2 102 ? 176.619 144.091 134.157 1.00 64.95 102 GLY C N 1
ATOM 7111 C CA . GLY C 2 102 ? 177.247 143.081 133.324 1.00 64.95 102 GLY C CA 1
ATOM 7112 C C . GLY C 2 102 ? 178.760 143.130 133.348 1.00 64.95 102 GLY C C 1
ATOM 7113 O O . GLY C 2 102 ? 179.418 142.094 133.222 1.00 64.95 102 GLY C O 1
ATOM 7114 N N . LEU C 2 103 ? 179.330 144.323 133.502 1.00 72.34 103 LEU C N 1
ATOM 7115 C CA . LEU C 2 103 ? 180.776 144.484 133.451 1.00 72.34 103 LEU C CA 1
ATOM 7116 C C . LEU C 2 103 ? 181.421 143.923 134.713 1.00 72.34 103 LEU C C 1
ATOM 7117 O O . LEU C 2 103 ? 181.089 144.332 135.829 1.00 72.34 103 LEU C O 1
ATOM 7122 N N . LYS C 2 104 ? 182.351 142.986 134.530 1.00 87.12 104 LYS C N 1
ATOM 7123 C CA . LYS C 2 104 ? 182.981 142.284 135.640 1.00 87.12 104 LYS C CA 1
ATOM 7124 C C . LYS C 2 104 ? 184.272 142.939 136.110 1.00 87.12 104 LYS C C 1
ATOM 7125 O O . LYS C 2 104 ? 184.865 142.470 137.087 1.00 87.12 104 LYS C O 1
ATOM 7131 N N . GLY C 2 105 ? 184.720 144.004 135.452 1.00 87.69 105 GLY C N 1
ATOM 7132 C CA . GLY C 2 105 ? 185.909 144.701 135.896 1.00 87.69 105 GLY C CA 1
ATOM 7133 C C . GLY C 2 105 ? 185.635 145.575 137.100 1.00 87.69 105 GLY C C 1
ATOM 7134 O O . GLY C 2 105 ? 185.801 146.796 137.034 1.00 87.69 105 GLY C O 1
ATOM 7135 N N . LYS C 2 106 ? 185.205 144.959 138.203 1.00 94.69 106 LYS C N 1
ATOM 7136 C CA . LYS C 2 106 ? 184.833 145.682 139.421 1.00 94.69 106 LYS C CA 1
ATOM 7137 C C . LYS C 2 106 ? 183.817 146.779 139.116 1.00 94.69 106 LYS C C 1
ATOM 7138 O O . LYS C 2 106 ? 183.869 147.877 139.676 1.00 94.69 106 LYS C O 1
ATOM 7144 N N . ASP C 2 107 ? 182.884 146.474 138.216 1.00 85.66 107 ASP C N 1
ATOM 7145 C CA . ASP C 2 107 ? 181.861 147.415 137.767 1.00 85.66 107 ASP C CA 1
ATOM 7146 C C . ASP C 2 107 ? 182.498 148.697 137.224 1.00 85.66 107 ASP C C 1
ATOM 7147 O O . ASP C 2 107 ? 182.359 149.782 137.788 1.00 85.66 107 ASP C O 1
ATOM 7152 N N . ARG C 2 108 ? 183.228 148.534 136.120 1.00 85.91 108 ARG C N 1
ATOM 7153 C CA . ARG C 2 108 ? 183.737 149.689 135.390 1.00 85.91 108 ARG C CA 1
ATOM 7154 C C . ARG C 2 108 ? 182.610 150.659 135.072 1.00 85.91 108 ARG C C 1
ATOM 7155 O O . ARG C 2 108 ? 181.576 150.274 134.520 1.00 85.91 108 ARG C O 1
ATOM 7163 N N . LEU C 2 109 ? 182.820 151.923 135.429 1.00 86.77 109 LEU C N 1
ATOM 7164 C CA . LEU C 2 109 ? 181.816 152.960 135.244 1.00 86.77 109 LEU C CA 1
ATOM 7165 C C . LEU C 2 109 ? 182.054 153.805 134.004 1.00 86.77 109 LEU C C 1
ATOM 7166 O O . LEU C 2 109 ? 181.092 154.324 133.432 1.00 86.77 109 LEU C O 1
ATOM 7171 N N . ALA C 2 110 ? 183.306 153.948 133.565 1.00 86.28 110 ALA C N 1
ATOM 7172 C CA . ALA C 2 110 ? 183.566 154.649 132.312 1.00 86.28 110 ALA C CA 1
ATOM 7173 C C . ALA C 2 110 ? 182.936 153.918 131.133 1.00 86.28 110 ALA C C 1
ATOM 7174 O O . ALA C 2 110 ? 182.316 154.542 130.263 1.00 86.28 110 ALA C O 1
ATOM 7176 N N . ARG C 2 111 ? 183.073 152.590 131.094 1.00 84.85 111 ARG C N 1
ATOM 7177 C CA . ARG C 2 111 ? 182.458 151.815 130.023 1.00 84.85 111 ARG C CA 1
ATOM 7178 C C . ARG C 2 111 ? 180.939 151.856 130.104 1.00 84.85 111 ARG C C 1
ATOM 7179 O O . ARG C 2 111 ? 180.265 151.880 129.068 1.00 84.85 111 ARG C O 1
ATOM 7187 N N . ALA C 2 112 ? 180.384 151.878 131.317 1.00 82.33 112 ALA C N 1
ATOM 7188 C CA . ALA C 2 112 ? 178.943 152.049 131.465 1.00 82.33 112 ALA C CA 1
ATOM 7189 C C . ALA C 2 112 ? 178.494 153.402 130.928 1.00 82.33 112 ALA C C 1
ATOM 7190 O O . ALA C 2 112 ? 177.444 153.506 130.284 1.00 82.33 112 ALA C O 1
ATOM 7192 N N . ARG C 2 113 ? 179.276 154.451 131.189 1.00 88.50 113 ARG C N 1
ATOM 7193 C CA . ARG C 2 113 ? 178.945 155.772 130.665 1.00 88.50 113 ARG C CA 1
ATOM 7194 C C . ARG C 2 113 ? 179.004 155.795 129.143 1.00 88.50 113 ARG C C 1
ATOM 7195 O O . ARG C 2 113 ? 178.144 156.396 128.492 1.00 88.50 113 ARG C O 1
ATOM 7203 N N . LYS C 2 114 ? 180.014 155.147 128.556 1.00 84.35 114 LYS C N 1
ATOM 7204 C CA . LYS C 2 114 ? 180.082 155.070 127.097 1.00 84.35 114 LYS C CA 1
ATOM 7205 C C . LYS C 2 114 ? 178.886 154.318 126.525 1.00 84.35 114 LYS C C 1
ATOM 7206 O O . LYS C 2 114 ? 178.294 154.743 125.525 1.00 84.35 114 LYS C O 1
ATOM 7212 N N . ALA C 2 115 ? 178.515 153.197 127.150 1.00 81.25 115 ALA C N 1
ATOM 7213 C CA . ALA C 2 115 ? 177.366 152.431 126.679 1.00 81.25 115 ALA C CA 1
ATOM 7214 C C . ALA C 2 115 ? 176.082 153.242 126.783 1.00 81.25 115 ALA C C 1
ATOM 7215 O O . ALA C 2 115 ? 175.215 153.162 125.907 1.00 81.25 115 ALA C O 1
ATOM 7217 N N . LEU C 2 116 ? 175.937 154.021 127.856 1.00 84.63 116 LEU C N 1
ATOM 7218 C CA . LEU C 2 116 ? 174.771 154.886 127.992 1.00 84.63 116 LEU C CA 1
ATOM 7219 C C . LEU C 2 116 ? 174.781 155.996 126.949 1.00 84.63 116 LEU C C 1
ATOM 7220 O O . LEU C 2 116 ? 173.724 156.406 126.458 1.00 84.63 116 LEU C O 1
ATOM 7225 N N . GLU C 2 117 ? 175.968 156.506 126.611 1.00 89.23 117 GLU C N 1
ATOM 7226 C CA . GLU C 2 117 ? 176.073 157.531 125.579 1.00 89.23 117 GLU C CA 1
ATOM 7227 C C . GLU C 2 117 ? 175.711 156.983 124.206 1.00 89.23 117 GLU C C 1
ATOM 7228 O O . GLU C 2 117 ? 175.172 157.719 123.371 1.00 89.23 117 GLU C O 1
ATOM 7234 N N . ARG C 2 118 ? 176.006 155.706 123.951 1.00 85.93 118 ARG C N 1
ATOM 7235 C CA . ARG C 2 118 ? 175.649 155.110 122.667 1.00 85.93 118 ARG C CA 1
ATOM 7236 C C . ARG C 2 118 ? 174.141 155.132 122.446 1.00 85.93 118 ARG C C 1
ATOM 7237 O O . ARG C 2 118 ? 173.674 155.404 121.334 1.00 85.93 118 ARG C O 1
ATOM 7245 N N . VAL C 2 119 ? 173.364 154.849 123.490 1.00 85.74 119 VAL C N 1
ATOM 7246 C CA . VAL C 2 119 ? 171.909 154.866 123.393 1.00 85.74 119 VAL C CA 1
ATOM 7247 C C . VAL C 2 119 ? 171.393 156.263 123.714 1.00 85.74 119 VAL C C 1
ATOM 7248 O O . VAL C 2 119 ? 170.182 156.477 123.842 1.00 85.74 119 VAL C O 1
ATOM 7252 N N . GLY C 2 120 ? 172.308 157.221 123.841 1.00 90.22 120 GLY C N 1
ATOM 7253 C CA . GLY C 2 120 ? 171.945 158.614 124.016 1.00 90.22 120 GLY C CA 1
ATOM 7254 C C . GLY C 2 120 ? 171.295 158.975 125.336 1.00 90.22 120 GLY C C 1
ATOM 7255 O O . GLY C 2 120 ? 170.262 159.652 125.355 1.00 90.22 120 GLY C O 1
ATOM 7256 N N . MET C 2 121 ? 171.881 158.533 126.448 1.00 92.21 121 MET C N 1
ATOM 7257 C CA . MET C 2 121 ? 171.415 158.917 127.779 1.00 92.21 121 MET C CA 1
ATOM 7258 C C . MET C 2 121 ? 172.625 159.232 128.646 1.00 92.21 121 MET C C 1
ATOM 7259 O O . MET C 2 121 ? 173.331 158.320 129.085 1.00 92.21 121 MET C O 1
ATOM 7264 N N . THR C 2 122 ? 172.862 160.519 128.894 1.00 98.90 122 THR C N 1
ATOM 7265 C CA . THR C 2 122 ? 173.928 160.937 129.796 1.00 98.90 122 THR C CA 1
ATOM 7266 C C . THR C 2 122 ? 173.388 161.898 130.846 1.00 98.90 122 THR C C 1
ATOM 7267 O O . THR C 2 122 ? 173.885 161.938 131.976 1.00 98.90 122 THR C O 1
ATOM 7271 N N . LEU C 2 123 ? 172.368 162.676 130.482 1.00 103.08 123 LEU C N 1
ATOM 7272 C CA . LEU C 2 123 ? 171.749 163.584 131.439 1.00 103.08 123 LEU C CA 1
ATOM 7273 C C . LEU C 2 123 ? 170.947 162.841 132.497 1.00 103.08 123 LEU C C 1
ATOM 7274 O O . LEU C 2 123 ? 170.758 163.369 133.598 1.00 103.08 123 LEU C O 1
ATOM 7279 N N . PHE C 2 124 ? 170.475 161.634 132.189 1.00 99.20 124 PHE C N 1
ATOM 7280 C CA . PHE C 2 124 ? 169.669 160.841 133.107 1.00 99.20 124 PHE C CA 1
ATOM 7281 C C . PHE C 2 124 ? 170.380 159.568 133.551 1.00 99.20 124 PHE C C 1
ATOM 7282 O O . PHE C 2 124 ? 169.722 158.602 133.949 1.00 99.20 124 PHE C O 1
ATOM 7290 N N . GLN C 2 125 ? 171.713 159.545 133.492 1.00 94.12 125 GLN C N 1
ATOM 7291 C CA . GLN C 2 125 ? 172.455 158.346 133.862 1.00 94.12 125 GLN C CA 1
ATOM 7292 C C . GLN C 2 125 ? 172.438 158.077 135.359 1.00 94.12 125 GLN C C 1
ATOM 7293 O O . GLN C 2 125 ? 172.881 157.004 135.781 1.00 94.12 125 GLN C O 1
ATOM 7299 N N . ASP C 2 126 ? 171.953 159.016 136.168 1.00 95.27 126 ASP C N 1
ATOM 7300 C CA . ASP C 2 126 ? 171.884 158.846 137.613 1.00 95.27 126 ASP C CA 1
ATOM 7301 C C . ASP C 2 126 ? 170.438 158.845 138.099 1.00 95.27 126 ASP C C 1
ATOM 7302 O O . ASP C 2 126 ? 170.141 159.328 139.192 1.00 95.27 126 ASP C O 1
ATOM 7307 N N . ARG C 2 127 ? 169.533 158.302 137.291 1.00 94.15 127 ARG C N 1
ATOM 7308 C CA . ARG C 2 127 ? 168.120 158.208 137.629 1.00 94.15 127 ARG C CA 1
ATOM 7309 C C . ARG C 2 127 ? 167.738 156.743 137.777 1.00 94.15 127 ARG C C 1
ATOM 7310 O O . ARG C 2 127 ? 168.082 155.919 136.924 1.00 94.15 127 ARG C O 1
ATOM 7318 N N . ARG C 2 128 ? 167.035 156.423 138.857 1.00 86.44 128 ARG C N 1
ATOM 7319 C CA . ARG C 2 128 ? 166.590 155.061 139.079 1.00 86.44 128 ARG C CA 1
ATOM 7320 C C . ARG C 2 128 ? 165.454 154.717 138.118 1.00 86.44 128 ARG C C 1
ATOM 7321 O O . ARG C 2 128 ? 164.770 155.607 137.609 1.00 86.44 128 ARG C O 1
ATOM 7329 N N . PRO C 2 129 ? 165.241 153.427 137.843 1.00 86.83 129 PRO C N 1
ATOM 7330 C CA . PRO C 2 129 ? 164.209 153.047 136.865 1.00 86.83 129 PRO C CA 1
ATOM 7331 C C . PRO C 2 129 ? 162.810 153.506 137.231 1.00 86.83 129 PRO C C 1
ATOM 7332 O O . PRO C 2 129 ? 161.946 153.564 136.347 1.00 86.83 129 PRO C O 1
ATOM 7336 N N . GLY C 2 130 ? 162.551 153.828 138.499 1.00 91.75 130 GLY C N 1
ATOM 7337 C CA . GLY C 2 130 ? 161.238 154.322 138.871 1.00 91.75 130 GLY C CA 1
ATOM 7338 C C . GLY C 2 130 ? 160.941 155.704 138.325 1.00 91.75 130 GLY C C 1
ATOM 7339 O O . GLY C 2 130 ? 159.774 156.069 138.155 1.00 91.75 130 GLY C O 1
ATOM 7340 N N . GLU C 2 131 ? 161.979 156.487 138.042 1.00 92.57 131 GLU C N 1
ATOM 7341 C CA . GLU C 2 131 ? 161.837 157.842 137.518 1.00 92.57 131 GLU C CA 1
ATOM 7342 C C . GLU C 2 131 ? 162.324 157.938 136.074 1.00 92.57 131 GLU C C 1
ATOM 7343 O O . GLU C 2 131 ? 162.920 158.937 135.667 1.00 92.57 131 GLU C O 1
ATOM 7349 N N . LEU C 2 132 ? 162.070 156.897 135.285 1.00 90.13 132 LEU C N 1
ATOM 7350 C CA . LEU C 2 132 ? 162.446 156.862 133.880 1.00 90.13 132 LEU C CA 1
ATOM 7351 C C . LEU C 2 132 ? 161.228 156.509 133.039 1.00 90.13 132 LEU C C 1
ATOM 7352 O O . LEU C 2 132 ? 160.334 155.786 133.486 1.00 90.13 132 LEU C O 1
ATOM 7357 N N . SER C 2 133 ? 161.200 157.027 131.813 1.00 86.25 133 SER C N 1
ATOM 7358 C CA . SER C 2 133 ? 160.091 156.779 130.907 1.00 86.25 133 SER C CA 1
ATOM 7359 C C . SER C 2 133 ? 160.296 155.456 130.168 1.00 86.25 133 SER C C 1
ATOM 7360 O O . SER C 2 133 ? 161.310 154.772 130.330 1.00 86.25 133 SER C O 1
ATOM 7363 N N . GLY C 2 134 ? 159.311 155.089 129.346 1.00 84.68 134 GLY C N 1
ATOM 7364 C CA . GLY C 2 134 ? 159.374 153.810 128.654 1.00 84.68 134 GLY C CA 1
ATOM 7365 C C . GLY C 2 134 ? 160.529 153.725 127.674 1.00 84.68 134 GLY C C 1
ATOM 7366 O O . GLY C 2 134 ? 161.264 152.735 127.645 1.00 84.68 134 GLY C O 1
ATOM 7367 N N . GLY C 2 135 ? 160.706 154.765 126.857 1.00 82.25 135 GLY C N 1
ATOM 7368 C CA . GLY C 2 135 ? 161.819 154.772 125.922 1.00 82.25 135 GLY C CA 1
ATOM 7369 C C . GLY C 2 135 ? 163.161 154.842 126.623 1.00 82.25 135 GLY C C 1
ATOM 7370 O O . GLY C 2 135 ? 164.130 154.203 126.201 1.00 82.25 135 GLY C O 1
ATOM 7371 N N . GLN C 2 136 ? 163.236 155.614 127.707 1.00 85.93 136 GLN C N 1
ATOM 7372 C CA . GLN C 2 136 ? 164.468 155.691 128.482 1.00 85.93 136 GLN C CA 1
ATOM 7373 C C . GLN C 2 136 ? 164.794 154.351 129.129 1.00 85.93 136 GLN C C 1
ATOM 7374 O O . GLN C 2 136 ? 165.956 153.928 129.150 1.00 85.93 136 GLN C O 1
ATOM 7380 N N . GLN C 2 137 ? 163.777 153.662 129.651 1.00 81.77 137 GLN C N 1
ATOM 7381 C CA . GLN C 2 137 ? 163.991 152.325 130.196 1.00 81.77 137 GLN C CA 1
ATOM 7382 C C . GLN C 2 137 ? 164.444 151.356 129.111 1.00 81.77 137 GLN C C 1
ATOM 7383 O O . GLN C 2 137 ? 165.308 150.504 129.351 1.00 81.77 137 GLN C O 1
ATOM 7389 N N . GLN C 2 138 ? 163.868 151.467 127.913 1.00 79.29 138 GLN C N 1
ATOM 7390 C CA . GLN C 2 138 ? 164.291 150.626 126.797 1.00 79.29 138 GLN C CA 1
ATOM 7391 C C . GLN C 2 138 ? 165.759 150.852 126.460 1.00 79.29 138 GLN C C 1
ATOM 7392 O O . GLN C 2 138 ? 166.518 149.898 126.246 1.00 79.29 138 GLN C O 1
ATOM 7398 N N . ARG C 2 139 ? 166.174 152.117 126.399 1.00 80.28 139 ARG C N 1
ATOM 7399 C CA . ARG C 2 139 ? 167.564 152.421 126.077 1.00 80.28 139 ARG C CA 1
ATOM 7400 C C . ARG C 2 139 ? 168.503 151.930 127.171 1.00 80.28 139 ARG C C 1
ATOM 7401 O O . ARG C 2 139 ? 169.592 151.418 126.879 1.00 80.28 139 ARG C O 1
ATOM 7409 N N . VAL C 2 140 ? 168.096 152.065 128.436 1.00 74.80 140 VAL C N 1
ATOM 7410 C CA . VAL C 2 140 ? 168.913 151.561 129.538 1.00 74.80 140 VAL C CA 1
ATOM 7411 C C . VAL C 2 140 ? 169.054 150.047 129.450 1.00 74.80 140 VAL C C 1
ATOM 7412 O O . VAL C 2 140 ? 170.143 149.499 129.657 1.00 74.80 140 VAL C O 1
ATOM 7416 N N . ALA C 2 141 ? 167.958 149.345 129.147 1.00 69.46 141 ALA C N 1
ATOM 7417 C CA . ALA C 2 141 ? 168.016 147.890 129.036 1.00 69.46 141 ALA C CA 1
ATOM 7418 C C . ALA C 2 141 ? 168.915 147.454 127.887 1.00 69.46 141 ALA C C 1
ATOM 7419 O O . ALA C 2 141 ? 169.701 146.509 128.028 1.00 69.46 141 ALA C O 1
ATOM 7421 N N . LEU C 2 142 ? 168.810 148.127 126.738 1.00 65.43 142 LEU C N 1
ATOM 7422 C CA . LEU C 2 142 ? 169.668 147.784 125.608 1.00 65.43 142 LEU C CA 1
ATOM 7423 C C . LEU C 2 142 ? 171.135 148.033 125.932 1.00 65.43 142 LEU C C 1
ATOM 7424 O O . LEU C 2 142 ? 172.001 147.213 125.600 1.00 65.43 142 LEU C O 1
ATOM 7429 N N . ALA C 2 143 ? 171.436 149.161 126.582 1.00 63.81 143 ALA C N 1
ATOM 7430 C CA . ALA C 2 143 ? 172.815 149.452 126.958 1.00 63.81 143 ALA C CA 1
ATOM 7431 C C . ALA C 2 143 ? 173.340 148.434 127.960 1.00 63.81 143 ALA C C 1
ATOM 7432 O O . ALA C 2 143 ? 174.503 148.025 127.888 1.00 63.81 143 ALA C O 1
ATOM 7434 N N . ARG C 2 144 ? 172.498 148.019 128.908 1.00 58.95 144 ARG C N 1
ATOM 7435 C CA . ARG C 2 144 ? 172.897 146.998 129.870 1.00 58.95 144 ARG C CA 1
ATOM 7436 C C . ARG C 2 144 ? 173.198 145.677 129.180 1.00 58.95 144 ARG C C 1
ATOM 7437 O O . ARG C 2 144 ? 174.179 145.002 129.513 1.00 58.95 144 ARG C O 1
ATOM 7445 N N . ALA C 2 145 ? 172.359 145.287 128.217 1.00 57.11 145 ALA C N 1
ATOM 7446 C CA . ALA C 2 145 ? 172.575 144.030 127.507 1.00 57.11 145 ALA C CA 1
ATOM 7447 C C . ALA C 2 145 ? 173.838 144.074 126.658 1.00 57.11 145 ALA C C 1
ATOM 7448 O O . ALA C 2 145 ? 174.575 143.085 126.583 1.00 57.11 145 ALA C O 1
ATOM 7450 N N . LEU C 2 146 ? 174.105 145.205 126.007 1.00 59.94 146 LEU C N 1
ATOM 7451 C CA . LEU C 2 146 ? 175.226 145.296 125.080 1.00 59.94 146 LEU C CA 1
ATOM 7452 C C . LEU C 2 146 ? 176.532 145.732 125.733 1.00 59.94 146 LEU C C 1
ATOM 7453 O O . LEU C 2 146 ? 177.576 145.682 125.075 1.00 59.94 146 LEU C O 1
ATOM 7458 N N . ALA C 2 147 ? 176.506 146.157 126.997 1.00 60.33 147 ALA C N 1
ATOM 7459 C CA . ALA C 2 147 ? 177.728 146.627 127.650 1.00 60.33 147 ALA C CA 1
ATOM 7460 C C . ALA C 2 147 ? 178.800 145.551 127.779 1.00 60.33 147 ALA C C 1
ATOM 7461 O O . ALA C 2 147 ? 179.970 145.844 127.477 1.00 60.33 147 ALA C O 1
ATOM 7463 N N . PRO C 2 148 ? 178.506 144.317 128.210 1.00 59.76 148 PRO C N 1
ATOM 7464 C CA . PRO C 2 148 ? 179.563 143.295 128.265 1.00 59.76 148 PRO C CA 1
ATOM 7465 C C . PRO C 2 148 ? 180.129 142.910 126.908 1.00 59.76 148 PRO C C 1
ATOM 7466 O O . PRO C 2 148 ? 181.018 142.052 126.851 1.00 59.76 148 PRO C O 1
ATOM 7470 N N . GLY C 2 149 ? 179.643 143.504 125.822 1.00 58.65 149 GLY C N 1
ATOM 7471 C CA . GLY C 2 149 ? 180.125 143.212 124.494 1.00 58.65 149 GLY C CA 1
ATOM 7472 C C . GLY C 2 149 ? 179.879 141.783 124.056 1.00 58.65 149 GLY C C 1
ATOM 7473 O O . GLY C 2 149 ? 180.819 141.008 123.853 1.00 58.65 149 GLY C O 1
ATOM 7474 N N . PRO C 2 150 ? 178.615 141.400 123.900 1.00 57.19 150 PRO C N 1
ATOM 7475 C CA . PRO C 2 150 ? 178.311 140.069 123.376 1.00 57.19 150 PRO C CA 1
ATOM 7476 C C . PRO C 2 150 ? 178.271 140.072 121.856 1.00 57.19 150 PRO C C 1
ATOM 7477 O O . PRO C 2 150 ? 178.136 141.111 121.209 1.00 57.19 150 PRO C O 1
ATOM 7481 N N . LYS C 2 151 ? 178.402 138.877 121.290 1.00 59.75 151 LYS C N 1
ATOM 7482 C CA . LYS C 2 151 ? 178.282 138.690 119.852 1.00 59.75 151 LYS C CA 1
ATOM 7483 C C . LYS C 2 151 ? 176.875 138.301 119.425 1.00 59.75 151 LYS C C 1
ATOM 7484 O O . LYS C 2 151 ? 176.622 138.170 118.226 1.00 59.75 151 LYS C O 1
ATOM 7490 N N . LEU C 2 152 ? 175.958 138.118 120.371 1.00 50.77 152 LEU C N 1
ATOM 7491 C CA . LEU C 2 152 ? 174.594 137.718 120.056 1.00 50.77 152 LEU C CA 1
ATOM 7492 C C . LEU C 2 152 ? 173.662 138.261 121.126 1.00 50.77 152 LEU C C 1
ATOM 7493 O O . LEU C 2 152 ? 173.883 138.038 122.321 1.00 50.77 152 LEU C O 1
ATOM 7498 N N . VAL C 2 153 ? 172.629 138.977 120.693 1.00 49.66 153 VAL C N 1
ATOM 7499 C CA . VAL C 2 153 ? 171.653 139.592 121.584 1.00 49.66 153 VAL C CA 1
ATOM 7500 C C . VAL C 2 153 ? 170.270 139.085 121.205 1.00 49.66 153 VAL C C 1
ATOM 7501 O O . VAL C 2 153 ? 169.875 139.162 120.038 1.00 49.66 153 VAL C O 1
ATOM 7505 N N . LEU C 2 154 ? 169.540 138.568 122.186 1.00 46.98 154 LEU C N 1
ATOM 7506 C CA . LEU C 2 154 ? 168.148 138.186 122.014 1.00 46.98 154 LEU C CA 1
ATOM 7507 C C . LEU C 2 154 ? 167.266 139.328 122.492 1.00 46.98 154 LEU C C 1
ATOM 7508 O O . LEU C 2 154 ? 167.524 139.919 123.541 1.00 46.98 154 LEU C O 1
ATOM 7513 N N . LEU C 2 155 ? 166.244 139.655 121.707 1.00 57.14 155 LEU C N 1
ATOM 7514 C CA . LEU C 2 155 ? 165.354 140.773 122.008 1.00 57.14 155 LEU C CA 1
ATOM 7515 C C . LEU C 2 155 ? 163.918 140.272 121.974 1.00 57.14 155 LEU C C 1
ATOM 7516 O O . LEU C 2 155 ? 163.397 139.947 120.900 1.00 57.14 155 LEU C O 1
ATOM 7521 N N . ASP C 2 156 ? 163.271 140.229 123.138 1.00 71.24 156 ASP C N 1
ATOM 7522 C CA . ASP C 2 156 ? 161.904 139.727 123.256 1.00 71.24 156 ASP C CA 1
ATOM 7523 C C . ASP C 2 156 ? 160.948 140.913 123.196 1.00 71.24 156 ASP C C 1
ATOM 7524 O O . ASP C 2 156 ? 160.684 141.558 124.213 1.00 71.24 156 ASP C O 1
ATOM 7529 N N . GLU C 2 157 ? 160.427 141.192 121.996 1.00 78.38 157 GLU C N 1
ATOM 7530 C CA . GLU C 2 157 ? 159.451 142.250 121.749 1.00 78.38 157 GLU C CA 1
ATOM 7531 C C . GLU C 2 157 ? 159.880 143.554 122.408 1.00 78.38 157 GLU C C 1
ATOM 7532 O O . GLU C 2 157 ? 159.227 144.014 123.354 1.00 78.38 157 GLU C O 1
ATOM 7538 N N . PRO C 2 158 ? 160.964 144.175 121.947 1.00 78.52 158 PRO C N 1
ATOM 7539 C CA . PRO C 2 158 ? 161.519 145.321 122.679 1.00 78.52 158 PRO C CA 1
ATOM 7540 C C . PRO C 2 158 ? 160.626 146.553 122.660 1.00 78.52 158 PRO C C 1
ATOM 7541 O O . PRO C 2 158 ? 160.286 147.088 123.719 1.00 78.52 158 PRO C O 1
ATOM 7545 N N . PHE C 2 159 ? 160.212 146.993 121.474 1.00 82.74 159 PHE C N 1
ATOM 7546 C CA . PHE C 2 159 ? 159.500 148.254 121.319 1.00 82.74 159 PHE C CA 1
ATOM 7547 C C . PHE C 2 159 ? 157.988 148.098 121.392 1.00 82.74 159 PHE C C 1
ATOM 7548 O O . PHE C 2 159 ? 157.265 149.069 121.150 1.00 82.74 159 PHE C O 1
ATOM 7556 N N . SER C 2 160 ? 157.492 146.905 121.721 1.00 87.50 160 SER C N 1
ATOM 7557 C CA . SER C 2 160 ? 156.049 146.689 121.756 1.00 87.50 160 SER C CA 1
ATOM 7558 C C . SER C 2 160 ? 155.370 147.528 122.832 1.00 87.50 160 SER C C 1
ATOM 7559 O O . SER C 2 160 ? 154.176 147.826 122.718 1.00 87.50 160 SER C O 1
ATOM 7562 N N . SER C 2 161 ? 156.101 147.913 123.877 1.00 89.97 161 SER C N 1
ATOM 7563 C CA . SER C 2 161 ? 155.525 148.673 124.978 1.00 89.97 161 SER C CA 1
ATOM 7564 C C . SER C 2 161 ? 155.628 150.182 124.795 1.00 89.97 161 SER C C 1
ATOM 7565 O O . SER C 2 161 ? 155.054 150.925 125.597 1.00 89.97 161 SER C O 1
ATOM 7568 N N . LEU C 2 162 ? 156.333 150.652 123.770 1.00 91.29 162 LEU C N 1
ATOM 7569 C CA . LEU C 2 162 ? 156.513 152.081 123.567 1.00 91.29 162 LEU C CA 1
ATOM 7570 C C . LEU C 2 162 ? 155.251 152.697 122.968 1.00 91.29 162 LEU C C 1
ATOM 7571 O O . LEU C 2 162 ? 154.272 152.012 122.660 1.00 91.29 162 LEU C O 1
ATOM 7576 N N . ASP C 2 163 ? 155.276 154.017 122.804 1.00 98.57 163 ASP C N 1
ATOM 7577 C CA . ASP C 2 163 ? 154.177 154.718 122.164 1.00 98.57 163 ASP C CA 1
ATOM 7578 C C . ASP C 2 163 ? 154.214 154.491 120.654 1.00 98.57 163 ASP C C 1
ATOM 7579 O O . ASP C 2 163 ? 155.207 154.027 120.089 1.00 98.57 163 ASP C O 1
ATOM 7584 N N . ALA C 2 164 ? 153.100 154.825 119.998 1.00 97.04 164 ALA C N 1
ATOM 7585 C CA . ALA C 2 164 ? 152.997 154.605 118.559 1.00 97.04 164 ALA C CA 1
ATOM 7586 C C . ALA C 2 164 ? 154.000 155.456 117.790 1.00 97.04 164 ALA C C 1
ATOM 7587 O O . ALA C 2 164 ? 154.618 154.983 116.829 1.00 97.04 164 ALA C O 1
ATOM 7589 N N . GLY C 2 165 ? 154.175 156.716 118.194 1.00 97.21 165 GLY C N 1
ATOM 7590 C CA . GLY C 2 165 ? 155.068 157.600 117.466 1.00 97.21 165 GLY C CA 1
ATOM 7591 C C . GLY C 2 165 ? 156.539 157.363 117.730 1.00 97.21 165 GLY C C 1
ATOM 7592 O O . GLY C 2 165 ? 157.371 157.583 116.844 1.00 97.21 165 GLY C O 1
ATOM 7593 N N . LEU C 2 166 ? 156.886 156.914 118.937 1.00 96.97 166 LEU C N 1
ATOM 7594 C CA . LEU C 2 166 ? 158.285 156.748 119.312 1.00 96.97 166 LEU C CA 1
ATOM 7595 C C . LEU C 2 166 ? 158.911 155.486 118.735 1.00 96.97 166 LEU C C 1
ATOM 7596 O O . LEU C 2 166 ? 160.145 155.404 118.654 1.00 96.97 166 LEU C O 1
ATOM 7601 N N . ARG C 2 167 ? 158.090 154.508 118.346 1.00 93.57 167 ARG C N 1
ATOM 7602 C CA . ARG C 2 167 ? 158.614 153.219 117.906 1.00 93.57 167 ARG C CA 1
ATOM 7603 C C . ARG C 2 167 ? 159.437 153.354 116.633 1.00 93.57 167 ARG C C 1
ATOM 7604 O O . ARG C 2 167 ? 160.497 152.733 116.506 1.00 93.57 167 ARG C O 1
ATOM 7612 N N . ALA C 2 168 ? 158.964 154.155 115.675 1.00 91.98 168 ALA C N 1
ATOM 7613 C CA . ALA C 2 168 ? 159.643 154.249 114.387 1.00 91.98 168 ALA C CA 1
ATOM 7614 C C . ALA C 2 168 ? 161.048 154.818 114.525 1.00 91.98 168 ALA C C 1
ATOM 7615 O O . ALA C 2 168 ? 161.945 154.444 113.762 1.00 91.98 168 ALA C O 1
ATOM 7617 N N . ALA C 2 169 ? 161.262 155.717 115.486 1.00 92.53 169 ALA C N 1
ATOM 7618 C CA . ALA C 2 169 ? 162.589 156.288 115.683 1.00 92.53 169 ALA C CA 1
ATOM 7619 C C . ALA C 2 169 ? 163.451 155.405 116.578 1.00 92.53 169 ALA C C 1
ATOM 7620 O O . ALA C 2 169 ? 164.652 155.236 116.317 1.00 92.53 169 ALA C O 1
ATOM 7622 N N . THR C 2 170 ? 162.860 154.839 117.636 1.00 90.08 170 THR C N 1
ATOM 7623 C CA . THR C 2 170 ? 163.620 153.963 118.521 1.00 90.08 170 THR C CA 1
ATOM 7624 C C . THR C 2 170 ? 164.119 152.733 117.775 1.00 90.08 170 THR C C 1
ATOM 7625 O O . THR C 2 170 ? 165.244 152.274 118.002 1.00 90.08 170 THR C O 1
ATOM 7629 N N . ARG C 2 171 ? 163.296 152.192 116.875 1.00 85.81 171 ARG C N 1
ATOM 7630 C CA . ARG C 2 171 ? 163.689 151.030 116.089 1.00 85.81 171 ARG C CA 1
ATOM 7631 C C . ARG C 2 171 ? 164.913 151.333 115.236 1.00 85.81 171 ARG C C 1
ATOM 7632 O O . ARG C 2 171 ? 165.871 150.553 115.201 1.00 85.81 171 ARG C O 1
ATOM 7640 N N . GLU C 2 172 ? 164.906 152.481 114.554 1.00 90.11 172 GLU C N 1
ATOM 7641 C CA . GLU C 2 172 ? 166.029 152.849 113.699 1.00 90.11 172 GLU C CA 1
ATOM 7642 C C . GLU C 2 172 ? 167.286 153.082 114.526 1.00 90.11 172 GLU C C 1
ATOM 7643 O O . GLU C 2 172 ? 168.380 152.648 114.144 1.00 90.11 172 GLU C O 1
ATOM 7649 N N . GLU C 2 173 ? 167.149 153.759 115.670 1.00 87.70 173 GLU C N 1
ATOM 7650 C CA . GLU C 2 173 ? 168.315 154.016 116.512 1.00 87.70 173 GLU C CA 1
ATOM 7651 C C . GLU C 2 173 ? 168.910 152.719 117.050 1.00 87.70 173 GLU C C 1
ATOM 7652 O O . GLU C 2 173 ? 170.135 152.541 117.053 1.00 87.70 173 GLU C O 1
ATOM 7658 N N . VAL C 2 174 ? 168.061 151.793 117.499 1.00 81.30 174 VAL C N 1
ATOM 7659 C CA . VAL C 2 174 ? 168.559 150.513 117.993 1.00 81.30 174 VAL C CA 1
ATOM 7660 C C . VAL C 2 174 ? 169.218 149.727 116.868 1.00 81.30 174 VAL C C 1
ATOM 7661 O O . VAL C 2 174 ? 170.257 149.086 117.066 1.00 81.30 174 VAL C O 1
ATOM 7665 N N . ARG C 2 175 ? 168.632 149.766 115.668 1.00 78.42 175 ARG C N 1
ATOM 7666 C CA . ARG C 2 175 ? 169.230 149.050 114.547 1.00 78.42 175 ARG C CA 1
ATOM 7667 C C . ARG C 2 175 ? 170.603 149.607 114.200 1.00 78.42 175 ARG C C 1
ATOM 7668 O O . ARG C 2 175 ? 171.542 148.842 113.955 1.00 78.42 175 ARG C O 1
ATOM 7676 N N . LYS C 2 176 ? 170.744 150.935 114.169 1.00 83.60 176 LYS C N 1
ATOM 7677 C CA . LYS C 2 176 ? 172.046 151.501 113.828 1.00 83.60 176 LYS C CA 1
ATOM 7678 C C . LYS C 2 176 ? 173.068 151.222 114.923 1.00 83.60 176 LYS C C 1
ATOM 7679 O O . LYS C 2 176 ? 174.243 150.977 114.628 1.00 83.60 176 LYS C O 1
ATOM 7685 N N . VAL C 2 177 ? 172.638 151.223 116.190 1.00 80.17 177 VAL C N 1
ATOM 7686 C CA . VAL C 2 177 ? 173.545 150.858 117.278 1.00 80.17 177 VAL C CA 1
ATOM 7687 C C . VAL C 2 177 ? 174.028 149.422 117.107 1.00 80.17 177 VAL C C 1
ATOM 7688 O O . VAL C 2 177 ? 175.227 149.132 117.212 1.00 80.17 177 VAL C O 1
ATOM 7692 N N . LEU C 2 178 ? 173.100 148.504 116.828 1.00 76.58 178 LEU C N 1
ATOM 7693 C CA . LEU C 2 178 ? 173.465 147.101 116.664 1.00 76.58 178 LEU C CA 1
ATOM 7694 C C . LEU C 2 178 ? 174.399 146.904 115.477 1.00 76.58 178 LEU C C 1
ATOM 7695 O O . LEU C 2 178 ? 175.362 146.134 115.557 1.00 76.58 178 LEU C O 1
ATOM 7700 N N . LYS C 2 179 ? 174.128 147.590 114.363 1.00 78.45 179 LYS C N 1
ATOM 7701 C CA . LYS C 2 179 ? 174.944 147.400 113.169 1.00 78.45 179 LYS C CA 1
ATOM 7702 C C . LYS C 2 179 ? 176.325 148.025 113.317 1.00 78.45 179 LYS C C 1
ATOM 7703 O O . LYS C 2 179 ? 177.306 147.475 112.804 1.00 78.45 179 LYS C O 1
ATOM 7709 N N . GLU C 2 180 ? 176.432 149.167 114.004 1.00 83.34 180 GLU C N 1
ATOM 7710 C CA . GLU C 2 180 ? 177.744 149.774 114.191 1.00 83.34 180 GLU C CA 1
ATOM 7711 C C . GLU C 2 180 ? 178.566 149.024 115.232 1.00 83.34 180 GLU C C 1
ATOM 7712 O O . GLU C 2 180 ? 179.793 148.945 115.106 1.00 83.34 180 GLU C O 1
ATOM 7718 N N . THR C 2 181 ? 177.918 148.463 116.257 1.00 79.85 181 THR C N 1
ATOM 7719 C CA . THR C 2 181 ? 178.654 147.684 117.246 1.00 79.85 181 THR C CA 1
ATOM 7720 C C . THR C 2 181 ? 179.149 146.369 116.654 1.00 79.85 181 THR C C 1
ATOM 7721 O O . THR C 2 181 ? 180.272 145.937 116.939 1.00 79.85 181 THR C O 1
ATOM 7725 N N . GLY C 2 182 ? 178.333 145.724 115.829 1.00 73.66 182 GLY C N 1
ATOM 7726 C CA . GLY C 2 182 ? 178.706 144.490 115.180 1.00 73.66 182 GLY C CA 1
ATOM 7727 C C . GLY C 2 182 ? 178.198 143.221 115.827 1.00 73.66 182 GLY C C 1
ATOM 7728 O O . GLY C 2 182 ? 178.909 142.211 115.805 1.00 73.66 182 GLY C O 1
ATOM 7729 N N . THR C 2 183 ? 176.996 143.234 116.396 1.00 67.80 183 THR C N 1
ATOM 7730 C CA . THR C 2 183 ? 176.443 142.085 117.098 1.00 67.80 183 THR C CA 1
ATOM 7731 C C . THR C 2 183 ? 175.215 141.561 116.368 1.00 67.80 183 THR C C 1
ATOM 7732 O O . THR C 2 183 ? 174.367 142.339 115.920 1.00 67.80 183 THR C O 1
ATOM 7736 N N . ALA C 2 184 ? 175.126 140.240 116.249 1.00 59.74 184 ALA C N 1
ATOM 7737 C CA . ALA C 2 184 ? 173.932 139.621 115.697 1.00 59.74 184 ALA C CA 1
ATOM 7738 C C . ALA C 2 184 ? 172.785 139.703 116.694 1.00 59.74 184 ALA C C 1
ATOM 7739 O O . ALA C 2 184 ? 172.989 139.765 117.908 1.00 59.74 184 ALA C O 1
ATOM 7741 N N . ALA C 2 185 ? 171.564 139.703 116.170 1.00 54.01 185 ALA C N 1
ATOM 7742 C CA . ALA C 2 185 ? 170.371 139.802 116.994 1.00 54.01 185 ALA C CA 1
ATOM 7743 C C . ALA C 2 185 ? 169.374 138.726 116.602 1.00 54.01 185 ALA C C 1
ATOM 7744 O O . ALA C 2 185 ? 169.266 138.361 115.429 1.00 54.01 185 ALA C O 1
ATOM 7746 N N . LEU C 2 186 ? 168.660 138.214 117.599 1.00 53.37 186 LEU C N 1
ATOM 7747 C CA . LEU C 2 186 ? 167.536 137.304 117.404 1.00 53.37 186 LEU C CA 1
ATOM 7748 C C . LEU C 2 186 ? 166.316 137.962 118.032 1.00 53.37 186 LEU C C 1
ATOM 7749 O O . LEU C 2 186 ? 166.235 138.093 119.257 1.00 53.37 186 LEU C O 1
ATOM 7754 N N . LEU C 2 187 ? 165.378 138.379 117.192 1.00 61.53 187 LEU C N 1
ATOM 7755 C CA . LEU C 2 187 ? 164.263 139.217 117.599 1.00 61.53 187 LEU C CA 1
ATOM 7756 C C . LEU C 2 187 ? 162.971 138.416 117.570 1.00 61.53 187 LEU C C 1
ATOM 7757 O O . LEU C 2 187 ? 162.730 137.645 116.637 1.00 61.53 187 LEU C O 1
ATOM 7762 N N . VAL C 2 188 ? 162.147 138.590 118.598 1.00 68.97 188 VAL C N 1
ATOM 7763 C CA . VAL C 2 188 ? 160.782 138.074 118.603 1.00 68.97 188 VAL C CA 1
ATOM 7764 C C . VAL C 2 188 ? 159.843 139.267 118.533 1.00 68.97 188 VAL C C 1
ATOM 7765 O O . VAL C 2 188 ? 159.892 140.155 119.391 1.00 68.97 188 VAL C O 1
ATOM 7769 N N . THR C 2 189 ? 158.989 139.290 117.512 1.00 77.38 189 THR C N 1
ATOM 7770 C CA . THR C 2 189 ? 158.161 140.457 117.262 1.00 77.38 189 THR C CA 1
ATOM 7771 C C . THR C 2 189 ? 156.806 140.027 116.723 1.00 77.38 189 THR C C 1
ATOM 7772 O O . THR C 2 189 ? 156.648 138.938 116.166 1.00 77.38 189 THR C O 1
ATOM 7776 N N . HIS C 2 190 ? 155.825 140.906 116.905 1.00 83.85 190 HIS C N 1
ATOM 7777 C CA . HIS C 2 190 ? 154.478 140.749 116.372 1.00 83.85 190 HIS C CA 1
ATOM 7778 C C . HIS C 2 190 ? 154.110 141.947 115.507 1.00 83.85 190 HIS C C 1
ATOM 7779 O O . HIS C 2 190 ? 152.956 142.375 115.460 1.00 83.85 190 HIS C O 1
ATOM 7786 N N . ASP C 2 191 ? 155.098 142.503 114.811 1.00 85.80 191 ASP C N 1
ATOM 7787 C CA . ASP C 2 191 ? 154.930 143.715 114.027 1.00 85.80 191 ASP C CA 1
ATOM 7788 C C . ASP C 2 191 ? 155.309 143.452 112.576 1.00 85.80 191 ASP C C 1
ATOM 7789 O O . ASP C 2 191 ? 156.182 142.631 112.284 1.00 85.80 191 ASP C O 1
ATOM 7794 N N . GLN C 2 192 ? 154.641 144.160 111.667 1.00 87.44 192 GLN C N 1
ATOM 7795 C CA . GLN C 2 192 ? 154.903 144.030 110.239 1.00 87.44 192 GLN C CA 1
ATOM 7796 C C . GLN C 2 192 ? 156.014 144.964 109.776 1.00 87.44 192 GLN C C 1
ATOM 7797 O O . GLN C 2 192 ? 156.945 144.533 109.088 1.00 87.44 192 GLN C O 1
ATOM 7803 N N . GLU C 2 193 ? 155.924 146.246 110.135 1.00 87.28 193 GLU C N 1
ATOM 7804 C CA . GLU C 2 193 ? 156.959 147.201 109.759 1.00 87.28 193 GLU C CA 1
ATOM 7805 C C . GLU C 2 193 ? 158.302 146.865 110.388 1.00 87.28 193 GLU C C 1
ATOM 7806 O O . GLU C 2 193 ? 159.337 147.020 109.730 1.00 87.28 193 GLU C O 1
ATOM 7812 N N . GLU C 2 194 ? 158.308 146.414 111.643 1.00 83.37 194 GLU C N 1
ATOM 7813 C CA . GLU C 2 194 ? 159.550 145.986 112.277 1.00 83.37 194 GLU C CA 1
ATOM 7814 C C . GLU C 2 194 ? 160.180 144.819 111.529 1.00 83.37 194 GLU C C 1
ATOM 7815 O O . GLU C 2 194 ? 161.385 144.824 111.255 1.00 83.37 194 GLU C O 1
ATOM 7821 N N . ALA C 2 195 ? 159.376 143.817 111.173 1.00 77.71 195 ALA C N 1
ATOM 7822 C CA . ALA C 2 195 ? 159.906 142.676 110.436 1.00 77.71 195 ALA C CA 1
ATOM 7823 C C . ALA C 2 195 ? 160.402 143.077 109.054 1.00 77.71 195 ALA C C 1
ATOM 7824 O O . ALA C 2 195 ? 161.394 142.523 108.569 1.00 77.71 195 ALA C O 1
ATOM 7826 N N . LEU C 2 196 ? 159.728 144.028 108.406 1.00 78.82 196 LEU C N 1
ATOM 7827 C CA . LEU C 2 196 ? 160.109 144.425 107.056 1.00 78.82 196 LEU C CA 1
ATOM 7828 C C . LEU C 2 196 ? 161.374 145.277 107.042 1.00 78.82 196 LEU C C 1
ATOM 7829 O O . LEU C 2 196 ? 162.230 145.101 106.169 1.00 78.82 196 LEU C O 1
ATOM 7834 N N . SER C 2 197 ? 161.515 146.200 107.993 1.00 79.37 197 SER C N 1
ATOM 7835 C CA . SER C 2 197 ? 162.600 147.174 107.972 1.00 79.37 197 SER C CA 1
ATOM 7836 C C . SER C 2 197 ? 163.741 146.829 108.922 1.00 79.37 197 SER C C 1
ATOM 7837 O O . SER C 2 197 ? 164.904 146.812 108.509 1.00 79.37 197 SER C O 1
ATOM 7840 N N . PHE C 2 198 ? 163.432 146.571 110.195 1.00 74.01 198 PHE C N 1
ATOM 7841 C CA . PHE C 2 198 ? 164.475 146.331 111.187 1.00 74.01 198 PHE C CA 1
ATOM 7842 C C . PHE C 2 198 ? 165.250 145.054 110.886 1.00 74.01 198 PHE C C 1
ATOM 7843 O O . PHE C 2 198 ? 166.485 145.053 110.877 1.00 74.01 198 PHE C O 1
ATOM 7851 N N . ALA C 2 199 ? 164.543 143.960 110.629 1.00 67.92 199 ALA C N 1
ATOM 7852 C CA . ALA C 2 199 ? 165.181 142.661 110.496 1.00 67.92 199 ALA C CA 1
ATOM 7853 C C . ALA C 2 199 ? 165.887 142.521 109.156 1.00 67.92 199 ALA C C 1
ATOM 7854 O O . ALA C 2 199 ? 165.460 143.076 108.140 1.00 67.92 199 ALA C O 1
ATOM 7856 N N . ASP C 2 200 ? 166.983 141.766 109.165 1.00 66.06 200 ASP C N 1
ATOM 7857 C CA . ASP C 2 200 ? 167.667 141.394 107.935 1.00 66.06 200 ASP C CA 1
ATOM 7858 C C . ASP C 2 200 ? 167.110 140.115 107.330 1.00 66.06 200 ASP C C 1
ATOM 7859 O O . ASP C 2 200 ? 167.112 139.969 106.103 1.00 66.06 200 ASP C O 1
ATOM 7864 N N . ARG C 2 201 ? 166.640 139.186 108.161 1.00 62.12 201 ARG C N 1
ATOM 7865 C CA . ARG C 2 201 ? 166.020 137.958 107.687 1.00 62.12 201 ARG C CA 1
ATOM 7866 C C . ARG C 2 201 ? 164.844 137.606 108.586 1.00 62.12 201 ARG C C 1
ATOM 7867 O O . ARG C 2 201 ? 164.726 138.092 109.714 1.00 62.12 201 ARG C O 1
ATOM 7875 N N . LEU C 2 202 ? 163.967 136.754 108.067 1.00 64.13 202 LEU C N 1
ATOM 7876 C CA . LEU C 2 202 ? 162.759 136.344 108.761 1.00 64.13 202 LEU C CA 1
ATOM 7877 C C . LEU C 2 202 ? 162.750 134.835 108.953 1.00 64.13 202 LEU C C 1
ATOM 7878 O O . LEU C 2 202 ? 163.233 134.082 108.104 1.00 64.13 202 LEU C O 1
ATOM 7883 N N . GLY C 2 203 ? 162.194 134.402 110.080 1.00 68.84 203 GLY C N 1
ATOM 7884 C CA . GLY C 2 203 ? 161.985 132.994 110.339 1.00 68.84 203 GLY C CA 1
ATOM 7885 C C . GLY C 2 203 ? 160.602 132.755 110.902 1.00 68.84 203 GLY C C 1
ATOM 7886 O O . GLY C 2 203 ? 160.251 133.315 111.942 1.00 68.84 203 GLY C O 1
ATOM 7887 N N . VAL C 2 204 ? 159.806 131.927 110.234 1.00 76.54 204 VAL C N 1
ATOM 7888 C CA . VAL C 2 204 ? 158.406 131.730 110.585 1.00 76.54 204 VAL C CA 1
ATOM 7889 C C . VAL C 2 204 ? 158.254 130.366 111.244 1.00 76.54 204 VAL C C 1
ATOM 7890 O O . VAL C 2 204 ? 158.847 129.375 110.794 1.00 76.54 204 VAL C O 1
ATOM 7894 N N . MET C 2 205 ? 157.472 130.322 112.321 1.00 81.30 205 MET C N 1
ATOM 7895 C CA . MET C 2 205 ? 157.290 129.120 113.122 1.00 81.30 205 MET C CA 1
ATOM 7896 C C . MET C 2 205 ? 155.821 128.724 113.146 1.00 81.30 205 MET C C 1
ATOM 7897 O O . MET C 2 205 ? 154.954 129.555 113.434 1.00 81.30 205 MET C O 1
ATOM 7902 N N . ARG C 2 206 ? 155.548 127.458 112.843 1.00 84.87 206 ARG C N 1
ATOM 7903 C CA . ARG C 2 206 ? 154.239 126.850 113.043 1.00 84.87 206 ARG C CA 1
ATOM 7904 C C . ARG C 2 206 ? 154.353 125.813 114.150 1.00 84.87 206 ARG C C 1
ATOM 7905 O O . ARG C 2 206 ? 155.065 124.814 113.995 1.00 84.87 206 ARG C O 1
ATOM 7913 N N . GLY C 2 207 ? 153.668 126.058 115.263 1.00 85.21 207 GLY C N 1
ATOM 7914 C CA . GLY C 2 207 ? 153.600 125.075 116.333 1.00 85.21 207 GLY C CA 1
ATOM 7915 C C . GLY C 2 207 ? 154.949 124.619 116.841 1.00 85.21 207 GLY C C 1
ATOM 7916 O O . GLY C 2 207 ? 155.143 123.424 117.095 1.00 85.21 207 GLY C O 1
ATOM 7917 N N . GLY C 2 208 ? 155.892 125.542 116.989 1.00 81.33 208 GLY C N 1
ATOM 7918 C CA . GLY C 2 208 ? 157.218 125.170 117.432 1.00 81.33 208 GLY C CA 1
ATOM 7919 C C . GLY C 2 208 ? 158.069 124.478 116.396 1.00 81.33 208 GLY C C 1
ATOM 7920 O O . GLY C 2 208 ? 159.003 123.757 116.758 1.00 81.33 208 GLY C O 1
ATOM 7921 N N . GLU C 2 209 ? 157.770 124.661 115.113 1.00 81.90 209 GLU C N 1
ATOM 7922 C CA . GLU C 2 209 ? 158.617 124.133 114.054 1.00 81.90 209 GLU C CA 1
ATOM 7923 C C . GLU C 2 209 ? 158.850 125.219 113.019 1.00 81.90 209 GLU C C 1
ATOM 7924 O O . GLU C 2 209 ? 157.897 125.847 112.554 1.00 81.90 209 GLU C O 1
ATOM 7930 N N . ILE C 2 210 ? 160.114 125.442 112.668 1.00 79.43 210 ILE C N 1
ATOM 7931 C CA . ILE C 2 210 ? 160.448 126.422 111.642 1.00 79.43 210 ILE C CA 1
ATOM 7932 C C . ILE C 2 210 ? 159.986 125.905 110.288 1.00 79.43 210 ILE C C 1
ATOM 7933 O O . ILE C 2 210 ? 160.348 124.795 109.876 1.00 79.43 210 ILE C O 1
ATOM 7938 N N . LEU C 2 211 ? 159.179 12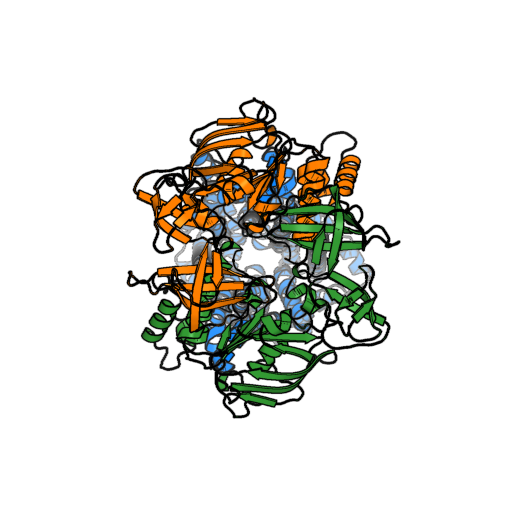6.701 109.584 1.00 77.91 211 LEU C N 1
ATOM 7939 C CA . LEU C 2 211 ? 158.718 126.285 108.264 1.00 77.91 211 LEU C CA 1
ATOM 7940 C C . LEU C 2 211 ? 159.240 127.138 107.121 1.00 77.91 211 LEU C C 1
ATOM 7941 O O . LEU C 2 211 ? 159.394 126.623 106.013 1.00 77.91 211 LEU C O 1
ATOM 7946 N N . GLN C 2 212 ? 159.522 128.418 107.349 1.00 75.74 212 GLN C N 1
ATOM 7947 C CA . GLN C 2 212 ? 160.036 129.268 106.282 1.00 75.74 212 GLN C CA 1
ATOM 7948 C C . GLN C 2 212 ? 161.018 130.269 106.865 1.00 75.74 212 GLN C C 1
ATOM 7949 O O . GLN C 2 212 ? 160.671 131.009 107.790 1.00 75.74 212 GLN C O 1
ATOM 7955 N N . VAL C 2 213 ? 162.234 130.288 106.326 1.00 70.00 213 VAL C N 1
ATOM 7956 C CA . VAL C 2 213 ? 163.257 131.257 106.700 1.00 70.00 213 VAL C CA 1
ATOM 7957 C C . VAL C 2 213 ? 163.826 131.864 105.428 1.00 70.00 213 VAL C C 1
ATOM 7958 O O . VAL C 2 213 ? 164.166 131.139 104.487 1.00 70.00 213 VAL C O 1
ATOM 7962 N N . GLY C 2 214 ? 163.926 133.186 105.397 1.00 63.93 214 GLY C N 1
ATOM 7963 C CA . GLY C 2 214 ? 164.528 133.850 104.257 1.00 63.93 214 GLY C CA 1
ATOM 7964 C C . GLY C 2 214 ? 164.506 135.349 104.443 1.00 63.93 214 GLY C C 1
ATOM 7965 O O . GLY C 2 214 ? 164.012 135.872 105.446 1.00 63.93 214 GLY C O 1
ATOM 7966 N N . THR C 2 215 ? 165.057 136.035 103.448 1.00 64.58 215 THR C N 1
ATOM 7967 C CA . THR C 2 215 ? 165.018 137.485 103.417 1.00 64.58 215 THR C CA 1
ATOM 7968 C C . THR C 2 215 ? 163.559 137.939 103.381 1.00 64.58 215 THR C C 1
ATOM 7969 O O . THR C 2 215 ? 162.704 137.234 102.840 1.00 64.58 215 THR C O 1
ATOM 7973 N N . PRO C 2 216 ? 163.234 139.092 103.978 1.00 66.07 216 PRO C N 1
ATOM 7974 C CA . PRO C 2 216 ? 161.836 139.554 103.938 1.00 66.07 216 PRO C CA 1
ATOM 7975 C C . PRO C 2 216 ? 161.248 139.611 102.538 1.00 66.07 216 PRO C C 1
ATOM 7976 O O . PRO C 2 216 ? 160.063 139.310 102.361 1.00 66.07 216 PRO C O 1
ATOM 7980 N N . GLU C 2 217 ? 162.046 139.978 101.533 1.00 71.34 217 GLU C N 1
ATOM 7981 C CA . GLU C 2 217 ? 161.555 139.947 100.160 1.00 71.34 217 GLU C CA 1
ATOM 7982 C C . GLU C 2 217 ? 161.256 138.523 99.709 1.00 71.34 217 GLU C C 1
ATOM 7983 O O . GLU C 2 217 ? 160.247 138.281 99.040 1.00 71.34 217 GLU C O 1
ATOM 7989 N N . GLU C 2 218 ? 162.124 137.570 100.054 1.00 67.01 218 GLU C N 1
ATOM 7990 C CA . GLU C 2 218 ? 161.897 136.184 99.654 1.00 67.01 218 GLU C CA 1
ATOM 7991 C C . GLU C 2 218 ? 160.650 135.615 100.314 1.00 67.01 218 GLU C C 1
ATOM 7992 O O . GLU C 2 218 ? 159.897 134.862 99.687 1.00 67.01 218 GLU C O 1
ATOM 7998 N N . VAL C 2 219 ? 160.425 135.948 101.585 1.00 68.24 219 VAL C N 1
ATOM 7999 C CA . VAL C 2 219 ? 159.233 135.476 102.280 1.00 68.24 219 VAL C CA 1
ATOM 8000 C C . VAL C 2 219 ? 157.984 136.145 101.717 1.00 68.24 219 VAL C C 1
ATOM 8001 O O . VAL C 2 219 ? 156.926 135.517 101.600 1.00 68.24 219 VAL C O 1
ATOM 8005 N N . TYR C 2 220 ? 158.083 137.429 101.362 1.00 73.38 220 TYR C N 1
ATOM 8006 C CA . TYR C 2 220 ? 156.946 138.127 100.771 1.00 73.38 220 TYR C CA 1
ATOM 8007 C C . TYR C 2 220 ? 156.577 137.544 99.412 1.00 73.38 220 TYR C C 1
ATOM 8008 O O . TYR C 2 220 ? 155.395 137.329 99.123 1.00 73.38 220 TYR C O 1
ATOM 8017 N N . LEU C 2 221 ? 157.573 137.284 98.564 1.00 73.03 221 LEU C N 1
ATOM 8018 C CA . LEU C 2 221 ? 157.289 136.812 97.214 1.00 73.03 221 LEU C CA 1
ATOM 8019 C C . LEU C 2 221 ? 156.835 135.358 97.210 1.00 73.03 221 LEU C C 1
ATOM 8020 O O . LEU C 2 221 ? 155.970 134.978 96.415 1.00 73.03 221 LEU C O 1
ATOM 8025 N N . ARG C 2 222 ? 157.403 134.530 98.083 1.00 79.59 222 ARG C N 1
ATOM 8026 C CA . ARG C 2 222 ? 157.141 133.091 98.098 1.00 79.59 222 ARG C CA 1
ATOM 8027 C C . ARG C 2 222 ? 156.720 132.655 99.494 1.00 79.59 222 ARG C C 1
ATOM 8028 O O . ARG C 2 222 ? 157.516 132.066 100.238 1.00 79.59 222 ARG C O 1
ATOM 8036 N N . PRO C 2 223 ? 155.480 132.918 99.882 1.00 79.50 223 PRO C N 1
ATOM 8037 C CA . PRO C 2 223 ? 154.975 132.426 101.165 1.00 79.50 223 PRO C CA 1
ATOM 8038 C C . PRO C 2 223 ? 154.592 130.953 101.055 1.00 79.50 223 PRO C C 1
ATOM 8039 O O . PRO C 2 223 ? 154.595 130.360 99.979 1.00 79.50 223 PRO C O 1
ATOM 8043 N N . LYS C 2 224 ? 154.263 130.368 102.195 1.00 86.51 224 LYS C N 1
ATOM 8044 C CA . LYS C 2 224 ? 153.880 128.961 102.243 1.00 86.51 224 LYS C CA 1
ATOM 8045 C C . LYS C 2 224 ? 152.505 128.737 102.852 1.00 86.51 224 LYS C C 1
ATOM 8046 O O . LYS C 2 224 ? 151.773 127.859 102.392 1.00 86.51 224 LYS C O 1
ATOM 8052 N N . THR C 2 225 ? 152.136 129.507 103.872 1.00 89.09 225 THR C N 1
ATOM 8053 C CA . THR C 2 225 ? 150.844 129.371 104.522 1.00 89.09 225 THR C CA 1
ATOM 8054 C C . THR C 2 225 ? 150.116 130.710 104.529 1.00 89.09 225 THR C C 1
ATOM 8055 O O . THR C 2 225 ? 150.754 131.764 104.460 1.00 89.09 225 THR C O 1
ATOM 8059 N N . PRO C 2 226 ? 148.781 130.699 104.600 1.00 88.37 226 PRO C N 1
ATOM 8060 C CA . PRO C 2 226 ? 148.038 131.970 104.569 1.00 88.37 226 PRO C CA 1
ATOM 8061 C C . PRO C 2 226 ? 148.437 132.941 105.664 1.00 88.37 226 PRO C C 1
ATOM 8062 O O . PRO C 2 226 ? 148.398 134.157 105.436 1.00 88.37 226 PRO C O 1
ATOM 8066 N N . PHE C 2 227 ? 148.822 132.448 106.843 1.00 83.45 227 PHE C N 1
ATOM 8067 C CA . PHE C 2 227 ? 149.237 133.352 107.910 1.00 83.45 227 PHE C CA 1
ATOM 8068 C C . PHE C 2 227 ? 150.434 134.188 107.482 1.00 83.45 227 PHE C C 1
ATOM 8069 O O . PHE C 2 227 ? 150.461 135.402 107.704 1.00 83.45 227 PHE C O 1
ATOM 8077 N N . VAL C 2 228 ? 151.430 133.555 106.858 1.00 81.87 228 VAL C N 1
ATOM 8078 C CA . VAL C 2 228 ? 152.599 134.286 106.375 1.00 81.87 228 VAL C CA 1
ATOM 8079 C C . VAL C 2 228 ? 152.185 135.301 105.319 1.00 81.87 228 VAL C C 1
ATOM 8080 O O . VAL C 2 228 ? 152.636 136.456 105.322 1.00 81.87 228 VAL C O 1
ATOM 8084 N N . ALA C 2 229 ? 151.310 134.879 104.401 1.00 81.66 229 ALA C N 1
ATOM 8085 C CA . ALA C 2 229 ? 150.890 135.747 103.310 1.00 81.66 229 ALA C CA 1
ATOM 8086 C C . ALA C 2 229 ? 150.227 137.012 103.835 1.00 81.66 229 ALA C C 1
ATOM 8087 O O . ALA C 2 229 ? 150.551 138.115 103.387 1.00 81.66 229 ALA C O 1
ATOM 8089 N N . GLN C 2 230 ? 149.312 136.880 104.799 1.00 84.12 230 GLN C N 1
ATOM 8090 C CA . GLN C 2 230 ? 148.681 138.073 105.360 1.00 84.12 230 GLN C CA 1
ATOM 8091 C C . GLN C 2 230 ? 149.630 138.848 106.267 1.00 84.12 230 GLN C C 1
ATOM 8092 O O . GLN C 2 230 ? 149.510 140.073 106.385 1.00 84.12 230 GLN C O 1
ATOM 8098 N N . PHE C 2 231 ? 150.567 138.165 106.928 1.00 81.88 231 PHE C N 1
ATOM 8099 C CA . PHE C 2 231 ? 151.467 138.862 107.840 1.00 81.88 231 PHE C CA 1
ATOM 8100 C C . PHE C 2 231 ? 152.387 139.807 107.082 1.00 81.88 231 PHE C C 1
ATOM 8101 O O . PHE C 2 231 ? 152.575 140.961 107.484 1.00 81.88 231 PHE C O 1
ATOM 8109 N N . LEU C 2 232 ? 152.972 139.337 105.978 1.00 79.94 232 LEU C N 1
ATOM 8110 C CA . LEU C 2 232 ? 153.878 140.199 105.226 1.00 79.94 232 LEU C CA 1
ATOM 8111 C C . LEU C 2 232 ? 153.137 141.342 104.543 1.00 79.94 232 LEU C C 1
ATOM 8112 O O . LEU C 2 232 ? 153.693 142.436 104.396 1.00 79.94 232 LEU C O 1
ATOM 8117 N N . GLY C 2 233 ? 151.898 141.119 104.127 1.00 81.43 233 GLY C N 1
ATOM 8118 C CA . GLY C 2 233 ? 151.107 142.186 103.539 1.00 81.43 233 GLY C CA 1
ATOM 8119 C C . GLY C 2 233 ? 149.755 141.659 103.114 1.00 81.43 233 GLY C C 1
ATOM 8120 O O . GLY C 2 233 ? 149.535 140.450 103.012 1.00 81.43 233 GLY C O 1
ATOM 8121 N N . ARG C 2 234 ? 148.847 142.594 102.862 1.00 82.96 234 ARG C N 1
ATOM 8122 C CA . ARG C 2 234 ? 147.512 142.241 102.403 1.00 82.96 234 ARG C CA 1
ATOM 8123 C C . ARG C 2 234 ? 147.579 141.491 101.077 1.00 82.96 234 ARG C C 1
ATOM 8124 O O . ARG C 2 234 ? 148.420 141.781 100.222 1.00 82.96 234 ARG C O 1
ATOM 8132 N N . THR C 2 235 ? 146.703 140.501 100.923 1.00 80.41 235 THR C N 1
ATOM 8133 C CA . THR C 2 235 ? 146.747 139.597 99.781 1.00 80.41 235 THR C CA 1
ATOM 8134 C C . THR C 2 235 ? 145.347 139.058 99.525 1.00 80.41 235 THR C C 1
ATOM 8135 O O . THR C 2 235 ? 144.439 139.218 100.343 1.00 80.41 235 THR C O 1
ATOM 8139 N N . ASN C 2 236 ? 145.185 138.418 98.370 1.00 83.65 236 ASN C N 1
ATOM 8140 C CA . ASN C 2 236 ? 143.919 137.819 97.962 1.00 83.65 236 ASN C CA 1
ATOM 8141 C C . ASN C 2 236 ? 144.048 136.303 98.007 1.00 83.65 236 ASN C C 1
ATOM 8142 O O . ASN C 2 236 ? 144.852 135.727 97.268 1.00 83.65 236 ASN C O 1
ATOM 8147 N N . LEU C 2 237 ? 143.256 135.660 98.864 1.00 98.00 237 LEU C N 1
ATOM 8148 C CA . LEU C 2 237 ? 143.220 134.203 98.963 1.00 98.00 237 LEU C CA 1
ATOM 8149 C C . LEU C 2 237 ? 142.072 133.688 98.101 1.00 98.00 237 LEU C C 1
ATOM 8150 O O . LEU C 2 237 ? 140.903 133.972 98.377 1.00 98.00 237 LEU C O 1
ATOM 8155 N N . LEU C 2 238 ? 142.410 132.927 97.066 1.00 105.12 238 LEU C N 1
ATOM 8156 C CA . LEU C 2 238 ? 141.440 132.449 96.090 1.00 105.12 238 LEU C CA 1
ATOM 8157 C C . LEU C 2 238 ? 141.453 130.927 96.029 1.00 105.12 238 LEU C C 1
ATOM 8158 O O . LEU C 2 238 ? 142.502 130.338 95.714 1.00 105.12 238 LEU C O 1
ATOM 8163 N N . PRO C 2 239 ? 140.360 130.245 96.364 1.00 113.88 239 PRO C N 1
ATOM 8164 C CA . PRO C 2 239 ? 140.236 128.841 95.978 1.00 113.88 239 PRO C CA 1
ATOM 8165 C C . PRO C 2 239 ? 140.394 128.692 94.473 1.00 113.88 239 PRO C C 1
ATOM 8166 O O . PRO C 2 239 ? 139.952 129.544 93.701 1.00 113.88 239 PRO C O 1
ATOM 8170 N N . GLY C 2 240 ? 141.030 127.602 94.052 1.00 120.48 240 GLY C N 1
ATOM 8171 C CA . GLY C 2 240 ? 141.172 127.386 92.626 1.00 120.48 240 GLY C CA 1
ATOM 8172 C C . GLY C 2 240 ? 141.607 125.973 92.314 1.00 120.48 240 GLY C C 1
ATOM 8173 O O . GLY C 2 240 ? 141.793 125.140 93.204 1.00 120.48 240 GLY C O 1
ATOM 8174 N N . GLU C 2 241 ? 141.758 125.710 91.019 1.00 126.85 241 GLU C N 1
ATOM 8175 C CA . GLU C 2 241 ? 142.255 124.436 90.521 1.00 126.85 241 GLU C CA 1
ATOM 8176 C C . GLU C 2 241 ? 143.427 124.702 89.592 1.00 126.85 241 GLU C C 1
ATOM 8177 O O . GLU C 2 241 ? 143.335 125.551 88.701 1.00 126.85 241 GLU C O 1
ATOM 8183 N N . GLY C 2 242 ? 144.526 123.982 89.803 1.00 125.10 242 GLY C N 1
ATOM 8184 C CA . GLY C 2 242 ? 145.693 124.088 88.948 1.00 125.10 242 GLY C CA 1
ATOM 8185 C C . GLY C 2 242 ? 145.778 122.889 88.022 1.00 125.10 242 GLY C C 1
ATOM 8186 O O . GLY C 2 242 ? 145.666 121.743 88.460 1.00 125.10 242 GLY C O 1
ATOM 8187 N N . ARG C 2 243 ? 145.968 123.170 86.734 1.00 127.96 243 ARG C N 1
ATOM 8188 C CA . ARG C 2 243 ? 146.080 122.130 85.725 1.00 127.96 243 ARG C CA 1
ATOM 8189 C C . ARG C 2 243 ? 147.426 122.110 85.020 1.00 127.96 243 ARG C C 1
ATOM 8190 O O . ARG C 2 243 ? 147.668 121.201 84.217 1.00 127.96 243 ARG C O 1
ATOM 8198 N N . GLY C 2 244 ? 148.303 123.071 85.293 1.00 125.60 244 GLY C N 1
ATOM 8199 C CA . GLY C 2 244 ? 149.594 123.140 84.641 1.00 125.60 244 GLY C CA 1
ATOM 8200 C C . GLY C 2 244 ? 150.405 124.324 85.121 1.00 125.60 244 GLY C C 1
ATOM 8201 O O . GLY C 2 244 ? 150.494 124.574 86.327 1.00 125.60 244 GLY C O 1
ATOM 8202 N N . ARG C 2 245 ? 151.005 125.061 84.185 1.00 125.85 245 ARG C N 1
ATOM 8203 C CA . ARG C 2 245 ? 151.748 126.265 84.537 1.00 125.85 245 ARG C CA 1
ATOM 8204 C C . ARG C 2 245 ? 150.846 127.388 85.032 1.00 125.85 245 ARG C C 1
ATOM 8205 O O . ARG C 2 245 ? 151.355 128.368 85.586 1.00 125.85 245 ARG C O 1
ATOM 8213 N N . TYR C 2 246 ? 149.537 127.272 84.848 1.00 122.21 246 TYR C N 1
ATOM 8214 C CA . TYR C 2 246 ? 148.570 128.261 85.299 1.00 122.21 246 TYR C CA 1
ATOM 8215 C C . TYR C 2 246 ? 147.589 127.598 86.265 1.00 122.21 246 TYR C C 1
ATOM 8216 O O . TYR C 2 246 ? 147.758 126.443 86.664 1.00 122.21 246 TYR C O 1
ATOM 8225 N N . ALA C 2 247 ? 146.557 128.347 86.644 1.00 121.74 247 ALA C N 1
ATOM 8226 C CA . ALA C 2 247 ? 145.482 127.830 87.475 1.00 121.74 247 ALA C CA 1
ATOM 8227 C C . ALA C 2 247 ? 144.188 128.532 87.092 1.00 121.74 247 ALA C C 1
ATOM 8228 O O . ALA C 2 247 ? 144.197 129.636 86.541 1.00 121.74 247 ALA C O 1
ATOM 8230 N N . GLU C 2 248 ? 143.069 127.877 87.386 1.00 124.96 248 GLU C N 1
ATOM 8231 C CA . GLU C 2 248 ? 141.742 128.411 87.098 1.00 124.96 248 GLU C CA 1
ATOM 8232 C C . GLU C 2 248 ? 141.096 128.826 88.413 1.00 124.96 248 GLU C C 1
ATOM 8233 O O . GLU C 2 248 ? 140.804 127.977 89.263 1.00 124.96 248 GLU C O 1
ATOM 8239 N N . THR C 2 249 ? 140.875 130.125 88.579 1.00 117.75 249 THR C N 1
ATOM 8240 C CA . THR C 2 249 ? 140.257 130.677 89.775 1.00 117.75 249 THR C CA 1
ATOM 8241 C C . THR C 2 249 ? 139.067 131.544 89.380 1.00 117.75 249 THR C C 1
ATOM 8242 O O . THR C 2 249 ? 138.742 131.699 88.200 1.00 117.75 249 THR C O 1
ATOM 8246 N N . CYS C 2 250 ? 138.418 132.120 90.395 1.00 114.37 250 CYS C N 1
ATOM 8247 C CA . CYS C 2 250 ? 137.243 132.950 90.161 1.00 114.37 250 CYS C CA 1
ATOM 8248 C C . CYS C 2 250 ? 137.567 134.198 89.350 1.00 114.37 250 CYS C C 1
ATOM 8249 O O . CYS C 2 250 ? 136.661 134.781 88.745 1.00 114.37 250 CYS C O 1
ATOM 8252 N N . LEU C 2 251 ? 138.828 134.620 89.323 1.00 108.91 251 LEU C N 1
ATOM 8253 C CA . LEU C 2 251 ? 139.250 135.759 88.520 1.00 108.91 251 LEU C CA 1
ATOM 8254 C C . LEU C 2 251 ? 139.666 135.362 87.111 1.00 108.91 251 LEU C C 1
ATOM 8255 O O . LEU C 2 251 ? 140.073 136.230 86.333 1.00 108.91 251 LEU C O 1
ATOM 8260 N N . GLY C 2 252 ? 139.582 134.080 86.769 1.00 113.84 252 GLY C N 1
ATOM 8261 C CA . GLY C 2 252 ? 139.937 133.632 85.438 1.00 113.84 252 GLY C CA 1
ATOM 8262 C C . GLY C 2 252 ? 141.118 132.684 85.415 1.00 113.84 252 GLY C C 1
ATOM 8263 O O . GLY C 2 252 ? 141.131 131.674 86.126 1.00 113.84 252 GLY C O 1
ATOM 8264 N N . ARG C 2 253 ? 142.118 133.002 84.597 1.00 117.08 253 ARG C N 1
ATOM 8265 C CA . ARG C 2 253 ? 143.298 132.162 84.414 1.00 117.08 253 ARG C CA 1
ATOM 8266 C C . ARG C 2 253 ? 144.486 132.892 85.031 1.00 117.08 253 ARG C C 1
ATOM 8267 O O . ARG C 2 253 ? 145.004 133.854 84.457 1.00 117.08 253 ARG C O 1
ATOM 8275 N N . VAL C 2 254 ? 144.912 132.428 86.201 1.00 116.25 254 VAL C N 1
ATOM 8276 C CA . VAL C 2 254 ? 145.960 133.082 86.983 1.00 116.25 254 VAL C CA 1
ATOM 8277 C C . VAL C 2 254 ? 147.279 132.330 86.842 1.00 116.25 254 VAL C C 1
ATOM 8278 O O . VAL C 2 254 ? 147.316 131.103 87.004 1.00 116.25 254 VAL C O 1
ATOM 8282 N N . PRO C 2 255 ? 148.377 133.012 86.520 1.00 113.60 255 PRO C N 1
ATOM 8283 C CA . PRO C 2 255 ? 149.675 132.328 86.469 1.00 113.60 255 PRO C CA 1
ATOM 8284 C C . PRO C 2 255 ? 150.077 131.789 87.835 1.00 113.60 255 PRO C C 1
ATOM 8285 O O . PRO C 2 255 ? 149.808 132.401 88.870 1.00 113.60 255 PRO C O 1
ATOM 8289 N N . LEU C 2 256 ? 150.725 130.629 87.828 1.00 113.63 256 LEU C N 1
ATOM 8290 C CA . LEU C 2 256 ? 151.227 130.003 89.041 1.00 113.63 256 LEU C CA 1
ATOM 8291 C C . LEU C 2 256 ? 152.705 130.324 89.224 1.00 113.63 256 LEU C C 1
ATOM 8292 O O . LEU C 2 256 ? 153.400 130.715 88.284 1.00 113.63 256 LEU C O 1
ATOM 8297 N N . ALA C 2 257 ? 153.177 130.162 90.461 1.00 113.87 257 ALA C N 1
ATOM 8298 C CA . ALA C 2 257 ? 154.565 130.471 90.785 1.00 113.87 257 ALA C CA 1
ATOM 8299 C C . ALA C 2 257 ? 155.518 129.580 90.001 1.00 113.87 257 ALA C C 1
ATOM 8300 O O . ALA C 2 257 ? 156.262 130.065 89.142 1.00 113.87 257 ALA C O 1
ATOM 8302 N N . GLU C 2 258 ? 155.512 128.278 90.288 1.00 119.58 258 GLU C N 1
ATOM 8303 C CA . GLU C 2 258 ? 156.222 127.311 89.457 1.00 119.58 258 GLU C CA 1
ATOM 8304 C C . GLU C 2 258 ? 155.283 126.271 88.860 1.00 119.58 258 GLU C C 1
ATOM 8305 O O . GLU C 2 258 ? 155.171 126.187 87.632 1.00 119.58 258 GLU C O 1
ATOM 8311 N N . ALA C 2 259 ? 154.580 125.501 89.694 1.00 121.00 259 ALA C N 1
ATOM 8312 C CA . ALA C 2 259 ? 153.676 124.453 89.230 1.00 121.00 259 ALA C CA 1
ATOM 8313 C C . ALA C 2 259 ? 152.927 123.817 90.394 1.00 121.00 259 ALA C C 1
ATOM 8314 O O . ALA C 2 259 ? 153.461 123.721 91.503 1.00 121.00 259 ALA C O 1
ATOM 8316 N N . ARG C 2 260 ? 151.696 123.374 90.143 1.00 119.43 260 ARG C N 1
ATOM 8317 C CA . ARG C 2 260 ? 150.917 122.581 91.086 1.00 119.43 260 ARG C CA 1
ATOM 8318 C C . ARG C 2 260 ? 149.661 122.101 90.377 1.00 119.43 260 ARG C C 1
ATOM 8319 O O . ARG C 2 260 ? 149.153 122.784 89.485 1.00 119.43 260 ARG C O 1
ATOM 8327 N N . GLU C 2 261 ? 149.169 120.929 90.773 1.00 123.84 261 GLU C N 1
ATOM 8328 C CA . GLU C 2 261 ? 148.015 120.309 90.138 1.00 123.84 261 GLU C CA 1
ATOM 8329 C C . GLU C 2 261 ? 146.972 119.939 91.184 1.00 123.84 261 GLU C C 1
ATOM 8330 O O . GLU C 2 261 ? 147.311 119.571 92.313 1.00 123.84 261 GLU C O 1
ATOM 8336 N N . GLY C 2 262 ? 145.703 120.042 90.796 1.00 122.67 262 GLY C N 1
ATOM 8337 C CA . GLY C 2 262 ? 144.602 119.718 91.672 1.00 122.67 262 GLY C CA 1
ATOM 8338 C C . GLY C 2 262 ? 143.991 120.943 92.321 1.00 122.67 262 GLY C C 1
ATOM 8339 O O . GLY C 2 262 ? 144.334 122.084 91.993 1.00 122.67 262 GLY C O 1
ATOM 8340 N N . PRO C 2 263 ? 143.038 120.728 93.228 1.00 122.33 263 PRO C N 1
ATOM 8341 C CA . PRO C 2 263 ? 142.505 121.846 94.016 1.00 122.33 263 PRO C CA 1
ATOM 8342 C C . PRO C 2 263 ? 143.587 122.454 94.894 1.00 122.33 263 PRO C C 1
ATOM 8343 O O . PRO C 2 263 ? 144.466 121.757 95.406 1.00 122.33 263 PRO C O 1
ATOM 8347 N N . LEU C 2 264 ? 143.513 123.770 95.074 1.00 114.86 264 LEU C N 1
ATOM 8348 C CA . LEU C 2 264 ? 144.541 124.480 95.820 1.00 114.86 264 LEU C CA 1
ATOM 8349 C C . LEU C 2 264 ? 144.004 125.833 96.265 1.00 114.86 264 LEU C C 1
ATOM 8350 O O . LEU C 2 264 ? 142.936 126.282 95.837 1.00 114.86 264 LEU C O 1
ATOM 8355 N N . LEU C 2 265 ? 144.766 126.470 97.148 1.00 106.22 265 LEU C N 1
ATOM 8356 C CA . LEU C 2 265 ? 144.538 127.840 97.576 1.00 106.22 265 LEU C CA 1
ATOM 8357 C C . LEU C 2 265 ? 145.622 128.719 96.972 1.00 106.22 265 LEU C C 1
ATOM 8358 O O . LEU C 2 265 ? 146.787 128.317 96.900 1.00 106.22 265 LEU C O 1
ATOM 8363 N N . LEU C 2 266 ? 145.242 129.913 96.532 1.00 99.47 266 LEU C N 1
ATOM 8364 C CA . LEU C 2 266 ? 146.145 130.806 95.827 1.00 99.47 266 LEU C CA 1
ATOM 8365 C C . LEU C 2 266 ? 146.275 132.117 96.585 1.00 99.47 266 LEU C C 1
ATOM 8366 O O . LEU C 2 266 ? 145.283 132.650 97.088 1.00 99.47 266 LEU C O 1
ATOM 8371 N N . SER C 2 267 ? 147.495 132.635 96.658 1.00 90.70 267 SER C N 1
ATOM 8372 C CA . SER C 2 267 ? 147.751 133.984 97.139 1.00 90.70 267 SER C CA 1
ATOM 8373 C C . SER C 2 267 ? 148.087 134.853 95.937 1.00 90.70 267 SER C C 1
ATOM 8374 O O . SER C 2 267 ? 149.046 134.569 95.210 1.00 90.70 267 SER C O 1
ATOM 8377 N N . LEU C 2 268 ? 147.290 135.895 95.726 1.00 83.49 268 LEU C N 1
ATOM 8378 C CA . LEU C 2 268 ? 147.485 136.848 94.640 1.00 83.49 268 LEU C CA 1
ATOM 8379 C C . LEU C 2 268 ? 147.518 138.235 95.263 1.00 83.49 268 LEU C C 1
ATOM 8380 O O . LEU C 2 268 ? 146.509 138.700 95.800 1.00 83.49 268 LEU C O 1
ATOM 8385 N N . ARG C 2 269 ? 148.675 138.885 95.206 1.00 75.18 269 ARG C N 1
ATOM 8386 C CA . ARG C 2 269 ? 148.829 140.174 95.853 1.00 75.18 269 ARG C CA 1
ATOM 8387 C C . ARG C 2 269 ? 148.044 141.246 95.097 1.00 75.18 269 ARG C C 1
ATOM 8388 O O . ARG C 2 269 ? 147.772 141.100 93.903 1.00 75.18 269 ARG C O 1
ATOM 8396 N N . PRO C 2 270 ? 147.652 142.326 95.779 1.00 76.54 270 PRO C N 1
ATOM 8397 C CA . PRO C 2 270 ? 146.945 143.413 95.084 1.00 76.54 270 PRO C CA 1
ATOM 8398 C C . PRO C 2 270 ? 147.729 144.018 93.934 1.00 76.54 270 PRO C C 1
ATOM 8399 O O . PRO C 2 270 ? 147.124 144.444 92.943 1.00 76.54 270 PRO C O 1
ATOM 8403 N N . GLU C 2 271 ? 149.058 144.073 94.030 1.00 77.21 271 GLU C N 1
ATOM 8404 C CA . GLU C 2 271 ? 149.862 144.641 92.956 1.00 77.21 271 GLU C CA 1
ATOM 8405 C C . GLU C 2 271 ? 149.923 143.745 91.728 1.00 77.21 271 GLU C C 1
ATOM 8406 O O . GLU C 2 271 ? 150.445 144.177 90.695 1.00 77.21 271 GLU C O 1
ATOM 8412 N N . ALA C 2 272 ? 149.417 142.520 91.816 1.00 82.66 272 ALA C N 1
ATOM 8413 C CA . ALA C 2 272 ? 149.380 141.602 90.687 1.00 82.66 272 ALA C CA 1
ATOM 8414 C C . ALA C 2 272 ? 148.111 141.735 89.857 1.00 82.66 272 ALA C C 1
ATOM 8415 O O . ALA C 2 272 ? 147.913 140.950 88.925 1.00 82.66 272 ALA C O 1
ATOM 8417 N N . LEU C 2 273 ? 147.251 142.702 90.169 1.00 82.53 273 LEU C N 1
ATOM 8418 C CA . LEU C 2 273 ? 145.993 142.893 89.467 1.00 82.53 273 LEU C CA 1
ATOM 8419 C C . LEU C 2 273 ? 145.888 144.330 88.978 1.00 82.53 273 LEU C C 1
ATOM 8420 O O . LEU C 2 273 ? 146.446 145.251 89.580 1.00 82.53 273 LEU C O 1
ATOM 8425 N N . ARG C 2 274 ? 145.166 144.508 87.875 1.00 85.98 274 ARG C N 1
ATOM 8426 C CA . ARG C 2 274 ? 144.969 145.814 87.268 1.00 85.98 274 ARG C CA 1
ATOM 8427 C C . ARG C 2 274 ? 143.498 146.012 86.938 1.00 85.98 274 ARG C C 1
ATOM 8428 O O . ARG C 2 274 ? 142.773 145.055 86.647 1.00 85.98 274 ARG C O 1
ATOM 8436 N N . LEU C 2 275 ? 143.066 147.268 86.987 1.00 88.60 275 LEU C N 1
ATOM 8437 C CA . LEU C 2 275 ? 141.698 147.645 86.671 1.00 88.60 275 LEU C CA 1
ATOM 8438 C C . LEU C 2 275 ? 141.624 148.177 85.246 1.00 88.60 275 LEU C C 1
ATOM 8439 O O . LEU C 2 275 ? 142.461 148.983 84.829 1.00 88.60 275 LEU C O 1
ATOM 8444 N N . THR C 2 276 ? 140.623 147.724 84.505 1.00 97.96 276 THR C N 1
ATOM 8445 C CA . THR C 2 276 ? 140.407 148.099 83.117 1.00 97.96 276 THR C CA 1
ATOM 8446 C C . THR C 2 276 ? 138.968 148.556 82.933 1.00 97.96 276 THR C C 1
ATOM 8447 O O . THR C 2 276 ? 138.089 148.199 83.725 1.00 97.96 276 THR C O 1
ATOM 8451 N N . PRO C 2 277 ? 138.697 149.362 81.906 1.00 105.78 277 PRO C N 1
ATOM 8452 C CA . PRO C 2 277 ? 137.312 149.708 81.604 1.00 105.78 277 PRO C CA 1
ATOM 8453 C C . PRO C 2 277 ? 136.502 148.462 81.309 1.00 105.78 277 PRO C C 1
ATOM 8454 O O . PRO C 2 277 ? 137.032 147.465 80.782 1.00 105.78 277 PRO C O 1
ATOM 8458 N N . PRO C 2 278 ? 135.208 148.462 81.658 1.00 110.26 278 PRO C N 1
ATOM 8459 C CA . PRO C 2 278 ? 134.395 147.245 81.508 1.00 110.26 278 PRO C CA 1
ATOM 8460 C C . PRO C 2 278 ? 134.419 146.663 80.105 1.00 110.26 278 PRO C C 1
ATOM 8461 O O . PRO C 2 278 ? 133.925 147.273 79.153 1.00 110.26 278 PRO C O 1
ATOM 8465 N N . GLY C 2 279 ? 135.000 145.474 79.978 1.00 115.74 279 GLY C N 1
ATOM 8466 C CA . GLY C 2 279 ? 135.054 144.772 78.713 1.00 115.74 279 GLY C CA 1
ATOM 8467 C C . GLY C 2 279 ? 134.851 143.284 78.898 1.00 115.74 279 GLY C C 1
ATOM 8468 O O . GLY C 2 279 ? 133.895 142.858 79.552 1.00 115.74 279 GLY C O 1
ATOM 8469 N N . GLN C 2 280 ? 135.745 142.481 78.328 1.00 119.57 280 GLN C N 1
ATOM 8470 C CA . GLN C 2 280 ? 135.715 141.040 78.529 1.00 119.57 280 GLN C CA 1
ATOM 8471 C C . GLN C 2 280 ? 136.388 140.707 79.860 1.00 119.57 280 GLN C C 1
ATOM 8472 O O . GLN C 2 280 ? 136.733 141.590 80.649 1.00 119.57 280 GLN C O 1
ATOM 8478 N N . GLY C 2 281 ? 136.580 139.418 80.126 1.00 114.57 281 GLY C N 1
ATOM 8479 C CA . GLY C 2 281 ? 137.211 138.984 81.348 1.00 114.57 281 GLY C CA 1
ATOM 8480 C C . GLY C 2 281 ? 136.300 139.138 82.548 1.00 114.57 281 GLY C C 1
ATOM 8481 O O . GLY C 2 281 ? 135.096 139.379 82.416 1.00 114.57 281 GLY C O 1
ATOM 8482 N N . PRO C 2 282 ? 136.859 138.996 83.748 1.00 110.13 282 PRO C N 1
ATOM 8483 C CA . PRO C 2 282 ? 136.042 139.131 84.958 1.00 110.13 282 PRO C CA 1
ATOM 8484 C C . PRO C 2 282 ? 135.615 140.573 85.184 1.00 110.13 282 PRO C C 1
ATOM 8485 O O . PRO C 2 282 ? 136.400 141.509 85.013 1.00 110.13 282 PRO C O 1
ATOM 8489 N N . GLN C 2 283 ? 134.359 140.739 85.586 1.00 110.08 283 GLN C N 1
ATOM 8490 C CA . GLN C 2 283 ? 133.764 142.042 85.837 1.00 110.08 283 GLN C CA 1
ATOM 8491 C C . GLN C 2 283 ? 133.525 142.226 87.329 1.00 110.08 283 GLN C C 1
ATOM 8492 O O . GLN C 2 283 ? 133.428 141.260 88.091 1.00 110.08 283 GLN C O 1
ATOM 8498 N N . GLY C 2 284 ? 133.429 143.485 87.742 1.00 105.03 284 GLY C N 1
ATOM 8499 C CA . GLY C 2 284 ? 133.177 143.779 89.140 1.00 105.03 284 GLY C CA 1
ATOM 8500 C C . GLY C 2 284 ? 132.794 145.229 89.327 1.00 105.03 284 GLY C C 1
ATOM 8501 O O . GLY C 2 284 ? 132.773 146.020 88.382 1.00 105.03 284 GLY C O 1
ATOM 8502 N N . GLU C 2 285 ? 132.485 145.567 90.575 1.00 98.74 285 GLU C N 1
ATOM 8503 C CA . GLU C 2 285 ? 132.136 146.928 90.961 1.00 98.74 285 GLU C CA 1
ATOM 8504 C C . GLU C 2 285 ? 133.068 147.414 92.060 1.00 98.74 285 GLU C C 1
ATOM 8505 O O . GLU C 2 285 ? 133.387 146.668 92.988 1.00 98.74 285 GLU C O 1
ATOM 8511 N N . VAL C 2 286 ? 133.491 148.670 91.960 1.00 89.97 286 VAL C N 1
ATOM 8512 C CA . VAL C 2 286 ? 134.389 149.253 92.950 1.00 89.97 286 VAL C CA 1
ATOM 8513 C C . VAL C 2 286 ? 133.595 149.563 94.213 1.00 89.97 286 VAL C C 1
ATOM 8514 O O . VAL C 2 286 ? 132.647 150.354 94.186 1.00 89.97 286 VAL C O 1
ATOM 8518 N N . VAL C 2 287 ? 133.986 148.942 95.321 1.00 88.17 287 VAL C N 1
ATOM 8519 C CA . VAL C 2 287 ? 133.324 149.150 96.602 1.00 88.17 287 VAL C CA 1
ATOM 8520 C C . VAL C 2 287 ? 134.013 150.242 97.412 1.00 88.17 287 VAL C C 1
ATOM 8521 O O . VAL C 2 287 ? 133.348 151.060 98.053 1.00 88.17 287 VAL C O 1
ATOM 8525 N N . ALA C 2 288 ? 135.344 150.283 97.390 1.00 85.56 288 ALA C N 1
ATOM 8526 C CA . ALA C 2 288 ? 136.101 151.283 98.126 1.00 85.56 288 ALA C CA 1
ATOM 8527 C C . ALA C 2 288 ? 137.285 151.740 97.287 1.00 85.56 288 ALA C C 1
ATOM 8528 O O . ALA C 2 288 ? 137.634 151.127 96.276 1.00 85.56 288 ALA C O 1
ATOM 8530 N N . ARG C 2 289 ? 137.902 152.838 97.721 1.00 80.34 289 ARG C N 1
ATOM 8531 C CA . ARG C 2 289 ? 139.065 153.398 97.034 1.00 80.34 289 ARG C CA 1
ATOM 8532 C C . ARG C 2 289 ? 139.893 154.138 98.080 1.00 80.34 289 ARG C C 1
ATOM 8533 O O . ARG C 2 289 ? 139.536 155.248 98.485 1.00 80.34 289 ARG C O 1
ATOM 8541 N N . GLU C 2 290 ? 140.985 153.517 98.514 1.00 79.13 290 GLU C N 1
ATOM 8542 C CA . GLU C 2 290 ? 141.851 154.094 99.531 1.00 79.13 290 GLU C CA 1
ATOM 8543 C C . GLU C 2 290 ? 142.922 154.951 98.874 1.00 79.13 290 GLU C C 1
ATOM 8544 O O . GLU C 2 290 ? 143.511 154.552 97.866 1.00 79.13 290 GLU C O 1
ATOM 8550 N N . PHE C 2 291 ? 143.168 156.126 99.444 1.00 71.66 291 PHE C N 1
ATOM 8551 C CA . PHE C 2 291 ? 144.241 157.004 99.000 1.00 71.66 291 PHE C CA 1
ATOM 8552 C C . PHE C 2 291 ? 145.400 156.875 99.978 1.00 71.66 291 PHE C C 1
ATOM 8553 O O . PHE C 2 291 ? 145.231 157.106 101.180 1.00 71.66 291 PHE C O 1
ATOM 8561 N N . LYS C 2 292 ? 146.571 156.505 99.464 1.00 77.44 292 LYS C N 1
ATOM 8562 C CA . LYS C 2 292 ? 147.743 156.266 100.295 1.00 77.44 292 LYS C CA 1
ATOM 8563 C C . LYS C 2 292 ? 148.934 157.109 99.857 1.00 77.44 292 LYS C C 1
ATOM 8564 O O . LYS C 2 292 ? 150.064 156.847 100.277 1.00 77.44 292 LYS C O 1
ATOM 8570 N N . GLY C 2 293 ? 148.703 158.120 99.027 1.00 74.29 293 GLY C N 1
ATOM 8571 C CA . GLY C 2 293 ? 149.789 158.932 98.524 1.00 74.29 293 GLY C CA 1
ATOM 8572 C C . GLY C 2 293 ? 150.310 158.443 97.191 1.00 74.29 293 GLY C C 1
ATOM 8573 O O . GLY C 2 293 ? 149.751 158.761 96.138 1.00 74.29 293 GLY C O 1
ATOM 8574 N N . HIS C 2 294 ? 151.390 157.663 97.229 1.00 78.21 294 HIS C N 1
ATOM 8575 C CA . HIS C 2 294 ? 152.029 157.171 96.016 1.00 78.21 294 HIS C CA 1
ATOM 8576 C C . HIS C 2 294 ? 151.216 156.105 95.295 1.00 78.21 294 HIS C C 1
ATOM 8577 O O . HIS C 2 294 ? 151.582 155.735 94.175 1.00 78.21 294 HIS C O 1
ATOM 8584 N N . ASP C 2 295 ? 150.144 155.594 95.897 1.00 79.47 295 ASP C N 1
ATOM 8585 C CA . ASP C 2 295 ? 149.366 154.538 95.265 1.00 79.47 295 ASP C CA 1
ATOM 8586 C C . ASP C 2 295 ? 147.944 154.558 95.804 1.00 79.47 295 ASP C C 1
ATOM 8587 O O . ASP C 2 295 ? 147.657 155.168 96.837 1.00 79.47 295 ASP C O 1
ATOM 8592 N N . LEU C 2 296 ? 147.059 153.874 95.084 1.00 79.73 296 LEU C N 1
ATOM 8593 C CA . LEU C 2 296 ? 145.667 153.704 95.469 1.00 79.73 296 LEU C CA 1
ATOM 8594 C C . LEU C 2 296 ? 145.372 152.222 95.642 1.00 79.73 296 LEU C C 1
ATOM 8595 O O . LEU C 2 296 ? 145.933 151.378 94.940 1.00 79.73 296 LEU C O 1
ATOM 8600 N N . THR C 2 297 ? 144.481 151.910 96.579 1.00 81.82 297 THR C N 1
ATOM 8601 C CA . THR C 2 297 ? 144.118 150.530 96.896 1.00 81.82 297 THR C CA 1
ATOM 8602 C C . THR C 2 297 ? 142.610 150.371 96.718 1.00 81.82 297 THR C C 1
ATOM 8603 O O . THR C 2 297 ? 141.833 150.602 97.647 1.00 81.82 297 THR C O 1
ATOM 8607 N N . TYR C 2 298 ? 142.202 149.969 95.519 1.00 83.88 298 TYR C N 1
ATOM 8608 C CA . TYR C 2 298 ? 140.798 149.734 95.235 1.00 83.88 298 TYR C CA 1
ATOM 8609 C C . TYR C 2 298 ? 140.361 148.379 95.778 1.00 83.88 298 TYR C C 1
ATOM 8610 O O . TYR C 2 298 ? 141.164 147.462 95.956 1.00 83.88 298 TYR C O 1
ATOM 8619 N N . ARG C 2 299 ? 139.064 148.261 96.036 1.00 88.75 299 ARG C N 1
ATOM 8620 C CA . ARG C 2 299 ? 138.441 146.986 96.357 1.00 88.75 299 ARG C CA 1
ATOM 8621 C C . ARG C 2 299 ? 137.313 146.751 95.368 1.00 88.75 299 ARG C C 1
ATOM 8622 O O . ARG C 2 299 ? 136.533 147.662 95.083 1.00 88.75 299 ARG C O 1
ATOM 8630 N N . VAL C 2 300 ? 137.232 145.538 94.833 1.00 92.45 300 VAL C N 1
ATOM 8631 C CA . VAL C 2 300 ? 136.297 145.217 93.764 1.00 92.45 300 VAL C CA 1
ATOM 8632 C C . VAL C 2 300 ? 135.480 144.001 94.172 1.00 92.45 300 VAL C C 1
ATOM 8633 O O . VAL C 2 300 ? 136.044 142.965 94.538 1.00 92.45 300 VAL C O 1
ATOM 8637 N N . ARG C 2 301 ? 134.158 144.129 94.108 1.00 104.41 301 ARG C N 1
ATOM 8638 C CA . ARG C 2 301 ? 133.241 143.020 94.331 1.00 104.41 301 ARG C CA 1
ATOM 8639 C C . ARG C 2 301 ? 132.931 142.377 92.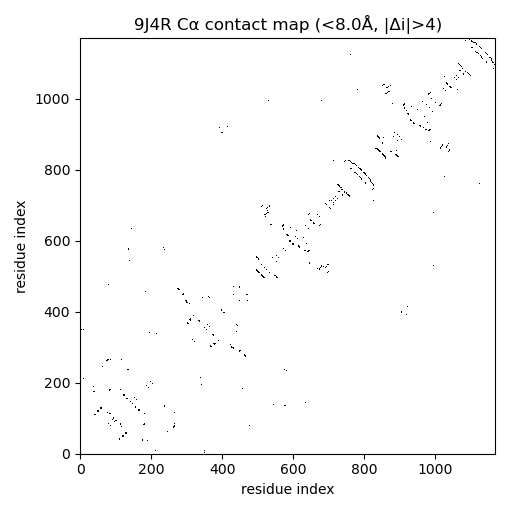986 1.00 104.41 301 ARG C C 1
ATOM 8640 O O . ARG C 2 301 ? 132.467 143.057 92.065 1.00 104.41 301 ARG C O 1
ATOM 8648 N N . LEU C 2 302 ? 133.196 141.079 92.878 1.00 110.00 302 LEU C N 1
ATOM 8649 C CA . LEU C 2 302 ? 133.028 140.355 91.629 1.00 110.00 302 LEU C CA 1
ATOM 8650 C C . LEU C 2 302 ? 131.554 140.055 91.368 1.00 110.00 302 LEU C C 1
ATOM 8651 O O . LEU C 2 302 ? 130.715 140.077 92.272 1.00 110.00 302 LEU C O 1
ATOM 8656 N N . HIS C 2 303 ? 131.248 139.765 90.104 1.00 111.82 303 HIS C N 1
ATOM 8657 C CA . HIS C 2 303 ? 129.876 139.588 89.646 1.00 111.82 303 HIS C CA 1
ATOM 8658 C C . HIS C 2 303 ? 129.542 138.148 89.290 1.00 111.82 303 HIS C C 1
ATOM 8659 O O . HIS C 2 303 ? 128.544 137.607 89.777 1.00 111.82 303 HIS C O 1
ATOM 8666 N N . GLY C 2 304 ? 130.355 137.508 88.447 1.00 121.34 304 GLY C N 1
ATOM 8667 C CA . GLY C 2 304 ? 130.044 136.155 88.016 1.00 121.34 304 GLY C CA 1
ATOM 8668 C C . GLY C 2 304 ? 130.142 135.132 89.129 1.00 121.34 304 GLY C C 1
ATOM 8669 O O . GLY C 2 304 ? 129.577 134.040 89.025 1.00 121.34 304 GLY C O 1
ATOM 8670 N N . VAL C 2 305 ? 130.855 135.463 90.203 1.00 124.66 305 VAL C N 1
ATOM 8671 C CA . VAL C 2 305 ? 131.027 134.535 91.314 1.00 124.66 305 VAL C CA 1
ATOM 8672 C C . VAL C 2 305 ? 129.738 134.499 92.125 1.00 124.66 305 VAL C C 1
ATOM 8673 O O . VAL C 2 305 ? 129.266 135.535 92.609 1.00 124.66 305 VAL C O 1
ATOM 8677 N N . GLN C 2 306 ? 129.159 133.306 92.270 1.00 129.02 306 GLN C N 1
ATOM 8678 C CA . GLN C 2 306 ? 127.897 133.188 93.000 1.00 129.02 306 GLN C CA 1
ATOM 8679 C C . GLN C 2 306 ? 128.026 133.595 94.463 1.00 129.02 306 GLN C C 1
ATOM 8680 O O . GLN C 2 306 ? 127.198 134.397 94.929 1.00 129.02 306 GLN C O 1
ATOM 8686 N N . PRO C 2 307 ? 129.001 133.110 95.236 1.00 126.85 307 PRO C N 1
ATOM 8687 C CA . PRO C 2 307 ? 129.211 133.679 96.571 1.00 126.85 307 PRO C CA 1
ATOM 8688 C C . PRO C 2 307 ? 129.818 135.069 96.478 1.00 126.85 307 PRO C C 1
ATOM 8689 O O . PRO C 2 307 ? 130.426 135.442 95.472 1.00 126.85 307 PRO C O 1
ATOM 8693 N N . GLU C 2 308 ? 129.637 135.845 97.543 1.00 123.95 308 GLU C N 1
ATOM 8694 C CA . GLU C 2 308 ? 130.226 137.176 97.595 1.00 123.95 308 GLU C CA 1
ATOM 8695 C C . GLU C 2 308 ? 131.744 137.070 97.655 1.00 123.95 308 GLU C C 1
ATOM 8696 O O . GLU C 2 308 ? 132.295 136.337 98.483 1.00 123.95 308 GLU C O 1
ATOM 8702 N N . ARG C 2 309 ? 132.422 137.803 96.774 1.00 112.43 309 ARG C N 1
ATOM 8703 C CA . ARG C 2 309 ? 133.875 137.760 96.684 1.00 112.43 309 ARG C CA 1
ATOM 8704 C C . ARG C 2 309 ? 134.398 139.151 96.368 1.00 112.43 309 ARG C C 1
ATOM 8705 O O . ARG C 2 309 ? 133.951 139.779 95.404 1.00 112.43 309 ARG C O 1
ATOM 8713 N N . GLU C 2 310 ? 135.341 139.626 97.176 1.00 101.88 310 GLU C N 1
ATOM 8714 C CA . GLU C 2 310 ? 135.941 140.941 97.006 1.00 101.88 310 GLU C CA 1
ATOM 8715 C C . GLU C 2 310 ? 137.457 140.811 96.954 1.00 101.88 310 GLU C C 1
ATOM 8716 O O . GLU C 2 310 ? 138.053 140.062 97.734 1.00 101.88 310 GLU C O 1
ATOM 8722 N N . VAL C 2 311 ? 138.074 141.544 96.030 1.00 90.67 311 VAL C N 1
ATOM 8723 C CA . VAL C 2 311 ? 139.508 141.466 95.784 1.00 90.67 311 VAL C CA 1
ATOM 8724 C C . VAL C 2 311 ? 140.114 142.858 95.890 1.00 90.67 311 VAL C C 1
ATOM 8725 O O . VAL C 2 311 ? 139.483 143.852 95.516 1.00 90.67 311 VAL C O 1
ATOM 8729 N N . LEU C 2 312 ? 141.337 142.927 96.408 1.00 85.52 312 LEU C N 1
ATOM 8730 C CA . LEU C 2 312 ? 142.079 144.176 96.492 1.00 85.52 312 LEU C CA 1
ATOM 8731 C C . LEU C 2 312 ? 142.938 144.353 95.248 1.00 85.52 312 LEU C C 1
ATOM 8732 O O . LEU C 2 312 ? 143.522 143.392 94.743 1.00 85.52 312 LEU C O 1
ATOM 8737 N N . VAL C 2 313 ? 143.007 145.586 94.755 1.00 80.27 313 VAL C N 1
ATOM 8738 C CA . VAL C 2 313 ? 143.786 145.922 93.570 1.00 80.27 313 VAL C CA 1
ATOM 8739 C C . VAL C 2 313 ? 144.643 147.140 93.884 1.00 80.27 313 VAL C C 1
ATOM 8740 O O . VAL C 2 313 ? 144.142 148.136 94.416 1.00 80.27 313 VAL C O 1
ATOM 8744 N N . GLN C 2 314 ? 145.929 147.060 93.560 1.00 79.75 314 GLN C N 1
ATOM 8745 C CA . GLN C 2 314 ? 146.852 148.172 93.737 1.00 79.75 314 GLN C CA 1
ATOM 8746 C C . GLN C 2 314 ? 146.964 148.942 92.431 1.00 79.75 314 GLN C C 1
ATOM 8747 O O . GLN C 2 314 ? 147.169 148.344 91.370 1.00 79.75 314 GLN C O 1
ATOM 8753 N N . GLU C 2 315 ? 146.831 150.263 92.511 1.00 80.59 315 GLU C N 1
ATOM 8754 C CA . GLU C 2 315 ? 146.826 151.105 91.327 1.00 80.59 315 GLU C CA 1
ATOM 8755 C C . GLU C 2 315 ? 147.670 152.346 91.580 1.00 80.59 315 GLU C C 1
ATOM 8756 O O . GLU C 2 315 ? 147.927 152.726 92.724 1.00 80.59 315 GLU C O 1
ATOM 8762 N N . GLY C 2 316 ? 148.107 152.970 90.490 1.00 84.75 316 GLY C N 1
ATOM 8763 C CA . GLY C 2 316 ? 148.915 154.162 90.563 1.00 84.75 316 GLY C CA 1
ATOM 8764 C C . GLY C 2 316 ? 148.115 155.383 90.967 1.00 84.75 316 GLY C C 1
ATOM 8765 O O . GLY C 2 316 ? 146.881 155.365 90.995 1.00 84.75 316 GLY C O 1
ATOM 8766 N N . PRO C 2 317 ? 148.812 156.477 91.289 1.00 87.19 317 PRO C N 1
ATOM 8767 C CA . PRO C 2 317 ? 148.109 157.690 91.738 1.00 87.19 317 PRO C CA 1
ATOM 8768 C C . PRO C 2 317 ? 147.249 158.333 90.666 1.00 87.19 317 PRO C C 1
ATOM 8769 O O . PRO C 2 317 ? 146.341 159.101 91.006 1.00 87.19 317 PRO C O 1
ATOM 8773 N N . THR C 2 318 ? 147.503 158.052 89.388 1.00 94.02 318 THR C N 1
ATOM 8774 C CA . THR C 2 318 ? 146.804 158.696 88.286 1.00 94.02 318 THR C CA 1
ATOM 8775 C C . THR C 2 318 ? 145.634 157.868 87.765 1.00 94.02 318 THR C C 1
ATOM 8776 O O . THR C 2 318 ? 145.202 158.064 86.624 1.00 94.02 318 THR C O 1
ATOM 8780 N N . CYS C 2 319 ? 145.107 156.962 88.575 1.00 95.84 319 CYS C N 1
ATOM 8781 C CA . CYS C 2 319 ? 143.978 156.145 88.150 1.00 95.84 319 CYS C CA 1
ATOM 8782 C C . CYS C 2 319 ? 142.719 156.995 88.061 1.00 95.84 319 CYS C C 1
ATOM 8783 O O . CYS C 2 319 ? 142.329 157.614 89.060 1.00 95.84 319 CYS C O 1
ATOM 8786 N N . PRO C 2 320 ? 142.056 157.064 86.900 1.00 97.20 320 PRO C N 1
ATOM 8787 C CA . PRO C 2 320 ? 140.807 157.821 86.766 1.00 97.20 320 PRO C CA 1
ATOM 8788 C C . PRO C 2 320 ? 139.568 156.983 87.075 1.00 97.20 320 PRO C C 1
ATOM 8789 O O . PRO C 2 320 ? 138.640 156.885 86.266 1.00 97.20 320 PRO C O 1
ATOM 8793 N N . PHE C 2 321 ? 139.545 156.368 88.254 1.00 95.46 321 PHE C N 1
ATOM 8794 C CA . PHE C 2 321 ? 138.462 155.478 88.642 1.00 95.46 321 PHE C CA 1
ATOM 8795 C C . PHE C 2 321 ? 137.875 155.949 89.965 1.00 95.46 321 PHE C C 1
ATOM 8796 O O . PHE C 2 321 ? 138.570 156.540 90.795 1.00 95.46 321 PHE C O 1
ATOM 8804 N N . LYS C 2 322 ? 136.584 155.679 90.153 1.00 97.67 322 LYS C N 1
ATOM 8805 C CA . LYS C 2 322 ? 135.845 156.188 91.300 1.00 97.67 322 LYS C CA 1
ATOM 8806 C C . LYS C 2 322 ? 135.000 155.070 91.894 1.00 97.67 322 LYS C C 1
ATOM 8807 O O . LYS C 2 322 ? 134.640 154.108 91.213 1.00 97.67 322 LYS C O 1
ATOM 8813 N N . VAL C 2 323 ? 134.699 155.205 93.190 1.00 92.84 323 VAL C N 1
ATOM 8814 C CA . VAL C 2 323 ? 133.875 154.220 93.881 1.00 92.84 323 VAL C CA 1
ATOM 8815 C C . VAL C 2 323 ? 132.519 154.102 93.201 1.00 92.84 323 VAL C C 1
ATOM 8816 O O . VAL C 2 323 ? 131.881 155.105 92.855 1.00 92.84 323 VAL C O 1
ATOM 8820 N N . GLY C 2 324 ? 132.069 152.863 93.009 1.00 96.77 324 GLY C N 1
ATOM 8821 C CA . GLY C 2 324 ? 130.804 152.593 92.368 1.00 96.77 324 GLY C CA 1
ATOM 8822 C C . GLY C 2 324 ? 130.876 152.377 90.874 1.00 96.77 324 GLY C C 1
ATOM 8823 O O . GLY C 2 324 ? 129.862 152.004 90.270 1.00 96.77 324 GLY C O 1
ATOM 8824 N N . ASP C 2 325 ? 132.032 152.598 90.258 1.00 100.43 325 ASP C N 1
ATOM 8825 C CA . ASP C 2 325 ? 132.183 152.370 88.831 1.00 100.43 325 ASP C CA 1
ATOM 8826 C C . ASP C 2 325 ? 132.298 150.881 88.533 1.00 100.43 325 ASP C C 1
ATOM 8827 O O . ASP C 2 325 ? 132.733 150.087 89.371 1.00 100.43 325 ASP C O 1
ATOM 8832 N N . ARG C 2 326 ? 131.893 150.505 87.324 1.00 107.55 326 ARG C N 1
ATOM 8833 C CA . ARG C 2 326 ? 132.080 149.141 86.857 1.00 107.55 326 ARG C CA 1
ATOM 8834 C C . ARG C 2 326 ? 133.489 148.984 86.301 1.00 107.55 326 ARG C C 1
ATOM 8835 O O . ARG C 2 326 ? 134.015 149.888 85.647 1.00 107.55 326 ARG C O 1
ATOM 8843 N N . VAL C 2 327 ? 134.110 147.835 86.582 1.00 102.41 327 VAL C N 1
ATOM 8844 C CA . VAL C 2 327 ? 135.499 147.590 86.218 1.00 102.41 327 VAL C CA 1
ATOM 8845 C C . VAL C 2 327 ? 135.652 146.170 85.694 1.00 102.41 327 VAL C C 1
ATOM 8846 O O . VAL C 2 327 ? 134.826 145.292 85.950 1.00 102.41 327 VAL C O 1
ATOM 8850 N N . GLY C 2 328 ? 136.738 145.956 84.958 1.00 100.52 328 GLY C N 1
ATOM 8851 C CA . GLY C 2 328 ? 137.176 144.625 84.593 1.00 100.52 328 GLY C CA 1
ATOM 8852 C C . GLY C 2 328 ? 138.537 144.360 85.204 1.00 100.52 328 GLY C C 1
ATOM 8853 O O . GLY C 2 328 ? 139.350 145.271 85.364 1.00 100.52 328 GLY C O 1
ATOM 8854 N N . LEU C 2 329 ? 138.780 143.103 85.550 1.00 97.40 329 LEU C N 1
ATOM 8855 C CA . LEU C 2 329 ? 139.985 142.721 86.272 1.00 97.40 329 LEU C CA 1
ATOM 8856 C C . LEU C 2 329 ? 140.971 142.040 85.333 1.00 97.40 329 LEU C C 1
ATOM 8857 O O . LEU C 2 329 ? 140.600 141.121 84.595 1.00 97.40 329 LEU C O 1
ATOM 8862 N N . GLU C 2 330 ? 142.222 142.490 85.368 1.00 93.71 330 GLU C N 1
ATOM 8863 C CA . GLU C 2 330 ? 143.298 141.903 84.586 1.00 93.71 330 GLU C CA 1
ATOM 8864 C C . GLU C 2 330 ? 144.354 141.350 85.531 1.00 93.71 330 GLU C C 1
ATOM 8865 O O . GLU C 2 330 ? 144.711 141.996 86.520 1.00 93.71 330 GLU C O 1
ATOM 8871 N N . VAL C 2 331 ? 144.849 140.154 85.229 1.00 94.32 331 VAL C N 1
ATOM 8872 C CA . VAL C 2 331 ? 145.868 139.496 86.039 1.00 94.32 331 VAL C CA 1
ATOM 8873 C C . VAL C 2 331 ? 147.199 139.648 85.316 1.00 94.32 331 VAL C C 1
ATOM 8874 O O . VAL C 2 331 ? 147.383 139.120 84.214 1.00 94.32 331 VAL C O 1
ATOM 8878 N N . VAL C 2 332 ? 148.133 140.366 85.934 1.00 93.23 332 VAL C N 1
ATOM 8879 C CA . VAL C 2 332 ? 149.438 140.625 85.348 1.00 93.23 332 VAL C CA 1
ATOM 8880 C C . VAL C 2 332 ? 150.548 139.886 86.086 1.00 93.23 332 VAL C C 1
ATOM 8881 O O . VAL C 2 332 ? 151.504 139.417 85.464 1.00 93.23 332 VAL C O 1
ATOM 8885 N N . GLY C 2 333 ? 150.440 139.766 87.406 1.00 96.18 333 GLY C N 1
ATOM 8886 C CA . GLY C 2 333 ? 151.452 139.108 88.200 1.00 96.18 333 GLY C CA 1
ATOM 8887 C C . GLY C 2 333 ? 151.264 137.604 88.244 1.00 96.18 333 GLY C C 1
ATOM 8888 O O . GLY C 2 333 ? 150.472 137.015 87.507 1.00 96.18 333 GLY C O 1
ATOM 8889 N N . GLU C 2 334 ? 152.021 136.976 89.138 1.00 99.47 334 GLU C N 1
ATOM 8890 C CA . GLU C 2 334 ? 152.008 135.531 89.314 1.00 99.47 334 GLU C CA 1
ATOM 8891 C C . GLU C 2 334 ? 151.517 135.197 90.714 1.00 99.47 334 GLU C C 1
ATOM 8892 O O . GLU C 2 334 ? 151.992 135.775 91.696 1.00 99.47 334 GLU C O 1
ATOM 8898 N N . GLY C 2 335 ? 150.565 134.271 90.802 1.00 99.20 335 GLY C N 1
ATOM 8899 C CA . GLY C 2 335 ? 150.092 133.826 92.093 1.00 99.20 335 GLY C CA 1
ATOM 8900 C C . GLY C 2 335 ? 151.006 132.790 92.718 1.00 99.20 335 GLY C C 1
ATOM 8901 O O . GLY C 2 335 ? 151.870 132.206 92.066 1.00 99.20 335 GLY C O 1
ATOM 8902 N N . VAL C 2 336 ? 150.808 132.562 94.013 1.00 95.20 336 VAL C N 1
ATOM 8903 C CA . VAL C 2 336 ? 151.590 131.591 94.770 1.00 95.20 336 VAL C CA 1
ATOM 8904 C C . VAL C 2 336 ? 150.632 130.552 95.333 1.00 95.20 336 VAL C C 1
ATOM 8905 O O . VAL C 2 336 ? 149.696 130.897 96.063 1.00 95.20 336 VAL C O 1
ATOM 8909 N N . ALA C 2 337 ? 150.866 129.285 95.003 1.00 100.76 337 ALA C N 1
ATOM 8910 C CA . ALA C 2 337 ? 149.996 128.205 95.455 1.00 100.76 337 ALA C CA 1
ATOM 8911 C C . ALA C 2 337 ? 150.371 127.829 96.883 1.00 100.76 337 ALA C C 1
ATOM 8912 O O . ALA C 2 337 ? 151.415 127.213 97.117 1.00 100.76 337 ALA C O 1
ATOM 8914 N N . LEU C 2 338 ? 149.522 128.199 97.839 1.00 99.28 338 LEU C N 1
ATOM 8915 C CA . LEU C 2 338 ? 149.795 127.898 99.237 1.00 99.28 338 LEU C CA 1
ATOM 8916 C C . LEU C 2 338 ? 149.546 126.424 99.528 1.00 99.28 338 LEU C C 1
ATOM 8917 O O . LEU C 2 338 ? 148.602 125.820 99.010 1.00 99.28 338 LEU C O 1
ATOM 8922 N N . GLU C 2 339 ? 150.405 125.841 100.367 1.00 108.17 339 GLU C N 1
ATOM 8923 C CA . GLU C 2 339 ? 150.236 124.443 100.748 1.00 108.17 339 GLU C CA 1
ATOM 8924 C C . GLU C 2 339 ? 149.100 124.269 101.750 1.00 108.17 339 GLU C C 1
ATOM 8925 O O . GLU C 2 339 ? 148.383 123.263 101.711 1.00 108.17 339 GLU C O 1
ATOM 8931 N N . GLY C 2 340 ? 148.920 125.233 102.647 1.00 101.59 340 GLY C N 1
ATOM 8932 C CA . GLY C 2 340 ? 147.865 125.163 103.640 1.00 101.59 340 GLY C CA 1
ATOM 8933 C C . GLY C 2 340 ? 148.338 125.506 105.038 1.00 101.59 340 GLY C C 1
ATOM 8934 O O . GLY C 2 340 ? 147.825 126.431 105.668 1.00 101.59 340 GLY C O 1
#

B-factor: mean 77.1, std 17.98, range [42.71, 129.02]

Secondary structure (DSSP, 8-state):
--STTHHHHHHHHHT-S-HHHHHHHHS-HHHHHHHHHHHHHHHHHHHHHHHHHHHHHHHHHSB--TTHHHHHHHHHGGGGS-HHHHHHHHHHTSSTT-SSS-----HHHHHHHHHHHHHHHHHHHHHHHHHHTS-HHHHHHHHHTT--HHHHIIIIIHHHHHHHHHHHHHHHHHHHHH--HHHHHTT---HHHHHHIIIIII--HHHHHHHHHHHHHHHHHHHHHHHHHHHHT----GGG---PPBP-STTHHHHHHHTTHHHIIIIIHHHHHHHHHGGG--GGGHHHHHHHHHHHHHHHHHHHHHHHHHHHHHHHHHHHS--HHHHHHHHHHHHHHHS-HHHHHHHHHHHHHHT-GGGTTSHHHHHHHHHHHTHHHHHHHHHHHHHHS-HHHHHHHHHHT--HHHHIIIIIHHHHHHHHHHHHHHHHHHHHT--HHHHHHSPTT---HHHHHHHHHHTT-HHHHHHHHHHHHHHHHHHHHHHHHHHHH-/--SS-SEEEEEEEE-SSS--SEEEEEEE--TT-EEEEE-STTSSHHHHHHHHHTSS--SEEEEEETTEE-TTS-HHHH--EEE-TTTT--TTS-HHHHHGGG--SS-HHHHHHHHHHHHT--SSTT--TTSS-HHHHHHHHHHHHHTT--SEEEEESSSSSS-TTSHHHHHHHHHHHHHHTT-EEEEE-S-HHHHHHH-SEEEEEETTEEEEEE-HHHHHHS-SSHHHHHHTS--EEEEEEEEEEEEEETTEEEEEEEEEEEEEEEEE-GGGEEEE-S-SS-EEEEEEEEE-SSSEEEEEEE-SSSS--EEEEEE-TT----TT-EEEEEE-S-BEEE--/--SS-SEEEEEEEEEETTEEEEEEEEEE--TT-EEEEE-SS-S-HHHHHHHHHTSS--SEEEEEETTEE-TTS-GGGT--EEE-TTTT--TTS-TTHHHHHS-TTTS-HHHHHHHHHHTT-STTTT--GGG--HHHHHHHHHHHHHTT--SEEEEESSGGGS-HHHHHHHHHHHHHHHHHHT-EEEEE---HHIIIII-SEEEEEETTEEEEEE-HHHHHHS--SHHHHHHHS--EEEEEEE-SSEEEETTEEEEPSS---EEEEEEE-GGGEEEESS-SS-EEEEEEEEE-SS-EEEEEEESS-SS--EEEEEE-TT----TT-EEEEEE-S--EEE--

Foldseek 3Di:
DLVPQLVVCLVVLLPPDDPVVNVVLVPDPVVVVQVVLLVVLLVLLLVLLCVLQVLLLCCLQQEPADCSVVLLLLLLLLLLADQLLQLLLLVQQADPNHVDDHHRDALSPSLSVSLSLNQSNQLNVLQNVLSLQDAVVQLVVVVVVPAPNVVSCVPPSVLSSVLSSLRSSLSSSLCSLQDDNNSCLNVNRHLNVVLCCCVPPVVPLNSSSVSLVVSVVVNVVSVVVSVVVCVVSVVPHNVSDDDDHDYDVVCNVVVVVSSVVSSCSSPVSSLVSLVVLQVPADPVLVVVQVQQAVLLQVLLQLLLVLLLVVLQVLLCCCAQPNDPVNVVVVVQLVCLQSRRLQSLLSSLQSSCVVPPVVQAQDSVSLSSSLSSNLNVLLNVLLNVLDVVAHCVQLVVVVVVPDDSVRSCVVGRVVSNVVSSVLSSLRSSLVSSQDANNCVRGHHPPRHHLNRVLSVCSVVPNSNNNSVSSVVSSVSSSVSSVVSSVVVVVD/DQVFFFKWKFQFWAADPNLTLAGGAIDTHHFLFEEEEAEDPSSCLVVVLCQQLQVDQTPDIFIAGRNDTCNPPHNVPPQEFEQDQQLPFDQVAFLLRRLLVPDDDDPSSVLSCVLCVLLPNNPRRGHGVVPDDLLVSLVSSLSSRPSNPGQEYEAEASLPPPDPVCSVVSLVSSLVSSNVSRHYYYHYDHDLVSCLPSGQKYFYGHSNYTQDIGRSCCQAVAPAAPVSPVRNDDWFWWWFAFDFQWTQTLQGTAGAPHHDGGIFIWTHHQAQKDKDADDPGWKWFWADWAPPDQWIWTWTWTDPPDPTDIGIHIGGPPDPDDGGDMIRMDGRDHIHGHND/DDPDFQKWKFQFWADPPPQTLAGGATDTHDWLFEEEEDEPVRNCPVVVVCQQLQVDQTPDIFIDGPRHTCNPPHNLPPQEFEADQQLPFDQVAFLLQLLQVLPPPVSDRVLSCVLLVLLPDNVRRGHGPVPDDLLSSLSSSLSSRPSVPGQEYEYEARCVPPDPVVSVVSLVSSLVSSNVSTHYYYYYHQAQVCLQPNGQKYWYGDSNYTDDIGGLVVCQVAPAAVVSVVSNHDWFKWWWAFDFQWIQTPQGIAGADGGDGGIFIKTGHQAQKDKDADDDGWKWFWADWDDDDQKIKTKTWTDPDPDTGIGIHIGGPPDPDDHGHMIRMDGRDHIYTHPD

InterPro domains:
  IPR000515 ABC transporter type 1, transmembrane domain MetI-like [PF00528] (79-256)
  IPR000515 ABC transporter type 1, transmembrane domain MetI-like [PF00528] (338-506)
  IPR000515 ABC transporter type 1, transmembrane domain MetI-like [PS50928] (58-247)
  IPR000515 ABC transporter type 1, transmembrane domain MetI-like [PS50928] (319-507)
  IPR000515 ABC transporter type 1, transmembrane domain MetI-like [cd06261] (58-209)
  IPR000515 ABC transporter type 1, transmembrane domain MetI-like [cd06261] (319-501)
  IPR035906 MetI-like superfamily [G3DSA:1.10.3720.10] (15-253)
  IPR035906 MetI-like superfamily [G3DSA:1.10.3720.10] (273-515)
  IPR035906 MetI-like superfamily [SSF161098] (23-248)
  IPR035906 MetI-like superfamily [SSF161098] (275-511)

Sequence (1170 aa):
AGVLLPVAYLGVRALEADPLVLREILLRPKNLELLRNTLGLAAGVLGLATLVALPAAYLTTRTDLRGKRLWATLLTLPLAVPGYVGAYVLLSATGPGGLLPLPRPEGYWGALLVLGLITYPYLFLALRAAFLGVDPSVEEAARTLGHPPWRVFLRVTLPQLLPAFLSGYLVIALHVLGDFGTVSLLRYETFSYAIYLQYSAAFDRVYAAWLALFLLLLTGSLLLLEAALLRRLSLGRGAARTSPPARLGPLAPLAHLFLLLPFLLAVAFPLYALLHLARRFPASATSGLAEALGHALLVALPVAFLSVGMALPIAYLASRYPSAASRTLERLAYLAYAIPPLAYALAWIFFSLRTLPFLYGTLALLVLALALHFLTESLGPVRSALAQVPPRLEEAARTLGDTPTRAFFRVTFPLLWRGAAAGGSLAFIGAMKELPITLLLAPTGFSTLATRVFGYTQEAMFAEAAPFALLIVGLSAAFVGVLLWNERRFMERAPLLELKGIRKRFGELEVLRGVDLALYPGEILALLGPSGCGKTTLLRVVAGLEVPDAGRVFLEGRDITALPPEKRGIGFVFQDYALFPHLTALGNVAFGLKGKDRLARARKALERVGMTLFQDRRPGELSGGQQQRVALARALAPGPKLVLLDEPFSSLDAGLRAATREEVRKVLKETGTAALLVTHDQEEALSFADRLGVMRGGEILQVGTPEEVYLRPKTPFVAQFLGRTNLLPGEGRGRYAETCLGRVPLAEAREGPLLLSLRPEALRLTPPGQGPQGEVVAREFKGHDLTYRVRLHGVQPEREVLVQEGPTCPFKVGDRVGLEVVGEGVALEGMERAPLLELKGIRKRFGELEVLRGVDLALYPGEILALLGPSGCGKTTLLRVVAGLEVPDAGRVFLEGRDITALPPEKRGIGFVFQDYALFPHLTALGNVAFGLKGKDRLARARKALERVGMTLFQDRRPGELSGGQQQRVALARALAPGPKLVLLDEPFSSLDAGLRAATREEVRKVLKETGTAALLVTHDQEEALSFADRLGVMRGGEILQVGTPEEVYLRPKTPFVAQFLGRTNLLPGEGRGRYAETCLGRVPLAEAREGPLLLSLRPEALRLTPPGQGPQGEVVAREFKGHDLTYRVRLHGVQPEREVLVQEGPTCPFKVGDRVGLEVVGEGVALEG

Radius of gyration: 37.47 Å; Cα contacts (8 Å, |Δi|>4): 2276; chains: 3; bounding box: 74×66×117 Å